Protein AF-0000000067929396 (afdb_homodimer)

Sequence (1024 aa):
MAVSAVNIRPGVSILSVLRHLNYRPWFALAEFVDNAVQSYLSNEERLQSLTPPAGPLIVRIDIEAVGASRITIRDNAGGIDEASYERAFRPAAIPSDSSGLSEFGMGMKSAACWFSPRWHVRTSALGEAVERTVRFDIDRIVKDDISELVVEERPAAPETHFTEVVLDELHRPPIGRTVGKIKEHLTDIFRVFLRRGVMQLIVNGESLAYVEPRVLVAPHFRTPDAQPLRWRKDIKFDLGQGLSVEGFAAIRETASVSSAGFALFRRARLIQGSADEGYRPEHIFGKPNSYGYQRLFGELHLRGFEVAQTKDGIRWDENEQPFLELLLEHLDSDDMPLIRQANGYRARVSRVAIQNAARQAVDQTAQTLERTLEPVLEAVADKAPESEPLPEQLPEQGKLAERALDIRFRDVNWRIVVELNDDPGVGEWLAVGDTGRPTGDGTPRLLRLRLSLAHPFMVRFSGADSSGIEPLLRAAAAIGLAEVLAREAGIGQAGTIRRNVNDLLRDSLSQPMAVSAVNIRPGVSILSVLRHLNYRPWFALAEFVDNAVQSYLSNEERLQSLTPPAGPLIVRIDIEAVGASRITIRDNAGGIDEASYERAFRPAAIPSDSSGLSEFGMGMKSAACWFSPRWHVRTSALGEAVERTVRFDIDRIVKDDISELVVEERPAAPETHFTEVVLDELHRPPIGRTVGKIKEHLTDIFRVFLRRGVMQLIVNGESLAYVEPRVLVAPHFRTPDAQPLRWRKDIKFDLGQGLSVEGFAAIRETASVSSAGFALFRRARLIQGSADEGYRPEHIFGKPNSYGYQRLFGELHLRGFEVAQTKDGIRWDENEQPFLELLLEHLDSDDMPLIRQANGYRARVSRVAIQNAARQAVDQTAQTLERTLEPVLEAVADKAPESEPLPEQLPEQGKLAERALDIRFRDVNWRIVVELNDDPGVGEWLAVGDTGRPTGDGTPRLLRLRLSLAHPFMVRFSGADSSGIEPLLRAAAAIGLAEVLAREAGIGQAGTIRRNVNDLLRDSLSQP

Foldseek 3Di:
DDPPDDDDDDFLCVLLVLLVDPDALLLLVVLVVQVQLVQQVVCVVVQVPDVPHHAAKEWEWEADCPDFRKIKIKIQGQWADPVCVVLLPDAQSADPDCQGSRNGSHRNSSSLSNFAQKKKKWWAGQQDFKIKMWIGRSVCCNVVRPPDTDIDIDGHDNRGGMMMMMRTPTPDGDDDVSLVVSLQQNCQQQQQCQVVSNYWYHYNNRTHHDDDFAFAWADFLVCRPDHTDGFKDWDWDALDPFKIKTWIKGWGNDFALQQAAEFEAENSGTLEATGRGHHDDCLQQPDCVAQSNGTMYIYMYITPWDADPSSNGTDCPPNVVVVSVSVCCRCCPPVRGRSSRSRSPDDDPDPVVVVVVVVVVVVVQVVLCVVFVVVLVVVLVPDDQDQDDAAQDDDDPAWDDKDWDWDADPNAIEIEIQTEGADLVDLFQWGWHWPPGDPPPNDGIYIYIYGYCNQLQNVQFQPPDVVRVVVVSVVSVCLRVVLVVVVVVPDRRSCSVRVSVRSCSRRTRSDD/DDPPDDDDDDFLCVLLVLLVDDDALLLLVVLVVQVQLVQQVVCVVVQVPDVPHHAAKEWEWEADCPDFRKIKIKIQGQWADPVCVVLLPDAQSADPDCQGSRNGSHRNSSSLSNFAQKKKKWWAGQQDFKIKMWIGRSVCCNVVRPPDTDIDIDTHDNRGGMMMMMRTPTPDGDDDPSLVVSLQQNCQQQQQCQVVSNYWYHYNNRTHHDDDFAFAWADFLVCRPDHTDGFKDWDWDDLDPFKIKTWMKGWGNDFALQQAAEFEAENSGTLEATGRGHHADCLQQPDCVAQSNGTMYIYMYITPWDADPSSNGTDCPVNVVVVSVSVCCRCCPPVRGRSSRSRSPDDDPDPVVVVVVVVVVVVVQVVLCVVFVVVLVVVLVPDDQDQDDAAQDDDDPAWDDKDWDWDADPNAIEIEIQTEGADLVDLFQWHWHWPPGDPPPNDGIYIYIYGYCNQLQNVQFQPPDVVRVVVVSVVSVCLRVVLVVVVVVPDRRSCSVRVSVRSCSRRTRSDD

pLDDT: mean 89.03, std 9.3, range [48.94, 98.81]

Secondary structure (DSSP, 8-state):
----EEE----TTHHHHGGGS---HHHHHHHHHHHHHHHHHHTHHHHHTSSSPP--EEEEEEEETTTT-EEEEEE-S----HHHHHHHHSTT---S--SSS--SS-HHHHHHHHH-SEEEEEEE-TT-SEEEEEEEEHHHHHHTT--EEEEEEEE--TT--EEEEEEES-SS---THHHHHHHHHHHHHTHHHHHTTSEEEEETTEEP-PPPPPBPEE--TT-TTS--EE-EEEEEEEEETTEEEEEEEEEBSS--TTT-EEEEEETTEEEE--TT--B--HHHH-STTSHHHHHEEEEEEEES-EE-TTSSSEE-GGGHHHHHHHHHHHHT-TTS-HHHHHHH------HHHHHHHHHHHHHHHHHHHHHHHHHHHHHHHTSPP--SPPPSS----SEEEEEEEEEEETTEEEEEEEEEE--TT---SEEEEE--S--SSSPPEEEEEEEETTSHHHHHHTTTSHHHHHHHHHHHHHHHHHHHHHHHTT-TTTHHHHHHHHHHIIIIIT--/----EEE----TTHHHHGGGS---HHHHHHHHHHHHHHHHHHTHHHHHTSSSPP--EEEEEEEETTTT-EEEEEE-S----HHHHHHHHSTT---S--SSS--SS-HHHHHHHHH-SEEEEEEE-TT-SEEEEEEEEHHHHHHTT--EEEEEEEE--TT--EEEEEEES-SS---THHHHHHHHHHHHHTHHHHHTTSEEEEETTEEP-PPPPPBPEE--TT-TTS--EE-EEEEEEEEETTEEEEEEEEEBSS--TTT-EEEEEETTEEEE--TT--B--HHHH-STTSHHHHHEEEEEEEES-EE-TTSSSEE-GGGHHHHHHHHHHHHT-TTS-HHHHHHH------HHHHHHHHHHHHHHHHHHHHHHHHHHHHHHHTSPP--SPPPS-----SEEEEEEEEEEETTEEEEEEEEEE--TT---SEEEEE--S--SSSPPEEEEEEEETTSHHHHHHTTTSHHHHHHHHHHHHHHHHHHHHHHHTT-TTTHHHHHHHHHHIIIIIT--

Organism: Mesorhizobium plurifarium (NCBI:txid69974)

Solvent-accessible surface area (backbone atoms only — not comparable to full-atom values): 52068 Å² total; per-residue (Å²): 130,88,67,56,59,36,55,42,48,30,49,48,39,42,56,66,52,30,45,27,53,88,71,50,73,42,48,34,54,41,32,53,52,33,49,41,52,42,36,30,63,77,33,39,71,63,41,53,65,38,91,72,52,56,75,59,38,42,38,39,36,40,74,34,43,77,87,70,20,31,39,39,39,37,32,55,27,35,35,62,41,80,89,48,45,45,48,73,60,14,47,30,39,56,52,93,66,48,84,60,71,52,54,58,33,36,49,57,63,37,31,46,32,42,43,13,54,31,36,36,41,40,29,18,11,59,75,32,54,39,29,40,34,40,68,45,46,49,65,59,31,43,75,67,63,50,44,64,39,64,33,48,72,42,85,40,58,36,83,42,35,20,36,34,41,40,35,34,59,36,76,67,55,63,51,75,69,49,48,55,49,30,53,46,30,45,29,46,29,40,30,56,40,45,72,71,55,52,36,46,47,26,51,68,87,40,75,61,76,73,76,81,79,58,63,24,69,43,34,51,59,90,42,70,85,47,75,62,39,70,46,61,43,80,40,73,53,73,78,53,97,69,28,37,40,38,44,36,40,32,29,36,57,64,73,33,62,48,74,11,22,30,26,37,23,45,92,67,31,44,32,35,25,43,43,71,48,28,48,62,56,50,92,75,29,52,54,83,87,35,48,28,31,19,17,35,25,33,43,37,40,43,38,74,70,52,55,26,72,72,44,68,33,74,57,46,82,86,46,47,62,60,48,50,54,54,48,47,53,62,43,47,28,84,93,57,32,49,53,61,36,35,56,56,45,77,70,85,67,58,68,66,48,40,29,54,18,40,36,52,22,37,50,54,48,44,53,22,44,62,76,31,35,56,69,48,50,53,61,52,57,72,49,72,78,32,61,69,74,59,42,61,68,68,86,92,58,46,77,54,30,70,39,73,40,76,47,67,53,95,92,36,49,34,35,40,33,41,32,35,23,56,31,72,85,47,75,48,39,63,45,60,22,33,56,50,80,58,93,73,84,79,56,55,22,42,36,37,40,35,39,30,51,43,17,56,41,34,56,68,57,19,69,59,40,30,82,39,38,28,59,56,49,43,52,47,45,26,49,47,52,16,34,53,44,39,41,74,72,67,38,61,49,40,53,32,38,58,54,36,25,31,49,39,33,58,68,20,63,34,52,122,131,86,68,55,58,36,54,43,50,31,49,48,40,43,59,68,51,30,45,28,54,87,69,50,73,42,48,34,54,42,33,52,52,34,50,40,51,42,34,30,64,76,32,39,70,63,39,53,66,38,91,72,53,57,76,61,39,44,37,39,35,39,74,34,42,79,87,71,19,32,39,39,37,37,32,52,25,34,36,63,41,80,90,47,44,45,46,73,59,13,47,30,39,54,52,94,65,48,84,60,70,55,53,57,34,38,49,57,64,38,29,46,32,42,41,13,56,31,35,37,41,40,28,18,12,59,75,34,54,39,29,40,35,40,68,46,46,48,67,58,30,43,76,67,63,50,46,64,40,63,33,46,72,41,87,41,58,36,83,42,36,20,36,34,41,39,34,33,61,35,74,68,55,62,51,76,69,50,48,55,49,30,52,46,31,45,30,46,29,40,30,56,40,44,72,70,56,52,36,44,47,26,50,69,87,40,74,61,74,70,76,80,79,58,63,25,71,44,33,52,57,91,40,70,84,47,76,62,40,70,47,61,43,82,41,74,54,74,77,53,98,69,29,35,40,37,44,36,39,33,30,36,57,65,74,32,62,48,73,11,23,29,27,36,22,45,92,66,30,44,33,37,25,43,44,73,48,28,49,61,57,50,94,74,29,51,53,83,85,36,46,29,31,21,18,33,26,34,43,38,39,45,40,75,69,52,54,26,72,73,46,68,33,74,55,47,83,84,47,48,62,60,47,50,53,52,49,46,51,62,42,47,30,84,93,58,32,50,53,61,37,36,56,54,46,78,72,85,67,59,68,65,48,39,30,54,18,39,36,51,22,37,48,55,47,43,54,22,44,62,75,30,36,54,68,48,50,53,61,53,57,70,49,73,77,32,61,68,75,58,42,62,67,69,85,92,62,45,77,54,29,73,38,74,40,77,46,67,53,96,92,36,50,35,34,41,32,41,31,36,24,55,30,71,84,46,75,48,37,63,46,58,21,32,56,49,80,59,92,74,86,78,55,56,22,41,35,36,40,36,39,30,51,43,16,58,41,34,57,68,56,19,69,58,41,30,80,40,38,28,59,54,50,42,53,46,46,25,50,49,51,17,34,54,44,38,40,73,73,64,38,63,48,40,51,32,40,55,52,36,26,31,48,39,33,58,67,20,63,33,53,123

Nearest PDB structures (foldseek):
  7k7t-assembly1_A  TM=6.834E-01  e=1.499E-15  Homo sapiens
  7k7t-assembly2_B  TM=6.862E-01  e=5.432E-15  Homo sapiens
  5ix2-assembly1_B  TM=6.884E-01  e=2.258E-15  Mus musculus
  5ofb-assembly1_B  TM=6.537E-01  e=4.465E-14  Homo sapiens
  5ofa-assembly1_B  TM=6.530E-01  e=9.553E-14  Homo sapiens

InterPro domains:
  IPR036890 Histidine kinase/HSP90-like ATPase superfamily [G3DSA:3.30.565.10] (22-191)
  IPR036890 Histidine kinase/HSP90-like ATPase superfamily [SSF55874] (19-135)

Radius of gyration: 35.09 Å; Cα contacts (8 Å, |Δi|>4): 2206; chains: 2; bounding box: 76×110×89 Å

Structure (mmCIF, N/CA/C/O backbone):
data_AF-0000000067929396-model_v1
#
loop_
_entity.id
_entity.type
_entity.pdbx_description
1 polymer 'ATP-binding protein'
#
loop_
_atom_site.group_PDB
_atom_site.id
_atom_site.type_symbol
_atom_site.label_atom_id
_atom_site.label_alt_id
_atom_site.label_comp_id
_atom_site.label_asym_id
_atom_site.label_entity_id
_atom_site.label_seq_id
_atom_site.pdbx_PDB_ins_code
_atom_site.Cartn_x
_atom_site.Cartn_y
_atom_site.Cartn_z
_atom_site.occupancy
_atom_site.B_iso_or_equiv
_atom_site.auth_seq_id
_atom_site.auth_comp_id
_atom_site.auth_asym_id
_atom_site.auth_atom_id
_atom_site.pdbx_PDB_model_num
ATOM 1 N N . MET A 1 1 ? 20.172 36.188 30.234 1 58.03 1 MET A N 1
ATOM 2 C CA . MET A 1 1 ? 18.953 36.625 30.891 1 58.03 1 MET A CA 1
ATOM 3 C C . MET A 1 1 ? 17.953 35.5 31.031 1 58.03 1 MET A C 1
ATOM 5 O O . MET A 1 1 ? 17.953 34.562 30.234 1 58.03 1 MET A O 1
ATOM 9 N N . ALA A 1 2 ? 17.281 35.312 32.188 1 76.06 2 ALA A N 1
ATOM 10 C CA . ALA A 1 2 ? 16.344 34.281 32.594 1 76.06 2 ALA A CA 1
ATOM 11 C C . ALA A 1 2 ? 15.18 34.188 31.609 1 76.06 2 ALA A C 1
ATOM 13 O O . ALA A 1 2 ? 14.617 35.219 31.203 1 76.06 2 ALA A O 1
ATOM 14 N N . VAL A 1 3 ? 15.062 33.062 30.875 1 85 3 VAL A N 1
ATOM 15 C CA . VAL A 1 3 ? 13.875 32.812 30.078 1 85 3 VAL A CA 1
ATOM 16 C C . VAL A 1 3 ? 12.695 32.5 31 1 85 3 VAL A C 1
ATOM 18 O O . VAL A 1 3 ? 12.672 31.453 31.656 1 85 3 VAL A O 1
ATOM 21 N N . SER A 1 4 ? 11.734 33.406 31.266 1 88.62 4 SER A N 1
ATOM 22 C CA . SER A 1 4 ? 10.648 33.219 32.219 1 88.62 4 SER A CA 1
ATOM 23 C C . SER A 1 4 ? 9.383 32.719 31.516 1 88.62 4 SER A C 1
ATOM 25 O O . SER A 1 4 ? 8.492 32.156 32.156 1 88.62 4 SER A O 1
ATOM 27 N N . ALA A 1 5 ? 9.352 33 30.188 1 93.31 5 ALA A N 1
ATOM 28 C CA . ALA A 1 5 ? 8.172 32.594 29.438 1 93.31 5 ALA A CA 1
ATOM 29 C C . ALA A 1 5 ? 8.523 32.312 27.969 1 93.31 5 ALA A C 1
ATOM 31 O O . ALA A 1 5 ? 9.57 32.781 27.484 1 93.31 5 ALA A O 1
ATOM 32 N N . VAL A 1 6 ? 7.75 31.547 27.297 1 93.88 6 VAL A N 1
ATOM 33 C CA . VAL A 1 6 ? 7.941 31.281 25.875 1 93.88 6 VAL A CA 1
ATOM 34 C C . VAL A 1 6 ? 6.625 31.484 25.125 1 93.88 6 VAL A C 1
ATOM 36 O O . VAL A 1 6 ? 5.566 31.078 25.609 1 93.88 6 VAL A O 1
ATOM 39 N N . ASN A 1 7 ? 6.68 32.219 24.031 1 93.12 7 ASN A N 1
ATOM 40 C CA . ASN A 1 7 ? 5.523 32.438 23.172 1 93.12 7 ASN A CA 1
ATOM 41 C C . ASN A 1 7 ? 5.266 31.219 22.281 1 93.12 7 ASN A C 1
ATOM 43 O O . ASN A 1 7 ? 6.168 30.75 21.578 1 93.12 7 ASN A O 1
ATOM 47 N N . ILE A 1 8 ? 4.012 30.672 22.297 1 93.69 8 ILE A N 1
ATOM 48 C CA . ILE A 1 8 ? 3.719 29.453 21.547 1 93.69 8 ILE A CA 1
ATOM 49 C C . ILE A 1 8 ? 2.678 29.75 20.469 1 93.69 8 ILE A C 1
ATOM 51 O O . ILE A 1 8 ? 2.141 28.844 19.844 1 93.69 8 ILE A O 1
ATOM 55 N N . ARG A 1 9 ? 2.338 31 20.266 1 90.44 9 ARG A N 1
ATOM 56 C CA . ARG A 1 9 ? 1.386 31.344 19.219 1 90.44 9 ARG A CA 1
ATOM 57 C C . ARG A 1 9 ? 2.016 31.203 17.828 1 90.44 9 ARG A C 1
ATOM 59 O O . ARG A 1 9 ? 3.072 31.781 17.562 1 90.44 9 ARG A O 1
ATOM 66 N N . PRO A 1 10 ? 1.295 30.516 17 1 90.06 10 PRO A N 1
ATOM 67 C CA . PRO A 1 10 ? 1.856 30.344 15.664 1 90.06 10 PRO A CA 1
ATOM 68 C C . PRO A 1 10 ? 1.819 31.641 14.844 1 90.06 10 PRO A C 1
ATOM 70 O O . PRO A 1 10 ? 0.889 32.438 14.992 1 90.06 10 PRO A O 1
ATOM 73 N N . GLY A 1 11 ? 2.85 31.828 14.062 1 87.69 11 GLY A N 1
ATOM 74 C CA . GLY A 1 11 ? 2.826 32.906 13.086 1 87.69 11 GLY A CA 1
ATOM 75 C C . GLY A 1 11 ? 2.219 32.5 11.758 1 87.69 11 GLY A C 1
ATOM 76 O O . GLY A 1 11 ? 1.784 31.344 11.594 1 87.69 11 GLY A O 1
ATOM 77 N N . VAL A 1 12 ? 2.143 33.406 10.836 1 92.06 12 VAL A N 1
ATOM 78 C CA . VAL A 1 12 ? 1.556 33.156 9.523 1 92.06 12 VAL A CA 1
ATOM 79 C C . VAL A 1 12 ? 2.471 32.25 8.703 1 92.06 12 VAL A C 1
ATOM 81 O O . VAL A 1 12 ? 2.059 31.688 7.68 1 92.06 12 VAL A O 1
ATOM 84 N N . SER A 1 13 ? 3.656 31.969 9.258 1 89.69 13 SER A N 1
ATOM 85 C CA . SER A 1 13 ? 4.609 31.094 8.586 1 89.69 13 SER A CA 1
ATOM 86 C C . SER A 1 13 ? 4.074 29.672 8.469 1 89.69 13 SER A C 1
ATOM 88 O O . SER A 1 13 ? 4.543 28.875 7.645 1 89.69 13 SER A O 1
ATOM 90 N N . ILE A 1 14 ? 3.084 29.359 9.258 1 90.06 14 ILE A N 1
ATOM 91 C CA . ILE A 1 14 ? 2.48 28.031 9.219 1 90.06 14 ILE A CA 1
ATOM 92 C C . ILE A 1 14 ? 1.886 27.781 7.832 1 90.06 14 ILE A C 1
ATOM 94 O O . ILE A 1 14 ? 1.831 26.641 7.371 1 90.06 14 ILE A O 1
ATOM 98 N N . LEU A 1 15 ? 1.445 28.828 7.176 1 92.12 15 LEU A N 1
ATOM 99 C CA . LEU A 1 15 ? 0.848 28.688 5.852 1 92.12 15 LEU A CA 1
ATOM 100 C C . LEU A 1 15 ? 1.859 28.141 4.852 1 92.12 15 LEU A C 1
ATOM 102 O O . LEU A 1 15 ? 1.49 27.422 3.916 1 92.12 15 LEU A O 1
ATOM 106 N N . SER A 1 16 ? 3.143 28.391 5.129 1 89.75 16 SER A N 1
ATOM 107 C CA . SER A 1 16 ? 4.191 27.922 4.23 1 89.75 16 SER A CA 1
ATOM 108 C C . SER A 1 16 ? 4.465 26.438 4.441 1 89.75 16 SER A C 1
ATOM 110 O O . SER A 1 16 ? 4.984 25.766 3.547 1 89.75 16 SER A O 1
ATOM 112 N N . VAL A 1 17 ? 4.121 25.938 5.59 1 89.5 17 VAL A N 1
ATOM 113 C CA . VAL A 1 17 ? 4.355 24.531 5.918 1 89.5 17 VAL A CA 1
ATOM 114 C C . VAL A 1 17 ? 3.297 23.656 5.246 1 89.5 17 VAL A C 1
ATOM 116 O O . VAL A 1 17 ? 3.553 22.5 4.922 1 89.5 17 VAL A O 1
ATOM 119 N N . LEU A 1 18 ? 2.127 24.266 4.957 1 91.56 18 LEU A N 1
ATOM 120 C CA . LEU A 1 18 ? 0.989 23.516 4.434 1 91.56 18 LEU A CA 1
ATOM 121 C C . LEU A 1 18 ? 1.291 22.969 3.047 1 91.56 18 LEU A C 1
ATOM 123 O O . LEU A 1 18 ? 0.715 21.953 2.635 1 91.56 18 LEU A O 1
ATOM 127 N N . ARG A 1 19 ? 2.242 23.578 2.344 1 92.19 19 ARG A N 1
ATOM 128 C CA . ARG A 1 19 ? 2.625 23.109 1.021 1 92.19 19 ARG A CA 1
ATOM 129 C C . ARG A 1 19 ? 3.268 21.719 1.103 1 92.19 19 ARG A C 1
ATOM 131 O O . ARG A 1 19 ? 3.348 21.016 0.1 1 92.19 19 ARG A O 1
ATOM 138 N N . HIS A 1 20 ? 3.68 21.344 2.332 1 89.88 20 HIS A N 1
ATOM 139 C CA . HIS A 1 20 ? 4.453 20.125 2.477 1 89.88 20 HIS A CA 1
ATOM 140 C C . HIS A 1 20 ? 3.611 19.016 3.096 1 89.88 20 HIS A C 1
ATOM 142 O O . HIS A 1 20 ? 4.141 17.969 3.467 1 89.88 20 HIS A O 1
ATOM 148 N N . LEU A 1 21 ? 2.328 19.25 3.168 1 89.75 21 LEU A N 1
ATOM 149 C CA . LEU A 1 21 ? 1.444 18.188 3.652 1 89.75 21 LEU A CA 1
ATOM 150 C C . LEU A 1 21 ? 1.475 16.984 2.719 1 89.75 21 LEU A C 1
ATOM 152 O O . LEU A 1 21 ? 1.824 17.109 1.543 1 89.75 21 LEU A O 1
ATOM 156 N N . ASN A 1 22 ? 1.183 15.898 3.293 1 86.25 22 ASN A N 1
ATOM 157 C CA . ASN A 1 22 ? 1.137 14.672 2.5 1 86.25 22 ASN A CA 1
ATOM 158 C C . ASN A 1 22 ? -0.242 14.453 1.881 1 86.25 22 ASN A C 1
ATOM 160 O O . ASN A 1 22 ? -0.969 13.539 2.275 1 86.25 22 ASN A O 1
ATOM 164 N N . TYR A 1 23 ? -0.519 15.25 0.815 1 89.5 23 TYR A N 1
ATOM 165 C CA . TYR A 1 23 ? -1.788 15.172 0.101 1 89.5 23 TYR A CA 1
ATOM 166 C C . TYR A 1 23 ? -1.624 14.422 -1.215 1 89.5 23 TYR A C 1
ATOM 168 O O . TYR A 1 23 ? -0.523 14.352 -1.768 1 89.5 23 TYR A O 1
ATOM 176 N N . ARG A 1 24 ? -2.691 13.852 -1.586 1 90.56 24 ARG A N 1
ATOM 177 C CA . ARG A 1 24 ? -2.904 13.523 -2.994 1 90.56 24 ARG A CA 1
ATOM 178 C C . ARG A 1 24 ? -3.836 14.539 -3.652 1 90.56 24 ARG A C 1
ATOM 180 O O . ARG A 1 24 ? -4.684 15.141 -2.984 1 90.56 24 ARG A O 1
ATOM 187 N N . PRO A 1 25 ? -3.68 14.727 -4.914 1 93.94 25 PRO A N 1
ATOM 188 C CA . PRO A 1 25 ? -4.445 15.797 -5.559 1 93.94 25 PRO A CA 1
ATOM 189 C C . PRO A 1 25 ? -5.953 15.633 -5.383 1 93.94 25 PRO A C 1
ATOM 191 O O . PRO A 1 25 ? -6.668 16.625 -5.188 1 93.94 25 PRO A O 1
ATOM 194 N N . TRP A 1 26 ? -6.41 14.398 -5.406 1 96.38 26 TRP A N 1
ATOM 195 C CA . TRP A 1 26 ? -7.852 14.195 -5.34 1 96.38 26 TRP A CA 1
ATOM 196 C C . TRP A 1 26 ? -8.367 14.383 -3.916 1 96.38 26 TRP A C 1
ATOM 198 O O . TRP A 1 26 ? -9.508 14.805 -3.709 1 96.38 26 TRP A O 1
ATOM 208 N N . PHE A 1 27 ? -7.582 14.203 -2.904 1 95.94 27 PHE A N 1
ATOM 209 C CA . PHE A 1 27 ? -7.996 14.5 -1.538 1 95.94 27 PHE A CA 1
ATOM 210 C C . PHE A 1 27 ? -7.949 16 -1.273 1 95.94 27 PHE A C 1
ATOM 212 O O . PHE A 1 27 ? -8.797 16.531 -0.559 1 95.94 27 PHE A O 1
ATOM 219 N N . ALA A 1 28 ? -6.934 16.609 -1.832 1 96.56 28 ALA A N 1
ATOM 220 C CA . ALA A 1 28 ? -6.848 18.062 -1.695 1 96.56 28 ALA A CA 1
ATOM 221 C C . ALA A 1 28 ? -8.039 18.75 -2.363 1 96.56 28 ALA A C 1
ATOM 223 O O . ALA A 1 28 ? -8.656 19.641 -1.775 1 96.56 28 ALA A O 1
ATOM 224 N N . LEU A 1 29 ? -8.352 18.344 -3.562 1 98.12 29 LEU A N 1
ATOM 225 C CA . LEU A 1 29 ? -9.492 18.922 -4.266 1 98.12 29 LEU A CA 1
ATOM 226 C C . LEU A 1 29 ? -10.797 18.609 -3.531 1 98.12 29 LEU A C 1
ATOM 228 O O . LEU A 1 29 ? -11.719 19.422 -3.531 1 98.12 29 LEU A O 1
ATOM 232 N N . ALA A 1 30 ? -10.82 17.438 -2.949 1 98.19 30 ALA A N 1
ATOM 233 C CA . ALA A 1 30 ? -12.023 17.016 -2.227 1 98.19 30 ALA A CA 1
ATOM 234 C C . ALA A 1 30 ? -12.32 17.953 -1.064 1 98.19 30 ALA A C 1
ATOM 236 O O . ALA A 1 30 ? -13.477 18.109 -0.662 1 98.19 30 ALA A O 1
ATOM 237 N N . GLU A 1 31 ? -11.32 18.656 -0.515 1 96.94 31 GLU A N 1
ATOM 238 C CA . GLU A 1 31 ? -11.531 19.625 0.562 1 96.94 31 GLU A CA 1
ATOM 239 C C . GLU A 1 31 ? -12.484 20.734 0.128 1 96.94 31 GLU A C 1
ATOM 241 O O . GLU A 1 31 ? -13.328 21.172 0.907 1 96.94 31 GLU A O 1
ATOM 246 N N . PHE A 1 32 ? -12.312 21.172 -1.089 1 98.12 32 PHE A N 1
ATOM 247 C CA . PHE A 1 32 ? -13.156 22.234 -1.606 1 98.12 32 PHE A CA 1
ATOM 248 C C . PHE A 1 32 ? -14.578 21.734 -1.847 1 98.12 32 PHE A C 1
ATOM 250 O O . PHE A 1 32 ? -15.547 22.438 -1.562 1 98.12 32 PHE A O 1
ATOM 257 N N . VAL A 1 33 ? -14.641 20.516 -2.369 1 98.5 33 VAL A N 1
ATOM 258 C CA . VAL A 1 33 ? -15.953 19.922 -2.613 1 98.5 33 VAL A CA 1
ATOM 259 C C . VAL A 1 33 ? -16.672 19.688 -1.287 1 98.5 33 VAL A C 1
ATOM 261 O O . VAL A 1 33 ? -17.875 19.922 -1.177 1 98.5 33 VAL A O 1
ATOM 264 N N . ASP A 1 34 ? -15.953 19.219 -0.298 1 97.31 34 ASP A N 1
ATOM 265 C CA . ASP A 1 34 ? -16.516 19.047 1.041 1 97.31 34 ASP A CA 1
ATOM 266 C C . ASP A 1 34 ? -17.156 20.344 1.537 1 97.31 34 ASP A C 1
ATOM 268 O O . ASP A 1 34 ? -18.266 20.312 2.074 1 97.31 34 ASP A O 1
ATOM 272 N N . ASN A 1 35 ? -16.453 21.438 1.391 1 95.56 35 ASN A N 1
ATOM 273 C CA . ASN A 1 35 ? -16.953 22.734 1.842 1 95.56 35 ASN A CA 1
ATOM 274 C C . ASN A 1 35 ? -18.234 23.125 1.102 1 95.56 35 ASN A C 1
ATOM 276 O O . ASN A 1 35 ? -19.156 23.672 1.698 1 95.56 35 ASN A O 1
ATOM 280 N N . ALA A 1 36 ? -18.25 22.844 -0.167 1 97.56 36 ALA A N 1
ATOM 281 C CA . ALA A 1 36 ? -19.422 23.141 -0.968 1 97.56 36 ALA A CA 1
ATOM 282 C C . ALA A 1 36 ? -20.625 22.312 -0.5 1 97.56 36 ALA A C 1
ATOM 284 O O . ALA A 1 36 ? -21.734 22.844 -0.34 1 97.56 36 ALA A O 1
ATOM 285 N N . VAL A 1 37 ? -20.422 21.031 -0.305 1 97.12 37 VAL A N 1
ATOM 286 C CA . VAL A 1 37 ? -21.469 20.125 0.144 1 97.12 37 VAL A CA 1
ATOM 287 C C . VAL A 1 37 ? -22 20.594 1.499 1 97.12 37 VAL A C 1
ATOM 289 O O . VAL A 1 37 ? -23.219 20.688 1.695 1 97.12 37 VAL A O 1
ATOM 292 N N . GLN A 1 38 ? -21.125 20.906 2.41 1 94.44 38 GLN A N 1
ATOM 293 C CA . GLN A 1 38 ? -21.531 21.344 3.744 1 94.44 38 GLN A CA 1
ATOM 294 C C . GLN A 1 38 ? -22.328 22.641 3.68 1 94.44 38 GLN A C 1
ATOM 296 O O . GLN A 1 38 ? -23.344 22.781 4.375 1 94.44 38 GLN A O 1
ATOM 301 N N . SER A 1 39 ? -21.844 23.578 2.904 1 95.06 39 SER A N 1
ATOM 302 C CA . SER A 1 39 ? -22.547 24.844 2.746 1 95.06 39 SER A CA 1
ATOM 303 C C . SER A 1 39 ? -23.953 24.625 2.189 1 95.06 39 SER A C 1
ATOM 305 O O . SER A 1 39 ? -24.906 25.25 2.658 1 95.06 39 SER A O 1
ATOM 307 N N . TYR A 1 40 ? -24.094 23.797 1.186 1 96.5 40 TYR A N 1
ATOM 308 C CA . TYR A 1 40 ? -25.375 23.5 0.576 1 96.5 40 TYR A CA 1
ATOM 309 C C . TYR A 1 40 ? -26.328 22.875 1.589 1 96.5 40 TYR A C 1
ATOM 311 O O . TYR A 1 40 ? -27.469 23.312 1.73 1 96.5 40 TYR A O 1
ATOM 319 N N . LEU A 1 41 ? -25.828 21.891 2.297 1 94.62 41 LEU A N 1
ATOM 320 C CA . LEU A 1 41 ? -26.672 21.188 3.26 1 94.62 41 LEU A CA 1
ATOM 321 C C . LEU A 1 41 ? -27.094 22.109 4.395 1 94.62 41 LEU A C 1
ATOM 323 O O . LEU A 1 41 ? -28.234 22.031 4.855 1 94.62 41 LEU A O 1
ATOM 327 N N . SER A 1 42 ? -26.219 22.953 4.855 1 92.94 42 SER A N 1
ATOM 328 C CA . SER A 1 42 ? -26.516 23.875 5.945 1 92.94 42 SER A CA 1
ATOM 329 C C . SER A 1 42 ? -27.531 24.922 5.52 1 92.94 42 SER A C 1
ATOM 331 O O . SER A 1 42 ? -28.219 25.516 6.363 1 92.94 42 SER A O 1
ATOM 333 N N . ASN A 1 43 ? -27.641 25.203 4.223 1 94.56 43 ASN A N 1
ATOM 334 C CA . ASN A 1 43 ? -28.531 26.234 3.711 1 94.56 43 ASN A CA 1
ATOM 335 C C . ASN A 1 43 ? -29.672 25.625 2.904 1 94.56 43 ASN A C 1
ATOM 337 O O . ASN A 1 43 ? -30.344 26.328 2.135 1 94.56 43 ASN A O 1
ATOM 341 N N . GLU A 1 44 ? -29.828 24.391 3.031 1 94.12 44 GLU A N 1
ATOM 342 C CA . GLU A 1 44 ? -30.766 23.672 2.18 1 94.12 44 GLU A CA 1
ATOM 343 C C . GLU A 1 44 ? -32.188 24.266 2.283 1 94.12 44 GLU A C 1
ATOM 345 O O . GLU A 1 44 ? -32.844 24.469 1.268 1 94.12 44 GLU A O 1
ATOM 350 N N . GLU A 1 45 ? -32.656 24.531 3.475 1 94.88 45 GLU A N 1
ATOM 351 C CA . GLU A 1 45 ? -34 25.078 3.68 1 94.88 45 GLU A CA 1
ATOM 352 C C . GLU A 1 45 ? -34.125 26.438 2.994 1 94.88 45 GLU A C 1
ATOM 354 O O . GLU A 1 45 ? -35.156 26.703 2.336 1 94.88 45 GLU A O 1
ATOM 359 N N . ARG A 1 46 ? -33.156 27.281 3.162 1 94.81 46 ARG A N 1
ATOM 360 C CA . ARG A 1 46 ? -33.156 28.609 2.557 1 94.81 46 ARG A CA 1
ATOM 361 C C . ARG A 1 46 ? -33.125 28.516 1.035 1 94.81 46 ARG A C 1
ATOM 363 O O . ARG A 1 46 ? -33.812 29.266 0.341 1 94.81 46 ARG A O 1
ATOM 370 N N . LEU A 1 47 ? -32.344 27.625 0.53 1 95.12 47 LEU A N 1
ATOM 371 C CA . LEU A 1 47 ? -32.188 27.438 -0.91 1 95.12 47 LEU A CA 1
ATOM 372 C C . LEU A 1 47 ? -33.5 26.938 -1.531 1 95.12 47 LEU A C 1
ATOM 374 O O . LEU A 1 47 ? -33.875 27.375 -2.617 1 95.12 47 LEU A O 1
ATOM 378 N N . GLN A 1 48 ? -34.156 26.078 -0.816 1 93.38 48 GLN A N 1
ATOM 379 C CA . GLN A 1 48 ? -35.406 25.516 -1.316 1 93.38 48 GLN A CA 1
ATOM 380 C C . GLN A 1 48 ? -36.562 26.516 -1.216 1 93.38 48 GLN A C 1
ATOM 382 O O . GLN A 1 48 ? -37.562 26.359 -1.896 1 93.38 48 GLN A O 1
ATOM 387 N N . SER A 1 49 ? -36.375 27.5 -0.407 1 92.81 49 SER A N 1
ATOM 388 C CA . SER A 1 49 ? -37.438 28.5 -0.195 1 92.81 49 SER A CA 1
ATOM 389 C C . SER A 1 49 ? -37.344 29.609 -1.239 1 92.81 49 SER A C 1
ATOM 391 O O . SER A 1 49 ? -38.25 30.438 -1.329 1 92.81 49 SER A O 1
ATOM 393 N N . LEU A 1 50 ? -36.344 29.562 -2.025 1 91.81 50 LEU A N 1
ATOM 394 C CA . LEU A 1 50 ? -36.25 30.547 -3.104 1 91.81 50 LEU A CA 1
ATOM 395 C C . LEU A 1 50 ? -37.344 30.328 -4.133 1 91.81 50 LEU A C 1
ATOM 397 O O . LEU A 1 50 ? -38 29.281 -4.148 1 91.81 50 LEU A O 1
ATOM 401 N N . THR A 1 51 ? -37.625 31.484 -4.984 1 89.56 51 THR A N 1
ATOM 402 C CA . THR A 1 51 ? -38.594 31.375 -6.055 1 89.56 51 THR A CA 1
ATOM 403 C C . THR A 1 51 ? -37.969 31.688 -7.406 1 89.56 51 THR A C 1
ATOM 405 O O . THR A 1 51 ? -37.625 32.844 -7.688 1 89.56 51 THR A O 1
ATOM 408 N N . PRO A 1 52 ? -37.844 30.688 -8.164 1 90.62 52 PRO A N 1
ATOM 409 C CA . PRO A 1 52 ? -38.062 29.25 -7.965 1 90.62 52 PRO A CA 1
ATOM 410 C C . PRO A 1 52 ? -37.031 28.625 -7.035 1 90.62 52 PRO A C 1
ATOM 412 O O . PRO A 1 52 ? -36 29.219 -6.777 1 90.62 52 PRO A O 1
ATOM 415 N N . PRO A 1 53 ? -37.344 27.438 -6.559 1 91.75 53 PRO A N 1
ATOM 416 C CA . PRO A 1 53 ? -36.406 26.766 -5.684 1 91.75 53 PRO A CA 1
ATOM 417 C C . PRO A 1 53 ? -35.062 26.484 -6.375 1 91.75 53 PRO A C 1
ATOM 419 O O . PRO A 1 53 ? -35.031 26.234 -7.578 1 91.75 53 PRO A O 1
ATOM 422 N N . ALA A 1 54 ? -34 26.531 -5.578 1 90.75 54 ALA A N 1
ATOM 423 C CA . ALA A 1 54 ? -32.688 26.25 -6.133 1 90.75 54 ALA A CA 1
ATOM 424 C C . ALA A 1 54 ? -32.562 24.797 -6.547 1 90.75 54 ALA A C 1
ATOM 426 O O . ALA A 1 54 ? -33.188 23.906 -5.957 1 90.75 54 ALA A O 1
ATOM 427 N N . GLY A 1 55 ? -31.828 24.516 -7.555 1 92.38 55 GLY A N 1
ATOM 428 C CA . GLY A 1 55 ? -31.516 23.156 -7.984 1 92.38 55 GLY A CA 1
ATOM 429 C C . GLY A 1 55 ? -30.469 22.484 -7.113 1 92.38 55 GLY A C 1
ATOM 430 O O . GLY A 1 55 ? -30.172 22.953 -6.016 1 92.38 55 GLY A O 1
ATOM 431 N N . PRO A 1 56 ? -29.969 21.328 -7.551 1 96.25 56 PRO A N 1
ATOM 432 C CA . PRO A 1 56 ? -28.922 20.609 -6.816 1 96.25 56 PRO A CA 1
ATOM 433 C C . PRO A 1 56 ? -27.625 21.406 -6.727 1 96.25 56 PRO A C 1
ATOM 435 O O . PRO A 1 56 ? -27.422 22.359 -7.484 1 96.25 56 PRO A O 1
ATOM 438 N N . LEU A 1 57 ? -26.859 21.062 -5.805 1 98.19 57 LEU A N 1
ATOM 439 C CA . LEU A 1 57 ? -25.5 21.594 -5.738 1 98.19 57 LEU A CA 1
ATOM 440 C C . LEU A 1 57 ? -24.719 21.266 -7.008 1 98.19 57 LEU A C 1
ATOM 442 O O . LEU A 1 57 ? -24.719 20.109 -7.453 1 98.19 57 LEU A O 1
ATOM 446 N N . ILE A 1 58 ? -24.188 22.25 -7.605 1 98.44 58 ILE A N 1
ATOM 447 C CA . ILE A 1 58 ? -23.281 22.062 -8.742 1 98.44 58 ILE A CA 1
ATOM 448 C C . ILE A 1 58 ? -21.875 22.531 -8.367 1 98.44 58 ILE A C 1
ATOM 450 O O . ILE A 1 58 ? -21.688 23.672 -7.969 1 98.44 58 ILE A O 1
ATOM 454 N N . VAL A 1 59 ? -20.953 21.656 -8.391 1 98.81 59 VAL A N 1
ATOM 455 C CA . VAL A 1 59 ? -19.547 22 -8.203 1 98.81 59 VAL A CA 1
ATOM 456 C C . VAL A 1 59 ? -18.781 21.781 -9.508 1 98.81 59 VAL A C 1
ATOM 458 O O . VAL A 1 59 ? -18.828 20.688 -10.086 1 98.81 59 VAL A O 1
ATOM 461 N N . ARG A 1 60 ? -18.109 22.797 -9.977 1 98.75 60 ARG A N 1
ATOM 462 C CA . ARG A 1 60 ? -17.312 22.734 -11.195 1 98.75 60 ARG A CA 1
ATOM 463 C C . ARG A 1 60 ? -15.828 22.922 -10.891 1 98.75 60 ARG A C 1
ATOM 465 O O . ARG A 1 60 ? -15.445 23.859 -10.188 1 98.75 60 ARG A O 1
ATOM 472 N N . ILE A 1 61 ? -15.039 22.031 -11.344 1 98.69 61 ILE A N 1
ATOM 473 C CA . ILE A 1 61 ? -13.586 22.109 -11.219 1 98.69 61 ILE A CA 1
ATOM 474 C C . ILE A 1 61 ? -12.953 22.188 -12.602 1 98.69 61 ILE A C 1
ATOM 476 O O . ILE A 1 61 ? -13.125 21.266 -13.422 1 98.69 61 ILE A O 1
ATOM 480 N N . ASP A 1 62 ? -12.297 23.219 -12.883 1 97.5 62 ASP A N 1
ATOM 481 C CA . ASP A 1 62 ? -11.555 23.391 -14.133 1 97.5 62 ASP A CA 1
ATOM 482 C C . ASP A 1 62 ? -10.047 23.375 -13.883 1 97.5 62 ASP A C 1
ATOM 484 O O . ASP A 1 62 ? -9.523 24.219 -13.148 1 97.5 62 ASP A O 1
ATOM 488 N N . ILE A 1 63 ? -9.375 22.422 -14.469 1 96.62 63 ILE A N 1
ATOM 489 C CA . ILE A 1 63 ? -7.938 22.234 -14.312 1 96.62 63 ILE A CA 1
ATOM 490 C C . ILE A 1 63 ? -7.223 22.625 -15.602 1 96.62 63 ILE A C 1
ATOM 492 O O . ILE A 1 63 ? -7.379 21.969 -16.625 1 96.62 63 ILE A O 1
ATOM 496 N N . GLU A 1 64 ? -6.5 23.703 -15.531 1 93.31 64 GLU A N 1
ATOM 497 C CA . GLU A 1 64 ? -5.691 24.172 -16.656 1 93.31 64 GLU A CA 1
ATOM 498 C C . GLU A 1 64 ? -4.203 24.016 -16.359 1 93.31 64 GLU A C 1
ATOM 500 O O . GLU A 1 64 ? -3.531 24.969 -15.977 1 93.31 64 GLU A O 1
ATOM 505 N N . ALA A 1 65 ? -3.703 22.859 -16.609 1 84.19 65 ALA A N 1
ATOM 506 C CA . ALA A 1 65 ? -2.32 22.531 -16.266 1 84.19 65 ALA A CA 1
ATOM 507 C C . ALA A 1 65 ? -1.345 23.203 -17.234 1 84.19 65 ALA A C 1
ATOM 509 O O . ALA A 1 65 ? -0.26 23.625 -16.844 1 84.19 65 ALA A O 1
ATOM 510 N N . VAL A 1 66 ? -1.676 23.188 -18.547 1 80.62 66 VAL A N 1
ATOM 511 C CA . VAL A 1 66 ? -0.803 23.766 -19.562 1 80.62 66 VAL A CA 1
ATOM 512 C C . VAL A 1 66 ? -1.194 25.219 -19.812 1 80.62 66 VAL A C 1
ATOM 514 O O . VAL A 1 66 ? -2.377 25.531 -19.984 1 80.62 66 VAL A O 1
ATOM 517 N N . GLY A 1 67 ? -0.287 26.094 -19.734 1 79.44 67 GLY A N 1
ATOM 518 C CA . GLY A 1 67 ? -0.564 27.516 -19.938 1 79.44 67 GLY A CA 1
ATOM 519 C C . GLY A 1 67 ? -0.611 28.297 -18.641 1 79.44 67 GLY A C 1
ATOM 520 O O . GLY A 1 67 ? 0.428 28.578 -18.031 1 79.44 67 GLY A O 1
ATOM 521 N N . ALA A 1 68 ? -1.869 28.406 -18.094 1 76.81 68 ALA A N 1
ATOM 522 C CA . ALA A 1 68 ? -2.082 29.297 -16.953 1 76.81 68 ALA A CA 1
ATOM 523 C C . ALA A 1 68 ? -1.658 28.625 -15.656 1 76.81 68 ALA A C 1
ATOM 525 O O . ALA A 1 68 ? -1.444 29.297 -14.648 1 76.81 68 ALA A O 1
ATOM 526 N N . SER A 1 69 ? -1.532 27.203 -15.672 1 90.88 69 SER A N 1
ATOM 527 C CA . SER A 1 69 ? -1.252 26.469 -14.438 1 90.88 69 SER A CA 1
ATOM 528 C C . SER A 1 69 ? -2.188 26.891 -13.312 1 90.88 69 SER A C 1
ATOM 530 O O . SER A 1 69 ? -1.735 27.391 -12.281 1 90.88 69 SER A O 1
ATOM 532 N N . ARG A 1 70 ? -3.535 26.719 -13.633 1 96.5 70 ARG A N 1
ATOM 533 C CA . ARG A 1 70 ? -4.594 27.234 -12.766 1 96.5 70 ARG A CA 1
ATOM 534 C C . ARG A 1 70 ? -5.668 26.172 -12.531 1 96.5 70 ARG A C 1
ATOM 536 O O . ARG A 1 70 ? -5.992 25.391 -13.43 1 96.5 70 ARG A O 1
ATOM 543 N N . ILE A 1 71 ? -6.16 26.109 -11.289 1 98 71 ILE A N 1
ATOM 544 C CA . ILE A 1 71 ? -7.359 25.344 -10.969 1 98 71 ILE A CA 1
ATOM 545 C C . ILE A 1 71 ? -8.453 26.281 -10.461 1 98 71 ILE A C 1
ATOM 547 O O . ILE A 1 71 ? -8.203 27.141 -9.602 1 98 71 ILE A O 1
ATOM 551 N N . THR A 1 72 ? -9.633 26.219 -11.031 1 98.38 72 THR A N 1
ATOM 552 C CA . THR A 1 72 ? -10.789 26.984 -10.594 1 98.38 72 THR A CA 1
ATOM 553 C C . THR A 1 72 ? -11.883 26.062 -10.07 1 98.38 72 THR A C 1
ATOM 555 O O . THR A 1 72 ? -12.273 25.109 -10.742 1 98.38 72 THR A O 1
ATOM 558 N N . ILE A 1 73 ? -12.32 26.25 -8.852 1 98.81 73 ILE A N 1
ATOM 559 C CA . ILE A 1 73 ? -13.422 25.516 -8.25 1 98.81 73 ILE A CA 1
ATOM 560 C C . ILE A 1 73 ? -14.586 26.453 -7.973 1 98.81 73 ILE A C 1
ATOM 562 O O . ILE A 1 73 ? -14.422 27.469 -7.305 1 98.81 73 ILE A O 1
ATOM 566 N N . ARG A 1 74 ? -15.75 26.172 -8.508 1 98.62 74 ARG A N 1
ATOM 567 C CA . ARG A 1 74 ? -16.938 27 -8.336 1 98.62 74 ARG A CA 1
ATOM 568 C C . ARG A 1 74 ? -18.141 26.172 -7.887 1 98.62 74 ARG A C 1
ATOM 570 O O . ARG A 1 74 ? -18.344 25.062 -8.375 1 98.62 74 ARG A O 1
ATOM 577 N N . ASP A 1 75 ? -18.844 26.672 -6.945 1 98.5 75 ASP A N 1
ATOM 578 C CA . ASP A 1 75 ? -20.078 26 -6.543 1 98.5 75 ASP A CA 1
ATOM 579 C C . ASP A 1 75 ? -21.234 27 -6.441 1 98.5 75 ASP A C 1
ATOM 581 O O . ASP A 1 75 ? -21.016 28.203 -6.527 1 98.5 75 ASP A O 1
ATOM 585 N N . ASN A 1 76 ? -22.453 26.5 -6.418 1 97.62 76 ASN A N 1
ATOM 586 C CA . ASN A 1 76 ? -23.641 27.328 -6.262 1 97.62 76 ASN A CA 1
ATOM 587 C C . ASN A 1 76 ? -24.297 27.109 -4.895 1 97.62 76 ASN A C 1
ATOM 589 O O . ASN A 1 76 ? -25.516 27.125 -4.777 1 97.62 76 ASN A O 1
ATOM 593 N N . ALA A 1 77 ? -23.469 26.766 -3.92 1 97.31 77 ALA A N 1
ATOM 594 C CA . ALA A 1 77 ? -24 26.562 -2.574 1 97.31 77 ALA A CA 1
ATOM 595 C C . ALA A 1 77 ? -24.422 27.875 -1.943 1 97.31 77 ALA A C 1
ATOM 597 O O . ALA A 1 77 ? -24.844 28.797 -2.646 1 97.31 77 ALA A O 1
ATOM 598 N N . GLY A 1 78 ? -24.391 28.016 -0.622 1 96.25 78 GLY A N 1
ATOM 599 C CA . GLY A 1 78 ? -24.969 29.156 0.055 1 96.25 78 GLY A CA 1
ATOM 600 C C . GLY A 1 78 ? -24.016 30.328 0.175 1 96.25 78 GLY A C 1
ATOM 601 O O . GLY A 1 78 ? -24.406 31.422 0.614 1 96.25 78 GLY A O 1
ATOM 602 N N . GLY A 1 79 ? -22.734 30.125 -0.273 1 96.75 79 GLY A N 1
ATOM 603 C CA . GLY A 1 79 ? -21.719 31.156 -0.114 1 96.75 79 GLY A CA 1
ATOM 604 C C . GLY A 1 79 ? -21.203 31.266 1.304 1 96.75 79 GLY A C 1
ATOM 605 O O . GLY A 1 79 ? -21.516 30.438 2.152 1 96.75 79 GLY A O 1
ATOM 606 N N . ILE A 1 80 ? -20.312 32.25 1.524 1 95.62 80 ILE A N 1
ATOM 607 C CA . ILE A 1 80 ? -19.766 32.531 2.844 1 95.62 80 ILE A CA 1
ATOM 608 C C . ILE A 1 80 ? -20.297 33.875 3.35 1 95.62 80 ILE A C 1
ATOM 610 O O . ILE A 1 80 ? -19.938 34.938 2.83 1 95.62 80 ILE A O 1
ATOM 614 N N . ASP A 1 81 ? -21.062 33.844 4.352 1 94.31 81 ASP A N 1
ATOM 615 C CA . ASP A 1 81 ? -21.734 35.031 4.828 1 94.31 81 ASP A CA 1
ATOM 616 C C . ASP A 1 81 ? -20.797 35.875 5.711 1 94.31 81 ASP A C 1
ATOM 618 O O . ASP A 1 81 ? -19.703 35.406 6.066 1 94.31 81 ASP A O 1
ATOM 622 N N . GLU A 1 82 ? -21.219 37.031 6.008 1 94 82 GLU A N 1
ATOM 623 C CA . GLU A 1 82 ? -20.422 38 6.785 1 94 82 GLU A CA 1
ATOM 624 C C . GLU A 1 82 ? -20.016 37.406 8.133 1 94 82 GLU A C 1
ATOM 626 O O . GLU A 1 82 ? -18.875 37.5 8.547 1 94 82 GLU A O 1
ATOM 631 N N . ALA A 1 83 ? -20.891 36.719 8.766 1 90.25 83 ALA A N 1
ATOM 632 C CA . ALA A 1 83 ? -20.688 36.188 10.109 1 90.25 83 ALA A CA 1
ATOM 633 C C . ALA A 1 83 ? -19.625 35.094 10.109 1 90.25 83 ALA A C 1
ATOM 635 O O . ALA A 1 83 ? -18.891 34.938 11.086 1 90.25 83 ALA A O 1
ATOM 636 N N . SER A 1 84 ? -19.484 34.375 9.008 1 90.44 84 SER A N 1
ATOM 637 C CA . SER A 1 84 ? -18.578 33.25 8.914 1 90.44 84 SER A CA 1
ATOM 638 C C . SER A 1 84 ? -17.297 33.625 8.18 1 90.44 84 SER A C 1
ATOM 640 O O . SER A 1 84 ? -16.359 32.812 8.102 1 90.44 84 SER A O 1
ATOM 642 N N . TYR A 1 85 ? -17.188 34.781 7.68 1 91.81 85 TYR A N 1
ATOM 643 C CA . TYR A 1 85 ? -16.141 35.156 6.738 1 91.81 85 TYR A CA 1
ATOM 644 C C . TYR A 1 85 ? -14.766 35.125 7.41 1 91.81 85 TYR A C 1
ATOM 646 O O . TYR A 1 85 ? -13.82 34.562 6.867 1 91.81 85 TYR A O 1
ATOM 654 N N . GLU A 1 86 ? -14.664 35.656 8.602 1 88.62 86 GLU A N 1
ATOM 655 C CA . GLU A 1 86 ? -13.391 35.688 9.312 1 88.62 86 GLU A CA 1
ATOM 656 C C . GLU A 1 86 ? -12.938 34.281 9.672 1 88.62 86 GLU A C 1
ATOM 658 O O . GLU A 1 86 ? -11.773 33.938 9.477 1 88.62 86 GLU A O 1
ATOM 663 N N . ARG A 1 87 ? -13.836 33.469 10.117 1 88.94 87 ARG A N 1
ATOM 664 C CA . ARG A 1 87 ? -13.523 32.125 10.516 1 88.94 87 ARG A CA 1
ATOM 665 C C . ARG A 1 87 ? -13.102 31.266 9.32 1 88.94 87 ARG A C 1
ATOM 667 O O . ARG A 1 87 ? -12.242 30.391 9.438 1 88.94 87 ARG A O 1
ATOM 674 N N . ALA A 1 88 ? -13.672 31.578 8.18 1 91.69 88 ALA A N 1
ATOM 675 C CA . ALA A 1 88 ? -13.438 30.797 6.977 1 91.69 88 ALA A CA 1
ATOM 676 C C . ALA A 1 88 ? -11.977 30.859 6.555 1 91.69 88 ALA A C 1
ATOM 678 O O . ALA A 1 88 ? -11.445 29.906 5.973 1 91.69 88 ALA A O 1
ATOM 679 N N . PHE A 1 89 ? -11.281 31.953 6.934 1 93.88 89 PHE A N 1
ATOM 680 C CA . PHE A 1 89 ? -9.953 32.156 6.375 1 93.88 89 PHE A CA 1
ATOM 681 C C . PHE A 1 89 ? -8.891 32.094 7.469 1 93.88 89 PHE A C 1
ATOM 683 O O . PHE A 1 89 ? -7.695 32.156 7.184 1 93.88 89 PHE A O 1
ATOM 690 N N . ARG A 1 90 ? -9.289 31.984 8.688 1 89.62 90 ARG A N 1
ATOM 691 C CA . ARG A 1 90 ? -8.359 31.797 9.797 1 89.62 90 ARG A CA 1
ATOM 692 C C . ARG A 1 90 ? -8.078 30.312 10.023 1 89.62 90 ARG A C 1
ATOM 694 O O . ARG A 1 90 ? -9 29.531 10.227 1 89.62 90 ARG A O 1
ATOM 701 N N . PRO A 1 91 ? -6.77 29.938 10.031 1 86.44 91 PRO A N 1
ATOM 702 C CA . PRO A 1 91 ? -6.453 28.531 10.234 1 86.44 91 PRO A CA 1
ATOM 703 C C . PRO A 1 91 ? -6.91 28.016 11.594 1 86.44 91 PRO A C 1
ATOM 705 O O . PRO A 1 91 ? -6.746 28.703 12.609 1 86.44 91 PRO A O 1
ATOM 708 N N . ALA A 1 92 ? -7.566 26.828 11.625 1 79.56 92 ALA A N 1
ATOM 709 C CA . ALA A 1 92 ? -7.969 26.047 12.797 1 79.56 92 ALA A CA 1
ATOM 710 C C . ALA A 1 92 ? -9.062 26.766 13.578 1 79.56 92 ALA A C 1
ATOM 712 O O . ALA A 1 92 ? -9.102 26.703 14.812 1 79.56 92 ALA A O 1
ATOM 713 N N . ALA A 1 93 ? -9.781 27.594 12.891 1 77.44 93 ALA A N 1
ATOM 714 C CA . ALA A 1 93 ? -11.016 28.109 13.477 1 77.44 93 ALA A CA 1
ATOM 715 C C . ALA A 1 93 ? -12.164 27.125 13.289 1 77.44 93 ALA A C 1
ATOM 717 O O . ALA A 1 93 ? -12.812 27.109 12.234 1 77.44 93 ALA A O 1
ATOM 718 N N . ILE A 1 94 ? -12.312 26.234 14.281 1 71.62 94 ILE A N 1
ATOM 719 C CA . ILE A 1 94 ? -13.242 25.125 14.188 1 71.62 94 ILE A CA 1
ATOM 720 C C . ILE A 1 94 ? -14.68 25.656 14.172 1 71.62 94 ILE A C 1
ATOM 722 O O . ILE A 1 94 ? -15.047 26.484 15.008 1 71.62 94 ILE A O 1
ATOM 726 N N . PRO A 1 95 ? -15.383 25.188 13.234 1 69.19 95 PRO A N 1
ATOM 727 C CA . PRO A 1 95 ? -16.781 25.625 13.172 1 69.19 95 PRO A CA 1
ATOM 728 C C . PRO A 1 95 ? -17.594 25.188 14.391 1 69.19 95 PRO A C 1
ATOM 730 O O . PRO A 1 95 ? -17.203 24.25 15.094 1 69.19 95 PRO A O 1
ATOM 733 N N . SER A 1 96 ? -18.562 25.891 14.656 1 68.12 96 SER A N 1
ATOM 734 C CA . SER A 1 96 ? -19.438 25.562 15.773 1 68.12 96 SER A CA 1
ATOM 735 C C . SER A 1 96 ? -20.078 24.188 15.594 1 68.12 96 SER A C 1
ATOM 737 O O . SER A 1 96 ? -20.266 23.453 16.562 1 68.12 96 SER A O 1
ATOM 739 N N . ASP A 1 97 ? -20.422 23.891 14.305 1 72.25 97 ASP A N 1
ATOM 740 C CA . ASP A 1 97 ? -20.938 22.562 13.977 1 72.25 97 ASP A CA 1
ATOM 741 C C . ASP A 1 97 ? -19.875 21.734 13.25 1 72.25 97 ASP A C 1
ATOM 743 O O . ASP A 1 97 ? -19.672 21.891 12.047 1 72.25 97 ASP A O 1
ATOM 747 N N . SER A 1 98 ? -19.25 20.906 14.016 1 73.81 98 SER A N 1
ATOM 748 C CA . SER A 1 98 ? -18.172 20.094 13.453 1 73.81 98 SER A CA 1
ATOM 749 C C . SER A 1 98 ? -18.656 18.688 13.125 1 73.81 98 SER A C 1
ATOM 751 O O . SER A 1 98 ? -17.844 17.766 13.016 1 73.81 98 SER A O 1
ATOM 753 N N . SER A 1 99 ? -20.031 18.547 12.984 1 77.5 99 SER A N 1
ATOM 754 C CA . SER A 1 99 ? -20.594 17.234 12.727 1 77.5 99 SER A CA 1
ATOM 755 C C . SER A 1 99 ? -20.719 16.969 11.227 1 77.5 99 SER A C 1
ATOM 757 O O . SER A 1 99 ? -21.031 15.844 10.812 1 77.5 99 SER A O 1
ATOM 759 N N . GLY A 1 100 ? -20.359 17.938 10.461 1 86.12 100 GLY A N 1
ATOM 760 C CA . GLY A 1 100 ? -20.438 17.781 9.016 1 86.12 100 GLY A CA 1
ATOM 761 C C . GLY A 1 100 ? -19.109 17.375 8.391 1 86.12 100 GLY A C 1
ATOM 762 O O . GLY A 1 100 ? -18.344 16.625 8.984 1 86.12 100 GLY A O 1
ATOM 763 N N . LEU A 1 101 ? -18.906 17.781 7.164 1 88.5 101 LEU A N 1
ATOM 764 C CA . LEU A 1 101 ? -17.734 17.375 6.398 1 88.5 101 LEU A CA 1
ATOM 765 C C . LEU A 1 101 ? -16.547 18.281 6.688 1 88.5 101 LEU A C 1
ATOM 767 O O . LEU A 1 101 ? -15.406 17.938 6.383 1 88.5 101 LEU A O 1
ATOM 771 N N . SER A 1 102 ? -16.859 19.469 7.281 1 82.5 102 SER A N 1
ATOM 772 C CA . SER A 1 102 ? -15.805 20.391 7.715 1 82.5 102 SER A CA 1
ATOM 773 C C . SER A 1 102 ? -15.523 20.25 9.203 1 82.5 102 SER A C 1
ATOM 775 O O . SER A 1 102 ? -16.109 20.953 10.023 1 82.5 102 SER A O 1
ATOM 777 N N . GLU A 1 103 ? -14.531 19.562 9.555 1 85.75 103 GLU A N 1
ATOM 778 C CA . GLU A 1 103 ? -14.367 19.141 10.938 1 85.75 103 GLU A CA 1
ATOM 779 C C . GLU A 1 103 ? -13.203 19.859 11.609 1 85.75 103 GLU A C 1
ATOM 781 O O . GLU A 1 103 ? -13.25 20.172 12.797 1 85.75 103 GLU A O 1
ATOM 786 N N . PHE A 1 104 ? -12.242 20.359 10.836 1 85.81 104 PHE A N 1
ATOM 787 C CA . PHE A 1 104 ? -10.984 20.734 11.484 1 85.81 104 PHE A CA 1
ATOM 788 C C . PHE A 1 104 ? -10.688 22.219 11.273 1 85.81 104 PHE A C 1
ATOM 790 O O . PHE A 1 104 ? -9.789 22.766 11.914 1 85.81 104 PHE A O 1
ATOM 797 N N . GLY A 1 105 ? -11.398 22.844 10.367 1 88.69 105 GLY A N 1
ATOM 798 C CA . GLY A 1 105 ? -11.211 24.266 10.109 1 88.69 105 GLY A CA 1
ATOM 799 C C . GLY A 1 105 ? -9.93 24.578 9.359 1 88.69 105 GLY A C 1
ATOM 800 O O . GLY A 1 105 ? -9.398 25.688 9.453 1 88.69 105 GLY A O 1
ATOM 801 N N . MET A 1 106 ? -9.414 23.609 8.633 1 91.38 106 MET A N 1
ATOM 802 C CA . MET A 1 106 ? -8.125 23.766 7.969 1 91.38 106 MET A CA 1
ATOM 803 C C . MET A 1 106 ? -8.227 23.406 6.492 1 91.38 106 MET A C 1
ATOM 805 O O . MET A 1 106 ? -7.363 23.781 5.695 1 91.38 106 MET A O 1
ATOM 809 N N . GLY A 1 107 ? -9.219 22.75 6.039 1 93.25 107 GLY A N 1
ATOM 810 C CA . GLY A 1 107 ? -9.281 22.062 4.762 1 93.25 107 GLY A CA 1
ATOM 811 C C . GLY A 1 107 ? -8.992 22.969 3.576 1 93.25 107 GLY A C 1
ATOM 812 O O . GLY A 1 107 ? -8.062 22.719 2.807 1 93.25 107 GLY A O 1
ATOM 813 N N . MET A 1 108 ? -9.734 24.047 3.484 1 95 108 MET A N 1
ATOM 814 C CA . MET A 1 108 ? -9.586 24.969 2.357 1 95 108 MET A CA 1
ATOM 815 C C . MET A 1 108 ? -8.18 25.562 2.318 1 95 108 MET A C 1
ATOM 817 O O . MET A 1 108 ? -7.527 25.547 1.277 1 95 108 MET A O 1
ATOM 821 N N . LYS A 1 109 ? -7.723 26.062 3.432 1 94.75 109 LYS A N 1
ATOM 822 C CA . LYS A 1 109 ? -6.414 26.703 3.5 1 94.75 109 LYS A CA 1
ATOM 823 C C . LYS A 1 109 ? -5.293 25.703 3.207 1 94.75 109 LYS A C 1
ATOM 825 O O . LYS A 1 109 ? -4.371 26.016 2.451 1 94.75 109 LYS A O 1
ATOM 830 N N . SER A 1 110 ? -5.441 24.484 3.811 1 94.69 110 SER A N 1
ATOM 831 C CA . SER A 1 110 ? -4.438 23.438 3.598 1 94.69 110 SER A CA 1
ATOM 832 C C . SER A 1 110 ? -4.352 23.047 2.125 1 94.69 110 SER A C 1
ATOM 834 O O . SER A 1 110 ? -3.262 23 1.552 1 94.69 110 SER A O 1
ATOM 836 N N . ALA A 1 111 ? -5.504 22.797 1.552 1 97.06 111 ALA A N 1
ATOM 837 C CA . ALA A 1 111 ? -5.547 22.375 0.156 1 97.06 111 ALA A CA 1
ATOM 838 C C . ALA A 1 111 ? -5.059 23.484 -0.774 1 97.06 111 ALA A C 1
ATOM 840 O O . ALA A 1 111 ? -4.301 23.219 -1.711 1 97.06 111 ALA A O 1
ATOM 841 N N . ALA A 1 112 ? -5.48 24.703 -0.527 1 98 112 ALA A N 1
ATOM 842 C CA . ALA A 1 112 ? -5.09 25.828 -1.366 1 98 112 ALA A CA 1
ATOM 843 C C . ALA A 1 112 ? -3.58 26.047 -1.328 1 98 112 ALA A C 1
ATOM 845 O O . ALA A 1 112 ? -2.936 26.156 -2.375 1 98 112 ALA A O 1
ATOM 846 N N . CYS A 1 113 ? -3.025 26.062 -0.112 1 96.5 113 CYS A N 1
ATOM 847 C CA . CYS A 1 113 ? -1.592 26.281 0.039 1 96.5 113 CYS A CA 1
ATOM 848 C C . CYS A 1 113 ? -0.8 25.109 -0.525 1 96.5 113 CYS A C 1
ATOM 850 O O . CYS A 1 113 ? 0.313 25.281 -1.021 1 96.5 113 CYS A O 1
ATOM 852 N N . TRP A 1 114 ? -1.343 23.953 -0.405 1 95.38 114 TRP A N 1
ATOM 853 C CA . TRP A 1 114 ? -0.689 22.766 -0.958 1 95.38 114 TRP A CA 1
ATOM 854 C C . TRP A 1 114 ? -0.573 22.859 -2.475 1 95.38 114 TRP A C 1
ATOM 856 O O . TRP A 1 114 ? 0.44 22.469 -3.055 1 95.38 114 TRP A O 1
ATOM 866 N N . PHE A 1 115 ? -1.597 23.453 -3.146 1 95.94 115 PHE A N 1
ATOM 867 C CA . PHE A 1 115 ? -1.644 23.516 -4.602 1 95.94 115 PHE A CA 1
ATOM 868 C C . PHE A 1 115 ? -0.837 24.703 -5.109 1 95.94 115 PHE A C 1
ATOM 870 O O . PHE A 1 115 ? -0.262 24.656 -6.199 1 95.94 115 PHE A O 1
ATOM 877 N N . SER A 1 116 ? -0.957 25.844 -4.289 1 96.62 116 SER A N 1
ATOM 878 C CA . SER A 1 116 ? -0.533 27.094 -4.922 1 96.62 116 SER A CA 1
ATOM 879 C C . SER A 1 116 ? -0.032 28.094 -3.891 1 96.62 116 SER A C 1
ATOM 881 O O . SER A 1 116 ? -0.558 28.172 -2.777 1 96.62 116 SER A O 1
ATOM 883 N N . PRO A 1 117 ? 0.964 28.953 -4.273 1 96.44 117 PRO A N 1
ATOM 884 C CA . PRO A 1 117 ? 1.387 30.062 -3.416 1 96.44 117 PRO A CA 1
ATOM 885 C C . PRO A 1 117 ? 0.464 31.281 -3.523 1 96.44 117 PRO A C 1
ATOM 887 O O . PRO A 1 117 ? 0.525 32.188 -2.686 1 96.44 117 PRO A O 1
ATOM 890 N N . ARG A 1 118 ? -0.359 31.344 -4.652 1 97.69 118 ARG A N 1
ATOM 891 C CA . ARG A 1 118 ? -1.277 32.438 -4.895 1 97.69 118 ARG A CA 1
ATOM 892 C C . ARG A 1 118 ? -2.682 31.938 -5.203 1 97.69 118 ARG A C 1
ATOM 894 O O . ARG A 1 118 ? -2.877 31.172 -6.148 1 97.69 118 ARG A O 1
ATOM 901 N N . TRP A 1 119 ? -3.584 32.344 -4.395 1 98.19 119 TRP A N 1
ATOM 902 C CA . TRP A 1 119 ? -4.969 31.938 -4.602 1 98.19 119 TRP A CA 1
ATOM 903 C C . TRP A 1 119 ? -5.934 33 -4.066 1 98.19 119 TRP A C 1
ATOM 905 O O . TRP A 1 119 ? -5.527 33.906 -3.344 1 98.19 119 TRP A O 1
ATOM 915 N N . HIS A 1 120 ? -7.168 32.969 -4.488 1 98.38 120 HIS A N 1
ATOM 916 C CA . HIS A 1 120 ? -8.172 33.906 -4 1 98.38 120 HIS A CA 1
ATOM 917 C C . HIS A 1 120 ? -9.555 33.25 -3.973 1 98.38 120 HIS A C 1
ATOM 919 O O . HIS A 1 120 ? -9.781 32.219 -4.621 1 98.38 120 HIS A O 1
ATOM 925 N N . VAL A 1 121 ? -10.406 33.781 -3.186 1 98.56 121 VAL A N 1
ATOM 926 C CA . VAL A 1 121 ? -11.789 33.344 -3.029 1 98.56 121 VAL A CA 1
ATOM 927 C C . VAL A 1 121 ? -12.742 34.5 -3.322 1 98.56 121 VAL A C 1
ATOM 929 O O . VAL A 1 121 ? -12.594 35.594 -2.768 1 98.56 121 VAL A O 1
ATOM 932 N N . ARG A 1 122 ? -13.586 34.312 -4.266 1 97.88 122 ARG A N 1
ATOM 933 C CA . ARG A 1 122 ? -14.695 35.188 -4.566 1 97.88 122 ARG A CA 1
ATOM 934 C C . ARG A 1 122 ? -16.031 34.531 -4.223 1 97.88 122 ARG A C 1
ATOM 936 O O . ARG A 1 122 ? -16.281 33.406 -4.605 1 97.88 122 ARG A O 1
ATOM 943 N N . THR A 1 123 ? -16.875 35.188 -3.416 1 98.25 123 THR A N 1
ATOM 944 C CA . THR A 1 123 ? -18.109 34.562 -2.967 1 98.25 123 THR A CA 1
ATOM 945 C C . THR A 1 123 ? -19.219 35.562 -2.766 1 98.25 123 THR A C 1
ATOM 947 O O . THR A 1 123 ? -18.953 36.75 -2.578 1 98.25 123 THR A O 1
ATOM 950 N N . SER A 1 124 ? -20.391 35.188 -3.012 1 97.38 124 SER A N 1
ATOM 951 C CA . SER A 1 124 ? -21.625 35.906 -2.645 1 97.38 124 SER A CA 1
ATOM 952 C C . SER A 1 124 ? -22.547 35 -1.825 1 97.38 124 SER A C 1
ATOM 954 O O . SER A 1 124 ? -22.797 33.844 -2.211 1 97.38 124 SER A O 1
ATOM 956 N N . ALA A 1 125 ? -22.922 35.531 -0.626 1 96.81 125 ALA A N 1
ATOM 957 C CA . ALA A 1 125 ? -23.75 34.688 0.266 1 96.81 125 ALA A CA 1
ATOM 958 C C . ALA A 1 125 ? -25.234 34.938 0.011 1 96.81 125 ALA A C 1
ATOM 960 O O . ALA A 1 125 ? -25.656 36.062 -0.253 1 96.81 125 ALA A O 1
ATOM 961 N N . LEU A 1 126 ? -25.953 33.844 0.109 1 94.94 126 LEU A N 1
ATOM 962 C CA . LEU A 1 126 ? -27.406 33.906 0.001 1 94.94 126 LEU A CA 1
ATOM 963 C C . LEU A 1 126 ? -27.984 34.969 0.924 1 94.94 126 LEU A C 1
ATOM 965 O O . LEU A 1 126 ? -27.703 34.969 2.127 1 94.94 126 LEU A O 1
ATOM 969 N N . GLY A 1 127 ? -28.688 35.938 0.385 1 93.5 127 GLY A N 1
ATOM 970 C CA . GLY A 1 127 ? -29.375 36.938 1.174 1 93.5 127 GLY A CA 1
ATOM 971 C C . GLY A 1 127 ? -28.547 38.188 1.38 1 93.5 127 GLY A C 1
ATOM 972 O O . GLY A 1 127 ? -29.031 39.188 1.94 1 93.5 127 GLY A O 1
ATOM 973 N N . GLU A 1 128 ? -27.297 38.188 0.967 1 95.5 128 GLU A N 1
ATOM 974 C CA . GLU A 1 128 ? -26.438 39.344 1.095 1 95.5 128 GLU A CA 1
ATOM 975 C C . GLU A 1 128 ? -26.281 40.062 -0.244 1 95.5 128 GLU A C 1
ATOM 977 O O . GLU A 1 128 ? -26.266 39.438 -1.297 1 95.5 128 GLU A O 1
ATOM 982 N N . ALA A 1 129 ? -26.078 41.344 -0.25 1 95.94 129 ALA A N 1
ATOM 983 C CA . ALA A 1 129 ? -26.062 42.156 -1.47 1 95.94 129 ALA A CA 1
ATOM 984 C C . ALA A 1 129 ? -24.641 42.562 -1.849 1 95.94 129 ALA A C 1
ATOM 986 O O . ALA A 1 129 ? -24.406 43.625 -2.383 1 95.94 129 ALA A O 1
ATOM 987 N N . VAL A 1 130 ? -23.75 41.719 -1.521 1 96.25 130 VAL A N 1
ATOM 988 C CA . VAL A 1 130 ? -22.359 42.031 -1.833 1 96.25 130 VAL A CA 1
ATOM 989 C C . VAL A 1 130 ? -21.625 40.781 -2.271 1 96.25 130 VAL A C 1
ATOM 991 O O . VAL A 1 130 ? -22.031 39.656 -1.906 1 96.25 130 VAL A O 1
ATOM 994 N N . GLU A 1 131 ? -20.719 40.938 -3.051 1 96.44 131 GLU A N 1
ATOM 995 C CA . GLU A 1 131 ? -19.703 39.938 -3.395 1 96.44 131 GLU A CA 1
ATOM 996 C C . GLU A 1 131 ? -18.359 40.281 -2.748 1 96.44 131 GLU A C 1
ATOM 998 O O . GLU A 1 131 ? -17.922 41.438 -2.766 1 96.44 131 GLU A O 1
ATOM 1003 N N . ARG A 1 132 ? -17.719 39.375 -2.141 1 97.56 132 ARG A N 1
ATOM 1004 C CA . ARG A 1 132 ? -16.453 39.594 -1.447 1 97.56 132 ARG A CA 1
ATOM 1005 C C . ARG A 1 132 ? -15.328 38.781 -2.1 1 97.56 132 ARG A C 1
ATOM 1007 O O . ARG A 1 132 ? -15.531 37.656 -2.52 1 97.56 132 ARG A O 1
ATOM 1014 N N . THR A 1 133 ? -14.188 39.406 -2.201 1 97.62 133 THR A N 1
ATOM 1015 C CA . THR A 1 133 ? -12.992 38.75 -2.721 1 97.62 133 THR A CA 1
ATOM 1016 C C . THR A 1 133 ? -11.812 38.938 -1.769 1 97.62 133 THR A C 1
ATOM 1018 O O . THR A 1 133 ? -11.57 40.062 -1.296 1 97.62 133 THR A O 1
ATOM 1021 N N . VAL A 1 134 ? -11.172 37.906 -1.407 1 97.88 134 VAL A N 1
ATOM 1022 C CA . VAL A 1 134 ? -9.93 37.969 -0.642 1 97.88 134 VAL A CA 1
ATOM 1023 C C . VAL A 1 134 ? -8.828 37.219 -1.396 1 97.88 134 VAL A C 1
ATOM 1025 O O . VAL A 1 134 ? -9.07 36.188 -2.002 1 97.88 134 VAL A O 1
ATOM 1028 N N . ARG A 1 135 ? -7.633 37.812 -1.372 1 98.06 135 ARG A N 1
ATOM 1029 C CA . ARG A 1 135 ? -6.508 37.281 -2.137 1 98.06 135 ARG A CA 1
ATOM 1030 C C . ARG A 1 135 ? -5.348 36.906 -1.219 1 98.06 135 ARG A C 1
ATOM 1032 O O . ARG A 1 135 ? -5.016 37.656 -0.296 1 98.06 135 ARG A O 1
ATOM 1039 N N . PHE A 1 136 ? -4.781 35.75 -1.46 1 97.94 136 PHE A N 1
ATOM 1040 C CA . PHE A 1 136 ? -3.648 35.25 -0.696 1 97.94 136 PHE A CA 1
ATOM 1041 C C . PHE A 1 136 ? -2.4 35.156 -1.567 1 97.94 136 PHE A C 1
ATOM 1043 O O . PHE A 1 136 ? -2.436 34.594 -2.658 1 97.94 136 PHE A O 1
ATOM 1050 N N . ASP A 1 137 ? -1.363 35.781 -1.17 1 98.12 137 ASP A N 1
ATOM 1051 C CA . ASP A 1 137 ? 0.007 35.625 -1.643 1 98.12 137 ASP A CA 1
ATOM 1052 C C . ASP A 1 137 ? 0.919 35.125 -0.516 1 98.12 137 ASP A C 1
ATOM 1054 O O . ASP A 1 137 ? 1.479 35.938 0.225 1 98.12 137 ASP A O 1
ATOM 1058 N N . ILE A 1 138 ? 1.121 33.844 -0.45 1 96.69 138 ILE A N 1
ATOM 1059 C CA . ILE A 1 138 ? 1.715 33.219 0.721 1 96.69 138 ILE A CA 1
ATOM 1060 C C . ILE A 1 138 ? 3.143 33.719 0.915 1 96.69 138 ILE A C 1
ATOM 1062 O O . ILE A 1 138 ? 3.561 34 2.041 1 96.69 138 ILE A O 1
ATOM 1066 N N . ASP A 1 139 ? 3.873 33.844 -0.166 1 95.31 139 ASP A N 1
ATOM 1067 C CA . ASP A 1 139 ? 5.242 34.344 -0.06 1 95.31 139 ASP A CA 1
ATOM 1068 C C . ASP A 1 139 ? 5.273 35.75 0.551 1 95.31 139 ASP A C 1
ATOM 1070 O O . ASP A 1 139 ? 6.07 36.031 1.452 1 95.31 139 ASP A O 1
ATOM 1074 N N . ARG A 1 140 ? 4.406 36.594 0.093 1 96.62 140 ARG A N 1
ATOM 1075 C CA . ARG A 1 140 ? 4.332 37.969 0.604 1 96.62 140 ARG A CA 1
ATOM 1076 C C . ARG A 1 140 ? 3.854 37.969 2.051 1 96.62 140 ARG A C 1
ATOM 1078 O O . ARG A 1 140 ? 4.391 38.719 2.879 1 96.62 140 ARG A O 1
ATOM 1085 N N . ILE A 1 141 ? 2.844 37.156 2.344 1 96.25 141 ILE A N 1
ATOM 1086 C CA . ILE A 1 141 ? 2.266 37.062 3.682 1 96.25 141 ILE A CA 1
ATOM 1087 C C . ILE A 1 141 ? 3.346 36.656 4.688 1 96.25 141 ILE A C 1
ATOM 1089 O O . ILE A 1 141 ? 3.475 37.281 5.746 1 96.25 141 ILE A O 1
ATOM 1093 N N . VAL A 1 142 ? 4.137 35.688 4.336 1 92.56 142 VAL A N 1
ATOM 1094 C CA . VAL A 1 142 ? 5.148 35.156 5.242 1 92.56 142 VAL A CA 1
ATOM 1095 C C . VAL A 1 142 ? 6.32 36.125 5.348 1 92.56 142 VAL A C 1
ATOM 1097 O O . VAL A 1 142 ? 6.77 36.469 6.449 1 92.56 142 VAL A O 1
ATOM 1100 N N . LYS A 1 143 ? 6.785 36.656 4.203 1 93.19 143 LYS A N 1
ATOM 1101 C CA . LYS A 1 143 ? 7.926 37.562 4.172 1 93.19 143 LYS A CA 1
ATOM 1102 C C . LYS A 1 143 ? 7.637 38.812 4.973 1 93.19 143 LYS A C 1
ATOM 1104 O O . LYS A 1 143 ? 8.484 39.281 5.75 1 93.19 143 LYS A O 1
ATOM 1109 N N . ASP A 1 144 ? 6.387 39.375 4.832 1 95.31 144 ASP A N 1
ATOM 1110 C CA . ASP A 1 144 ? 6.039 40.656 5.449 1 95.31 144 ASP A CA 1
ATOM 1111 C C . ASP A 1 144 ? 5.266 40.469 6.75 1 95.31 144 ASP A C 1
ATOM 1113 O O . ASP A 1 144 ? 4.789 41.406 7.355 1 95.31 144 ASP A O 1
ATOM 1117 N N . ASP A 1 145 ? 5.094 39.156 7.172 1 93.31 145 ASP A N 1
ATOM 1118 C CA . ASP A 1 145 ? 4.371 38.781 8.383 1 93.31 145 ASP A CA 1
ATOM 1119 C C . ASP A 1 145 ? 2.996 39.469 8.43 1 93.31 145 ASP A C 1
ATOM 1121 O O . ASP A 1 145 ? 2.648 40.125 9.414 1 93.31 145 ASP A O 1
ATOM 1125 N N . ILE A 1 146 ? 2.234 39.375 7.312 1 95.06 146 ILE A N 1
ATOM 1126 C CA . ILE A 1 146 ? 0.914 39.969 7.172 1 95.06 146 ILE A CA 1
ATOM 1127 C C . ILE A 1 146 ? -0.12 39.156 7.918 1 95.06 146 ILE A C 1
ATOM 1129 O O . ILE A 1 146 ? -0.26 37.938 7.656 1 95.06 146 ILE A O 1
ATOM 1133 N N . SER A 1 147 ? -0.845 39.719 8.836 1 93.69 147 SER A N 1
ATOM 1134 C CA . SER A 1 147 ? -1.822 38.969 9.625 1 93.69 147 SER A CA 1
ATOM 1135 C C . SER A 1 147 ? -3.248 39.312 9.203 1 93.69 147 SER A C 1
ATOM 1137 O O . SER A 1 147 ? -4.199 38.625 9.594 1 93.69 147 SER A O 1
ATOM 1139 N N . GLU A 1 148 ? -3.359 40.375 8.359 1 95.75 148 GLU A N 1
ATOM 1140 C CA . GLU A 1 148 ? -4.672 40.812 7.879 1 95.75 148 GLU A CA 1
ATOM 1141 C C . GLU A 1 148 ? -4.656 41.031 6.371 1 95.75 148 GLU A C 1
ATOM 1143 O O . GLU A 1 148 ? -3.719 41.625 5.836 1 95.75 148 GLU A O 1
ATOM 1148 N N . LEU A 1 149 ? -5.672 40.562 5.785 1 96.75 149 LEU A N 1
ATOM 1149 C CA . LEU A 1 149 ? -5.805 40.75 4.348 1 96.75 149 LEU A CA 1
ATOM 1150 C C . LEU A 1 149 ? -6.984 41.656 4.031 1 96.75 149 LEU A C 1
ATOM 1152 O O . LEU A 1 149 ? -8.016 41.625 4.703 1 96.75 149 LEU A O 1
ATOM 1156 N N . VAL A 1 150 ? -6.871 42.438 3.006 1 96.62 150 VAL A N 1
ATOM 1157 C CA . VAL A 1 150 ? -7.93 43.312 2.551 1 96.62 150 VAL A CA 1
ATOM 1158 C C . VAL A 1 150 ? -9.016 42.531 1.832 1 96.62 150 VAL A C 1
ATOM 1160 O O . VAL A 1 150 ? -8.711 41.625 1.048 1 96.62 150 VAL A O 1
ATOM 1163 N N . VAL A 1 151 ? -10.227 42.812 2.168 1 97.25 151 VAL A N 1
ATOM 1164 C CA . VAL A 1 151 ? -11.375 42.219 1.495 1 97.25 151 VAL A CA 1
ATOM 1165 C C . VAL A 1 151 ? -12.008 43.219 0.549 1 97.25 151 VAL A C 1
ATOM 1167 O O . VAL A 1 151 ? -12.359 44.344 0.962 1 97.25 151 VAL A O 1
ATOM 1170 N N . GLU A 1 152 ? -12.125 42.844 -0.718 1 96.88 152 GLU A N 1
ATOM 1171 C CA . GLU A 1 152 ? -12.805 43.656 -1.701 1 96.88 152 GLU A CA 1
ATOM 1172 C C . GLU A 1 152 ? -14.297 43.312 -1.777 1 96.88 152 GLU A C 1
ATOM 1174 O O . GLU A 1 152 ? -14.656 42.156 -1.965 1 96.88 152 GLU A O 1
ATOM 1179 N N . GLU A 1 153 ? -15.102 44.312 -1.635 1 96.62 153 GLU A N 1
ATOM 1180 C CA . GLU A 1 153 ? -16.531 44.125 -1.772 1 96.62 153 GLU A CA 1
ATOM 1181 C C . GLU A 1 153 ? -17.078 44.812 -3.016 1 96.62 153 GLU A C 1
ATOM 1183 O O . GLU A 1 153 ? -16.641 45.938 -3.344 1 96.62 153 GLU A O 1
ATOM 1188 N N . ARG A 1 154 ? -17.906 44.125 -3.732 1 95.75 154 ARG A N 1
ATOM 1189 C CA . ARG A 1 154 ? -18.656 44.656 -4.867 1 95.75 154 ARG A CA 1
ATOM 1190 C C . ARG A 1 154 ? -20.141 44.375 -4.727 1 95.75 154 ARG A C 1
ATOM 1192 O O . ARG A 1 154 ? -20.531 43.344 -4.176 1 95.75 154 ARG A O 1
ATOM 1199 N N . PRO A 1 155 ? -20.969 45.312 -5.234 1 95.56 155 PRO A N 1
ATOM 1200 C CA . PRO A 1 155 ? -22.406 45.062 -5.172 1 95.56 155 PRO A CA 1
ATOM 1201 C C . PRO A 1 155 ? -22.797 43.812 -5.973 1 95.56 155 PRO A C 1
ATOM 1203 O O . PRO A 1 155 ? -22.234 43.562 -7.039 1 95.56 155 PRO A O 1
ATOM 1206 N N . ALA A 1 156 ? -23.734 43.031 -5.363 1 94.25 156 ALA A N 1
ATOM 1207 C CA . ALA A 1 156 ? -24.328 41.875 -6.012 1 94.25 156 ALA A CA 1
ATOM 1208 C C . ALA A 1 156 ? -25.797 41.719 -5.641 1 94.25 156 ALA A C 1
ATOM 1210 O O . ALA A 1 156 ? -26.25 42.281 -4.652 1 94.25 156 ALA A O 1
ATOM 1211 N N . ALA A 1 157 ? -26.516 40.969 -6.496 1 93.25 157 ALA A N 1
ATOM 1212 C CA . ALA A 1 157 ? -27.922 40.688 -6.172 1 93.25 157 ALA A CA 1
ATOM 1213 C C . ALA A 1 157 ? -28.031 39.781 -4.965 1 93.25 157 ALA A C 1
ATOM 1215 O O . ALA A 1 157 ? -27.266 38.844 -4.82 1 93.25 157 ALA A O 1
ATOM 1216 N N . PRO A 1 158 ? -29 40.062 -4.121 1 91.31 158 PRO A N 1
ATOM 1217 C CA . PRO A 1 158 ? -29.156 39.25 -2.922 1 91.31 158 PRO A CA 1
ATOM 1218 C C . PRO A 1 158 ? -29.453 37.781 -3.244 1 91.31 158 PRO A C 1
ATOM 1220 O O . PRO A 1 158 ? -29.203 36.906 -2.418 1 91.31 158 PRO A O 1
ATOM 1223 N N . GLU A 1 159 ? -29.969 37.5 -4.434 1 89 159 GLU A N 1
ATOM 1224 C CA . GLU A 1 159 ? -30.297 36.125 -4.824 1 89 159 GLU A CA 1
ATOM 1225 C C . GLU A 1 159 ? -29.078 35.375 -5.34 1 89 159 GLU A C 1
ATOM 1227 O O . GLU A 1 159 ? -29.109 34.156 -5.473 1 89 159 GLU A O 1
ATOM 1232 N N . THR A 1 160 ? -28.047 36.219 -5.547 1 92.19 160 THR A N 1
ATOM 1233 C CA . THR A 1 160 ? -26.828 35.594 -6.059 1 92.19 160 THR A CA 1
ATOM 1234 C C . THR A 1 160 ? -26.078 34.875 -4.945 1 92.19 160 THR A C 1
ATOM 1236 O O . THR A 1 160 ? -25.859 35.438 -3.871 1 92.19 160 THR A O 1
ATOM 1239 N N . HIS A 1 161 ? -25.812 33.594 -5.16 1 95.88 161 HIS A N 1
ATOM 1240 C CA . HIS A 1 161 ? -25.062 32.812 -4.191 1 95.88 161 HIS A CA 1
ATOM 1241 C C . HIS A 1 161 ? -24.109 31.859 -4.891 1 95.88 161 HIS A C 1
ATOM 1243 O O . HIS A 1 161 ? -24.5 31.109 -5.781 1 95.88 161 HIS A O 1
ATOM 1249 N N . PHE A 1 162 ? -22.797 31.922 -4.492 1 97.62 162 PHE A N 1
ATOM 1250 C CA . PHE A 1 162 ? -21.75 31.062 -5.051 1 97.62 162 PHE A CA 1
ATOM 1251 C C . PHE A 1 162 ? -20.453 31.234 -4.281 1 97.62 162 PHE A C 1
ATOM 1253 O O . PHE A 1 162 ? -20.312 32.156 -3.471 1 97.62 162 PHE A O 1
ATOM 1260 N N . THR A 1 163 ? -19.578 30.359 -4.398 1 98.44 163 THR A N 1
ATOM 1261 C CA . THR A 1 163 ? -18.172 30.484 -4.016 1 98.44 163 THR A CA 1
ATOM 1262 C C . THR A 1 163 ? -17.266 30.016 -5.145 1 98.44 163 THR A C 1
ATOM 1264 O O . THR A 1 163 ? -17.531 29 -5.785 1 98.44 163 THR A O 1
ATOM 1267 N N . GLU A 1 164 ? -16.281 30.812 -5.418 1 98.62 164 GLU A N 1
ATOM 1268 C CA . GLU A 1 164 ? -15.25 30.469 -6.402 1 98.62 164 GLU A CA 1
ATOM 1269 C C . GLU A 1 164 ? -13.852 30.562 -5.793 1 98.62 164 GLU A C 1
ATOM 1271 O O . GLU A 1 164 ? -13.492 31.578 -5.199 1 98.62 164 GLU A O 1
ATOM 1276 N N . VAL A 1 165 ? -13.133 29.516 -5.82 1 98.75 165 VAL A N 1
ATOM 1277 C CA . VAL A 1 165 ? -11.742 29.469 -5.398 1 98.75 165 VAL A CA 1
ATOM 1278 C C . VAL A 1 165 ? -10.836 29.297 -6.617 1 98.75 165 VAL A C 1
ATOM 1280 O O . VAL A 1 165 ? -11.031 28.375 -7.414 1 98.75 165 VAL A O 1
ATOM 1283 N N . VAL A 1 166 ? -9.898 30.172 -6.758 1 98.5 166 VAL A N 1
ATOM 1284 C CA . VAL A 1 166 ? -8.969 30.094 -7.879 1 98.5 166 VAL A CA 1
ATOM 1285 C C . VAL A 1 166 ? -7.543 29.906 -7.352 1 98.5 166 VAL A C 1
ATOM 1287 O O . VAL A 1 166 ? -7.078 30.688 -6.516 1 98.5 166 VAL A O 1
ATOM 1290 N N . LEU A 1 167 ? -6.891 28.875 -7.746 1 98.44 167 LEU A N 1
ATOM 1291 C CA . LEU A 1 167 ? -5.512 28.547 -7.398 1 98.44 167 LEU A CA 1
ATOM 1292 C C . LEU A 1 167 ? -4.574 28.828 -8.562 1 98.44 167 LEU A C 1
ATOM 1294 O O . LEU A 1 167 ? -4.629 28.172 -9.594 1 98.44 167 LEU A O 1
ATOM 1298 N N . ASP A 1 168 ? -3.711 29.812 -8.352 1 97.06 168 ASP A N 1
ATOM 1299 C CA . ASP A 1 168 ? -2.84 30.25 -9.438 1 97.06 168 ASP A CA 1
ATOM 1300 C C . ASP A 1 168 ? -1.405 29.766 -9.219 1 97.06 168 ASP A C 1
ATOM 1302 O O . ASP A 1 168 ? -0.981 29.562 -8.078 1 97.06 168 ASP A O 1
ATOM 1306 N N . GLU A 1 169 ? -0.646 29.578 -10.297 1 95.31 169 GLU A N 1
ATOM 1307 C CA . GLU A 1 169 ? 0.77 29.234 -10.258 1 95.31 169 GLU A CA 1
ATOM 1308 C C . GLU A 1 169 ? 1 27.953 -9.453 1 95.31 169 GLU A C 1
ATOM 1310 O O . GLU A 1 169 ? 1.807 27.938 -8.523 1 95.31 169 GLU A O 1
ATOM 1315 N N . LEU A 1 170 ? 0.367 26.953 -9.938 1 95.06 170 LEU A N 1
ATOM 1316 C CA . LEU A 1 170 ? 0.361 25.688 -9.219 1 95.06 170 LEU A CA 1
ATOM 1317 C C . LEU A 1 170 ? 1.78 25.156 -9.031 1 95.06 170 LEU A C 1
ATOM 1319 O O . LEU A 1 170 ? 2.607 25.25 -9.938 1 95.06 170 LEU A O 1
ATOM 1323 N N . HIS A 1 171 ? 2 24.719 -7.789 1 89.88 171 HIS A N 1
ATOM 1324 C CA . HIS A 1 171 ? 3.291 24.094 -7.535 1 89.88 171 HIS A CA 1
ATOM 1325 C C . HIS A 1 171 ? 3.504 22.875 -8.438 1 89.88 171 HIS A C 1
ATOM 1327 O O . HIS A 1 171 ? 4.613 22.656 -8.93 1 89.88 171 HIS A O 1
ATOM 1333 N N . ARG A 1 172 ? 2.4 22.141 -8.617 1 84.81 172 ARG A N 1
ATOM 1334 C CA . ARG A 1 172 ? 2.434 20.906 -9.391 1 84.81 172 ARG A CA 1
ATOM 1335 C C . ARG A 1 172 ? 1.134 20.703 -10.164 1 84.81 172 ARG A C 1
ATOM 1337 O O . ARG A 1 172 ? 0.256 19.953 -9.734 1 84.81 172 ARG A O 1
ATOM 1344 N N . PRO A 1 173 ? 1.079 21.125 -11.258 1 90 173 PRO A N 1
ATOM 1345 C CA . PRO A 1 173 ? -0.145 21 -12.047 1 90 173 PRO A CA 1
ATOM 1346 C C . PRO A 1 173 ? -0.439 19.562 -12.453 1 90 173 PRO A C 1
ATOM 1348 O O . PRO A 1 173 ? 0.442 18.859 -12.969 1 90 173 PRO A O 1
ATOM 1351 N N . PRO A 1 174 ? -1.628 19.141 -12.086 1 89.31 174 PRO A N 1
ATOM 1352 C CA . PRO A 1 174 ? -1.997 17.797 -12.539 1 89.31 174 PRO A CA 1
ATOM 1353 C C . PRO A 1 174 ? -2.094 17.688 -14.062 1 89.31 174 PRO A C 1
ATOM 1355 O O . PRO A 1 174 ? -2.68 18.562 -14.711 1 89.31 174 PRO A O 1
ATOM 1358 N N . ILE A 1 175 ? -1.458 16.625 -14.57 1 83.56 175 ILE A N 1
ATOM 1359 C CA . ILE A 1 175 ? -1.49 16.469 -16.016 1 83.56 175 ILE A CA 1
ATOM 1360 C C . ILE A 1 175 ? -1.97 15.07 -16.375 1 83.56 175 ILE A C 1
ATOM 1362 O O . ILE A 1 175 ? -1.869 14.148 -15.57 1 83.56 175 ILE A O 1
ATOM 1366 N N . GLY A 1 176 ? -2.562 14.938 -17.672 1 81.38 176 GLY A N 1
ATOM 1367 C CA . GLY A 1 176 ? -2.881 13.68 -18.328 1 81.38 176 GLY A CA 1
ATOM 1368 C C . GLY A 1 176 ? -3.508 12.664 -17.391 1 81.38 176 GLY A C 1
ATOM 1369 O O . GLY A 1 176 ? -4.664 12.812 -17 1 81.38 176 GLY A O 1
ATOM 1370 N N . ARG A 1 177 ? -2.689 11.758 -17.031 1 84.12 177 ARG A N 1
ATOM 1371 C CA . ARG A 1 177 ? -3.119 10.586 -16.266 1 84.12 177 ARG A CA 1
ATOM 1372 C C . ARG A 1 177 ? -3.607 11 -14.875 1 84.12 177 ARG A C 1
ATOM 1374 O O . ARG A 1 177 ? -4.539 10.398 -14.336 1 84.12 177 ARG A O 1
ATOM 1381 N N . THR A 1 178 ? -3.016 12.016 -14.344 1 88.81 178 THR A N 1
ATOM 1382 C CA . THR A 1 178 ? -3.391 12.461 -13.008 1 88.81 178 THR A CA 1
ATOM 1383 C C . THR A 1 178 ? -4.801 13.047 -13.008 1 88.81 178 THR A C 1
ATOM 1385 O O . THR A 1 178 ? -5.551 12.883 -12.047 1 88.81 178 THR A O 1
ATOM 1388 N N . VAL A 1 179 ? -5.152 13.711 -14.078 1 94.12 179 VAL A N 1
ATOM 1389 C CA . VAL A 1 179 ? -6.496 14.273 -14.18 1 94.12 179 VAL A CA 1
ATOM 1390 C C . VAL A 1 179 ? -7.527 13.148 -14.227 1 94.12 179 VAL A C 1
ATOM 1392 O O . VAL A 1 179 ? -8.594 13.25 -13.625 1 94.12 179 VAL A O 1
ATOM 1395 N N . GLY A 1 180 ? -7.195 12.117 -14.984 1 94.69 180 GLY A N 1
ATOM 1396 C CA . GLY A 1 180 ? -8.062 10.953 -15 1 94.69 180 GLY A CA 1
ATOM 1397 C C . GLY A 1 180 ? -8.258 10.336 -13.625 1 94.69 180 GLY A C 1
ATOM 1398 O O . GLY A 1 180 ? -9.383 10.008 -13.242 1 94.69 180 GLY A O 1
ATOM 1399 N N . LYS A 1 181 ? -7.219 10.258 -12.875 1 94 181 LYS A N 1
ATOM 1400 C CA . LYS A 1 181 ? -7.289 9.727 -11.516 1 94 181 LYS A CA 1
ATOM 1401 C C . LYS A 1 181 ? -8.125 10.625 -10.609 1 94 181 LYS A C 1
ATOM 1403 O O . LYS A 1 181 ? -8.883 10.133 -9.773 1 94 181 LYS A O 1
ATOM 1408 N N . ILE A 1 182 ? -7.918 11.891 -10.773 1 97 182 ILE A N 1
ATOM 1409 C CA . ILE A 1 182 ? -8.695 12.852 -10 1 97 182 ILE A CA 1
ATOM 1410 C C . ILE A 1 182 ? -10.188 12.609 -10.227 1 97 182 ILE A C 1
ATOM 1412 O O . ILE A 1 182 ? -10.953 12.531 -9.266 1 97 182 ILE A O 1
ATOM 1416 N N . LYS A 1 183 ? -10.539 12.469 -11.453 1 97.75 183 LYS A N 1
ATOM 1417 C CA . LYS A 1 183 ? -11.945 12.25 -11.781 1 97.75 183 LYS A CA 1
ATOM 1418 C C . LYS A 1 183 ? -12.461 10.953 -11.156 1 97.75 183 LYS A C 1
ATOM 1420 O O . LYS A 1 183 ? -13.539 10.922 -10.57 1 97.75 183 LYS A O 1
ATOM 1425 N N . GLU A 1 184 ? -11.711 9.93 -11.258 1 96.94 184 GLU A N 1
ATOM 1426 C CA . GLU A 1 184 ? -12.109 8.633 -10.734 1 96.94 184 GLU A CA 1
ATOM 1427 C C . GLU A 1 184 ? -12.273 8.68 -9.211 1 96.94 184 GLU A C 1
ATOM 1429 O O . GLU A 1 184 ? -13.273 8.203 -8.68 1 96.94 184 GLU A O 1
ATOM 1434 N N . HIS A 1 185 ? -11.312 9.227 -8.57 1 98 185 HIS A N 1
ATOM 1435 C CA . HIS A 1 185 ? -11.328 9.281 -7.113 1 98 185 HIS A CA 1
ATOM 1436 C C . HIS A 1 185 ? -12.445 10.188 -6.609 1 98 185 HIS A C 1
ATOM 1438 O O . HIS A 1 185 ? -13.172 9.828 -5.676 1 98 185 HIS A O 1
ATOM 1444 N N . LEU A 1 186 ? -12.617 11.375 -7.18 1 98.62 186 LEU A N 1
ATOM 1445 C CA . LEU A 1 186 ? -13.672 12.281 -6.742 1 98.62 186 LEU A CA 1
ATOM 1446 C C . LEU A 1 186 ? -15.047 11.648 -6.941 1 98.62 186 LEU A C 1
ATOM 1448 O O . LEU A 1 186 ? -15.938 11.82 -6.113 1 98.62 186 LEU A O 1
ATOM 1452 N N . THR A 1 187 ? -15.164 10.93 -8.062 1 98.25 187 THR A N 1
ATOM 1453 C CA . THR A 1 187 ? -16.406 10.211 -8.305 1 98.25 187 THR A CA 1
ATOM 1454 C C . THR A 1 187 ? -16.719 9.258 -7.156 1 98.25 187 THR A C 1
ATOM 1456 O O . THR A 1 187 ? -17.844 9.234 -6.652 1 98.25 187 THR A O 1
ATOM 1459 N N . ASP A 1 188 ? -15.773 8.547 -6.754 1 97.94 188 ASP A N 1
ATOM 1460 C CA . ASP A 1 188 ? -15.953 7.57 -5.684 1 97.94 188 ASP A CA 1
ATOM 1461 C C . ASP A 1 188 ? -16.172 8.258 -4.34 1 97.94 188 ASP A C 1
ATOM 1463 O O . ASP A 1 188 ? -17.031 7.844 -3.557 1 97.94 188 ASP A O 1
ATOM 1467 N N . ILE A 1 189 ? -15.398 9.281 -4.062 1 98.44 189 ILE A N 1
ATOM 1468 C CA . ILE A 1 189 ? -15.43 9.969 -2.777 1 98.44 189 ILE A CA 1
ATOM 1469 C C . ILE A 1 189 ? -16.828 10.531 -2.525 1 98.44 189 ILE A C 1
ATOM 1471 O O . ILE A 1 189 ? -17.344 10.461 -1.407 1 98.44 189 ILE A O 1
ATOM 1475 N N . PHE A 1 190 ? -17.469 11.008 -3.582 1 98.44 190 PHE A N 1
ATOM 1476 C CA . PHE A 1 190 ? -18.734 11.695 -3.385 1 98.44 190 PHE A CA 1
ATOM 1477 C C . PHE A 1 190 ? -19.875 10.898 -3.992 1 98.44 190 PHE A C 1
ATOM 1479 O O . PHE A 1 190 ? -20.953 11.438 -4.238 1 98.44 190 PHE A O 1
ATOM 1486 N N . ARG A 1 191 ? -19.688 9.602 -4.191 1 98.06 191 ARG A N 1
ATOM 1487 C CA . ARG A 1 191 ? -20.641 8.789 -4.934 1 98.06 191 ARG A CA 1
ATOM 1488 C C . ARG A 1 191 ? -22 8.773 -4.246 1 98.06 191 ARG A C 1
ATOM 1490 O O . ARG A 1 191 ? -23.047 8.711 -4.914 1 98.06 191 ARG A O 1
ATOM 1497 N N . VAL A 1 192 ? -22.078 8.836 -2.973 1 97.75 192 VAL A N 1
ATOM 1498 C CA . VAL A 1 192 ? -23.344 8.82 -2.25 1 97.75 192 VAL A CA 1
ATOM 1499 C C . VAL A 1 192 ? -24.141 10.086 -2.576 1 97.75 192 VAL A C 1
ATOM 1501 O O . VAL A 1 192 ? -25.344 10.016 -2.846 1 97.75 192 VAL A O 1
ATOM 1504 N N . PHE A 1 193 ? -23.516 11.242 -2.561 1 97.62 193 PHE A N 1
ATOM 1505 C CA . PHE A 1 193 ? -24.172 12.508 -2.877 1 97.62 193 PHE A CA 1
ATOM 1506 C C . PHE A 1 193 ? -24.578 12.547 -4.344 1 97.62 193 PHE A C 1
ATOM 1508 O O . PHE A 1 193 ? -25.625 13.109 -4.684 1 97.62 193 PHE A O 1
ATOM 1515 N N . LEU A 1 194 ? -23.75 11.969 -5.172 1 97.75 194 LEU A N 1
ATOM 1516 C CA . LEU A 1 194 ? -24.047 11.906 -6.598 1 97.75 194 LEU A CA 1
ATOM 1517 C C . LEU A 1 194 ? -25.25 11 -6.852 1 97.75 194 LEU A C 1
ATOM 1519 O O . LEU A 1 194 ? -26.172 11.375 -7.582 1 97.75 194 LEU A O 1
ATOM 1523 N N . ARG A 1 195 ? -25.219 9.906 -6.207 1 96.06 195 ARG A N 1
ATOM 1524 C CA . ARG A 1 195 ? -26.266 8.906 -6.387 1 96.06 195 ARG A CA 1
ATOM 1525 C C . ARG A 1 195 ? -27.609 9.43 -5.891 1 96.06 195 ARG A C 1
ATOM 1527 O O . ARG A 1 195 ? -28.656 9.133 -6.473 1 96.06 195 ARG A O 1
ATOM 1534 N N . ARG A 1 196 ? -27.641 10.227 -4.848 1 95.25 196 ARG A N 1
ATOM 1535 C CA . ARG A 1 196 ? -28.859 10.75 -4.234 1 95.25 196 ARG A CA 1
ATOM 1536 C C . ARG A 1 196 ? -29.359 11.969 -4.988 1 95.25 196 ARG A C 1
ATOM 1538 O O . ARG A 1 196 ? -30.453 12.477 -4.695 1 95.25 196 ARG A O 1
ATOM 1545 N N . GLY A 1 197 ? -28.594 12.477 -5.883 1 94.44 197 GLY A N 1
ATOM 1546 C CA . GLY A 1 197 ? -29.016 13.633 -6.66 1 94.44 197 GLY A CA 1
ATOM 1547 C C . GLY A 1 197 ? -28.844 14.945 -5.914 1 94.44 197 GLY A C 1
ATOM 1548 O O . GLY A 1 197 ? -29.359 15.977 -6.332 1 94.44 197 GLY A O 1
ATOM 1549 N N . VAL A 1 198 ? -28.078 14.93 -4.871 1 94.69 198 VAL A N 1
ATOM 1550 C CA . VAL A 1 198 ? -27.828 16.109 -4.059 1 94.69 198 VAL A CA 1
ATOM 1551 C C . VAL A 1 198 ? -26.844 17.031 -4.777 1 94.69 198 VAL A C 1
ATOM 1553 O O . VAL A 1 198 ? -26.906 18.25 -4.637 1 94.69 198 VAL A O 1
ATOM 1556 N N . MET A 1 199 ? -25.984 16.375 -5.551 1 97.06 199 MET A N 1
ATOM 1557 C CA . MET A 1 199 ? -24.891 17.156 -6.145 1 97.06 199 MET A CA 1
ATOM 1558 C C . MET A 1 199 ? -24.594 16.688 -7.559 1 97.06 199 MET A C 1
ATOM 1560 O O . MET A 1 199 ? -24.828 15.516 -7.887 1 97.06 199 MET A O 1
ATOM 1564 N N . GLN A 1 200 ? -24.172 17.625 -8.328 1 98.38 200 GLN A N 1
ATOM 1565 C CA . GLN A 1 200 ? -23.5 17.359 -9.594 1 98.38 200 GLN A CA 1
ATOM 1566 C C . GLN A 1 200 ? -22.047 17.828 -9.547 1 98.38 200 GLN A C 1
ATOM 1568 O O . GLN A 1 200 ? -21.766 18.953 -9.125 1 98.38 200 GLN A O 1
ATOM 1573 N N . LEU A 1 201 ? -21.141 17.016 -9.875 1 98.75 201 LEU A N 1
ATOM 1574 C CA . LEU A 1 201 ? -19.719 17.328 -9.898 1 98.75 201 LEU A CA 1
ATOM 1575 C C . LEU A 1 201 ? -19.172 17.297 -11.328 1 98.75 201 LEU A C 1
ATOM 1577 O O . LEU A 1 201 ? -19.297 16.281 -12.016 1 98.75 201 LEU A O 1
ATOM 1581 N N . ILE A 1 202 ? -18.703 18.406 -11.797 1 98.69 202 ILE A N 1
ATOM 1582 C CA . ILE A 1 202 ? -18.219 18.562 -13.164 1 98.69 202 ILE A CA 1
ATOM 1583 C C . ILE A 1 202 ? -16.719 18.891 -13.141 1 98.69 202 ILE A C 1
ATOM 1585 O O . ILE A 1 202 ? -16.312 19.859 -12.516 1 98.69 202 ILE A O 1
ATOM 1589 N N . VAL A 1 203 ? -15.938 18.094 -13.766 1 98.31 203 VAL A N 1
ATOM 1590 C CA . VAL A 1 203 ? -14.5 18.328 -13.859 1 98.31 203 VAL A CA 1
ATOM 1591 C C . VAL A 1 203 ? -14.094 18.484 -15.328 1 98.31 203 VAL A C 1
ATOM 1593 O O . VAL A 1 203 ? -14.297 17.578 -16.141 1 98.31 203 VAL A O 1
ATOM 1596 N N . ASN A 1 204 ? -13.562 19.641 -15.672 1 96.81 204 ASN A N 1
ATOM 1597 C CA . ASN A 1 204 ? -13.172 19.953 -17.031 1 96.81 204 ASN A CA 1
ATOM 1598 C C . ASN A 1 204 ? -14.305 19.672 -18.016 1 96.81 204 ASN A C 1
ATOM 1600 O O . ASN A 1 204 ? -14.094 19.031 -19.047 1 96.81 204 ASN A O 1
ATOM 1604 N N . GLY A 1 205 ? -15.5 20.109 -17.609 1 96.62 205 GLY A N 1
ATOM 1605 C CA . GLY A 1 205 ? -16.641 20.047 -18.5 1 96.62 205 GLY A CA 1
ATOM 1606 C C . GLY A 1 205 ? -17.328 18.688 -18.484 1 96.62 205 GLY A C 1
ATOM 1607 O O . GLY A 1 205 ? -18.422 18.531 -19.047 1 96.62 205 GLY A O 1
ATOM 1608 N N . GLU A 1 206 ? -16.766 17.734 -17.812 1 97.44 206 GLU A N 1
ATOM 1609 C CA . GLU A 1 206 ? -17.344 16.391 -17.75 1 97.44 206 GLU A CA 1
ATOM 1610 C C . GLU A 1 206 ? -18.094 16.172 -16.453 1 97.44 206 GLU A C 1
ATOM 1612 O O . GLU A 1 206 ? -17.547 16.344 -15.367 1 97.44 206 GLU A O 1
ATOM 1617 N N . SER A 1 207 ? -19.344 15.781 -16.562 1 97.94 207 SER A N 1
ATOM 1618 C CA . SER A 1 207 ? -20.125 15.414 -15.391 1 97.94 207 SER A CA 1
ATOM 1619 C C . SER A 1 207 ? -19.766 14.023 -14.891 1 97.94 207 SER A C 1
ATOM 1621 O O . SER A 1 207 ? -19.781 13.062 -15.656 1 97.94 207 SER A O 1
ATOM 1623 N N . LEU A 1 208 ? -19.438 13.945 -13.641 1 97.94 208 LEU A N 1
ATOM 1624 C CA . LEU A 1 208 ? -19 12.68 -13.07 1 97.94 208 LEU A CA 1
ATOM 1625 C C . LEU A 1 208 ? -20.203 11.852 -12.602 1 97.94 208 LEU A C 1
ATOM 1627 O O . LEU A 1 208 ? -21.188 12.406 -12.109 1 97.94 208 LEU A O 1
ATOM 1631 N N . ALA A 1 209 ? -20.156 10.578 -12.797 1 96.69 209 ALA A N 1
ATOM 1632 C CA . ALA A 1 209 ? -21.203 9.648 -12.383 1 96.69 209 ALA A CA 1
ATOM 1633 C C . ALA A 1 209 ? -20.609 8.312 -11.945 1 96.69 209 ALA A C 1
ATOM 1635 O O . ALA A 1 209 ? -19.719 7.777 -12.602 1 96.69 209 ALA A O 1
ATOM 1636 N N . TYR A 1 210 ? -21.094 7.879 -10.828 1 94.75 210 TYR A N 1
ATOM 1637 C CA . TYR A 1 210 ? -20.641 6.582 -10.352 1 94.75 210 TYR A CA 1
ATOM 1638 C C . TYR A 1 210 ? -21.484 5.453 -10.938 1 94.75 210 TYR A C 1
ATOM 1640 O O . TYR A 1 210 ? -22.703 5.492 -10.875 1 94.75 210 TYR A O 1
ATOM 1648 N N . VAL A 1 211 ? -20.797 4.473 -11.484 1 93.06 211 VAL A N 1
ATOM 1649 C CA . VAL A 1 211 ? -21.469 3.295 -12.023 1 93.06 211 VAL A CA 1
ATOM 1650 C C . VAL A 1 211 ? -21.328 2.123 -11.055 1 93.06 211 VAL A C 1
ATOM 1652 O O . VAL A 1 211 ? -20.203 1.676 -10.781 1 93.06 211 VAL A O 1
ATOM 1655 N N . GLU A 1 212 ? -22.391 1.642 -10.641 1 93.25 212 GLU A N 1
ATOM 1656 C CA . GLU A 1 212 ? -22.375 0.524 -9.703 1 93.25 212 GLU A CA 1
ATOM 1657 C C . GLU A 1 212 ? -21.844 -0.746 -10.367 1 93.25 212 GLU A C 1
ATOM 1659 O O . GLU A 1 212 ? -22.234 -1.061 -11.5 1 93.25 212 GLU A O 1
ATOM 1664 N N . PRO A 1 213 ? -21 -1.428 -9.633 1 93.44 213 PRO A N 1
ATOM 1665 C CA . PRO A 1 213 ? -20.562 -2.715 -10.18 1 93.44 213 PRO A CA 1
ATOM 1666 C C . PRO A 1 213 ? -21.703 -3.742 -10.227 1 93.44 213 PRO A C 1
ATOM 1668 O O . PRO A 1 213 ? -22.531 -3.789 -9.32 1 93.44 213 PRO A O 1
ATOM 1671 N N . ARG A 1 214 ? -21.672 -4.617 -11.281 1 95.38 214 ARG A N 1
ATOM 1672 C CA . ARG A 1 214 ? -22.641 -5.711 -11.359 1 95.38 214 ARG A CA 1
ATOM 1673 C C . ARG A 1 214 ? -22.297 -6.816 -10.367 1 95.38 214 ARG A C 1
ATOM 1675 O O . ARG A 1 214 ? -21.125 -7.195 -10.234 1 95.38 214 ARG A O 1
ATOM 1682 N N . VAL A 1 215 ? -23.266 -7.258 -9.711 1 96.94 215 VAL A N 1
ATOM 1683 C CA . VAL A 1 215 ? -23.078 -8.289 -8.695 1 96.94 215 VAL A CA 1
ATOM 1684 C C . VAL A 1 215 ? -23.203 -9.672 -9.336 1 96.94 215 VAL A C 1
ATOM 1686 O O . VAL A 1 215 ? -24.031 -9.883 -10.219 1 96.94 215 VAL A O 1
ATOM 1689 N N . LEU A 1 216 ? -22.406 -10.586 -8.867 1 94.81 216 LEU A N 1
ATOM 1690 C CA . LEU A 1 216 ? -22.406 -11.961 -9.352 1 94.81 216 LEU A CA 1
ATOM 1691 C C . LEU A 1 216 ? -23.719 -12.664 -9.016 1 94.81 216 LEU A C 1
ATOM 1693 O O . LEU A 1 216 ? -24.172 -12.602 -7.867 1 94.81 216 LEU A O 1
ATOM 1697 N N . VAL A 1 217 ? -24.375 -13.203 -10 1 95.5 217 VAL A N 1
ATOM 1698 C CA . VAL A 1 217 ? -25.516 -14.117 -9.836 1 95.5 217 VAL A CA 1
ATOM 1699 C C . VAL A 1 217 ? -25.125 -15.508 -10.312 1 95.5 217 VAL A C 1
ATOM 1701 O O . VAL A 1 217 ? -24.953 -15.734 -11.516 1 95.5 217 VAL A O 1
ATOM 1704 N N . ALA A 1 218 ? -24.938 -16.422 -9.391 1 90.81 218 ALA A N 1
ATOM 1705 C CA . ALA A 1 218 ? -24.453 -17.781 -9.672 1 90.81 218 ALA A CA 1
ATOM 1706 C C . ALA A 1 218 ? -24.812 -18.734 -8.547 1 90.81 218 ALA A C 1
ATOM 1708 O O . ALA A 1 218 ? -25.094 -18.312 -7.422 1 90.81 218 ALA A O 1
ATOM 1709 N N . PRO A 1 219 ? -24.891 -20 -8.922 1 89.81 219 PRO A N 1
ATOM 1710 C CA . PRO A 1 219 ? -25.078 -20.969 -7.84 1 89.81 219 PRO A CA 1
ATOM 1711 C C . PRO A 1 219 ? -23.875 -21.047 -6.91 1 89.81 219 PRO A C 1
ATOM 1713 O O . PRO A 1 219 ? -22.812 -20.516 -7.227 1 89.81 219 PRO A O 1
ATOM 1716 N N . HIS A 1 220 ? -24.156 -21.656 -5.785 1 87.75 220 HIS A N 1
ATOM 1717 C CA . HIS A 1 220 ? -23.047 -21.938 -4.887 1 87.75 220 HIS A CA 1
ATOM 1718 C C . HIS A 1 220 ? -21.969 -22.781 -5.582 1 87.75 220 HIS A C 1
ATOM 1720 O O . HIS A 1 220 ? -22.297 -23.703 -6.336 1 87.75 220 HIS A O 1
ATOM 1726 N N . PHE A 1 221 ? -20.719 -22.438 -5.352 1 79.12 221 PHE A N 1
ATOM 1727 C CA . PHE A 1 221 ? -19.625 -23.031 -6.117 1 79.12 221 PHE A CA 1
ATOM 1728 C C . PHE A 1 221 ? -19.562 -24.531 -5.875 1 79.12 221 PHE A C 1
ATOM 1730 O O . PHE A 1 221 ? -19.078 -25.281 -6.73 1 79.12 221 PHE A O 1
ATOM 1737 N N . ARG A 1 222 ? -20.078 -25.047 -4.746 1 74.06 222 ARG A N 1
ATOM 1738 C CA . ARG A 1 222 ? -20.062 -26.469 -4.414 1 74.06 222 ARG A CA 1
ATOM 1739 C C . ARG A 1 222 ? -21.281 -27.188 -5.008 1 74.06 222 ARG A C 1
ATOM 1741 O O . ARG A 1 222 ? -21.312 -28.406 -5.074 1 74.06 222 ARG A O 1
ATOM 1748 N N . THR A 1 223 ? -22.328 -26.406 -5.281 1 77.62 223 THR A N 1
ATOM 1749 C CA . THR A 1 223 ? -23.547 -26.953 -5.852 1 77.62 223 THR A CA 1
ATOM 1750 C C . THR A 1 223 ? -23.906 -26.234 -7.148 1 77.62 223 THR A C 1
ATOM 1752 O O . THR A 1 223 ? -24.906 -25.516 -7.207 1 77.62 223 THR A O 1
ATOM 1755 N N . PRO A 1 224 ? -23.172 -26.5 -8.188 1 73 224 PRO A N 1
ATOM 1756 C CA . PRO A 1 224 ? -23.328 -25.766 -9.445 1 73 224 PRO A CA 1
ATOM 1757 C C . PRO A 1 224 ? -24.703 -25.969 -10.086 1 73 224 PRO A C 1
ATOM 1759 O O . PRO A 1 224 ? -25.125 -25.141 -10.906 1 73 224 PRO A O 1
ATOM 1762 N N . ASP A 1 225 ? -25.391 -26.953 -9.719 1 75.31 225 ASP A N 1
ATOM 1763 C CA . ASP A 1 225 ? -26.688 -27.25 -10.328 1 75.31 225 ASP 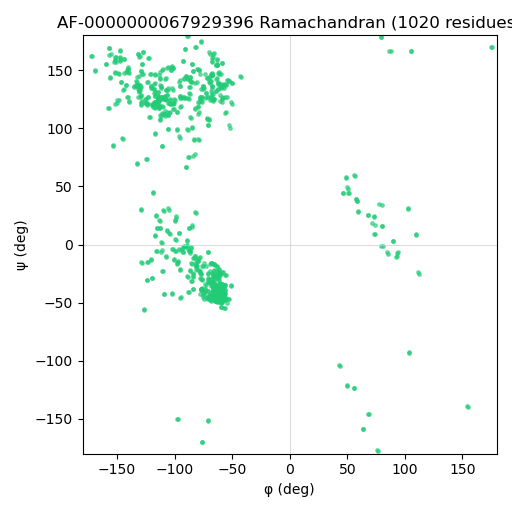A CA 1
ATOM 1764 C C . ASP A 1 225 ? -27.828 -26.609 -9.531 1 75.31 225 ASP A C 1
ATOM 1766 O O . ASP A 1 225 ? -28.984 -26.672 -9.945 1 75.31 225 ASP A O 1
ATOM 1770 N N . ALA A 1 226 ? -27.484 -26.016 -8.477 1 85.44 226 ALA A N 1
ATOM 1771 C CA . ALA A 1 226 ? -28.516 -25.391 -7.645 1 85.44 226 ALA A CA 1
ATOM 1772 C C . ALA A 1 226 ? -28.984 -24.078 -8.25 1 85.44 226 ALA A C 1
ATOM 1774 O O . ALA A 1 226 ? -28.469 -23.641 -9.281 1 85.44 226 ALA A O 1
ATOM 1775 N N . GLN A 1 227 ? -29.969 -23.484 -7.648 1 92.75 227 GLN A N 1
ATOM 1776 C CA . GLN A 1 227 ? -30.5 -22.203 -8.086 1 92.75 227 GLN A CA 1
ATOM 1777 C C . GLN A 1 227 ? -29.5 -21.078 -7.855 1 92.75 227 GLN A C 1
ATOM 1779 O O . GLN A 1 227 ? -28.844 -21.031 -6.809 1 92.75 227 GLN A O 1
ATOM 1784 N N . PRO A 1 228 ? -29.312 -20.297 -8.836 1 93.81 228 PRO A N 1
ATOM 1785 C CA . PRO A 1 228 ? -28.391 -19.172 -8.672 1 93.81 228 PRO A CA 1
ATOM 1786 C C . PRO A 1 228 ? -28.812 -18.203 -7.562 1 93.81 228 PRO A C 1
ATOM 1788 O O . PRO A 1 228 ? -30 -17.984 -7.355 1 93.81 228 PRO A O 1
ATOM 1791 N N . LEU A 1 229 ? -27.906 -17.656 -6.93 1 94.69 229 LEU A N 1
ATOM 1792 C CA . LEU A 1 229 ? -28.094 -16.641 -5.898 1 94.69 229 LEU A CA 1
ATOM 1793 C C . LEU A 1 229 ? -27.375 -15.344 -6.281 1 94.69 229 LEU A C 1
ATOM 1795 O O . LEU A 1 229 ? -26.359 -15.367 -6.988 1 94.69 229 LEU A O 1
ATOM 1799 N N . ARG A 1 230 ? -28.031 -14.203 -5.848 1 96.81 230 ARG A N 1
ATOM 1800 C CA . ARG A 1 230 ? -27.328 -12.93 -5.918 1 96.81 230 ARG A CA 1
ATOM 1801 C C . ARG A 1 230 ? -26.359 -12.773 -4.742 1 96.81 230 ARG A C 1
ATOM 1803 O O . ARG A 1 230 ? -26.797 -12.664 -3.594 1 96.81 230 ARG A O 1
ATOM 1810 N N . TRP A 1 231 ? -25.141 -12.664 -5.043 1 96.69 231 TRP A N 1
ATOM 1811 C CA . TRP A 1 231 ? -24.125 -12.734 -4.004 1 96.69 231 TRP A CA 1
ATOM 1812 C C . TRP A 1 231 ? -23.828 -11.344 -3.436 1 96.69 231 TRP A C 1
ATOM 1814 O O . TRP A 1 231 ? -22.734 -10.82 -3.594 1 96.69 231 TRP A O 1
ATOM 1824 N N . ARG A 1 232 ? -24.781 -10.797 -2.793 1 97.75 232 ARG A N 1
ATOM 1825 C CA . ARG A 1 232 ? -24.734 -9.547 -2.047 1 97.75 232 ARG A CA 1
ATOM 1826 C C . ARG A 1 232 ? -25.312 -9.711 -0.65 1 97.75 232 ARG A C 1
ATOM 1828 O O . ARG A 1 232 ? -26.359 -10.359 -0.481 1 97.75 232 ARG A O 1
ATOM 1835 N N . LYS A 1 233 ? -24.609 -9.211 0.278 1 96.62 233 LYS A N 1
ATOM 1836 C CA . LYS A 1 233 ? -25.016 -9.375 1.671 1 96.62 233 LYS A CA 1
ATOM 1837 C C . LYS A 1 233 ? -24.984 -8.039 2.414 1 96.62 233 LYS A C 1
ATOM 1839 O O . LYS A 1 233 ? -24.062 -7.242 2.225 1 96.62 233 LYS A O 1
ATOM 1844 N N . ASP A 1 234 ? -26.031 -7.82 3.213 1 97.31 234 ASP A N 1
ATOM 1845 C CA . ASP A 1 234 ? -26.016 -6.656 4.098 1 97.31 234 ASP A CA 1
ATOM 1846 C C . ASP A 1 234 ? -25.094 -6.895 5.297 1 97.31 234 ASP A C 1
ATOM 1848 O O . ASP A 1 234 ? -25.062 -7.996 5.844 1 97.31 234 ASP A O 1
ATOM 1852 N N . ILE A 1 235 ? -24.344 -5.879 5.57 1 97.75 235 ILE A N 1
ATOM 1853 C CA . ILE A 1 235 ? -23.406 -5.938 6.684 1 97.75 235 ILE A CA 1
ATOM 1854 C C . ILE A 1 235 ? -23.828 -4.941 7.766 1 97.75 235 ILE A C 1
ATOM 1856 O O . ILE A 1 235 ? -24.094 -3.773 7.477 1 97.75 235 ILE A O 1
ATOM 1860 N N . LYS A 1 236 ? -24.016 -5.375 8.977 1 97.56 236 LYS A N 1
ATOM 1861 C CA . LYS A 1 236 ? -24.312 -4.508 10.117 1 97.56 236 LYS A CA 1
ATOM 1862 C C . LYS A 1 236 ? -23.781 -5.105 11.414 1 97.56 236 LYS A C 1
ATOM 1864 O O . LYS A 1 236 ? -24.141 -6.234 11.773 1 97.56 236 LYS A O 1
ATOM 1869 N N . PHE A 1 237 ? -22.922 -4.371 12.086 1 97.06 237 PHE A N 1
ATOM 1870 C CA . PHE A 1 237 ? -22.469 -4.836 13.391 1 97.06 237 PHE A CA 1
ATOM 1871 C C . PHE A 1 237 ? -21.969 -3.67 14.242 1 97.06 237 PHE A C 1
ATOM 1873 O O . PHE A 1 237 ? -21.781 -2.564 13.734 1 97.06 237 PHE A O 1
ATOM 1880 N N . ASP A 1 238 ? -21.859 -3.926 15.578 1 96.31 238 ASP A N 1
ATOM 1881 C CA . ASP A 1 238 ? -21.438 -2.951 16.578 1 96.31 238 ASP A CA 1
ATOM 1882 C C . ASP A 1 238 ? -20.141 -3.377 17.25 1 96.31 238 ASP A C 1
ATOM 1884 O O . ASP A 1 238 ? -19.953 -4.547 17.594 1 96.31 238 ASP A O 1
ATOM 1888 N N . LEU A 1 239 ? -19.172 -2.439 17.328 1 94.12 239 LEU A N 1
ATOM 1889 C CA . LEU A 1 239 ? -17.875 -2.717 17.938 1 94.12 239 LEU A CA 1
ATOM 1890 C C . LEU A 1 239 ? -17.859 -2.256 19.391 1 94.12 239 LEU A C 1
ATOM 1892 O O . LEU A 1 239 ? -16.875 -2.459 20.094 1 94.12 239 LEU A O 1
ATOM 1896 N N . GLY A 1 240 ? -18.969 -1.615 19.828 1 91.88 240 GLY A N 1
ATOM 1897 C CA . GLY A 1 240 ? -19 -1.051 21.156 1 91.88 240 GLY A CA 1
ATOM 1898 C C . GLY A 1 240 ? -18.438 0.36 21.234 1 91.88 240 GLY A C 1
ATOM 1899 O O . GLY A 1 240 ? -17.844 0.844 20.266 1 91.88 240 GLY A O 1
ATOM 1900 N N . GLN A 1 241 ? -18.656 1.116 22.344 1 90.19 241 GLN A N 1
ATOM 1901 C CA . GLN A 1 241 ? -18.125 2.443 22.625 1 90.19 241 GLN A CA 1
ATOM 1902 C C . GLN A 1 241 ? -18.547 3.451 21.562 1 90.19 241 GLN A C 1
ATOM 1904 O O . GLN A 1 241 ? -17.75 4.305 21.156 1 90.19 241 GLN A O 1
ATOM 1909 N N . GLY A 1 242 ? -19.719 3.211 20.938 1 93.56 242 GLY A N 1
ATOM 1910 C CA . GLY A 1 242 ? -20.266 4.16 19.984 1 93.56 242 GLY A CA 1
ATOM 1911 C C . GLY A 1 242 ? -19.797 3.914 18.562 1 93.56 242 GLY A C 1
ATOM 1912 O O . GLY A 1 242 ? -20.125 4.68 17.656 1 93.56 242 GLY A O 1
ATOM 1913 N N . LEU A 1 243 ? -19 2.834 18.375 1 95.88 243 LEU A N 1
ATOM 1914 C CA . LEU A 1 243 ? -18.5 2.494 17.047 1 95.88 243 LEU A CA 1
ATOM 1915 C C . LEU A 1 243 ? -19.391 1.46 16.375 1 95.88 243 LEU A C 1
ATOM 1917 O O . LEU A 1 243 ? -19.75 0.452 16.984 1 95.88 243 LEU A O 1
ATOM 1921 N N . SER A 1 244 ? -19.844 1.729 15.156 1 97.56 244 SER A N 1
ATOM 1922 C CA . SER A 1 244 ? -20.672 0.777 14.43 1 97.56 244 SER A CA 1
ATOM 1923 C C . SER A 1 244 ? -20.422 0.854 12.93 1 97.56 244 SER A C 1
ATOM 1925 O O . SER A 1 244 ? -19.828 1.819 12.445 1 97.56 244 SER A O 1
ATOM 1927 N N . VAL A 1 245 ? -20.797 -0.168 12.25 1 97.94 245 VAL A N 1
ATOM 1928 C CA . VAL A 1 245 ? -20.609 -0.279 10.805 1 97.94 245 VAL A CA 1
ATOM 1929 C C . VAL A 1 245 ? -21.875 -0.803 10.148 1 97.94 245 VAL A C 1
ATOM 1931 O O . VAL A 1 245 ? -22.531 -1.697 10.688 1 97.94 245 VAL A O 1
ATOM 1934 N N . GLU A 1 246 ? -22.25 -0.206 9.062 1 98.25 246 GLU A N 1
ATOM 1935 C CA . GLU A 1 246 ? -23.375 -0.667 8.25 1 98.25 246 GLU A CA 1
ATOM 1936 C C . GLU A 1 246 ? -23.062 -0.536 6.762 1 98.25 246 GLU A C 1
ATOM 1938 O O . GLU A 1 246 ? -22.25 0.305 6.359 1 98.25 246 GLU A O 1
ATOM 1943 N N . GLY A 1 247 ? -23.672 -1.378 5.906 1 98.31 247 GLY A N 1
ATOM 1944 C CA . GLY A 1 247 ? -23.484 -1.335 4.465 1 98.31 247 GLY A CA 1
ATOM 1945 C C . GLY A 1 247 ? -23.719 -2.672 3.789 1 98.31 247 GLY A C 1
ATOM 1946 O O . GLY A 1 247 ? -24.703 -3.361 4.098 1 98.31 247 GLY A O 1
ATOM 1947 N N . PHE A 1 248 ? -22.859 -2.971 2.832 1 98.25 248 PHE A N 1
ATOM 1948 C CA . PHE A 1 248 ? -23.016 -4.246 2.143 1 98.25 248 PHE A CA 1
ATOM 1949 C C . PHE A 1 248 ? -21.672 -4.75 1.621 1 98.25 248 PHE A C 1
ATOM 1951 O O . PHE A 1 248 ? -20.703 -3.994 1.554 1 98.25 248 PHE A O 1
ATOM 1958 N N . ALA A 1 249 ? -21.578 -5.977 1.375 1 98.25 249 ALA A N 1
ATOM 1959 C CA . ALA A 1 249 ? -20.5 -6.648 0.651 1 98.25 249 ALA A CA 1
ATOM 1960 C C . ALA A 1 249 ? -21.062 -7.543 -0.451 1 98.25 249 ALA A C 1
ATOM 1962 O O . ALA A 1 249 ? -22.172 -8.07 -0.328 1 98.25 249 ALA A O 1
ATOM 1963 N N . ALA A 1 250 ? -20.297 -7.699 -1.526 1 98.06 250 ALA A N 1
ATOM 1964 C CA . ALA A 1 250 ? -20.781 -8.477 -2.666 1 98.06 250 ALA A CA 1
ATOM 1965 C C . ALA A 1 250 ? -19.609 -9 -3.502 1 98.06 250 ALA A C 1
ATOM 1967 O O . ALA A 1 250 ? -18.453 -8.664 -3.238 1 98.06 250 ALA A O 1
ATOM 1968 N N . ILE A 1 251 ? -19.953 -9.867 -4.379 1 96.25 251 ILE A N 1
ATOM 1969 C CA . ILE A 1 251 ? -18.984 -10.391 -5.344 1 96.25 251 ILE A CA 1
ATOM 1970 C C . ILE A 1 251 ? -19.266 -9.805 -6.723 1 96.25 251 ILE A C 1
ATOM 1972 O O . ILE A 1 251 ? -20.406 -9.82 -7.188 1 96.25 251 ILE A O 1
ATOM 1976 N N . ARG A 1 252 ? -18.25 -9.281 -7.281 1 95 252 ARG A N 1
ATOM 1977 C CA . ARG A 1 252 ? -18.391 -8.734 -8.625 1 95 252 ARG A CA 1
ATOM 1978 C C . ARG A 1 252 ? -18.656 -9.844 -9.641 1 95 252 ARG A C 1
ATOM 1980 O O . ARG A 1 252 ? -18.062 -10.922 -9.562 1 95 252 ARG A O 1
ATOM 1987 N N . GLU A 1 253 ? -19.438 -9.5 -10.609 1 91.81 253 GLU A N 1
ATOM 1988 C CA . GLU A 1 253 ? -19.688 -10.43 -11.711 1 91.81 253 GLU A CA 1
ATOM 1989 C C . GLU A 1 253 ? -18.422 -10.664 -12.531 1 91.81 253 GLU A C 1
ATOM 1991 O O . GLU A 1 253 ? -18.078 -11.805 -12.844 1 91.81 253 GLU A O 1
ATOM 1996 N N . THR A 1 254 ? -17.781 -9.539 -12.844 1 87.69 254 THR A N 1
ATOM 1997 C CA . THR A 1 254 ? -16.516 -9.578 -13.562 1 87.69 254 THR A CA 1
ATOM 1998 C C . THR A 1 254 ? -15.367 -9.188 -12.641 1 87.69 254 THR A C 1
ATOM 2000 O O . THR A 1 254 ? -15.422 -8.156 -11.969 1 87.69 254 THR A O 1
ATOM 2003 N N . ALA A 1 255 ? -14.375 -10.047 -12.633 1 83.44 255 ALA A N 1
ATOM 2004 C CA . ALA A 1 255 ? -13.211 -9.781 -11.781 1 83.44 255 ALA A CA 1
ATOM 2005 C C . ALA A 1 255 ? -12.508 -8.492 -12.203 1 83.44 255 ALA A C 1
ATOM 2007 O O . ALA A 1 255 ? -12.43 -8.18 -13.391 1 83.44 255 ALA A O 1
ATOM 2008 N N . SER A 1 256 ? -12.117 -7.73 -11.281 1 84.31 256 SER A N 1
ATOM 2009 C CA . SER A 1 256 ? -11.352 -6.508 -11.492 1 84.31 256 SER A CA 1
ATOM 2010 C C . SER A 1 256 ? -10.57 -6.117 -10.242 1 84.31 256 SER A C 1
ATOM 2012 O O . SER A 1 256 ? -11.164 -5.797 -9.211 1 84.31 256 SER A O 1
ATOM 2014 N N . VAL A 1 257 ? -9.344 -6.109 -10.367 1 79.94 257 VAL A N 1
ATOM 2015 C CA . VAL A 1 257 ? -8.523 -5.738 -9.219 1 79.94 257 VAL A CA 1
ATOM 2016 C C . VAL A 1 257 ? -8.742 -4.266 -8.883 1 79.94 257 VAL A C 1
ATOM 2018 O O . VAL A 1 257 ? -8.852 -3.898 -7.711 1 79.94 257 VAL A O 1
ATOM 2021 N N . SER A 1 258 ? -8.875 -3.416 -9.859 1 83.88 258 SER A N 1
ATOM 2022 C CA . SER A 1 258 ? -8.969 -1.974 -9.656 1 83.88 258 SER A CA 1
ATOM 2023 C C . SER A 1 258 ? -10.305 -1.589 -9.023 1 83.88 258 SER A C 1
ATOM 2025 O O . SER A 1 258 ? -10.398 -0.571 -8.336 1 83.88 258 SER A O 1
ATOM 2027 N N . SER A 1 259 ? -11.281 -2.424 -9.227 1 88.31 259 SER A N 1
ATOM 2028 C CA . SER A 1 259 ? -12.609 -2.023 -8.766 1 88.31 259 SER A CA 1
ATOM 2029 C C . SER A 1 259 ? -13.078 -2.885 -7.598 1 88.31 259 SER A C 1
ATOM 2031 O O . SER A 1 259 ? -14.195 -2.729 -7.113 1 88.31 259 SER A O 1
ATOM 2033 N N . ALA A 1 260 ? -12.234 -3.77 -7.191 1 92.44 260 ALA A N 1
ATOM 2034 C CA . ALA A 1 260 ? -12.555 -4.594 -6.027 1 92.44 260 ALA A CA 1
ATOM 2035 C C . ALA A 1 260 ? -12.055 -3.949 -4.742 1 92.44 260 ALA A C 1
ATOM 2037 O O . ALA A 1 260 ? -11.391 -2.908 -4.777 1 92.44 260 ALA A O 1
ATOM 2038 N N . GLY A 1 261 ? -12.492 -4.473 -3.598 1 95.94 261 GLY A N 1
ATOM 2039 C CA . GLY A 1 261 ? -12.133 -3.922 -2.301 1 95.94 261 GLY A CA 1
ATOM 2040 C C . GLY A 1 261 ? -13.266 -3.156 -1.643 1 95.94 261 GLY A C 1
ATOM 2041 O O . GLY A 1 261 ? -14.258 -2.83 -2.293 1 95.94 261 GLY A O 1
ATOM 2042 N N . PHE A 1 262 ? -13.109 -2.887 -0.447 1 98 262 PHE A N 1
ATOM 2043 C CA . PHE A 1 262 ? -14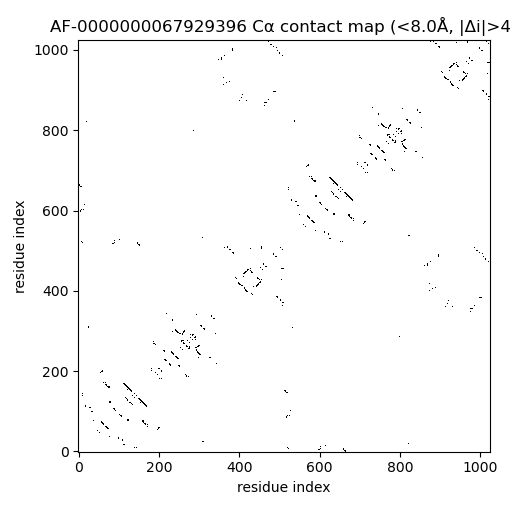.141 -2.182 0.296 1 98 262 PHE A CA 1
ATOM 2044 C C . PHE A 1 262 ? -13.938 -0.674 0.214 1 98 262 PHE A C 1
ATOM 2046 O O . PHE A 1 262 ? -12.805 -0.199 0.142 1 98 262 PHE A O 1
ATOM 2053 N N . ALA A 1 263 ? -14.977 -0.006 0.174 1 98.06 263 ALA A N 1
ATOM 2054 C CA . ALA A 1 263 ? -15.016 1.445 0.333 1 98.06 263 ALA A CA 1
ATOM 2055 C C . ALA A 1 263 ? -15.547 1.832 1.71 1 98.06 263 ALA A C 1
ATOM 2057 O O . ALA A 1 263 ? -16.672 1.457 2.08 1 98.06 263 ALA A O 1
ATOM 2058 N N . LEU A 1 264 ? -14.828 2.539 2.49 1 98.44 264 LEU A N 1
ATOM 2059 C CA . LEU A 1 264 ? -15.195 2.928 3.846 1 98.44 264 LEU A CA 1
ATOM 2060 C C . LEU A 1 264 ? -15.68 4.375 3.885 1 98.44 264 LEU A C 1
ATOM 2062 O O . LEU A 1 264 ? -14.938 5.293 3.539 1 98.44 264 LEU A O 1
ATOM 2066 N N . PHE A 1 265 ? -16.906 4.512 4.336 1 98.25 265 PHE A N 1
ATOM 2067 C CA . PHE A 1 265 ? -17.547 5.824 4.352 1 98.25 265 PHE A CA 1
ATOM 2068 C C . PHE A 1 265 ? -17.703 6.324 5.781 1 98.25 265 PHE A C 1
ATOM 2070 O O . PHE A 1 265 ? -17.828 5.527 6.715 1 98.25 265 PHE A O 1
ATOM 2077 N N . ARG A 1 266 ? -17.688 7.59 5.953 1 97.19 266 ARG A N 1
ATOM 2078 C CA . ARG A 1 266 ? -18.094 8.32 7.148 1 97.19 266 ARG A CA 1
ATOM 2079 C C . ARG A 1 266 ? -18.859 9.586 6.789 1 97.19 266 ARG A C 1
ATOM 2081 O O . ARG A 1 266 ? -18.375 10.422 6.031 1 97.19 266 ARG A O 1
ATOM 2088 N N . ARG A 1 267 ? -20.062 9.727 7.266 1 95.25 267 ARG A N 1
ATOM 2089 C CA . ARG A 1 267 ? -20.922 10.883 6.984 1 95.25 267 ARG A CA 1
ATOM 2090 C C . ARG A 1 267 ? -21.156 11.039 5.488 1 95.25 267 ARG A C 1
ATOM 2092 O O . ARG A 1 267 ? -21.031 12.133 4.945 1 95.25 267 ARG A O 1
ATOM 2099 N N . ALA A 1 268 ? -21.297 9.891 4.797 1 96.12 268 ALA A N 1
ATOM 2100 C CA . ALA A 1 268 ? -21.656 9.781 3.389 1 96.12 268 ALA A CA 1
ATOM 2101 C C . ALA A 1 268 ? -20.5 10.18 2.488 1 96.12 268 ALA A C 1
ATOM 2103 O O . ALA A 1 268 ? -20.672 10.336 1.276 1 96.12 268 ALA A O 1
ATOM 2104 N N . ARG A 1 269 ? -19.359 10.359 3.094 1 97.31 269 ARG A N 1
ATOM 2105 C CA . ARG A 1 269 ? -18.125 10.688 2.385 1 97.31 269 ARG A CA 1
ATOM 2106 C C . ARG A 1 269 ? -17.125 9.531 2.441 1 97.31 269 ARG A C 1
ATOM 2108 O O . ARG A 1 269 ? -16.828 9.016 3.521 1 97.31 269 ARG A O 1
ATOM 2115 N N . LEU A 1 270 ? -16.672 9.148 1.26 1 98.31 270 LEU A N 1
ATOM 2116 C CA . LEU A 1 270 ? -15.695 8.062 1.243 1 98.31 270 LEU A CA 1
ATOM 2117 C C . LEU A 1 270 ? -14.375 8.523 1.854 1 98.31 270 LEU A C 1
ATOM 2119 O O . LEU A 1 270 ? -13.844 9.57 1.485 1 98.31 270 LEU A O 1
ATOM 2123 N N . ILE A 1 271 ? -13.891 7.801 2.781 1 97.62 271 ILE A N 1
ATOM 2124 C CA . ILE A 1 271 ? -12.648 8.148 3.469 1 97.62 271 ILE A CA 1
ATOM 2125 C C . ILE A 1 271 ? -11.508 7.285 2.934 1 97.62 271 ILE A C 1
ATOM 2127 O O . ILE A 1 271 ? -10.406 7.785 2.699 1 97.62 271 ILE A O 1
ATOM 2131 N N . GLN A 1 272 ? -11.797 6.016 2.74 1 96.62 272 GLN A N 1
ATOM 2132 C CA . GLN A 1 272 ? -10.773 5.066 2.314 1 96.62 272 GLN A CA 1
ATOM 2133 C C . GLN A 1 272 ? -11.344 4.059 1.318 1 96.62 272 GLN A C 1
ATOM 2135 O O . GLN A 1 272 ? -12.469 3.578 1.484 1 96.62 272 GLN A O 1
ATOM 2140 N N . GLY A 1 273 ? -10.555 3.779 0.267 1 96.31 273 GLY A N 1
ATOM 2141 C CA . GLY A 1 273 ? -10.953 2.758 -0.688 1 96.31 273 GLY A CA 1
ATOM 2142 C C . GLY A 1 273 ? -11.516 3.332 -1.977 1 96.31 273 GLY A C 1
ATOM 2143 O O . GLY A 1 273 ? -12.43 2.762 -2.566 1 96.31 273 GLY A O 1
ATOM 2144 N N . SER A 1 274 ? -11.039 4.457 -2.355 1 95.19 274 SER A N 1
ATOM 2145 C CA . SER A 1 274 ? -11.547 5.066 -3.578 1 95.19 274 SER A CA 1
ATOM 2146 C C . SER A 1 274 ? -10.797 4.566 -4.805 1 95.19 274 SER A C 1
ATOM 2148 O O . SER A 1 274 ? -9.594 4.293 -4.73 1 95.19 274 SER A O 1
ATOM 2150 N N . ALA A 1 275 ? -11.516 4.418 -5.883 1 94.06 275 ALA A N 1
ATOM 2151 C CA . ALA A 1 275 ? -10.977 4.09 -7.195 1 94.06 275 ALA A CA 1
ATOM 2152 C C . ALA A 1 275 ? -10.148 2.811 -7.145 1 94.06 275 ALA A C 1
ATOM 2154 O O . ALA A 1 275 ? -10.625 1.771 -6.684 1 94.06 275 ALA A O 1
ATOM 2155 N N . ASP A 1 276 ? -8.859 2.861 -7.57 1 90.25 276 ASP A N 1
ATOM 2156 C CA . ASP A 1 276 ? -8.039 1.665 -7.688 1 90.25 276 ASP A CA 1
ATOM 2157 C C . ASP A 1 276 ? -7.34 1.345 -6.367 1 90.25 276 ASP A C 1
ATOM 2159 O O . ASP A 1 276 ? -6.441 0.5 -6.324 1 90.25 276 ASP A O 1
ATOM 2163 N N . GLU A 1 277 ? -7.801 1.976 -5.301 1 92.31 277 GLU A N 1
ATOM 2164 C CA . GLU A 1 277 ? -7.176 1.792 -3.994 1 92.31 277 GLU A CA 1
ATOM 2165 C C . GLU A 1 277 ? -8.156 1.195 -2.99 1 92.31 277 GLU A C 1
ATOM 2167 O O . GLU A 1 277 ? -8.234 1.64 -1.844 1 92.31 277 GLU A O 1
ATOM 2172 N N . GLY A 1 278 ? -8.844 0.244 -3.43 1 93.88 278 GLY A N 1
ATOM 2173 C CA . GLY A 1 278 ? -9.789 -0.41 -2.539 1 93.88 278 GLY A CA 1
ATOM 2174 C C . GLY A 1 278 ? -9.156 -0.9 -1.251 1 93.88 278 GLY A C 1
ATOM 2175 O O . GLY A 1 278 ? -7.992 -1.308 -1.242 1 93.88 278 GLY A O 1
ATOM 2176 N N . TYR A 1 279 ? -9.906 -0.768 -0.128 1 96.19 279 TYR A N 1
ATOM 2177 C CA . TYR A 1 279 ? -9.461 -1.29 1.16 1 96.19 279 TYR A CA 1
ATOM 2178 C C . TYR A 1 279 ? -9.5 -2.812 1.172 1 96.19 279 TYR A C 1
ATOM 2180 O O . TYR A 1 279 ? -10.57 -3.414 1.254 1 96.19 279 TYR A O 1
ATOM 2188 N N . ARG A 1 280 ? -8.32 -3.486 1.135 1 94.56 280 ARG A N 1
ATOM 2189 C CA . ARG A 1 280 ? -8.219 -4.934 0.988 1 94.56 280 ARG A CA 1
ATOM 2190 C C . ARG A 1 280 ? -7.25 -5.523 2.01 1 94.56 280 ARG A C 1
ATOM 2192 O O . ARG A 1 280 ? -6.203 -6.055 1.644 1 94.56 280 ARG A O 1
ATOM 2199 N N . PRO A 1 281 ? -7.652 -5.5 3.266 1 91.69 281 PRO A N 1
ATOM 2200 C CA . PRO A 1 281 ? -6.781 -6.125 4.266 1 91.69 281 PRO A CA 1
ATOM 2201 C C . PRO A 1 281 ? -6.531 -7.605 3.986 1 91.69 281 PRO A C 1
ATOM 2203 O O . PRO A 1 281 ? -7.457 -8.328 3.609 1 91.69 281 PRO A O 1
ATOM 2206 N N . GLU A 1 282 ? -5.324 -8.023 4.141 1 84.94 282 GLU A N 1
ATOM 2207 C CA . GLU A 1 282 ? -4.922 -9.398 3.85 1 84.94 282 GLU A CA 1
ATOM 2208 C C . GLU A 1 282 ? -5.762 -10.398 4.641 1 84.94 282 GLU A C 1
ATOM 2210 O O . GLU A 1 282 ? -6.062 -11.492 4.152 1 84.94 282 GLU A O 1
ATOM 2215 N N . HIS A 1 283 ? -6.117 -10 5.84 1 87.81 283 HIS A N 1
ATOM 2216 C CA . HIS A 1 283 ? -6.91 -10.852 6.719 1 87.81 283 HIS A CA 1
ATOM 2217 C C . HIS A 1 283 ? -8.211 -11.281 6.039 1 87.81 283 HIS A C 1
ATOM 2219 O O . HIS A 1 283 ? -8.734 -12.359 6.328 1 87.81 283 HIS A O 1
ATOM 2225 N N . ILE A 1 284 ? -8.672 -10.508 5.133 1 92.94 284 ILE A N 1
ATOM 2226 C CA . ILE A 1 284 ? -9.953 -10.781 4.484 1 92.94 284 ILE A CA 1
ATOM 2227 C C . ILE A 1 284 ? -9.719 -11.227 3.045 1 92.94 284 ILE A C 1
ATOM 2229 O O . ILE A 1 284 ? -10.305 -12.203 2.588 1 92.94 284 ILE A O 1
ATOM 2233 N N . PHE A 1 285 ? -8.828 -10.578 2.367 1 91.56 285 PHE A N 1
ATOM 2234 C CA . PHE A 1 285 ? -8.711 -10.734 0.921 1 91.56 285 PHE A CA 1
ATOM 2235 C C . PHE A 1 285 ? -7.617 -11.742 0.572 1 91.56 285 PHE A C 1
ATOM 2237 O O . PHE A 1 285 ? -7.551 -12.219 -0.561 1 91.56 285 PHE A O 1
ATOM 2244 N N . GLY A 1 286 ? -6.84 -12.047 1.507 1 78.88 286 GLY A N 1
ATOM 2245 C CA . GLY A 1 286 ? -5.715 -12.914 1.195 1 78.88 286 GLY A CA 1
ATOM 2246 C C . GLY A 1 286 ? -4.684 -12.258 0.3 1 78.88 286 GLY A C 1
ATOM 2247 O O . GLY A 1 286 ? -4.375 -11.07 0.468 1 78.88 286 GLY A O 1
ATOM 2248 N N . LYS A 1 287 ? -4.047 -13.055 -0.586 1 69.31 287 LYS A N 1
ATOM 2249 C CA . LYS A 1 287 ? -3 -12.555 -1.472 1 69.31 287 LYS A CA 1
ATOM 2250 C C . LYS A 1 287 ? -3.594 -11.938 -2.732 1 69.31 287 LYS A C 1
ATOM 2252 O O . LYS A 1 287 ? -4.719 -12.266 -3.123 1 69.31 287 LYS A O 1
ATOM 2257 N N . PRO A 1 288 ? -2.857 -11.039 -3.336 1 71 288 PRO A N 1
ATOM 2258 C CA . PRO A 1 288 ? -3.379 -10.312 -4.496 1 71 288 PRO A CA 1
ATOM 2259 C C . PRO A 1 288 ? -3.803 -11.242 -5.633 1 71 288 PRO A C 1
ATOM 2261 O O . PRO A 1 288 ? -4.648 -10.867 -6.453 1 71 288 PRO A O 1
ATOM 2264 N N . ASN A 1 289 ? -3.303 -12.352 -5.703 1 62.09 289 ASN A N 1
ATOM 2265 C CA . ASN A 1 289 ? -3.629 -13.25 -6.805 1 62.09 289 ASN A CA 1
ATOM 2266 C C . ASN A 1 289 ? -4.844 -14.117 -6.484 1 62.09 289 ASN A C 1
ATOM 2268 O O . ASN A 1 289 ? -5.32 -14.867 -7.34 1 62.09 289 ASN A O 1
ATOM 2272 N N . SER A 1 290 ? -5.441 -13.914 -5.379 1 70.81 290 SER A N 1
ATOM 2273 C CA . SER A 1 290 ? -6.633 -14.672 -5.008 1 70.81 290 SER A CA 1
ATOM 2274 C C . SER A 1 290 ? -7.871 -14.141 -5.719 1 70.81 290 SER A C 1
ATOM 2276 O O . SER A 1 290 ? -7.926 -12.961 -6.086 1 70.81 290 SER A O 1
ATOM 2278 N N . TYR A 1 291 ? -8.812 -14.953 -5.984 1 76.62 291 TYR A N 1
ATOM 2279 C CA . TYR A 1 291 ? -10.047 -14.555 -6.648 1 76.62 291 TYR A CA 1
ATOM 2280 C C . TYR A 1 291 ? -10.859 -13.617 -5.77 1 76.62 291 TYR A C 1
ATOM 2282 O O . TYR A 1 291 ? -11.5 -12.688 -6.27 1 76.62 291 TYR A O 1
ATOM 2290 N N . GLY A 1 292 ? -10.875 -13.859 -4.543 1 85.5 292 GLY A N 1
ATOM 2291 C CA . GLY A 1 292 ? -11.523 -12.938 -3.623 1 85.5 292 GLY A CA 1
ATOM 2292 C C . GLY A 1 292 ? -10.969 -11.523 -3.701 1 85.5 292 GLY A C 1
ATOM 2293 O O . GLY A 1 292 ? -11.719 -10.555 -3.625 1 85.5 292 GLY A O 1
ATOM 2294 N N . TYR A 1 293 ? -9.711 -11.492 -3.938 1 88.94 293 TYR A N 1
ATOM 2295 C CA . TYR A 1 293 ? -9.031 -10.203 -4.051 1 88.94 293 TYR A CA 1
ATOM 2296 C C . TYR A 1 293 ? -9.555 -9.414 -5.246 1 88.94 293 TYR A C 1
ATOM 2298 O O . TYR A 1 293 ? -9.648 -8.188 -5.195 1 88.94 293 TYR A O 1
ATOM 2306 N N . GLN A 1 294 ? -10.031 -10.07 -6.23 1 88.25 294 GLN A N 1
ATOM 2307 C CA . GLN A 1 294 ? -10.398 -9.445 -7.496 1 88.25 294 GLN A CA 1
ATOM 2308 C C . GLN A 1 294 ? -11.906 -9.234 -7.586 1 88.25 294 GLN A C 1
ATOM 2310 O O . GLN A 1 294 ? -12.383 -8.484 -8.438 1 88.25 294 GLN A O 1
ATOM 2315 N N . ARG A 1 295 ? -12.648 -9.875 -6.684 1 92.19 295 ARG A N 1
ATOM 2316 C CA . ARG A 1 295 ? -14.086 -9.859 -6.918 1 92.19 295 ARG A CA 1
ATOM 2317 C C . ARG A 1 295 ? -14.828 -9.281 -5.719 1 92.19 295 ARG A C 1
ATOM 2319 O O . ARG A 1 295 ? -15.922 -8.719 -5.871 1 92.19 295 ARG A O 1
ATOM 2326 N N . LEU A 1 296 ? -14.32 -9.438 -4.551 1 95.56 296 LEU A N 1
ATOM 2327 C CA . LEU A 1 296 ? -15.031 -8.992 -3.354 1 95.56 296 LEU A CA 1
ATOM 2328 C C . LEU A 1 296 ? -15.039 -7.465 -3.264 1 95.56 296 LEU A C 1
ATOM 2330 O O . LEU A 1 296 ? -14 -6.824 -3.434 1 95.56 296 LEU A O 1
ATOM 2334 N N . PHE A 1 297 ? -16.203 -6.891 -3.107 1 97.38 297 PHE A N 1
ATOM 2335 C CA . PHE A 1 297 ? -16.312 -5.445 -2.961 1 97.38 297 PHE A CA 1
ATOM 2336 C C . PHE A 1 297 ? -17.484 -5.086 -2.049 1 97.38 297 PHE A C 1
ATOM 2338 O O . PHE A 1 297 ? -18.266 -5.953 -1.675 1 97.38 297 PHE A O 1
ATOM 2345 N N . GLY A 1 298 ? -17.516 -3.836 -1.642 1 97.88 298 GLY A N 1
ATOM 2346 C CA . GLY A 1 298 ? -18.625 -3.391 -0.806 1 97.88 298 GLY A CA 1
ATOM 2347 C C . GLY A 1 298 ? -18.469 -1.963 -0.32 1 97.88 298 GLY A C 1
ATOM 2348 O O . GLY A 1 298 ? -17.438 -1.335 -0.545 1 97.88 298 GLY A O 1
ATOM 2349 N N . GLU A 1 299 ? -19.516 -1.464 0.245 1 98.31 299 GLU A N 1
ATOM 2350 C CA . GLU A 1 299 ? -19.562 -0.155 0.889 1 98.31 299 GLU A CA 1
ATOM 2351 C C . GLU A 1 299 ? -19.875 -0.283 2.377 1 98.31 299 GLU A C 1
ATOM 2353 O O . GLU A 1 299 ? -20.906 -0.836 2.756 1 98.31 299 GLU A O 1
ATOM 2358 N N . LEU A 1 300 ? -18.984 0.158 3.148 1 98.56 300 LEU A N 1
ATOM 2359 C CA . LEU A 1 300 ? -19.172 0.119 4.594 1 98.56 300 LEU A CA 1
ATOM 2360 C C . LEU A 1 300 ? -19.203 1.528 5.176 1 98.56 300 LEU A C 1
ATOM 2362 O O . LEU A 1 300 ? -18.281 2.311 4.977 1 98.56 300 LEU A O 1
ATOM 2366 N N . HIS A 1 301 ? -20.266 1.893 5.859 1 98.44 301 HIS A N 1
ATOM 2367 C CA . HIS A 1 301 ? -20.453 3.188 6.508 1 98.44 301 HIS A CA 1
ATOM 2368 C C . HIS A 1 301 ? -20.125 3.111 7.992 1 98.44 301 HIS A C 1
ATOM 2370 O O . HIS A 1 301 ? -20.828 2.445 8.758 1 98.44 301 HIS A O 1
ATOM 2376 N N . LEU A 1 302 ? -19.078 3.814 8.352 1 97.88 302 LEU A N 1
ATOM 2377 C CA . LEU A 1 302 ? -18.562 3.777 9.711 1 97.88 302 LEU A CA 1
ATOM 2378 C C . LEU A 1 302 ? -19.109 4.934 10.539 1 97.88 302 LEU A C 1
ATOM 2380 O O . LEU A 1 302 ? -19.203 6.062 10.047 1 97.88 302 LEU A O 1
ATOM 2384 N N . ARG A 1 303 ? -19.516 4.652 11.766 1 96.25 303 ARG A N 1
ATOM 2385 C CA . ARG A 1 303 ? -19.984 5.652 12.719 1 96.25 303 ARG A CA 1
ATOM 2386 C C . ARG A 1 303 ? -19.125 5.656 13.977 1 96.25 303 ARG A C 1
ATOM 2388 O O . ARG A 1 303 ? -18.734 4.598 14.469 1 96.25 303 ARG A O 1
ATOM 2395 N N . GLY A 1 304 ? -18.812 6.844 14.406 1 94.31 304 GLY A N 1
ATOM 2396 C CA . GLY A 1 304 ? -18.094 6.977 15.664 1 94.31 304 GLY A CA 1
ATOM 2397 C C . GLY A 1 304 ? -16.594 7.008 15.492 1 94.31 304 GLY A C 1
ATOM 2398 O O . GLY A 1 304 ? -15.859 7.352 16.422 1 94.31 304 GLY A O 1
ATOM 2399 N N . PHE A 1 305 ? -16.062 6.711 14.336 1 93.62 305 PHE A N 1
ATOM 2400 C CA . PHE A 1 305 ? -14.625 6.66 14.078 1 93.62 305 PHE A CA 1
ATOM 2401 C C . PHE A 1 305 ? -14.078 8.047 13.758 1 93.62 305 PHE A C 1
ATOM 2403 O O . PHE A 1 305 ? -14.773 8.859 13.141 1 93.62 305 PHE A O 1
ATOM 2410 N N . GLU A 1 306 ? -12.859 8.25 14.117 1 90.38 306 GLU A N 1
ATOM 2411 C CA . GLU A 1 306 ? -12.156 9.469 13.719 1 90.38 306 GLU A CA 1
ATOM 2412 C C . GLU A 1 306 ? -11.383 9.258 12.422 1 90.38 306 GLU A C 1
ATOM 2414 O O . GLU A 1 306 ? -11.172 8.117 11.992 1 90.38 306 GLU A O 1
ATOM 2419 N N . VAL A 1 307 ? -11.117 10.375 11.781 1 92.56 307 VAL A N 1
ATOM 2420 C CA . VAL A 1 307 ? -10.383 10.297 10.523 1 92.56 307 VAL A CA 1
ATOM 2421 C C . VAL A 1 307 ? -9.18 11.227 10.562 1 92.56 307 VAL A C 1
ATOM 2423 O O . VAL A 1 307 ? -9.086 12.094 11.438 1 92.56 307 VAL A O 1
ATOM 2426 N N . ALA A 1 308 ? -8.312 11.086 9.695 1 90.56 308 ALA A N 1
ATOM 2427 C CA . ALA A 1 308 ? -7.172 11.977 9.531 1 90.56 308 ALA A CA 1
ATOM 2428 C C . ALA A 1 308 ? -7.617 13.359 9.055 1 90.56 308 ALA A C 1
ATOM 2430 O O . ALA A 1 308 ? -8.688 13.5 8.469 1 90.56 308 ALA A O 1
ATOM 2431 N N . GLN A 1 309 ? -6.789 14.297 9.305 1 89.31 309 GLN A N 1
ATOM 2432 C CA . GLN A 1 309 ? -7.105 15.672 8.93 1 89.31 309 GLN A CA 1
ATOM 2433 C C . GLN A 1 309 ? -7.293 15.797 7.422 1 89.31 309 GLN A C 1
ATOM 2435 O O . GLN A 1 309 ? -8.133 16.578 6.957 1 89.31 309 GLN A O 1
ATOM 2440 N N . THR A 1 310 ? -6.516 15 6.641 1 90.5 310 THR A N 1
ATOM 2441 C CA . THR A 1 310 ? -6.59 15.047 5.184 1 90.5 310 THR A CA 1
ATOM 2442 C C . THR A 1 310 ? -7.703 14.133 4.668 1 90.5 310 THR A C 1
ATOM 2444 O O . THR A 1 310 ? -7.922 14.031 3.461 1 90.5 310 THR A O 1
ATOM 2447 N N . LYS A 1 311 ? -8.398 13.406 5.578 1 92.44 311 LYS A N 1
ATOM 2448 C CA . LYS A 1 311 ? -9.531 12.531 5.293 1 92.44 311 LYS A CA 1
ATOM 2449 C C . LYS A 1 311 ? -9.148 11.453 4.289 1 92.44 311 LYS A C 1
ATOM 2451 O O . LYS A 1 311 ? -9.906 11.172 3.354 1 92.44 311 LYS A O 1
ATOM 2456 N N . ASP A 1 312 ? -7.988 10.945 4.414 1 92.56 312 ASP A N 1
ATOM 2457 C CA . ASP A 1 312 ? -7.516 9.883 3.525 1 92.56 312 ASP A CA 1
ATOM 2458 C C . ASP A 1 312 ? -7.281 8.586 4.297 1 92.56 312 ASP A C 1
ATOM 2460 O O . ASP A 1 312 ? -6.645 7.664 3.785 1 92.56 312 ASP A O 1
ATOM 2464 N N . GLY A 1 313 ? -7.832 8.602 5.539 1 92.56 313 GLY A N 1
ATOM 2465 C CA . GLY A 1 313 ? -7.66 7.391 6.324 1 92.56 313 GLY A CA 1
ATOM 2466 C C . GLY A 1 313 ? -8.508 7.371 7.582 1 92.56 313 GLY A C 1
ATOM 2467 O O . GLY A 1 313 ? -8.734 8.414 8.203 1 92.56 313 GLY A O 1
ATOM 2468 N N . ILE A 1 314 ? -8.891 6.148 7.957 1 94.19 314 ILE A N 1
ATOM 2469 C CA . ILE A 1 314 ? -9.594 5.938 9.219 1 94.19 314 ILE A CA 1
ATOM 2470 C C . ILE A 1 314 ? -8.586 5.766 10.352 1 94.19 314 ILE A C 1
ATOM 2472 O O . ILE A 1 314 ? -7.566 5.094 10.188 1 94.19 314 ILE A O 1
ATOM 2476 N N . ARG A 1 315 ? -8.844 6.398 11.422 1 89.31 315 ARG A N 1
ATOM 2477 C CA . ARG A 1 315 ? -8.031 6.176 12.609 1 89.31 315 ARG A CA 1
ATOM 2478 C C . ARG A 1 315 ? -8.539 4.973 13.398 1 89.31 315 ARG A C 1
ATOM 2480 O O . ARG A 1 315 ? -9.414 5.109 14.25 1 89.31 315 ARG A O 1
ATOM 2487 N N . TRP A 1 316 ? -7.867 3.865 13.234 1 87.5 316 TRP A N 1
ATOM 2488 C CA . TRP A 1 316 ? -8.359 2.596 13.758 1 87.5 316 TRP A CA 1
ATOM 2489 C C . TRP A 1 316 ? -7.941 2.41 15.211 1 87.5 316 TRP A C 1
ATOM 2491 O O . TRP A 1 316 ? -8.656 1.773 15.992 1 87.5 316 TRP A O 1
ATOM 2501 N N . ASP A 1 317 ? -6.793 2.963 15.5 1 78.69 317 ASP A N 1
ATOM 2502 C CA . ASP A 1 317 ? -6.23 2.676 16.812 1 78.69 317 ASP A CA 1
ATOM 2503 C C . ASP A 1 317 ? -6.215 1.175 17.094 1 78.69 317 ASP A C 1
ATOM 2505 O O . ASP A 1 317 ? -5.703 0.396 16.281 1 78.69 317 ASP A O 1
ATOM 2509 N N . GLU A 1 318 ? -6.848 0.647 18.141 1 78.06 318 GLU A N 1
ATOM 2510 C CA . GLU A 1 318 ? -6.863 -0.776 18.453 1 78.06 318 GLU A CA 1
ATOM 2511 C C . GLU A 1 318 ? -8.117 -1.454 17.906 1 78.06 318 GLU A C 1
ATOM 2513 O O . GLU A 1 318 ? -8.32 -2.65 18.125 1 78.06 318 GLU A O 1
ATOM 2518 N N . ASN A 1 319 ? -8.836 -0.751 17.109 1 88.12 319 ASN A N 1
ATOM 2519 C CA . ASN A 1 319 ? -10.148 -1.258 16.719 1 88.12 319 ASN A CA 1
ATOM 2520 C C . ASN A 1 319 ? -10.102 -1.915 15.336 1 88.12 319 ASN A C 1
ATOM 2522 O O . ASN A 1 319 ? -11.086 -2.512 14.898 1 88.12 319 ASN A O 1
ATOM 2526 N N . GLU A 1 320 ? -8.977 -1.871 14.617 1 89.5 320 GLU A N 1
ATOM 2527 C CA . GLU A 1 320 ? -8.961 -2.408 13.266 1 89.5 320 GLU A CA 1
ATOM 2528 C C . GLU A 1 320 ? -9.109 -3.926 13.266 1 89.5 320 GLU A C 1
ATOM 2530 O O . GLU A 1 320 ? -9.898 -4.48 12.5 1 89.5 320 GLU A O 1
ATOM 2535 N N . GLN A 1 321 ? -8.352 -4.59 14.18 1 88.94 321 GLN A N 1
ATOM 2536 C CA . GLN A 1 321 ? -8.398 -6.051 14.211 1 88.94 321 GLN A CA 1
ATOM 2537 C C . GLN A 1 321 ? -9.789 -6.543 14.617 1 88.94 321 GLN A C 1
ATOM 2539 O O . GLN A 1 321 ? -10.359 -7.406 13.945 1 88.94 321 GLN A O 1
ATOM 2544 N N . PRO A 1 322 ? -10.32 -5.977 15.688 1 92.75 322 PRO A N 1
ATOM 2545 C CA . PRO A 1 322 ? -11.703 -6.355 16.016 1 92.75 322 PRO A CA 1
ATOM 2546 C C . PRO A 1 322 ? -12.672 -6.102 14.859 1 92.75 322 PRO A C 1
ATOM 2548 O O . PRO A 1 322 ? -13.57 -6.91 14.609 1 92.75 322 PRO A O 1
ATOM 2551 N N . PHE A 1 323 ? -12.508 -5.059 14.172 1 95.69 323 PHE A N 1
ATOM 2552 C CA . PHE A 1 323 ? -13.32 -4.734 13.008 1 95.69 323 PHE A CA 1
ATOM 2553 C C . PHE A 1 323 ? -13.195 -5.812 11.938 1 95.69 323 PHE A C 1
ATOM 2555 O O . PHE A 1 323 ? -14.203 -6.289 11.406 1 95.69 323 PHE A O 1
ATOM 2562 N N . LEU A 1 324 ? -11.961 -6.188 11.656 1 96.06 324 LEU A N 1
ATOM 2563 C CA . LEU A 1 324 ? -11.711 -7.172 10.609 1 96.06 324 LEU A CA 1
ATOM 2564 C C . LEU A 1 324 ? -12.281 -8.531 11 1 96.06 324 LEU A C 1
ATOM 2566 O O . LEU A 1 324 ? -12.812 -9.25 10.156 1 96.06 324 LEU A O 1
ATOM 2570 N N . GLU A 1 325 ? -12.125 -8.906 12.227 1 94.5 325 GLU A N 1
ATOM 2571 C CA . GLU A 1 325 ? -12.633 -10.188 12.703 1 94.5 325 GLU A CA 1
ATOM 2572 C C . GLU A 1 325 ? -14.156 -10.25 12.594 1 94.5 325 GLU A C 1
ATOM 2574 O O . GLU A 1 325 ? -14.711 -11.242 12.109 1 94.5 325 GLU A O 1
ATOM 2579 N N . LEU A 1 326 ? -14.766 -9.188 13.047 1 95.88 326 LEU A N 1
ATOM 2580 C CA . LEU A 1 326 ? -16.219 -9.133 12.961 1 95.88 326 LEU A CA 1
ATOM 2581 C C . LEU A 1 326 ? -16.672 -9.125 11.508 1 95.88 326 LEU A C 1
ATOM 2583 O O . LEU A 1 326 ? -17.656 -9.781 11.156 1 95.88 326 LEU A O 1
ATOM 2587 N N . LEU A 1 327 ? -16.031 -8.336 10.711 1 97 327 LEU A N 1
ATOM 2588 C CA . LEU A 1 327 ? -16.375 -8.258 9.289 1 97 327 LEU A CA 1
ATOM 2589 C C . LEU A 1 327 ? -16.234 -9.617 8.625 1 97 327 LEU A C 1
ATOM 2591 O O . LEU A 1 327 ? -17.094 -10.023 7.84 1 97 327 LEU A O 1
ATOM 2595 N N . LEU A 1 328 ? -15.141 -10.32 8.914 1 95.12 328 LEU A N 1
ATOM 2596 C CA . LEU A 1 328 ? -14.914 -11.641 8.352 1 95.12 328 LEU A CA 1
ATOM 2597 C C . LEU A 1 328 ? -16.031 -12.602 8.742 1 95.12 328 LEU A C 1
ATOM 2599 O O . LEU A 1 328 ? -16.5 -13.391 7.918 1 95.12 328 LEU A O 1
ATOM 2603 N N . GLU A 1 329 ? -16.391 -12.547 9.977 1 94.5 329 GLU A N 1
ATOM 2604 C CA . GLU A 1 329 ? -17.484 -13.391 10.469 1 94.5 329 GLU A CA 1
ATOM 2605 C C . GLU A 1 329 ? -18.766 -13.148 9.672 1 94.5 329 GLU A C 1
ATOM 2607 O O . GLU A 1 329 ? -19.469 -14.102 9.328 1 94.5 329 GLU A O 1
ATOM 2612 N N . HIS A 1 330 ? -19.031 -11.945 9.406 1 96.19 330 HIS A N 1
ATOM 2613 C CA . HIS A 1 330 ? -20.234 -11.609 8.656 1 96.19 330 HIS A CA 1
ATOM 2614 C C . HIS A 1 330 ? -20.078 -11.977 7.184 1 96.19 330 HIS A C 1
ATOM 2616 O O . HIS A 1 330 ? -21.016 -12.492 6.57 1 96.19 330 HIS A O 1
ATOM 2622 N N . LEU A 1 331 ? -18.938 -11.742 6.594 1 96.31 331 LEU A N 1
ATOM 2623 C CA . LEU A 1 331 ? -18.688 -11.961 5.176 1 96.31 331 LEU A CA 1
ATOM 2624 C C . LEU A 1 331 ? -18.797 -13.445 4.828 1 96.31 331 LEU A C 1
ATOM 2626 O O . LEU A 1 331 ? -19.234 -13.805 3.736 1 96.31 331 LEU A O 1
ATOM 2630 N N . ASP A 1 332 ? -18.328 -14.234 5.762 1 92.5 332 ASP A N 1
ATOM 2631 C CA . ASP A 1 332 ? -18.188 -15.641 5.395 1 92.5 332 ASP A CA 1
ATOM 2632 C C . ASP A 1 332 ? -19.109 -16.516 6.238 1 92.5 332 ASP A C 1
ATOM 2634 O O . ASP A 1 332 ? -18.844 -17.703 6.441 1 92.5 332 ASP A O 1
ATOM 2638 N N . SER A 1 333 ? -20.172 -15.914 6.723 1 92.44 333 SER A N 1
ATOM 2639 C CA . SER A 1 333 ? -21.188 -16.703 7.43 1 92.44 333 SER A CA 1
ATOM 2640 C C . SER A 1 333 ? -21.766 -17.797 6.531 1 92.44 333 SER A C 1
ATOM 2642 O O . SER A 1 333 ? -21.781 -17.656 5.309 1 92.44 333 SER A O 1
ATOM 2644 N N . ASP A 1 334 ? -22.297 -18.828 7.039 1 87 334 ASP A N 1
ATOM 2645 C CA . ASP A 1 334 ? -22.688 -20.031 6.324 1 87 334 ASP A CA 1
ATOM 2646 C C . ASP A 1 334 ? -23.906 -19.781 5.438 1 87 334 ASP A C 1
ATOM 2648 O O . ASP A 1 334 ? -24.078 -20.422 4.398 1 87 334 ASP A O 1
ATOM 2652 N N . ASP A 1 335 ? -24.719 -18.875 5.836 1 89.25 335 ASP A N 1
ATOM 2653 C CA . ASP A 1 335 ? -25.922 -18.609 5.059 1 89.25 335 ASP A CA 1
ATOM 2654 C C . ASP A 1 335 ? -25.562 -18.078 3.666 1 89.25 335 ASP A C 1
ATOM 2656 O O . ASP A 1 335 ? -26.234 -18.406 2.686 1 89.25 335 ASP A O 1
ATOM 2660 N N . MET A 1 336 ? -24.453 -17.281 3.613 1 93.38 336 MET A N 1
ATOM 2661 C CA . MET A 1 336 ? -23.953 -16.766 2.348 1 93.38 336 MET A CA 1
ATOM 2662 C C . MET A 1 336 ? -22.453 -16.484 2.434 1 93.38 336 MET A C 1
ATOM 2664 O O . MET A 1 336 ? -22.047 -15.344 2.652 1 93.38 336 MET A O 1
ATOM 2668 N N . PRO A 1 337 ? -21.719 -17.484 2.219 1 93.69 337 PRO A N 1
ATOM 2669 C CA . PRO A 1 337 ? -20.266 -17.344 2.387 1 93.69 337 PRO A CA 1
ATOM 2670 C C . PRO A 1 337 ? -19.594 -16.656 1.2 1 93.69 337 PRO A C 1
ATOM 2672 O O . PRO A 1 337 ? -19.078 -17.312 0.3 1 93.69 337 PRO A O 1
ATOM 2675 N N . LEU A 1 338 ? -19.484 -15.367 1.243 1 95.81 338 LEU A N 1
ATOM 2676 C CA . LEU A 1 338 ? -18.984 -14.562 0.131 1 95.81 338 LEU A CA 1
ATOM 2677 C C . LEU A 1 338 ? -17.531 -14.906 -0.187 1 95.81 338 LEU A C 1
ATOM 2679 O O . LEU A 1 338 ? -17.156 -15.023 -1.356 1 95.81 338 LEU A O 1
ATOM 2683 N N . ILE A 1 339 ? -16.781 -15.07 0.877 1 92.19 339 ILE A N 1
ATOM 2684 C CA . ILE A 1 339 ? -15.344 -15.281 0.664 1 92.19 339 ILE A CA 1
ATOM 2685 C C . ILE A 1 339 ? -15.117 -16.641 0.02 1 92.19 339 ILE A C 1
ATOM 2687 O O . ILE A 1 339 ? -14.422 -16.75 -0.995 1 92.19 339 ILE A O 1
ATOM 2691 N N . ARG A 1 340 ? -15.766 -17.688 0.541 1 88.06 340 ARG A N 1
ATOM 2692 C CA . ARG A 1 340 ? -15.641 -19.031 -0.02 1 88.06 340 ARG A CA 1
ATOM 2693 C C . ARG A 1 340 ? -16.172 -19.078 -1.447 1 88.06 340 ARG A C 1
ATOM 2695 O O . ARG A 1 340 ? -15.57 -19.703 -2.32 1 88.06 340 ARG A O 1
ATOM 2702 N N . GLN A 1 341 ? -17.266 -18.406 -1.655 1 90.69 341 GLN A N 1
ATOM 2703 C CA . GLN A 1 341 ? -17.859 -18.359 -2.992 1 90.69 341 GLN A CA 1
ATOM 2704 C C . GLN A 1 341 ? -16.922 -17.656 -3.971 1 90.69 341 GLN A C 1
ATOM 2706 O O . GLN A 1 341 ? -16.734 -18.109 -5.102 1 90.69 341 GLN A O 1
ATOM 2711 N N . ALA A 1 342 ? -16.344 -16.516 -3.59 1 90.38 342 ALA A N 1
ATOM 2712 C CA . ALA A 1 342 ? -15.469 -15.742 -4.461 1 90.38 342 ALA A CA 1
ATOM 2713 C C . ALA A 1 342 ? -14.242 -16.562 -4.859 1 90.38 342 ALA A C 1
ATOM 2715 O O . ALA A 1 342 ? -13.797 -16.5 -6.008 1 90.38 342 ALA A O 1
ATOM 2716 N N . ASN A 1 343 ? -13.727 -17.266 -3.891 1 81.06 343 ASN A N 1
ATOM 2717 C CA . ASN A 1 343 ? -12.516 -18.047 -4.145 1 81.06 343 ASN A CA 1
ATOM 2718 C C . ASN A 1 343 ? -12.828 -19.328 -4.91 1 81.06 343 ASN A C 1
ATOM 2720 O O . ASN A 1 343 ? -11.969 -19.844 -5.633 1 81.06 343 ASN A O 1
ATOM 2724 N N . GLY A 1 344 ? -13.984 -19.812 -4.707 1 74.62 344 GLY A N 1
ATOM 2725 C CA . GLY A 1 344 ? -14.375 -21.078 -5.332 1 74.62 344 GLY A CA 1
ATOM 2726 C C . GLY A 1 344 ? -14.984 -20.891 -6.707 1 74.62 344 GLY A C 1
ATOM 2727 O O . GLY A 1 344 ? -14.969 -21.812 -7.527 1 74.62 344 GLY A O 1
ATOM 2728 N N . TYR A 1 345 ? -15.578 -19.734 -6.871 1 74.62 345 TYR A N 1
ATOM 2729 C CA . TYR A 1 345 ? -16.25 -19.438 -8.133 1 74.62 345 TYR A CA 1
ATOM 2730 C C . TYR A 1 345 ? -15.234 -19.203 -9.25 1 74.62 345 TYR A C 1
ATOM 2732 O O . TYR A 1 345 ? -14.328 -18.375 -9.109 1 74.62 345 TYR A O 1
ATOM 2740 N N . ARG A 1 346 ? -15.047 -20.047 -10.195 1 58.62 346 ARG A N 1
ATOM 2741 C CA . ARG A 1 346 ? -14.133 -19.938 -11.328 1 58.62 346 ARG A CA 1
ATOM 2742 C C . ARG A 1 346 ? -14.852 -19.391 -12.555 1 58.62 346 ARG A C 1
ATOM 2744 O O . ARG A 1 346 ? -15.789 -20.016 -13.055 1 58.62 346 ARG A O 1
ATOM 2751 N N . ALA A 1 347 ? -14.766 -17.953 -12.648 1 53.72 347 ALA A N 1
ATOM 2752 C CA . ALA A 1 347 ? -15.297 -17.406 -13.898 1 53.72 347 ALA A CA 1
ATOM 2753 C C . ALA A 1 347 ? -14.359 -17.688 -15.062 1 53.72 347 ALA A C 1
ATOM 2755 O O . ALA A 1 347 ? -13.156 -17.906 -14.867 1 53.72 347 ALA A O 1
ATOM 2756 N N . ARG A 1 348 ? -14.844 -17.891 -16.188 1 48.94 348 ARG A N 1
ATOM 2757 C CA . ARG A 1 348 ? -14.094 -17.969 -17.438 1 48.94 348 ARG A CA 1
ATOM 2758 C C . ARG A 1 348 ? -13.188 -16.75 -17.625 1 48.94 348 ARG A C 1
ATOM 2760 O O . ARG A 1 348 ? -13.633 -15.617 -17.438 1 48.94 348 ARG A O 1
ATOM 2767 N N . VAL A 1 349 ? -11.844 -16.812 -17.344 1 52.84 349 VAL A N 1
ATOM 2768 C CA . VAL A 1 349 ? -10.844 -15.773 -17.609 1 52.84 349 VAL A CA 1
ATOM 2769 C C . VAL A 1 349 ? -11.086 -15.164 -18.984 1 52.84 349 VAL A C 1
ATOM 2771 O O . VAL A 1 349 ? -11.641 -15.812 -19.875 1 52.84 349 VAL A O 1
ATOM 2774 N N . SER A 1 350 ? -10.852 -13.812 -19.141 1 55.09 350 SER A N 1
ATOM 2775 C CA . SER A 1 350 ? -10.969 -13.188 -20.453 1 55.09 350 SER A CA 1
ATOM 2776 C C . SER A 1 350 ? -10.141 -13.922 -21.5 1 55.09 350 SER A C 1
ATOM 2778 O O . SER A 1 350 ? -9.055 -14.422 -21.188 1 55.09 350 SER A O 1
ATOM 2780 N N . ARG A 1 351 ? -10.648 -14.07 -22.703 1 57.38 351 ARG A N 1
ATOM 2781 C CA . ARG A 1 351 ? -10 -14.781 -23.797 1 57.38 351 ARG A CA 1
ATOM 2782 C C . ARG A 1 351 ? -8.648 -14.164 -24.141 1 57.38 351 ARG A C 1
ATOM 2784 O O . ARG A 1 351 ? -7.691 -14.875 -24.438 1 57.38 351 ARG A O 1
ATOM 2791 N N . VAL A 1 352 ? -8.625 -12.797 -23.969 1 60.44 352 VAL A N 1
ATOM 2792 C CA . VAL A 1 352 ? -7.391 -12.109 -24.344 1 60.44 352 VAL A CA 1
ATOM 2793 C C . VAL A 1 352 ? -6.281 -12.453 -23.344 1 60.44 352 VAL A C 1
ATOM 2795 O O . VAL A 1 352 ? -5.148 -12.734 -23.75 1 60.44 352 VAL A O 1
ATOM 2798 N N . ALA A 1 353 ? -6.637 -12.406 -22.172 1 59.53 353 ALA A N 1
ATOM 2799 C CA . ALA A 1 353 ? -5.641 -12.727 -21.141 1 59.53 353 ALA A CA 1
ATOM 2800 C C . ALA A 1 353 ? -5.16 -14.172 -21.281 1 59.53 353 ALA A C 1
ATOM 2802 O O . ALA A 1 353 ? -3.961 -14.445 -21.188 1 59.53 353 ALA A O 1
ATOM 2803 N N . ILE A 1 354 ? -5.996 -15.031 -21.531 1 63.56 354 ILE A N 1
ATOM 2804 C CA . ILE A 1 354 ? -5.668 -16.453 -21.688 1 63.56 354 ILE A CA 1
ATOM 2805 C C . ILE A 1 354 ? -4.797 -16.656 -22.922 1 63.56 354 ILE A C 1
ATOM 2807 O O . ILE A 1 354 ? -3.865 -17.453 -22.906 1 63.56 354 ILE A O 1
ATOM 2811 N N . GLN A 1 355 ? -5.094 -15.891 -23.906 1 68.31 355 GLN A N 1
ATOM 2812 C CA . GLN A 1 355 ? -4.332 -16.016 -25.141 1 68.31 355 GLN A CA 1
ATOM 2813 C C . GLN A 1 355 ? -2.881 -15.594 -24.938 1 68.31 355 GLN A C 1
ATOM 2815 O O . GLN A 1 355 ? -1.96 -16.25 -25.422 1 68.31 355 GLN A O 1
ATOM 2820 N N . ASN A 1 356 ? -2.719 -14.453 -24.25 1 69.19 356 ASN A N 1
ATOM 2821 C CA . ASN A 1 356 ? -1.357 -14 -23.984 1 69.19 356 ASN A CA 1
ATOM 2822 C C . ASN A 1 356 ? -0.592 -14.992 -23.125 1 69.19 356 ASN A C 1
ATOM 2824 O O . ASN A 1 356 ? 0.574 -15.289 -23.391 1 69.19 356 ASN A O 1
ATOM 2828 N N . ALA A 1 357 ? -1.285 -15.438 -22.156 1 70.5 357 ALA A N 1
ATOM 2829 C CA . ALA A 1 357 ? -0.67 -16.422 -21.266 1 70.5 357 ALA A CA 1
ATOM 2830 C C . ALA A 1 357 ? -0.326 -17.703 -22.031 1 70.5 357 ALA A C 1
ATOM 2832 O O . ALA A 1 357 ? 0.739 -18.281 -21.812 1 70.5 357 ALA A O 1
ATOM 2833 N N . ALA A 1 358 ? -1.163 -18.094 -22.891 1 70.25 358 ALA A N 1
ATOM 2834 C CA . ALA A 1 358 ? -0.964 -19.281 -23.703 1 70.25 358 ALA A CA 1
ATOM 2835 C C . ALA A 1 358 ? 0.237 -19.125 -24.625 1 70.25 358 ALA A C 1
ATOM 2837 O O . ALA A 1 358 ? 1.062 -20.031 -24.75 1 70.25 358 ALA A O 1
ATOM 2838 N N . ARG A 1 359 ? 0.338 -17.969 -25.203 1 76.31 359 ARG A N 1
ATOM 2839 C CA . ARG A 1 359 ? 1.455 -17.703 -26.109 1 76.31 359 ARG A CA 1
ATOM 2840 C C . ARG A 1 359 ? 2.787 -17.797 -25.359 1 76.31 359 ARG A C 1
ATOM 2842 O O . ARG A 1 359 ? 3.738 -18.406 -25.859 1 76.31 359 ARG A O 1
ATOM 2849 N N . GLN A 1 360 ? 2.795 -17.141 -24.281 1 73.19 360 GLN A N 1
ATOM 2850 C CA . GLN A 1 360 ? 4.023 -17.156 -23.5 1 73.19 360 GLN A CA 1
ATOM 2851 C C . GLN A 1 360 ? 4.391 -18.578 -23.078 1 73.19 360 GLN A C 1
ATOM 2853 O O . GLN A 1 360 ? 5.555 -18.984 -23.156 1 73.19 360 GLN A O 1
ATOM 2858 N N . ALA A 1 361 ? 3.428 -19.297 -22.625 1 73 361 ALA A N 1
ATOM 2859 C CA . ALA A 1 361 ? 3.654 -20.672 -22.188 1 73 361 ALA A CA 1
ATOM 2860 C C . ALA A 1 361 ? 4.156 -21.547 -23.328 1 73 361 ALA A C 1
ATOM 2862 O O . ALA A 1 361 ? 5.109 -22.312 -23.156 1 73 361 ALA A O 1
ATOM 2863 N N . VAL A 1 362 ? 3.58 -21.422 -24.469 1 77 362 VAL A N 1
ATOM 2864 C CA . VAL A 1 362 ? 3.957 -22.219 -25.625 1 77 362 VAL A CA 1
ATOM 2865 C C . VAL A 1 362 ? 5.363 -21.844 -26.094 1 77 362 VAL A C 1
ATOM 2867 O O . VAL A 1 362 ? 6.172 -22.703 -26.422 1 77 362 VAL A O 1
ATOM 2870 N N . ASP A 1 363 ? 5.59 -20.562 -26.109 1 75.31 363 ASP A N 1
ATOM 2871 C CA . ASP A 1 363 ? 6.906 -20.094 -26.531 1 75.31 363 ASP A CA 1
ATOM 2872 C C . ASP A 1 363 ? 8 -20.641 -25.609 1 75.31 363 ASP A C 1
ATOM 2874 O O . ASP A 1 363 ? 9.016 -21.156 -26.094 1 75.31 363 ASP A O 1
ATOM 2878 N N . GLN A 1 364 ? 7.836 -20.516 -24.359 1 71.88 364 GLN A N 1
ATOM 2879 C CA . GLN A 1 364 ? 8.836 -20.969 -23.406 1 71.88 364 GLN A CA 1
ATOM 2880 C C . GLN A 1 364 ? 9.039 -22.469 -23.484 1 71.88 364 GLN A C 1
ATOM 2882 O O . GLN A 1 364 ? 10.172 -22.953 -23.453 1 71.88 364 GLN A O 1
ATOM 2887 N N . THR A 1 365 ? 7.949 -23.188 -23.609 1 72.56 365 THR A N 1
ATOM 2888 C CA . THR A 1 365 ? 8.031 -24.641 -23.719 1 72.56 365 THR A CA 1
ATOM 2889 C C . THR A 1 365 ? 8.75 -25.047 -25 1 72.56 365 THR A C 1
ATOM 2891 O O . THR A 1 365 ? 9.641 -25.906 -24.969 1 72.56 365 THR A O 1
ATOM 2894 N N . ALA A 1 366 ? 8.344 -24.391 -26.078 1 72.38 366 ALA A N 1
ATOM 2895 C CA . ALA A 1 366 ? 8.969 -24.703 -27.359 1 72.38 366 ALA A CA 1
ATOM 2896 C C . ALA A 1 366 ? 10.461 -24.391 -27.344 1 72.38 366 ALA A C 1
ATOM 2898 O O . ALA A 1 366 ? 11.273 -25.156 -27.859 1 72.38 366 ALA A O 1
ATOM 2899 N N . GLN A 1 367 ? 10.789 -23.312 -26.781 1 73.88 367 GLN A N 1
ATOM 2900 C CA . GLN A 1 367 ? 12.195 -22.938 -26.688 1 73.88 367 GLN A CA 1
ATOM 2901 C C . GLN A 1 367 ? 12.984 -23.969 -25.875 1 73.88 367 GLN A C 1
ATOM 2903 O O . GLN A 1 367 ? 14.102 -24.328 -26.234 1 73.88 367 GLN A O 1
ATOM 2908 N N . THR A 1 368 ? 12.43 -24.375 -24.812 1 74.25 368 THR A N 1
ATOM 2909 C CA . THR A 1 368 ? 13.07 -25.391 -23.984 1 74.25 368 THR A CA 1
ATOM 2910 C C . THR A 1 368 ? 13.258 -26.688 -24.75 1 74.25 368 THR A C 1
ATOM 2912 O O . THR A 1 368 ? 14.344 -27.266 -24.75 1 74.25 368 THR A O 1
ATOM 2915 N N . LEU A 1 369 ? 12.234 -27.141 -25.422 1 74.12 369 LEU A N 1
ATOM 2916 C CA . LEU A 1 369 ? 12.297 -28.391 -26.188 1 74.12 369 LEU A CA 1
ATOM 2917 C C . LEU A 1 369 ? 13.328 -28.281 -27.312 1 74.12 369 LEU A C 1
ATOM 2919 O O . LEU A 1 369 ? 14.086 -29.219 -27.531 1 74.12 369 LEU A O 1
ATOM 2923 N N . GLU A 1 370 ? 13.297 -27.203 -27.953 1 77.06 370 GLU A N 1
ATOM 2924 C CA . GLU A 1 370 ? 14.227 -27 -29.062 1 77.06 370 GLU A CA 1
ATOM 2925 C C . GLU A 1 370 ? 15.672 -27.141 -28.609 1 77.06 370 GLU A C 1
ATOM 2927 O O . GLU A 1 370 ? 16.5 -27.688 -29.328 1 77.06 370 GLU A O 1
ATOM 2932 N N . ARG A 1 371 ? 15.984 -26.719 -27.469 1 72.69 371 ARG A N 1
ATOM 2933 C CA . ARG A 1 371 ? 17.359 -26.672 -26.969 1 72.69 371 ARG A CA 1
ATOM 2934 C C . ARG A 1 371 ? 17.75 -28.031 -26.391 1 72.69 371 ARG A C 1
ATOM 2936 O O . ARG A 1 371 ? 18.938 -28.391 -26.406 1 72.69 371 ARG A O 1
ATOM 2943 N N . THR A 1 372 ? 16.781 -28.797 -25.891 1 75.62 372 THR A N 1
ATOM 2944 C CA . THR A 1 372 ? 17.188 -29.875 -24.984 1 75.62 372 THR A CA 1
ATOM 2945 C C . THR A 1 372 ? 16.688 -31.219 -25.5 1 75.62 372 THR A C 1
ATOM 2947 O O . THR A 1 372 ? 17.188 -32.281 -25.078 1 75.62 372 THR A O 1
ATOM 2950 N N . LEU A 1 373 ? 15.781 -31.297 -26.406 1 75.19 373 LEU A N 1
ATOM 2951 C CA . LEU A 1 373 ? 14.984 -32.5 -26.625 1 75.19 373 LEU A CA 1
ATOM 2952 C C . LEU A 1 373 ? 15.789 -33.562 -27.375 1 75.19 373 LEU A C 1
ATOM 2954 O O . LEU A 1 373 ? 15.727 -34.75 -27.047 1 75.19 373 LEU A O 1
ATOM 2958 N N . GLU A 1 374 ? 16.594 -33.188 -28.312 1 75.62 374 GLU A N 1
ATOM 2959 C CA . GLU A 1 374 ? 17.234 -34.125 -29.234 1 75.62 374 GLU A CA 1
ATOM 2960 C C . GLU A 1 374 ? 18.094 -35.125 -28.469 1 75.62 374 GLU A C 1
ATOM 2962 O O . GLU A 1 374 ? 17.891 -36.344 -28.594 1 75.62 374 GLU A O 1
ATOM 2967 N N . PRO A 1 375 ? 19 -34.656 -27.641 1 75.5 375 PRO A N 1
ATOM 2968 C CA . PRO A 1 375 ? 19.812 -35.625 -26.922 1 75.5 375 PRO A CA 1
ATOM 2969 C C . PRO A 1 375 ? 19 -36.469 -25.953 1 75.5 375 PRO A C 1
ATOM 2971 O O . PRO A 1 375 ? 19.297 -37.656 -25.75 1 75.5 375 PRO A O 1
ATOM 2974 N N . VAL A 1 376 ? 18.016 -35.969 -25.484 1 78.69 376 VAL A N 1
ATOM 2975 C CA . VAL A 1 376 ? 17.203 -36.656 -24.5 1 78.69 376 VAL A CA 1
ATOM 2976 C C . VAL A 1 376 ? 16.344 -37.719 -25.188 1 78.69 376 VAL A C 1
ATOM 2978 O O . VAL A 1 376 ? 16.156 -38.812 -24.641 1 78.69 376 VAL A O 1
ATOM 2981 N N . LEU A 1 377 ? 15.844 -37.406 -26.344 1 79.31 377 LEU A N 1
ATOM 2982 C CA . LEU A 1 377 ? 15.039 -38.344 -27.109 1 79.31 377 LEU A CA 1
ATOM 2983 C C . LEU A 1 377 ? 15.828 -39.625 -27.375 1 79.31 377 LEU A C 1
ATOM 2985 O O . LEU A 1 377 ? 15.305 -40.75 -27.203 1 79.31 377 LEU A O 1
ATOM 2989 N N . GLU A 1 378 ? 17.016 -39.469 -27.734 1 77.06 378 GLU A N 1
ATOM 2990 C CA . GLU A 1 378 ? 17.875 -40.625 -28.031 1 77.06 378 GLU A CA 1
ATOM 2991 C C . GLU A 1 378 ? 18.094 -41.469 -26.781 1 77.06 378 GLU A C 1
ATOM 2993 O O . GLU A 1 378 ? 17.969 -42.688 -26.844 1 77.06 378 GLU A O 1
ATOM 2998 N N . ALA A 1 379 ? 18.391 -40.812 -25.781 1 79.12 379 ALA A N 1
ATOM 2999 C CA . ALA A 1 379 ? 18.641 -41.531 -24.516 1 79.12 379 ALA A CA 1
ATOM 3000 C C . ALA A 1 379 ? 17.406 -42.312 -24.062 1 79.12 379 ALA A C 1
ATOM 3002 O O . ALA A 1 379 ? 17.516 -43.438 -23.562 1 79.12 379 ALA A O 1
ATOM 3003 N N . VAL A 1 380 ? 16.281 -41.75 -24.281 1 80.5 380 VAL A N 1
ATOM 3004 C CA . VAL A 1 380 ? 15.047 -42.375 -23.828 1 80.5 380 VAL A CA 1
ATOM 3005 C C . VAL A 1 380 ? 14.664 -43.5 -24.75 1 80.5 380 VAL A C 1
ATOM 3007 O O . VAL A 1 380 ? 14.258 -44.594 -24.297 1 80.5 380 VAL A O 1
ATOM 3010 N N . ALA A 1 381 ? 14.812 -43.25 -26.016 1 79.5 381 ALA A N 1
ATOM 3011 C CA . ALA A 1 381 ? 14.414 -44.25 -27.016 1 79.5 381 ALA A CA 1
ATOM 3012 C C . ALA A 1 381 ? 15.305 -45.469 -26.938 1 79.5 381 ALA A C 1
ATOM 3014 O O . ALA A 1 381 ? 14.875 -46.562 -27.281 1 79.5 381 ALA A O 1
ATOM 3015 N N . ASP A 1 382 ? 16.484 -45.344 -26.484 1 81.5 382 ASP A N 1
ATOM 3016 C CA . ASP A 1 382 ? 17.453 -46.438 -26.453 1 81.5 382 ASP A CA 1
ATOM 3017 C C . ASP A 1 382 ? 17.172 -47.406 -25.281 1 81.5 382 ASP A C 1
ATOM 3019 O 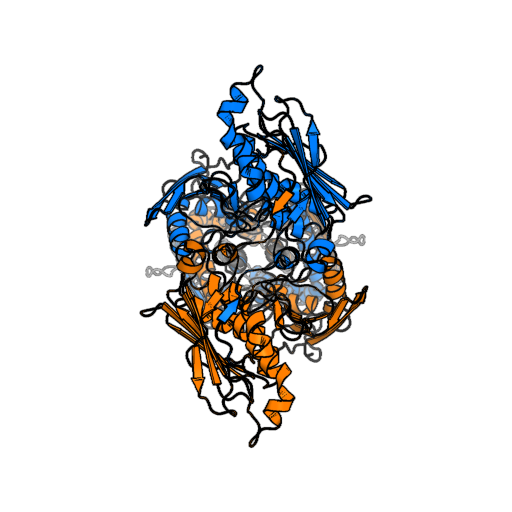O . ASP A 1 382 ? 17.688 -48.5 -25.234 1 81.5 382 ASP A O 1
ATOM 3023 N N . LYS A 1 383 ? 16.312 -46.969 -24.438 1 86 383 LYS A N 1
ATOM 3024 C CA . LYS A 1 383 ? 15.969 -47.812 -23.312 1 86 383 LYS A CA 1
ATOM 3025 C C . LYS A 1 383 ? 14.93 -48.844 -23.703 1 86 383 LYS A C 1
ATOM 3027 O O . LYS A 1 383 ? 13.992 -48.562 -24.438 1 86 383 LYS A O 1
ATOM 3032 N N . ALA A 1 384 ? 15.148 -49.969 -23.219 1 84.69 384 ALA A N 1
ATOM 3033 C CA . ALA A 1 384 ? 14.203 -51.062 -23.5 1 84.69 384 ALA A CA 1
ATOM 3034 C C . ALA A 1 384 ? 12.867 -50.812 -22.797 1 84.69 384 ALA A C 1
ATOM 3036 O O . ALA A 1 384 ? 12.82 -50.188 -21.734 1 84.69 384 ALA A O 1
ATOM 3037 N N . PRO A 1 385 ? 11.805 -51.219 -23.516 1 86.62 385 PRO A N 1
ATOM 3038 C CA . PRO A 1 385 ? 10.508 -51.094 -22.844 1 86.62 385 PRO A CA 1
ATOM 3039 C C . PRO A 1 385 ? 10.484 -51.688 -21.453 1 86.62 385 PRO A C 1
ATOM 3041 O O . PRO A 1 385 ? 11.117 -52.75 -21.219 1 86.62 385 PRO A O 1
ATOM 3044 N N . GLU A 1 386 ? 9.883 -51.062 -20.594 1 85.5 386 GLU A N 1
ATOM 3045 C CA . GLU A 1 386 ? 9.805 -51.5 -19.203 1 85.5 386 GLU A CA 1
ATOM 3046 C C . GLU A 1 386 ? 8.758 -52.594 -19.016 1 85.5 386 GLU A C 1
ATOM 3048 O O . GLU A 1 386 ? 7.562 -52.344 -19.172 1 85.5 386 GLU A O 1
ATOM 3053 N N . SER A 1 387 ? 9.172 -53.719 -18.719 1 82.81 387 SER A N 1
ATOM 3054 C CA . SER A 1 387 ? 8.25 -54.844 -18.531 1 82.81 387 SER A CA 1
ATOM 3055 C C . SER A 1 387 ? 8.172 -55.281 -17.062 1 82.81 387 SER A C 1
ATOM 3057 O O . SER A 1 387 ? 7.32 -56.062 -16.688 1 82.81 387 SER A O 1
ATOM 3059 N N . GLU A 1 388 ? 8.969 -54.688 -16.281 1 81.75 388 GLU A N 1
ATOM 3060 C CA . GLU A 1 388 ? 9 -55.062 -14.875 1 81.75 388 GLU A CA 1
ATOM 3061 C C . GLU A 1 388 ? 7.727 -54.625 -14.164 1 81.75 388 GLU A C 1
ATOM 3063 O O . GLU A 1 388 ? 7.199 -53.531 -14.438 1 81.75 388 GLU A O 1
ATOM 3068 N N . PRO A 1 389 ? 7.262 -55.5 -13.297 1 83.75 389 PRO A N 1
ATOM 3069 C CA . PRO A 1 389 ? 6.121 -55.094 -12.484 1 83.75 389 PRO A CA 1
ATOM 3070 C C . PRO A 1 389 ? 6.449 -53.906 -11.562 1 83.75 389 PRO A C 1
ATOM 3072 O O . PRO A 1 389 ? 7.625 -53.625 -11.305 1 83.75 389 PRO A O 1
ATOM 3075 N N . LEU A 1 390 ? 5.434 -53.25 -11.242 1 86.88 390 LEU A N 1
ATOM 3076 C CA . LEU A 1 390 ? 5.586 -52.156 -10.281 1 86.88 390 LEU A CA 1
ATOM 3077 C C . LEU A 1 390 ? 6.098 -52.688 -8.945 1 86.88 390 LEU A C 1
ATOM 3079 O O . LEU A 1 390 ? 5.699 -53.781 -8.508 1 86.88 390 LEU A O 1
ATOM 3083 N N . PRO A 1 391 ? 7.051 -51.938 -8.328 1 87.94 391 PRO A N 1
ATOM 3084 C CA . PRO A 1 391 ? 7.52 -52.375 -7.008 1 87.94 391 PRO A CA 1
ATOM 3085 C C . PRO A 1 391 ? 6.418 -52.344 -5.953 1 87.94 391 PRO A C 1
ATOM 3087 O O . PRO A 1 391 ? 5.562 -51.438 -5.965 1 87.94 391 PRO A O 1
ATOM 3090 N N . GLU A 1 392 ? 6.457 -53.312 -5.098 1 85.94 392 GLU A N 1
ATOM 3091 C CA . GLU A 1 392 ? 5.473 -53.375 -4.023 1 85.94 392 GLU A CA 1
ATOM 3092 C C . GLU A 1 392 ? 5.699 -52.25 -2.998 1 85.94 392 GLU A C 1
ATOM 3094 O O . GLU A 1 392 ? 4.746 -51.75 -2.422 1 85.94 392 GLU A O 1
ATOM 3099 N N . GLN A 1 393 ? 7.004 -51.938 -2.857 1 85.44 393 GLN A N 1
ATOM 3100 C CA . GLN A 1 393 ? 7.352 -50.906 -1.89 1 85.44 393 GLN A CA 1
ATOM 3101 C C . GLN A 1 393 ? 8.273 -49.875 -2.51 1 85.44 393 GLN A C 1
ATOM 3103 O O . GLN A 1 393 ? 9.148 -50.188 -3.314 1 85.44 393 GLN A O 1
ATOM 3108 N N . LEU A 1 394 ? 7.902 -48.656 -2.158 1 88.38 394 LEU A N 1
ATOM 3109 C CA . LEU A 1 394 ? 8.789 -47.562 -2.559 1 88.38 394 LEU A CA 1
ATOM 3110 C C . LEU A 1 394 ? 9.742 -47.188 -1.429 1 88.38 394 LEU A C 1
ATOM 3112 O O . LEU A 1 394 ? 9.375 -47.25 -0.253 1 88.38 394 LEU A O 1
ATOM 3116 N N . PRO A 1 395 ? 10.984 -46.906 -1.751 1 77.31 395 PRO A N 1
ATOM 3117 C CA . PRO A 1 395 ? 11.938 -46.5 -0.707 1 77.31 395 PRO A CA 1
ATOM 3118 C C . PRO A 1 395 ? 11.445 -45.312 0.127 1 77.31 395 PRO A C 1
ATOM 3120 O O . PRO A 1 395 ? 10.891 -44.375 -0.418 1 77.31 395 PRO A O 1
ATOM 3123 N N . GLU A 1 396 ? 11.438 -45.5 1.537 1 72.94 396 GLU A N 1
ATOM 3124 C CA . GLU A 1 396 ? 10.938 -44.5 2.455 1 72.94 396 GLU A CA 1
ATOM 3125 C C . GLU A 1 396 ? 12.008 -43.438 2.744 1 72.94 396 GLU A C 1
ATOM 3127 O O . GLU A 1 396 ? 12.883 -43.656 3.584 1 72.94 396 GLU A O 1
ATOM 3132 N N . GLN A 1 397 ? 12.281 -42.469 1.89 1 68.38 397 GLN A N 1
ATOM 3133 C CA . GLN A 1 397 ? 13.211 -41.375 2.195 1 68.38 397 GLN A CA 1
ATOM 3134 C C . GLN A 1 397 ? 12.602 -40.031 1.84 1 68.38 397 GLN A C 1
ATOM 3136 O O . GLN A 1 397 ? 12 -39.875 0.777 1 68.38 397 GLN A O 1
ATOM 3141 N N . GLY A 1 398 ? 12.609 -39.094 2.848 1 76.62 398 GLY A N 1
ATOM 3142 C CA . GLY A 1 398 ? 12.328 -37.688 2.629 1 76.62 398 GLY A CA 1
ATOM 3143 C C . GLY A 1 398 ? 10.852 -37.406 2.471 1 76.62 398 GLY A C 1
ATOM 3144 O O . GLY A 1 398 ? 10.461 -36.562 1.664 1 76.62 398 GLY A O 1
ATOM 3145 N N . LYS A 1 399 ? 9.969 -38.156 3.199 1 81.06 399 LYS A N 1
ATOM 3146 C CA . LYS A 1 399 ? 8.531 -37.938 3.096 1 81.06 399 LYS A CA 1
ATOM 3147 C C . LYS A 1 399 ? 8.133 -36.562 3.658 1 81.06 399 LYS A C 1
ATOM 3149 O O . LYS A 1 399 ? 8.508 -36.219 4.781 1 81.06 399 LYS A O 1
ATOM 3154 N N . LEU A 1 400 ? 7.484 -35.781 2.85 1 83.19 400 LEU A N 1
ATOM 3155 C CA . LEU A 1 400 ? 6.992 -34.469 3.256 1 83.19 400 LEU A CA 1
ATOM 3156 C C . LEU A 1 400 ? 5.539 -34.562 3.707 1 83.19 400 LEU A C 1
ATOM 3158 O O . LEU A 1 400 ? 5.152 -33.906 4.684 1 83.19 400 LEU A O 1
ATOM 3162 N N . ALA A 1 401 ? 4.664 -35.219 3.014 1 86.81 401 ALA A N 1
ATOM 3163 C CA . ALA A 1 401 ? 3.234 -35.375 3.277 1 86.81 401 ALA A CA 1
ATOM 3164 C C . ALA A 1 401 ? 2.678 -36.625 2.617 1 86.81 401 ALA A C 1
ATOM 3166 O O . ALA A 1 401 ? 3.172 -37.062 1.571 1 86.81 401 ALA A O 1
ATOM 3167 N N . GLU A 1 402 ? 1.753 -37.281 3.268 1 88.75 402 GLU A N 1
ATOM 3168 C CA . GLU A 1 402 ? 1.08 -38.438 2.695 1 88.75 402 GLU A CA 1
ATOM 3169 C C . GLU A 1 402 ? -0.371 -38.531 3.158 1 88.75 402 GLU A C 1
ATOM 3171 O O . GLU A 1 402 ? -0.702 -38.094 4.262 1 88.75 402 GLU A O 1
ATOM 3176 N N . ARG A 1 403 ? -1.222 -38.875 2.336 1 88 403 ARG A N 1
ATOM 3177 C CA . ARG A 1 403 ? -2.621 -39.156 2.641 1 88 403 ARG A CA 1
ATOM 3178 C C . ARG A 1 403 ? -3.078 -40.469 1.977 1 88 403 ARG A C 1
ATOM 3180 O O . ARG A 1 403 ? -2.695 -40.75 0.84 1 88 403 ARG A O 1
ATOM 3187 N N . ALA A 1 404 ? -3.77 -41.188 2.744 1 89.19 404 ALA A N 1
ATOM 3188 C CA . ALA A 1 404 ? -4.309 -42.438 2.219 1 89.19 404 ALA A CA 1
ATOM 3189 C C . ALA A 1 404 ? -5.816 -42.344 2.01 1 89.19 404 ALA A C 1
ATOM 3191 O O . ALA A 1 404 ? -6.512 -41.688 2.766 1 89.19 404 ALA A O 1
ATOM 3192 N N . LEU A 1 405 ? -6.273 -42.938 0.977 1 86.69 405 LEU A N 1
ATOM 3193 C CA . LEU A 1 405 ? -7.703 -43.094 0.726 1 86.69 405 LEU A CA 1
ATOM 3194 C C . LEU A 1 405 ? -8.062 -44.531 0.364 1 86.69 405 LEU A C 1
ATOM 3196 O O . LEU A 1 405 ? -7.266 -45.219 -0.247 1 86.69 405 LEU A O 1
ATOM 3200 N N . ASP A 1 406 ? -9.258 -44.969 0.813 1 87.25 406 ASP A N 1
ATOM 3201 C CA . ASP A 1 406 ? -9.75 -46.312 0.543 1 87.25 406 ASP A CA 1
ATOM 3202 C C . ASP A 1 406 ? -10.891 -46.312 -0.47 1 87.25 406 ASP A C 1
ATOM 3204 O O . ASP A 1 406 ? -11.812 -45.5 -0.352 1 87.25 406 ASP A O 1
ATOM 3208 N N . ILE A 1 407 ? -10.664 -47.094 -1.521 1 84.5 407 ILE A N 1
ATOM 3209 C CA . ILE A 1 407 ? -11.727 -47.219 -2.518 1 84.5 407 ILE A CA 1
ATOM 3210 C C . ILE A 1 407 ? -11.992 -48.688 -2.818 1 84.5 407 ILE A C 1
ATOM 3212 O O . ILE A 1 407 ? -11.203 -49.562 -2.443 1 84.5 407 ILE A O 1
ATOM 3216 N N . ARG A 1 408 ? -13.156 -48.969 -3.414 1 84.88 408 ARG A N 1
ATOM 3217 C CA . ARG A 1 408 ? -13.516 -50.312 -3.871 1 84.88 408 ARG A CA 1
ATOM 3218 C C . ARG A 1 408 ? -13.625 -50.375 -5.391 1 84.88 408 ARG A C 1
ATOM 3220 O O . ARG A 1 408 ? -14.367 -49.594 -5.996 1 84.88 408 ARG A O 1
ATOM 3227 N N . PHE A 1 409 ? -12.789 -51.219 -5.996 1 85.19 409 PHE A N 1
ATOM 3228 C CA . PHE A 1 409 ? -12.75 -51.344 -7.445 1 85.19 409 PHE A CA 1
ATOM 3229 C C . PHE A 1 409 ? -12.844 -52.812 -7.859 1 85.19 409 PHE A C 1
ATOM 3231 O O . PHE A 1 409 ? -12.023 -53.625 -7.445 1 85.19 409 PHE A O 1
ATOM 3238 N N . ARG A 1 410 ? -13.852 -53.125 -8.672 1 82.31 410 ARG A N 1
ATOM 3239 C CA . ARG A 1 410 ? -14.102 -54.469 -9.172 1 82.31 410 ARG A CA 1
ATOM 3240 C C . ARG A 1 410 ? -14 -55.5 -8.047 1 82.31 410 ARG A C 1
ATOM 3242 O O . ARG A 1 410 ? -13.273 -56.469 -8.172 1 82.31 410 ARG A O 1
ATOM 3249 N N . ASP A 1 411 ? -14.594 -55.188 -6.922 1 81 411 ASP A N 1
ATOM 3250 C CA . ASP A 1 411 ? -14.797 -56.031 -5.758 1 81 411 ASP A CA 1
ATOM 3251 C C . ASP A 1 411 ? -13.484 -56.281 -5.008 1 81 411 ASP A C 1
ATOM 3253 O O . ASP A 1 411 ? -13.336 -57.281 -4.293 1 81 411 ASP A O 1
ATOM 3257 N N . VAL A 1 412 ? -12.539 -55.438 -5.281 1 87.38 412 VAL A N 1
ATOM 3258 C CA . VAL A 1 412 ? -11.273 -55.469 -4.555 1 87.38 412 VAL A CA 1
ATOM 3259 C C . VAL A 1 412 ? -11.078 -54.125 -3.801 1 87.38 412 VAL A C 1
ATOM 3261 O O . VAL A 1 412 ? -11.312 -53.062 -4.352 1 87.38 412 VAL A O 1
ATOM 3264 N N . ASN A 1 413 ? -10.688 -54.344 -2.555 1 88.81 413 ASN A N 1
ATOM 3265 C CA . ASN A 1 413 ? -10.383 -53.156 -1.771 1 88.81 413 ASN A CA 1
ATOM 3266 C C . ASN A 1 413 ? -9 -52.594 -2.104 1 88.81 413 ASN A C 1
ATOM 3268 O O . ASN A 1 413 ? -8.016 -53.344 -2.109 1 88.81 413 ASN A O 1
ATOM 3272 N N . TRP A 1 414 ? -9.023 -51.25 -2.541 1 90.44 414 TRP A N 1
ATOM 3273 C CA . TRP A 1 414 ? -7.77 -50.562 -2.809 1 90.44 414 TRP A CA 1
ATOM 3274 C C . TRP A 1 414 ? -7.48 -49.531 -1.726 1 90.44 414 TRP A C 1
ATOM 3276 O O . TRP A 1 414 ? -8.383 -48.844 -1.267 1 90.44 414 TRP A O 1
ATOM 3286 N N . ARG A 1 415 ? -6.25 -49.531 -1.232 1 91.88 415 ARG A N 1
ATOM 3287 C CA . ARG A 1 415 ? -5.711 -48.406 -0.482 1 91.88 415 ARG A CA 1
ATOM 3288 C C . ARG A 1 415 ? -4.703 -47.625 -1.319 1 91.88 415 ARG A C 1
ATOM 3290 O O . ARG A 1 415 ? -3.652 -48.156 -1.69 1 91.88 415 ARG A O 1
ATOM 3297 N N . ILE A 1 416 ? -5.117 -46.406 -1.672 1 90.25 416 ILE A N 1
ATOM 3298 C CA . ILE A 1 416 ? -4.254 -45.531 -2.48 1 90.25 416 ILE A CA 1
ATOM 3299 C C . ILE A 1 416 ? -3.576 -44.5 -1.589 1 90.25 416 ILE A C 1
ATOM 3301 O O . ILE A 1 416 ? -4.25 -43.75 -0.863 1 90.25 416 ILE A O 1
ATOM 3305 N N . VAL A 1 417 ? -2.252 -44.5 -1.615 1 91.12 417 VAL A N 1
ATOM 3306 C CA . VAL A 1 417 ? -1.479 -43.531 -0.833 1 91.12 417 VAL A CA 1
ATOM 3307 C C . VAL A 1 417 ? -0.849 -42.5 -1.762 1 91.12 417 VAL A C 1
ATOM 3309 O O . VAL A 1 417 ? -0.068 -42.844 -2.65 1 91.12 417 VAL A O 1
ATOM 3312 N N . VAL A 1 418 ? -1.29 -41.281 -1.619 1 90.56 418 VAL A N 1
ATOM 3313 C CA . VAL A 1 418 ? -0.677 -40.156 -2.328 1 90.56 418 VAL A CA 1
ATOM 3314 C C . VAL A 1 418 ? 0.356 -39.469 -1.432 1 90.56 418 VAL A C 1
ATOM 3316 O O . VAL A 1 418 ? 0.049 -39.094 -0.3 1 90.56 418 VAL A O 1
ATOM 3319 N N . GLU A 1 419 ? 1.541 -39.375 -1.993 1 90.5 419 GLU A N 1
ATOM 3320 C CA . GLU A 1 419 ? 2.592 -38.875 -1.121 1 90.5 419 GLU A CA 1
ATOM 3321 C C . GLU A 1 419 ? 3.518 -37.906 -1.877 1 90.5 419 GLU A C 1
ATOM 3323 O O . GLU A 1 419 ? 3.676 -38.031 -3.094 1 90.5 419 GLU A O 1
ATOM 3328 N N . LEU A 1 420 ? 4.051 -36.906 -1.179 1 88.44 420 LEU A N 1
ATOM 3329 C CA . LEU A 1 420 ? 5.078 -35.969 -1.652 1 88.44 420 LEU A CA 1
ATOM 3330 C C . LEU A 1 420 ? 6.371 -36.156 -0.866 1 88.44 420 LEU A C 1
ATOM 3332 O O . LEU A 1 420 ? 6.34 -36.344 0.35 1 88.44 420 LEU A O 1
ATOM 3336 N N . ASN A 1 421 ? 7.402 -36.25 -1.609 1 85.81 421 ASN A N 1
ATOM 3337 C CA . ASN A 1 421 ? 8.711 -36.375 -0.971 1 85.81 421 ASN A CA 1
ATOM 3338 C C . ASN A 1 421 ? 9.656 -35.281 -1.421 1 85.81 421 ASN A C 1
ATOM 3340 O O . ASN A 1 421 ? 9.383 -34.562 -2.395 1 85.81 421 ASN A O 1
ATOM 3344 N N . ASP A 1 422 ? 10.758 -35 -0.631 1 81.44 422 ASP A N 1
ATOM 3345 C CA . ASP A 1 422 ? 11.75 -33.969 -0.972 1 81.44 422 ASP A CA 1
ATOM 3346 C C . ASP A 1 422 ? 13.164 -34.531 -0.895 1 81.44 422 ASP A C 1
ATOM 3348 O O . ASP A 1 422 ? 14.109 -33.812 -0.546 1 81.44 422 ASP A O 1
ATOM 3352 N N . ASP A 1 423 ? 13.273 -35.781 -1.16 1 78.38 423 ASP A N 1
ATOM 3353 C CA . ASP A 1 423 ? 14.586 -36.438 -1.165 1 78.38 423 ASP A CA 1
ATOM 3354 C C . ASP A 1 423 ? 15.305 -36.219 -2.496 1 78.38 423 ASP A C 1
ATOM 3356 O O . ASP A 1 423 ? 14.875 -36.75 -3.527 1 78.38 423 ASP A O 1
ATOM 3360 N N . PRO A 1 424 ? 16.469 -35.531 -2.484 1 76.69 424 PRO A N 1
ATOM 3361 C CA . PRO A 1 424 ? 17.203 -35.312 -3.732 1 76.69 424 PRO A CA 1
ATOM 3362 C C . PRO A 1 424 ? 17.766 -36.594 -4.324 1 76.69 424 PRO A C 1
ATOM 3364 O O . PRO A 1 424 ? 18.109 -36.625 -5.508 1 76.69 424 PRO A O 1
ATOM 3367 N N . GLY A 1 425 ? 17.828 -37.625 -3.541 1 74.38 425 GLY A N 1
ATOM 3368 C CA . GLY A 1 425 ? 18.312 -38.906 -4.027 1 74.38 425 GLY A CA 1
ATOM 3369 C C . GLY A 1 425 ? 17.312 -39.625 -4.922 1 74.38 425 GLY A C 1
ATOM 3370 O O . GLY A 1 425 ? 17.672 -40.531 -5.668 1 74.38 425 GLY A O 1
ATOM 3371 N N . VAL A 1 426 ? 16.062 -39.125 -4.816 1 75.06 426 VAL A N 1
ATOM 3372 C CA . VAL A 1 426 ? 15.031 -39.688 -5.668 1 75.06 426 VAL A CA 1
ATOM 3373 C C . VAL A 1 426 ? 15.016 -38.969 -7.02 1 75.06 426 VAL A C 1
ATOM 3375 O O . VAL A 1 426 ? 14.75 -37.781 -7.098 1 75.06 426 VAL A O 1
ATOM 3378 N N . GLY A 1 427 ? 15.43 -39.625 -8.031 1 79.44 427 GLY A N 1
ATOM 3379 C CA . GLY A 1 427 ? 15.594 -39.031 -9.344 1 79.44 427 GLY A CA 1
ATOM 3380 C C . GLY A 1 427 ? 14.305 -38.938 -10.125 1 79.44 427 GLY A C 1
ATOM 3381 O O . GLY A 1 427 ? 14.18 -38.156 -11.047 1 79.44 427 GLY A O 1
ATOM 3382 N N . GLU A 1 428 ? 13.273 -39.781 -9.742 1 90.88 428 GLU A N 1
ATOM 3383 C CA . GLU A 1 428 ? 12.039 -39.844 -10.516 1 90.88 428 GLU A CA 1
ATOM 3384 C C . GLU A 1 428 ? 11.055 -38.75 -10.078 1 90.88 428 GLU A C 1
ATOM 3386 O O . GLU A 1 428 ? 10.938 -38.469 -8.883 1 90.88 428 GLU A O 1
ATOM 3391 N N . TRP A 1 429 ? 10.438 -38.219 -11.062 1 92.88 429 TRP A N 1
ATOM 3392 C CA . TRP A 1 429 ? 9.383 -37.25 -10.797 1 92.88 429 TRP A CA 1
ATOM 3393 C C . TRP A 1 429 ? 8.164 -37.938 -10.18 1 92.88 429 TRP A C 1
ATOM 3395 O O . TRP A 1 429 ? 7.668 -37.5 -9.133 1 92.88 429 TRP A O 1
ATOM 3405 N N . LEU A 1 430 ? 7.738 -39 -10.734 1 94.12 430 LEU A N 1
ATOM 3406 C CA . LEU A 1 430 ? 6.629 -39.812 -10.273 1 94.12 430 LEU A CA 1
ATOM 3407 C C . LEU A 1 430 ? 7.074 -41.281 -10.07 1 94.12 430 LEU A C 1
ATOM 3409 O O . LEU A 1 430 ? 7.641 -41.875 -10.984 1 94.12 430 LEU A O 1
ATOM 3413 N N . ALA A 1 431 ? 6.922 -41.781 -8.898 1 93 431 ALA A N 1
ATOM 3414 C CA . ALA A 1 431 ? 7.117 -43.188 -8.594 1 93 431 ALA A CA 1
ATOM 3415 C C . ALA A 1 431 ? 5.797 -43.844 -8.219 1 93 431 ALA A C 1
ATOM 3417 O O . ALA A 1 431 ? 4.969 -43.281 -7.523 1 93 431 ALA A O 1
ATOM 3418 N N . VAL A 1 432 ? 5.594 -45.031 -8.75 1 93.5 432 VAL A N 1
ATOM 3419 C CA . VAL A 1 432 ? 4.359 -45.75 -8.484 1 93.5 432 VAL A CA 1
ATOM 3420 C C . VAL A 1 432 ? 4.691 -47.125 -7.883 1 93.5 432 VAL A C 1
ATOM 3422 O O . VAL A 1 432 ? 5.574 -47.812 -8.375 1 93.5 432 VAL A O 1
ATOM 3425 N N . GLY A 1 433 ? 4.117 -47.438 -6.773 1 93 433 GLY A N 1
ATOM 3426 C CA . GLY A 1 433 ? 4.168 -48.75 -6.16 1 93 433 GLY A CA 1
ATOM 3427 C C . GLY A 1 433 ? 2.82 -49.469 -6.137 1 93 433 GLY A C 1
ATOM 3428 O O . GLY A 1 433 ? 1.785 -48.812 -5.949 1 93 433 GLY A O 1
ATOM 3429 N N . ASP A 1 434 ? 2.816 -50.75 -6.336 1 92.88 434 ASP A N 1
ATOM 3430 C CA . ASP A 1 434 ? 1.58 -51.5 -6.387 1 92.88 434 ASP A CA 1
ATOM 3431 C C . ASP A 1 434 ? 1.799 -52.938 -5.859 1 92.88 434 ASP A C 1
ATOM 3433 O O . ASP A 1 434 ? 2.617 -53.688 -6.395 1 92.88 434 ASP A O 1
ATOM 3437 N N . THR A 1 435 ? 1.035 -53.312 -4.879 1 90.25 435 THR A N 1
ATOM 3438 C CA . THR A 1 435 ? 1.186 -54.656 -4.305 1 90.25 435 THR A CA 1
ATOM 3439 C C . THR A 1 435 ? 0.48 -55.688 -5.168 1 90.25 435 THR A C 1
ATOM 3441 O O . THR A 1 435 ? 0.714 -56.875 -5.016 1 90.25 435 THR A O 1
ATOM 3444 N N . GLY A 1 436 ? -0.334 -55.188 -6.086 1 86.12 436 GLY A N 1
ATOM 3445 C CA . GLY A 1 436 ? -1.068 -56.125 -6.941 1 86.12 436 GLY A CA 1
ATOM 3446 C C . GLY A 1 436 ? -2.285 -56.719 -6.266 1 86.12 436 GLY A C 1
ATOM 3447 O O . GLY A 1 436 ? -2.629 -56.344 -5.145 1 86.12 436 GLY A O 1
ATOM 3448 N N . ARG A 1 437 ? -3.023 -57.531 -6.938 1 78 437 ARG A N 1
ATOM 3449 C CA . ARG A 1 437 ? -4.262 -58.125 -6.445 1 78 437 ARG A CA 1
ATOM 3450 C C . ARG A 1 437 ? -4.008 -58.969 -5.199 1 78 437 ARG A C 1
ATOM 3452 O O . ARG A 1 437 ? -3.045 -59.75 -5.145 1 78 437 ARG A O 1
ATOM 3459 N N . PRO A 1 438 ? -4.809 -58.656 -4.223 1 77 438 PRO A N 1
ATOM 3460 C CA . PRO A 1 438 ? -4.613 -59.375 -2.951 1 77 438 PRO A CA 1
ATOM 3461 C C . PRO A 1 438 ? -4.727 -60.875 -3.088 1 77 4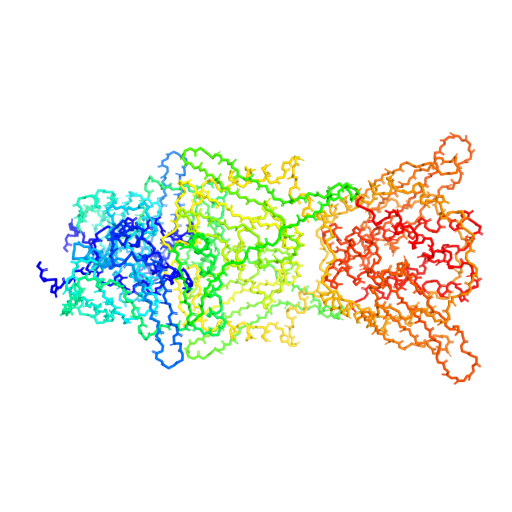38 PRO A C 1
ATOM 3463 O O . PRO A 1 438 ? -5.48 -61.375 -3.932 1 77 438 PRO A O 1
ATOM 3466 N N . THR A 1 439 ? -3.803 -61.688 -2.469 1 67.81 439 THR A N 1
ATOM 3467 C CA . THR A 1 439 ? -3.756 -63.156 -2.502 1 67.81 439 THR A CA 1
ATOM 3468 C C . THR A 1 439 ? -4.719 -63.75 -1.479 1 67.81 439 THR A C 1
ATOM 3470 O O . THR A 1 439 ? -4.562 -64.875 -1.068 1 67.81 439 THR A O 1
ATOM 3473 N N . GLY A 1 440 ? -5.902 -63.156 -1.004 1 67.5 440 GLY A N 1
ATOM 3474 C CA . GLY A 1 440 ? -6.934 -63.844 -0.261 1 67.5 440 GLY A CA 1
ATOM 3475 C C . GLY A 1 440 ? -7.039 -63.406 1.186 1 67.5 440 GLY A C 1
ATOM 3476 O O . GLY A 1 440 ? -8 -63.75 1.879 1 67.5 440 GLY A O 1
ATOM 3477 N N . ASP A 1 441 ? -6.164 -62.875 1.914 1 65.69 441 ASP A N 1
ATOM 3478 C CA . ASP A 1 441 ? -6.184 -62.656 3.359 1 65.69 441 ASP A CA 1
ATOM 3479 C C . ASP A 1 441 ? -6.906 -61.375 3.721 1 65.69 441 ASP A C 1
ATOM 3481 O O . ASP A 1 441 ? -6.844 -60.906 4.863 1 65.69 441 ASP A O 1
ATOM 3485 N N . GLY A 1 442 ? -7.676 -60.781 2.803 1 74.56 442 GLY A N 1
ATOM 3486 C CA . GLY A 1 442 ? -8.438 -59.594 3.15 1 74.56 442 GLY A CA 1
ATOM 3487 C C . GLY A 1 442 ? -7.617 -58.312 3.117 1 74.56 442 GLY A C 1
ATOM 3488 O O . GLY A 1 442 ? -8.141 -57.219 3.346 1 74.56 442 GLY A O 1
ATOM 3489 N N . THR A 1 443 ? -6.375 -58.375 2.83 1 83.69 443 THR A N 1
ATOM 3490 C CA . THR A 1 443 ? -5.531 -57.188 2.773 1 83.69 443 THR A CA 1
ATOM 3491 C C . THR A 1 443 ? -5.797 -56.406 1.497 1 83.69 443 THR A C 1
ATOM 3493 O O . THR A 1 443 ? -5.82 -56.969 0.402 1 83.69 443 THR A O 1
ATOM 3496 N N . PRO A 1 444 ? -6.066 -55.156 1.722 1 89.75 444 PRO A N 1
ATOM 3497 C CA . PRO A 1 444 ? -6.355 -54.344 0.532 1 89.75 444 PRO A CA 1
ATOM 3498 C C . PRO A 1 444 ? -5.137 -54.156 -0.369 1 89.75 444 PRO A C 1
ATOM 3500 O O . PRO A 1 444 ? -4 -54.219 0.108 1 89.75 444 PRO A O 1
ATOM 3503 N N . ARG A 1 445 ? -5.395 -54.094 -1.653 1 91.5 445 ARG A N 1
ATOM 3504 C CA . ARG A 1 445 ? -4.363 -53.688 -2.607 1 91.5 445 ARG A CA 1
ATOM 3505 C C . ARG A 1 445 ? -3.836 -52.281 -2.299 1 91.5 445 ARG A C 1
ATOM 3507 O O . ARG A 1 445 ? -4.613 -51.344 -2.188 1 91.5 445 ARG A O 1
ATOM 3514 N N . LEU A 1 446 ? -2.514 -52.281 -2.111 1 92.19 446 LEU A N 1
ATOM 3515 C CA . LEU A 1 446 ? -1.912 -51 -1.776 1 92.19 446 LEU A CA 1
ATOM 3516 C C . LEU A 1 446 ? -1.259 -50.375 -3 1 92.19 446 LEU A C 1
ATOM 3518 O O . LEU A 1 446 ? -0.344 -50.938 -3.59 1 92.19 446 LEU A O 1
ATOM 3522 N N . LEU A 1 447 ? -1.813 -49.188 -3.412 1 92.44 447 LEU A N 1
ATOM 3523 C CA . LEU A 1 447 ? -1.234 -48.406 -4.488 1 92.44 447 LEU A CA 1
ATOM 3524 C C . LEU A 1 447 ? -0.6 -47.125 -3.943 1 92.44 447 LEU A C 1
ATOM 3526 O O . LEU A 1 447 ? -1.25 -46.375 -3.229 1 92.44 447 LEU A O 1
ATOM 3530 N N . ARG A 1 448 ? 0.677 -46.906 -4.246 1 92.81 448 ARG A N 1
ATOM 3531 C CA . ARG A 1 448 ? 1.384 -45.719 -3.791 1 92.81 448 ARG A CA 1
ATOM 3532 C C . ARG A 1 448 ? 1.758 -44.812 -4.965 1 92.81 448 ARG A C 1
ATOM 3534 O O . ARG A 1 448 ? 2.352 -45.281 -5.941 1 92.81 448 ARG A O 1
ATOM 3541 N N . LEU A 1 449 ? 1.338 -43.625 -4.906 1 92.5 449 LEU A N 1
ATOM 3542 C CA . LEU A 1 449 ? 1.701 -42.562 -5.859 1 92.5 449 LEU A CA 1
ATOM 3543 C C . LEU A 1 449 ? 2.561 -41.5 -5.199 1 92.5 449 LEU A C 1
ATOM 3545 O O . LEU A 1 449 ? 2.064 -40.719 -4.391 1 92.5 449 LEU A O 1
ATOM 3549 N N . ARG A 1 450 ? 3.848 -41.438 -5.598 1 91.75 450 ARG A N 1
ATOM 3550 C CA . ARG A 1 450 ? 4.777 -40.5 -4.941 1 91.75 450 ARG A CA 1
ATOM 3551 C C . ARG A 1 450 ? 5.34 -39.5 -5.93 1 91.75 450 ARG A C 1
ATOM 3553 O O . ARG A 1 450 ? 5.914 -39.875 -6.953 1 91.75 450 ARG A O 1
ATOM 3560 N N . LEU A 1 451 ? 5.113 -38.25 -5.68 1 91.94 451 LEU A N 1
ATOM 3561 C CA . LEU A 1 451 ? 5.703 -37.156 -6.449 1 91.94 451 LEU A CA 1
ATOM 3562 C C . LEU A 1 451 ? 6.871 -36.531 -5.699 1 91.94 451 LEU A C 1
ATOM 3564 O O . LEU A 1 451 ? 6.773 -36.281 -4.496 1 91.94 451 LEU A O 1
ATOM 3568 N N . SER A 1 452 ? 7.992 -36.312 -6.375 1 87.56 452 SER A N 1
ATOM 3569 C CA . SER A 1 452 ? 9.195 -35.75 -5.75 1 87.56 452 SER A CA 1
ATOM 3570 C C . SER A 1 452 ? 9.273 -34.25 -5.926 1 87.56 452 SER A C 1
ATOM 3572 O O . SER A 1 452 ? 9.422 -33.75 -7.043 1 87.56 452 SER A O 1
ATOM 3574 N N . LEU A 1 453 ? 9.273 -33.531 -4.836 1 86.06 453 LEU A N 1
ATOM 3575 C CA . LEU A 1 453 ? 9.391 -32.094 -4.891 1 86.06 453 LEU A CA 1
ATOM 3576 C C . LEU A 1 453 ? 10.844 -31.672 -5.098 1 86.06 453 LEU A C 1
ATOM 3578 O O . LEU A 1 453 ? 11.125 -30.516 -5.441 1 86.06 453 LEU A O 1
ATOM 3582 N N . ALA A 1 454 ? 11.766 -32.625 -4.895 1 80.62 454 ALA A N 1
ATOM 3583 C CA . ALA A 1 454 ? 13.188 -32.344 -5.117 1 80.62 454 ALA A CA 1
ATOM 3584 C C . ALA A 1 454 ? 13.539 -32.469 -6.598 1 80.62 454 ALA A C 1
ATOM 3586 O O . ALA A 1 454 ? 14.617 -32.031 -7.02 1 80.62 454 ALA A O 1
ATOM 3587 N N . HIS A 1 455 ? 12.664 -33.094 -7.348 1 87.19 455 HIS A N 1
ATOM 3588 C CA . HIS A 1 455 ? 12.898 -33.219 -8.781 1 87.19 455 HIS A CA 1
ATOM 3589 C C . HIS A 1 455 ? 13.078 -31.844 -9.43 1 87.19 455 HIS A C 1
ATOM 3591 O O . HIS A 1 455 ? 12.367 -30.891 -9.094 1 87.19 455 HIS A O 1
ATOM 3597 N N . PRO A 1 456 ? 14.031 -31.656 -10.328 1 81.31 456 PRO A N 1
ATOM 3598 C CA . PRO A 1 456 ? 14.32 -30.359 -10.938 1 81.31 456 PRO A CA 1
ATOM 3599 C C . PRO A 1 456 ? 13.078 -29.688 -11.516 1 81.31 456 PRO A C 1
ATOM 3601 O O . PRO A 1 456 ? 12.961 -28.469 -11.484 1 81.31 456 PRO A O 1
ATOM 3604 N N . PHE A 1 457 ? 12.188 -30.469 -12.047 1 86.56 457 PHE A N 1
ATOM 3605 C CA . PHE A 1 457 ? 10.961 -29.938 -12.625 1 86.56 457 PHE A CA 1
ATOM 3606 C C . PHE A 1 457 ? 10.117 -29.25 -11.562 1 86.56 457 PHE A C 1
ATOM 3608 O O . PHE A 1 457 ? 9.578 -28.156 -11.797 1 86.56 457 PHE A O 1
ATOM 3615 N N . MET A 1 458 ? 10.016 -29.859 -10.422 1 84.56 458 MET A N 1
ATOM 3616 C CA . MET A 1 458 ? 9.227 -29.297 -9.328 1 84.56 458 MET A CA 1
ATOM 3617 C C . MET A 1 458 ? 9.945 -28.094 -8.703 1 84.56 458 MET A C 1
ATOM 3619 O O . MET A 1 458 ? 9.305 -27.109 -8.328 1 84.56 458 MET A O 1
ATOM 3623 N N . VAL A 1 459 ? 11.195 -28.219 -8.609 1 74.75 459 VAL A N 1
ATOM 3624 C CA . VAL A 1 459 ? 11.984 -27.109 -8.078 1 74.75 459 VAL A CA 1
ATOM 3625 C C . VAL A 1 459 ? 11.758 -25.859 -8.93 1 74.75 459 VAL A C 1
ATOM 3627 O O . VAL A 1 459 ? 11.672 -24.75 -8.398 1 74.75 459 VAL A O 1
ATOM 3630 N N . ARG A 1 460 ? 11.617 -26.062 -10.125 1 75.44 460 ARG A N 1
ATOM 3631 C CA . ARG A 1 460 ? 11.469 -24.953 -11.062 1 75.44 460 ARG A CA 1
ATOM 3632 C C . ARG A 1 460 ? 10.062 -24.359 -11 1 75.44 460 ARG A C 1
ATOM 3634 O O . ARG A 1 460 ? 9.883 -23.156 -11.062 1 75.44 460 ARG A O 1
ATOM 3641 N N . PHE A 1 461 ? 8.992 -25.172 -10.852 1 77.5 461 PHE A N 1
ATOM 3642 C CA . PHE A 1 461 ? 7.668 -24.672 -11.211 1 77.5 461 PHE A CA 1
ATOM 3643 C C . PHE A 1 461 ? 6.746 -24.688 -10 1 77.5 461 PHE A C 1
ATOM 3645 O O . PHE A 1 461 ? 5.699 -24.031 -10.008 1 77.5 461 PHE A O 1
ATOM 3652 N N . SER A 1 462 ? 6.961 -25.609 -9.023 1 75.44 462 SER A N 1
ATOM 3653 C CA . SER A 1 462 ? 5.984 -25.766 -7.949 1 75.44 462 SER A CA 1
ATOM 3654 C C . SER A 1 462 ? 6.008 -24.562 -7.012 1 75.44 462 SER A C 1
ATOM 3656 O O . SER A 1 462 ? 4.965 -24.141 -6.508 1 75.44 462 SER A O 1
ATOM 3658 N N . GLY A 1 463 ? 7.168 -23.969 -6.848 1 64.31 463 GLY A N 1
ATOM 3659 C CA . GLY A 1 463 ? 7.266 -22.875 -5.887 1 64.31 463 GLY A CA 1
ATOM 3660 C C . GLY A 1 463 ? 7.004 -23.312 -4.457 1 64.31 463 GLY A C 1
ATOM 3661 O O . GLY A 1 463 ? 7.145 -24.5 -4.133 1 64.31 463 GLY A O 1
ATOM 3662 N N . ALA A 1 464 ? 6.645 -22.359 -3.58 1 60.53 464 ALA A N 1
ATOM 3663 C CA . ALA A 1 464 ? 6.473 -22.625 -2.156 1 60.53 464 ALA A CA 1
ATOM 3664 C C . ALA A 1 464 ? 4.996 -22.688 -1.78 1 60.53 464 ALA A C 1
ATOM 3666 O O . ALA A 1 464 ? 4.652 -22.75 -0.599 1 60.53 464 ALA A O 1
ATOM 3667 N N . ASP A 1 465 ? 4.188 -22.688 -2.807 1 66.88 465 ASP A N 1
ATOM 3668 C CA . ASP A 1 465 ? 2.752 -22.641 -2.549 1 66.88 465 ASP A CA 1
ATOM 3669 C C . ASP A 1 465 ? 2.064 -23.906 -3.066 1 66.88 465 ASP A C 1
ATOM 3671 O O . ASP A 1 465 ? 2.451 -24.453 -4.105 1 66.88 465 ASP A O 1
ATOM 3675 N N . SER A 1 466 ? 1.008 -24.281 -2.299 1 72.75 466 SER A N 1
ATOM 3676 C CA . SER A 1 466 ? 0.256 -25.469 -2.686 1 72.75 466 SER A CA 1
ATOM 3677 C C . SER A 1 466 ? -0.354 -25.312 -4.074 1 72.75 466 SER A C 1
ATOM 3679 O O . SER A 1 466 ? -0.559 -26.297 -4.785 1 72.75 466 SER A O 1
ATOM 3681 N N . SER A 1 467 ? -0.577 -24.031 -4.449 1 73.88 467 SER A N 1
ATOM 3682 C CA . SER A 1 467 ? -1.211 -23.781 -5.738 1 73.88 467 SER A CA 1
ATOM 3683 C C . SER A 1 467 ? -0.307 -24.219 -6.891 1 73.88 467 SER A C 1
ATOM 3685 O O . SER A 1 467 ? -0.79 -24.547 -7.977 1 73.88 467 SER A O 1
ATOM 3687 N N . GLY A 1 468 ? 0.973 -24.203 -6.668 1 76.62 468 GLY A N 1
ATOM 3688 C CA . GLY A 1 468 ? 1.908 -24.688 -7.672 1 76.62 468 GLY A CA 1
ATOM 3689 C C . GLY A 1 468 ? 2.1 -26.188 -7.637 1 76.62 468 GLY A C 1
ATOM 3690 O O . GLY A 1 468 ? 2.363 -26.812 -8.664 1 76.62 468 GLY A O 1
ATOM 3691 N N . ILE A 1 469 ? 1.874 -26.781 -6.484 1 80.25 469 ILE A N 1
ATOM 3692 C CA . ILE A 1 469 ? 2.15 -28.203 -6.281 1 80.25 469 ILE A CA 1
ATOM 3693 C C . ILE A 1 469 ? 0.937 -29.031 -6.695 1 80.25 469 ILE A C 1
ATOM 3695 O O . ILE A 1 469 ? 1.074 -30.047 -7.379 1 80.25 469 ILE A O 1
ATOM 3699 N N . GLU A 1 470 ? -0.228 -28.578 -6.379 1 84.25 470 GLU A N 1
ATOM 3700 C CA . GLU A 1 470 ? -1.44 -29.375 -6.465 1 84.25 470 GLU A CA 1
ATOM 3701 C C . GLU A 1 470 ? -1.734 -29.781 -7.91 1 84.25 470 GLU A C 1
ATOM 3703 O O . GLU A 1 470 ? -1.99 -30.953 -8.195 1 84.25 470 GLU A O 1
ATOM 3708 N N . PRO A 1 471 ? -1.714 -28.828 -8.867 1 88.19 471 PRO A N 1
ATOM 3709 C CA . PRO A 1 471 ? -2.02 -29.25 -10.234 1 88.19 471 PRO A CA 1
ATOM 3710 C C . PRO A 1 471 ? -1.041 -30.297 -10.75 1 88.19 471 PRO A C 1
ATOM 3712 O O . PRO A 1 471 ? -1.447 -31.234 -11.445 1 88.19 471 PRO A O 1
ATOM 3715 N N . LEU A 1 472 ? 0.199 -30.203 -10.43 1 91.12 472 LEU A N 1
ATOM 3716 C CA . LEU A 1 472 ? 1.201 -31.156 -10.891 1 91.12 472 LEU A CA 1
ATOM 3717 C C . LEU A 1 472 ? 1.052 -32.5 -10.164 1 91.12 472 LEU A C 1
ATOM 3719 O O . LEU A 1 472 ? 1.263 -33.562 -10.766 1 91.12 472 LEU A O 1
ATOM 3723 N N . LEU A 1 473 ? 0.662 -32.438 -8.898 1 89.19 473 LEU A N 1
ATOM 3724 C CA . LEU A 1 473 ? 0.393 -33.656 -8.148 1 89.19 473 LEU A CA 1
ATOM 3725 C C . LEU A 1 473 ? -0.792 -34.406 -8.75 1 89.19 473 LEU A C 1
ATOM 3727 O O . LEU A 1 473 ? -0.74 -35.625 -8.906 1 89.19 473 LEU A O 1
ATOM 3731 N N . ARG A 1 474 ? -1.829 -33.75 -9.055 1 89.75 474 ARG A N 1
ATOM 3732 C CA . ARG A 1 474 ? -3.018 -34.375 -9.625 1 89.75 474 ARG A CA 1
ATOM 3733 C C . ARG A 1 474 ? -2.719 -34.938 -11.008 1 89.75 474 ARG A C 1
ATOM 3735 O O . ARG A 1 474 ? -3.195 -36.031 -11.352 1 89.75 474 ARG A O 1
ATOM 3742 N N . ALA A 1 475 ? -1.914 -34.156 -11.805 1 92.69 475 ALA A N 1
ATOM 3743 C CA . ALA A 1 475 ? -1.496 -34.688 -13.102 1 92.69 475 ALA A CA 1
ATOM 3744 C C . ALA A 1 475 ? -0.665 -35.938 -12.93 1 92.69 475 ALA A C 1
ATOM 3746 O O . ALA A 1 475 ? -0.875 -36.938 -13.641 1 92.69 475 ALA A O 1
ATOM 3747 N N . ALA A 1 476 ? 0.258 -35.938 -11.977 1 92.94 476 ALA A N 1
ATOM 3748 C CA . ALA A 1 476 ? 1.088 -37.094 -11.695 1 92.94 476 ALA A CA 1
ATOM 3749 C C . ALA A 1 476 ? 0.235 -38.281 -11.242 1 92.94 476 ALA A C 1
ATOM 3751 O O . ALA A 1 476 ? 0.459 -39.406 -11.664 1 92.94 476 ALA A O 1
ATOM 3752 N N . ALA A 1 477 ? -0.688 -38 -10.398 1 89.81 477 ALA A N 1
ATOM 3753 C CA . ALA A 1 477 ? -1.587 -39.031 -9.93 1 89.81 477 ALA A CA 1
ATOM 3754 C C . ALA A 1 477 ? -2.359 -39.656 -11.086 1 89.81 477 ALA A C 1
ATOM 3756 O O . ALA A 1 477 ? -2.545 -40.875 -11.133 1 89.81 477 ALA A O 1
ATOM 3757 N N . ALA A 1 478 ? -2.855 -38.812 -12.008 1 92.12 478 ALA A N 1
ATOM 3758 C CA . ALA A 1 478 ? -3.557 -39.344 -13.188 1 92.12 478 ALA A CA 1
ATOM 3759 C C . ALA A 1 478 ? -2.67 -40.281 -13.984 1 92.12 478 ALA A C 1
ATOM 3761 O O . ALA A 1 478 ? -3.135 -41.312 -14.453 1 92.12 478 ALA A O 1
ATOM 3762 N N . ILE A 1 479 ? -1.396 -39.938 -14.148 1 93.94 479 ILE A N 1
ATOM 3763 C CA . ILE A 1 479 ? -0.454 -40.75 -14.891 1 93.94 479 ILE A CA 1
ATOM 3764 C C . ILE A 1 479 ? -0.259 -42.094 -14.18 1 93.94 479 ILE A C 1
ATOM 3766 O O . ILE A 1 479 ? -0.294 -43.156 -14.805 1 93.94 479 ILE A O 1
ATOM 3770 N N . GLY A 1 480 ? -0.023 -42.062 -12.875 1 93.12 480 GLY A N 1
ATOM 3771 C CA . GLY A 1 480 ? 0.141 -43.312 -12.102 1 93.12 480 GLY A CA 1
ATOM 3772 C C . GLY A 1 480 ? -1.065 -44.219 -12.172 1 93.12 480 GLY A C 1
ATOM 3773 O O . GLY A 1 480 ? -0.927 -45.406 -12.422 1 93.12 480 GLY A O 1
ATOM 3774 N N . LEU A 1 481 ? -2.209 -43.656 -11.961 1 90.38 481 LEU A N 1
ATOM 3775 C CA . LEU A 1 481 ? -3.443 -44.438 -12.031 1 90.38 481 LEU A CA 1
ATOM 3776 C C . LEU A 1 481 ? -3.662 -44.969 -13.43 1 90.38 481 LEU A C 1
ATOM 3778 O O . LEU A 1 481 ? -4.117 -46.125 -13.586 1 90.38 481 LEU A O 1
ATOM 3782 N N . ALA A 1 482 ? -3.398 -44.125 -14.43 1 92.81 482 ALA A N 1
ATOM 3783 C CA . ALA A 1 482 ? -3.527 -44.562 -15.82 1 92.81 482 ALA A CA 1
ATOM 3784 C C . ALA A 1 482 ? -2.654 -45.781 -16.094 1 92.81 482 ALA A C 1
ATOM 3786 O O . ALA A 1 482 ? -3.078 -46.719 -16.781 1 92.81 482 ALA A O 1
ATOM 3787 N N . GLU A 1 483 ? -1.439 -45.781 -15.609 1 93.12 483 GLU A N 1
ATOM 3788 C CA . GLU A 1 483 ? -0.548 -46.938 -15.773 1 93.12 483 GLU A CA 1
ATOM 3789 C C . GLU A 1 483 ? -1.131 -48.188 -15.125 1 93.12 483 GLU A C 1
ATOM 3791 O O . GLU A 1 483 ? -1.122 -49.25 -15.719 1 93.12 483 GLU A O 1
ATOM 3796 N N . VAL A 1 484 ? -1.575 -48.062 -13.945 1 91.12 484 VAL A N 1
ATOM 3797 C CA . VAL A 1 484 ? -2.121 -49.219 -13.203 1 91.12 484 VAL A CA 1
ATOM 3798 C C . VAL A 1 484 ? -3.312 -49.781 -13.953 1 91.12 484 VAL A C 1
ATOM 3800 O O . VAL A 1 484 ? -3.426 -51.031 -14.086 1 91.12 484 VAL A O 1
ATOM 3803 N N . LEU A 1 485 ? -4.164 -49 -14.461 1 89.94 485 LEU A N 1
ATOM 3804 C CA . LEU A 1 485 ? -5.34 -49.438 -15.195 1 89.94 485 LEU A CA 1
ATOM 3805 C C . LEU A 1 485 ? -4.938 -50.094 -16.5 1 89.94 485 LEU A C 1
ATOM 3807 O O . LEU A 1 485 ? -5.566 -51.094 -16.938 1 89.94 485 LEU A O 1
ATOM 3811 N N . ALA A 1 486 ? -3.973 -49.531 -17.141 1 91.12 486 ALA A N 1
ATOM 3812 C CA . ALA A 1 486 ? -3.477 -50.156 -18.359 1 91.12 486 ALA A CA 1
ATOM 3813 C C . ALA A 1 486 ? -2.92 -51.562 -18.094 1 91.12 486 ALA A C 1
ATOM 3815 O O . ALA A 1 486 ? -3.152 -52.469 -18.875 1 91.12 486 ALA A O 1
ATOM 3816 N N . ARG A 1 487 ? -2.197 -51.719 -17.062 1 89 487 ARG A N 1
ATOM 3817 C CA . ARG A 1 487 ? -1.662 -53 -16.688 1 89 487 ARG A CA 1
ATOM 3818 C C . ARG A 1 487 ? -2.783 -54 -16.391 1 89 487 ARG A C 1
ATOM 3820 O O . ARG A 1 487 ? -2.693 -55.188 -16.734 1 89 487 ARG A O 1
ATOM 3827 N N . GLU A 1 488 ? -3.764 -53.5 -15.734 1 86.12 488 GLU A N 1
ATOM 3828 C CA . GLU A 1 488 ? -4.926 -54.312 -15.445 1 86.12 488 GLU A CA 1
ATOM 3829 C C . GLU A 1 488 ? -5.605 -54.781 -16.734 1 86.12 488 GLU A C 1
ATOM 3831 O O . GLU A 1 488 ? -6.219 -55.844 -16.766 1 86.12 488 GLU A O 1
ATOM 3836 N N . ALA A 1 489 ? -5.449 -54 -17.75 1 87 489 ALA A N 1
ATOM 3837 C CA . ALA A 1 489 ? -6.059 -54.344 -19.031 1 87 489 ALA A CA 1
ATOM 3838 C C . ALA A 1 489 ? -5.148 -55.219 -19.859 1 87 489 ALA A C 1
ATOM 3840 O O . ALA A 1 489 ? -5.469 -55.562 -21 1 87 489 ALA A O 1
ATOM 3841 N N . GLY A 1 490 ? -3.914 -55.5 -19.391 1 86.69 490 GLY A N 1
ATOM 3842 C CA . GLY A 1 490 ? -3.055 -56.5 -20.031 1 86.69 490 GLY A CA 1
ATOM 3843 C C . GLY A 1 490 ? -1.873 -55.875 -20.75 1 86.69 490 GLY A C 1
ATOM 3844 O O . GLY A 1 490 ? -1.133 -56.562 -21.453 1 86.69 490 GLY A O 1
ATOM 3845 N N . ILE A 1 491 ? -1.708 -54.656 -20.547 1 89.75 491 ILE A N 1
ATOM 3846 C CA . ILE A 1 491 ? -0.569 -54 -21.172 1 89.75 491 ILE A CA 1
ATOM 3847 C C . ILE A 1 491 ? 0.648 -54.094 -20.266 1 89.75 491 ILE A C 1
ATOM 3849 O O . ILE A 1 491 ? 0.848 -53.219 -19.406 1 89.75 491 ILE A O 1
ATOM 3853 N N . GLY A 1 492 ? 1.514 -55 -20.5 1 86.56 492 GLY A N 1
ATOM 3854 C CA . GLY A 1 492 ? 2.633 -55.281 -19.609 1 86.56 492 GLY A CA 1
ATOM 3855 C C . GLY A 1 492 ? 3.689 -54.188 -19.609 1 86.56 492 GLY A C 1
ATOM 3856 O O . GLY A 1 492 ? 4.34 -53.969 -18.594 1 86.56 492 GLY A O 1
ATOM 3857 N N . GLN A 1 493 ? 3.848 -53.5 -20.734 1 90.75 493 GLN A N 1
ATOM 3858 C CA . GLN A 1 493 ? 4.922 -52.531 -20.844 1 90.75 493 GLN A CA 1
ATOM 3859 C C . GLN A 1 493 ? 4.41 -51.125 -20.594 1 90.75 493 GLN A C 1
ATOM 3861 O O . GLN A 1 493 ? 4.996 -50.156 -21.078 1 90.75 493 GLN A O 1
ATOM 3866 N N . ALA A 1 494 ? 3.346 -51.062 -19.875 1 89.31 494 ALA A N 1
ATOM 3867 C CA . ALA A 1 494 ? 2.701 -49.781 -19.625 1 89.31 494 ALA A CA 1
ATOM 3868 C C . ALA A 1 494 ? 3.625 -48.844 -18.859 1 89.31 494 ALA A C 1
ATOM 3870 O O . ALA A 1 494 ? 3.525 -47.625 -18.984 1 89.31 494 ALA A O 1
ATOM 3871 N N . GLY A 1 495 ? 4.582 -49.375 -18.125 1 91.69 495 GLY A N 1
ATOM 3872 C CA . GLY A 1 495 ? 5.5 -48.594 -17.312 1 91.69 495 GLY A CA 1
ATOM 3873 C C . GLY A 1 495 ? 6.473 -47.781 -18.156 1 91.69 495 GLY A C 1
ATOM 3874 O O . GLY A 1 495 ? 7.09 -46.844 -17.656 1 91.69 495 GLY A O 1
ATOM 3875 N N . THR A 1 496 ? 6.586 -48.125 -19.375 1 91.5 496 THR A N 1
ATOM 3876 C CA . THR A 1 496 ? 7.492 -47.438 -20.281 1 91.5 496 THR A CA 1
ATOM 3877 C C . THR A 1 496 ? 7.129 -45.969 -20.391 1 91.5 496 THR A C 1
ATOM 3879 O O . THR A 1 496 ? 8.016 -45.094 -20.453 1 91.5 496 THR A O 1
ATOM 3882 N N . ILE A 1 497 ? 5.875 -45.656 -20.312 1 91.31 497 ILE A N 1
ATOM 3883 C CA . ILE A 1 497 ? 5.426 -44.281 -20.484 1 91.31 497 ILE A CA 1
ATOM 3884 C C . ILE A 1 497 ? 5.82 -43.469 -19.266 1 91.31 497 ILE A C 1
ATOM 3886 O O . ILE A 1 497 ? 6.379 -42.375 -19.391 1 91.31 497 ILE A O 1
ATOM 3890 N N . ARG A 1 498 ? 5.605 -43.938 -18.156 1 92.69 498 ARG A N 1
ATOM 3891 C CA . ARG A 1 498 ? 5.996 -43.25 -16.938 1 92.69 498 ARG A CA 1
ATOM 3892 C C . ARG A 1 498 ? 7.5 -43 -16.906 1 92.69 498 ARG A C 1
ATOM 3894 O O . ARG A 1 498 ? 7.945 -41.906 -16.562 1 92.69 498 ARG A O 1
ATOM 3901 N N . ARG A 1 499 ? 8.234 -44.031 -17.172 1 91.31 499 ARG A N 1
ATOM 3902 C CA . ARG A 1 499 ? 9.688 -43.875 -17.203 1 91.31 499 ARG A CA 1
ATOM 3903 C C . ARG A 1 499 ? 10.117 -42.812 -18.188 1 91.31 499 ARG A C 1
ATOM 3905 O O . ARG A 1 499 ? 10.969 -41.969 -17.875 1 91.31 499 ARG A O 1
ATOM 3912 N N . ASN A 1 500 ? 9.594 -42.844 -19.422 1 91.25 500 ASN A N 1
ATOM 3913 C CA . ASN A 1 500 ? 9.906 -41.844 -20.422 1 91.25 500 ASN A CA 1
ATOM 3914 C C . ASN A 1 500 ? 9.562 -40.438 -19.938 1 91.25 500 ASN A C 1
ATOM 3916 O O . ASN A 1 500 ? 10.328 -39.5 -20.156 1 91.25 500 ASN A O 1
ATOM 3920 N N . VAL A 1 501 ? 8.375 -40.312 -19.297 1 93.38 501 VAL A N 1
ATOM 3921 C CA . VAL A 1 501 ? 7.949 -39.031 -18.766 1 93.38 501 VAL A CA 1
ATOM 3922 C C . VAL A 1 501 ? 8.953 -38.531 -17.719 1 93.38 501 VAL A C 1
ATOM 3924 O O . VAL A 1 501 ? 9.375 -37.375 -17.75 1 93.38 501 VAL A O 1
ATOM 3927 N N . ASN A 1 502 ? 9.375 -39.375 -16.828 1 91.38 502 ASN A N 1
ATOM 3928 C CA . ASN A 1 502 ? 10.367 -39.031 -15.805 1 91.38 502 ASN A CA 1
ATOM 3929 C C . ASN A 1 502 ? 11.648 -38.5 -16.438 1 91.38 502 ASN A C 1
ATOM 3931 O O . ASN A 1 502 ? 12.18 -37.469 -16 1 91.38 502 ASN A O 1
ATOM 3935 N N . ASP A 1 503 ? 12.094 -39.156 -17.422 1 90 503 ASP A N 1
ATOM 3936 C CA . ASP A 1 503 ? 13.344 -38.781 -18.062 1 90 503 ASP A CA 1
ATOM 3937 C C . ASP A 1 503 ? 13.195 -37.469 -18.828 1 90 503 ASP A C 1
ATOM 3939 O O . ASP A 1 503 ? 14.07 -36.594 -18.766 1 90 503 ASP A O 1
ATOM 3943 N N . LEU A 1 504 ? 12.133 -37.344 -19.547 1 89.25 504 LEU A N 1
ATOM 3944 C CA . LEU A 1 504 ? 11.898 -36.156 -20.344 1 89.25 504 LEU A CA 1
ATOM 3945 C C . LEU A 1 504 ? 11.773 -34.906 -19.453 1 89.25 504 LEU A C 1
ATOM 3947 O O . LEU A 1 504 ? 12.328 -33.844 -19.766 1 89.25 504 LEU A O 1
ATOM 3951 N N . LEU A 1 505 ? 11.047 -35.062 -18.359 1 90.25 505 LEU A N 1
ATOM 3952 C CA . LEU A 1 505 ? 10.883 -33.938 -17.438 1 90.25 505 LEU A CA 1
ATOM 3953 C C . LEU A 1 505 ? 12.211 -33.562 -16.797 1 90.25 505 LEU A C 1
ATOM 3955 O O . LEU A 1 505 ? 12.516 -32.375 -16.641 1 90.25 505 LEU A O 1
ATOM 3959 N N . ARG A 1 506 ? 12.984 -34.531 -16.453 1 87.75 506 ARG A N 1
ATOM 3960 C CA . ARG A 1 506 ? 14.242 -34.25 -15.758 1 87.75 506 ARG A CA 1
ATOM 3961 C C . ARG A 1 506 ? 15.266 -33.625 -16.688 1 87.75 506 ARG A C 1
ATOM 3963 O O . ARG A 1 506 ? 15.867 -32.594 -16.359 1 87.75 506 ARG A O 1
ATOM 3970 N N . ASP A 1 507 ? 15.359 -34.188 -17.812 1 86.19 507 ASP A N 1
ATOM 3971 C CA . ASP A 1 507 ? 16.531 -33.875 -18.641 1 86.19 507 ASP A CA 1
ATOM 3972 C C . ASP A 1 507 ? 16.188 -32.812 -19.688 1 86.19 507 ASP A C 1
ATOM 3974 O O . ASP A 1 507 ? 17.094 -32.219 -20.281 1 86.19 507 ASP A O 1
ATOM 3978 N N . SER A 1 508 ? 14.977 -32.562 -19.953 1 83.88 508 SER A N 1
ATOM 3979 C CA . SER A 1 508 ? 14.633 -31.609 -21 1 83.88 508 SER A CA 1
ATOM 3980 C C . SER A 1 508 ? 13.68 -30.531 -20.469 1 83.88 508 SER A C 1
ATOM 3982 O O . SER A 1 508 ? 14.039 -29.359 -20.391 1 83.88 508 SER A O 1
ATOM 3984 N N . LEU A 1 509 ? 12.609 -30.875 -19.938 1 86.81 509 LEU A N 1
ATOM 3985 C CA . LEU A 1 509 ? 11.5 -29.953 -19.734 1 86.81 509 LEU A CA 1
ATOM 3986 C C . LEU A 1 509 ? 11.609 -29.25 -18.375 1 86.81 509 LEU A C 1
ATOM 3988 O O . LEU A 1 509 ? 10.766 -28.422 -18.031 1 86.81 509 LEU A O 1
ATOM 3992 N N . SER A 1 510 ? 12.656 -29.609 -17.625 1 82.88 510 SER A N 1
ATOM 3993 C CA . SER A 1 510 ? 12.93 -28.875 -16.375 1 82.88 510 SER A CA 1
ATOM 3994 C C . SER A 1 510 ? 13.898 -27.734 -16.609 1 82.88 510 SER A C 1
ATOM 3996 O O . SER A 1 510 ? 14.148 -26.922 -15.711 1 82.88 510 SER A O 1
ATOM 3998 N N . GLN A 1 511 ? 14.414 -27.641 -17.75 1 76.75 511 GLN A N 1
ATOM 3999 C CA . GLN A 1 511 ? 15.406 -26.609 -18.062 1 76.75 511 GLN A CA 1
ATOM 4000 C C . GLN A 1 511 ? 14.742 -25.266 -18.344 1 76.75 511 GLN A C 1
ATOM 4002 O O . GLN A 1 511 ? 13.578 -25.219 -18.75 1 76.75 511 GLN A O 1
ATOM 4007 N N . PRO A 1 512 ? 15.516 -24.109 -18.031 1 69 512 PRO A N 1
ATOM 4008 C CA . PRO A 1 512 ? 14.961 -22.766 -18.25 1 69 512 PRO A CA 1
ATOM 4009 C C . PRO A 1 512 ? 14.711 -22.469 -19.719 1 69 512 PRO A C 1
ATOM 4011 O O . PRO A 1 512 ? 15.43 -22.969 -20.594 1 69 512 PRO A O 1
ATOM 4014 N N . MET B 1 1 ? -22.562 45.219 8.227 1 58.91 1 MET B N 1
ATOM 4015 C CA . MET B 1 1 ? -21.391 46.062 8.188 1 58.91 1 MET B CA 1
ATOM 4016 C C . MET B 1 1 ? -20.344 45.531 7.234 1 58.91 1 MET B C 1
ATOM 4018 O O . MET B 1 1 ? -20.266 44.312 7.023 1 58.91 1 MET B O 1
ATOM 4022 N N . ALA B 1 2 ? -19.688 46.344 6.395 1 76.69 2 ALA B N 1
ATOM 4023 C CA . ALA B 1 2 ? -18.703 46.062 5.355 1 76.69 2 ALA B CA 1
ATOM 4024 C C . ALA B 1 2 ? -17.516 45.312 5.934 1 76.69 2 ALA B C 1
ATOM 4026 O O . ALA B 1 2 ? -17 45.656 6.996 1 76.69 2 ALA B O 1
ATOM 4027 N N . VAL B 1 3 ? -17.328 44.062 5.531 1 85.38 3 VAL B N 1
ATOM 4028 C CA . VAL B 1 3 ? -16.094 43.344 5.863 1 85.38 3 VAL B CA 1
ATOM 4029 C C . VAL B 1 3 ? -14.93 43.906 5.066 1 85.38 3 VAL B C 1
ATOM 4031 O O . VAL B 1 3 ? -14.867 43.75 3.846 1 85.38 3 VAL B O 1
ATOM 4034 N N . SER B 1 4 ? -14.016 44.75 5.625 1 88.94 4 SER B N 1
ATOM 4035 C CA . SER B 1 4 ? -12.945 45.406 4.895 1 88.94 4 SER B CA 1
ATOM 4036 C C . SER B 1 4 ? -11.641 44.625 4.984 1 88.94 4 SER B C 1
ATOM 4038 O O . SER B 1 4 ? -10.75 44.812 4.152 1 88.94 4 SER B O 1
ATOM 4040 N N . ALA B 1 5 ? -11.594 43.781 6.043 1 93.5 5 ALA B N 1
ATOM 4041 C CA . ALA B 1 5 ? -10.375 43 6.223 1 93.5 5 ALA B CA 1
ATOM 4042 C C . ALA B 1 5 ? -10.672 41.688 6.949 1 93.5 5 ALA B C 1
ATOM 4044 O O . ALA B 1 5 ? -11.727 41.531 7.574 1 93.5 5 ALA B O 1
ATOM 4045 N N . VAL B 1 6 ? -9.844 40.719 6.785 1 94 6 VAL B N 1
ATOM 4046 C CA . VAL B 1 6 ? -9.984 39.469 7.48 1 94 6 VAL B CA 1
ATOM 4047 C C . VAL B 1 6 ? -8.656 39.062 8.133 1 94 6 VAL B C 1
ATOM 4049 O O . VAL B 1 6 ? -7.594 39.25 7.539 1 94 6 VAL B O 1
ATOM 4052 N N . ASN B 1 7 ? -8.727 38.688 9.406 1 93.25 7 ASN B N 1
ATOM 4053 C CA . ASN B 1 7 ? -7.562 38.219 10.141 1 93.25 7 ASN B CA 1
ATOM 4054 C C . ASN B 1 7 ? -7.219 36.781 9.773 1 93.25 7 ASN B C 1
ATOM 4056 O O . ASN B 1 7 ? -8.078 35.875 9.836 1 93.25 7 ASN B O 1
ATOM 4060 N N . ILE B 1 8 ? -5.938 36.5 9.367 1 93.75 8 ILE B N 1
ATOM 4061 C CA . ILE B 1 8 ? -5.562 35.188 8.914 1 93.75 8 ILE B CA 1
ATOM 4062 C C . ILE B 1 8 ? -4.512 34.594 9.852 1 93.75 8 ILE B C 1
ATOM 4064 O O . ILE B 1 8 ? -3.908 33.562 9.547 1 93.75 8 ILE B O 1
ATOM 4068 N N . ARG B 1 9 ? -4.23 35.25 10.953 1 90.5 9 ARG B N 1
ATOM 4069 C CA . ARG B 1 9 ? -3.271 34.688 11.906 1 90.5 9 ARG B CA 1
ATOM 4070 C C . ARG B 1 9 ? -3.855 33.5 12.656 1 90.5 9 ARG B C 1
ATOM 4072 O O . ARG B 1 9 ? -4.93 33.594 13.25 1 90.5 9 ARG B O 1
ATOM 4079 N N . PRO B 1 10 ? -3.078 32.469 12.656 1 90.19 10 PRO B N 1
ATOM 4080 C CA . PRO B 1 10 ? -3.596 31.281 13.367 1 90.19 10 PRO B CA 1
ATOM 4081 C C . PRO B 1 10 ? -3.602 31.469 14.883 1 90.19 10 PRO B C 1
ATOM 4083 O O . PRO B 1 10 ? -2.711 32.125 15.43 1 90.19 10 PRO B O 1
ATOM 4086 N N . GLY B 1 11 ? -4.617 30.922 15.492 1 87.81 11 GLY B N 1
ATOM 4087 C CA . GLY B 1 11 ? -4.621 30.844 16.953 1 87.81 11 GLY B CA 1
ATOM 4088 C C . GLY B 1 11 ? -3.969 29.578 17.469 1 87.81 11 GLY B C 1
ATOM 4089 O O . GLY B 1 11 ? -3.475 28.75 16.703 1 87.81 11 GLY B O 1
ATOM 4090 N N . VAL B 1 12 ? -3.922 29.438 18.766 1 92.06 12 VAL B N 1
ATOM 4091 C CA . VAL B 1 12 ? -3.291 28.297 19.422 1 92.06 12 VAL B CA 1
ATOM 4092 C C . VAL B 1 12 ? -4.137 27.047 19.203 1 92.06 12 VAL B C 1
ATOM 4094 O O . VAL B 1 12 ? -3.674 25.922 19.438 1 92.06 12 VAL B O 1
ATOM 4097 N N . SER B 1 13 ? -5.316 27.234 18.594 1 89.75 13 SER B N 1
ATOM 4098 C CA . SER B 1 13 ? -6.207 26.109 18.328 1 89.75 13 SER B CA 1
ATOM 4099 C C . SER B 1 13 ? -5.594 25.156 17.297 1 89.75 13 SER B C 1
ATOM 4101 O O . SER B 1 13 ? -6.004 24 17.203 1 89.75 13 SER B O 1
ATOM 4103 N N . ILE B 1 14 ? -4.605 25.625 16.594 1 90.12 14 ILE B N 1
ATOM 4104 C CA . ILE B 1 14 ? -3.936 24.781 15.609 1 90.12 14 ILE B CA 1
ATOM 4105 C C . ILE B 1 14 ? -3.293 23.594 16.312 1 90.12 14 ILE B C 1
ATOM 4107 O O . ILE B 1 14 ? -3.166 22.516 15.711 1 90.12 14 ILE B O 1
ATOM 4111 N N . LEU B 1 15 ? -2.889 23.75 17.547 1 92.19 15 LEU B N 1
ATOM 4112 C CA . LEU B 1 15 ? -2.25 22.672 18.281 1 92.19 15 LEU B CA 1
ATOM 4113 C C . LEU B 1 15 ? -3.205 21.5 18.469 1 92.19 15 LEU B C 1
ATOM 4115 O O . LEU B 1 15 ? -2.775 20.344 18.516 1 92.19 15 LEU B O 1
ATOM 4119 N N . SER B 1 16 ? -4.504 21.812 18.453 1 89.88 16 SER B N 1
ATOM 4120 C CA . SER B 1 16 ? -5.504 20.766 18.625 1 89.88 16 SER B CA 1
ATOM 4121 C C . SER B 1 16 ? -5.703 19.969 17.344 1 89.88 16 SER B C 1
ATOM 4123 O O . SER B 1 16 ? -6.164 18.828 17.375 1 89.88 16 SER B O 1
ATOM 4125 N N . VAL B 1 17 ? -5.367 20.578 16.234 1 89.56 17 VAL B N 1
ATOM 4126 C CA . VAL B 1 17 ? -5.535 19.922 14.938 1 89.56 17 VAL B CA 1
ATOM 4127 C C . VAL B 1 17 ? -4.418 18.922 14.719 1 89.56 17 VAL B C 1
ATOM 4129 O O . VAL B 1 17 ? -4.602 17.922 14.008 1 89.56 17 VAL B O 1
ATOM 4132 N N . LEU B 1 18 ? -3.273 19.125 15.391 1 91.62 18 LEU B N 1
ATOM 4133 C CA . LEU B 1 18 ? -2.084 18.312 15.172 1 91.62 18 LEU B CA 1
ATOM 4134 C C . LEU B 1 18 ? -2.322 16.875 15.617 1 91.62 18 LEU B C 1
ATOM 4136 O O . LEU B 1 18 ? -1.683 15.953 15.102 1 91.62 18 LEU B O 1
ATOM 4140 N N . ARG B 1 19 ? -3.289 16.672 16.5 1 92.31 19 ARG B N 1
ATOM 4141 C CA . ARG B 1 19 ? -3.615 15.328 16.953 1 92.31 19 ARG B CA 1
ATOM 4142 C C . ARG B 1 19 ? -4.18 14.484 15.82 1 92.31 19 ARG B C 1
ATOM 4144 O O . ARG B 1 19 ? -4.199 13.258 15.891 1 92.31 19 ARG B O 1
ATOM 4151 N N . HIS B 1 20 ? -4.602 15.172 14.75 1 89.94 20 HIS B N 1
ATOM 4152 C CA . HIS B 1 20 ? -5.312 14.469 13.688 1 89.94 20 HIS B CA 1
ATOM 4153 C C . HIS B 1 20 ? -4.426 14.297 12.453 1 89.94 20 HIS B C 1
ATOM 4155 O O . HIS B 1 20 ? -4.906 13.891 11.391 1 89.94 20 HIS B O 1
ATOM 4161 N N . LEU B 1 21 ? -3.16 14.562 12.625 1 90 21 LEU B N 1
ATOM 4162 C CA . LEU B 1 21 ? -2.234 14.32 11.523 1 90 21 LEU B CA 1
ATOM 4163 C C . LEU B 1 21 ? -2.18 12.836 11.18 1 90 21 LEU B C 1
ATOM 4165 O O . LEU B 1 21 ? -2.514 11.984 12.008 1 90 21 LEU B O 1
ATOM 4169 N N . ASN B 1 22 ? -1.84 12.602 9.984 1 86.44 22 ASN B N 1
ATOM 4170 C CA . ASN B 1 22 ? -1.716 11.219 9.539 1 86.44 22 ASN B CA 1
ATOM 4171 C C . ASN B 1 22 ? -0.312 10.672 9.789 1 86.44 22 ASN B C 1
ATOM 4173 O O . ASN B 1 22 ? 0.442 10.438 8.844 1 86.44 22 ASN B O 1
ATOM 4177 N N . TYR B 1 23 ? -0.053 10.375 11.078 1 89.5 23 TYR B N 1
ATOM 4178 C CA . TYR B 1 23 ? 1.237 9.828 11.492 1 89.5 23 TYR B CA 1
ATOM 4179 C C . TYR B 1 23 ? 1.146 8.328 11.727 1 89.5 23 TYR B C 1
ATOM 4181 O O . TYR B 1 23 ? 0.064 7.801 12 1 89.5 23 TYR B O 1
ATOM 4189 N N . ARG B 1 24 ? 2.252 7.742 11.555 1 90.56 24 ARG B N 1
ATOM 4190 C CA . ARG B 1 24 ? 2.518 6.461 12.195 1 90.56 24 ARG B CA 1
ATOM 4191 C C . ARG B 1 24 ? 3.406 6.641 13.422 1 90.56 24 ARG B C 1
ATOM 4193 O O . ARG B 1 24 ? 4.203 7.578 13.484 1 90.56 24 ARG B O 1
ATOM 4200 N N . PRO B 1 25 ? 3.279 5.77 14.359 1 94 25 PRO B N 1
ATOM 4201 C CA . PRO B 1 25 ? 3.998 5.988 15.617 1 94 25 PRO B CA 1
ATOM 4202 C C . PRO B 1 25 ? 5.508 6.102 15.422 1 94 25 PRO B C 1
ATOM 4204 O O . PRO B 1 25 ? 6.16 6.91 16.078 1 94 25 PRO B O 1
ATOM 4207 N N . TRP B 1 26 ? 6.027 5.324 14.492 1 96.38 26 TRP B N 1
ATOM 4208 C CA . TRP B 1 26 ? 7.48 5.324 14.336 1 96.38 26 TRP B CA 1
ATOM 4209 C C . TRP B 1 26 ? 7.945 6.578 13.594 1 96.38 26 TRP B C 1
ATOM 4211 O O . TRP B 1 26 ? 9.055 7.062 13.828 1 96.38 26 TRP B O 1
ATOM 4221 N N . PHE B 1 27 ? 7.156 7.195 12.789 1 95.88 27 PHE B N 1
ATOM 4222 C CA . PHE B 1 27 ? 7.52 8.461 12.164 1 95.88 27 PHE B CA 1
ATOM 4223 C C . PHE B 1 27 ? 7.383 9.609 13.156 1 95.88 27 PHE B C 1
ATOM 4225 O O . PHE B 1 27 ? 8.18 10.547 13.141 1 95.88 27 PHE B O 1
ATOM 4232 N N . ALA B 1 28 ? 6.348 9.508 13.961 1 96.56 28 ALA B N 1
ATOM 4233 C CA . ALA B 1 28 ? 6.176 10.523 14.992 1 96.56 28 ALA B CA 1
ATOM 4234 C C . ALA B 1 28 ? 7.34 10.5 15.984 1 96.56 28 ALA B C 1
ATOM 4236 O O . ALA B 1 28 ? 7.898 11.555 16.312 1 96.56 28 ALA B O 1
ATOM 4237 N N . LEU B 1 29 ? 7.711 9.344 16.438 1 98.19 29 LEU B N 1
ATOM 4238 C CA . LEU B 1 29 ? 8.836 9.227 17.344 1 98.19 29 LEU B CA 1
ATOM 4239 C C . LEU B 1 29 ? 10.133 9.672 16.688 1 98.19 29 LEU B C 1
ATOM 4241 O O . LEU B 1 29 ? 11.008 10.234 17.344 1 98.19 29 LEU B O 1
ATOM 4245 N N . ALA B 1 30 ? 10.211 9.375 15.414 1 98.19 30 ALA B N 1
ATOM 4246 C CA . ALA B 1 30 ? 11.414 9.734 14.656 1 98.19 30 ALA B CA 1
ATOM 4247 C C . ALA B 1 30 ? 11.633 11.25 14.664 1 98.19 30 ALA B C 1
ATOM 4249 O O . ALA B 1 30 ? 12.766 11.719 14.555 1 98.19 30 ALA B O 1
ATOM 4250 N N . GLU B 1 31 ? 10.586 12.062 14.836 1 97 31 GLU B N 1
ATOM 4251 C CA . GLU B 1 31 ? 10.719 13.516 14.906 1 97 31 GLU B CA 1
ATOM 4252 C C . GLU B 1 31 ? 11.609 13.93 16.062 1 97 31 GLU B C 1
ATOM 4254 O O . GLU B 1 31 ? 12.414 14.859 15.945 1 97 31 GLU B O 1
ATOM 4259 N N . PHE B 1 32 ? 11.453 13.25 17.172 1 98.12 32 PHE B N 1
ATOM 4260 C CA . PHE B 1 32 ? 12.258 13.57 18.344 1 98.12 32 PHE B CA 1
ATOM 4261 C C . PHE B 1 32 ? 13.703 13.141 18.141 1 98.12 32 PHE B C 1
ATOM 4263 O O . PHE B 1 32 ? 14.633 13.852 18.531 1 98.12 32 PHE B O 1
ATOM 4270 N N . VAL B 1 33 ? 13.844 11.984 17.531 1 98.5 33 VAL B N 1
ATOM 4271 C CA . VAL B 1 33 ? 15.188 11.484 17.266 1 98.5 33 VAL B CA 1
ATOM 4272 C C . VAL B 1 33 ? 15.891 12.398 16.25 1 98.5 33 VAL B C 1
ATOM 4274 O O . VAL B 1 33 ? 17.078 12.695 16.406 1 98.5 33 VAL B O 1
ATOM 4277 N N . ASP B 1 34 ? 15.18 12.836 15.258 1 97.31 34 ASP B N 1
ATOM 4278 C CA . ASP B 1 34 ? 15.711 13.797 14.289 1 97.31 34 ASP B CA 1
ATOM 4279 C C . ASP B 1 34 ? 16.281 15.023 14.992 1 97.31 34 ASP B C 1
ATOM 4281 O O . ASP B 1 34 ? 17.375 15.484 14.664 1 97.31 34 ASP B O 1
ATOM 4285 N N . ASN B 1 35 ? 15.516 15.555 15.93 1 95.5 35 ASN B N 1
ATOM 4286 C CA . ASN B 1 35 ? 15.945 16.75 16.656 1 95.5 35 ASN B CA 1
ATOM 4287 C C . ASN B 1 35 ? 17.219 16.484 17.453 1 95.5 35 ASN B C 1
ATOM 4289 O O . ASN B 1 35 ? 18.094 17.344 17.531 1 95.5 35 ASN B O 1
ATOM 4293 N N . ALA B 1 36 ? 17.266 15.336 18.047 1 97.56 36 ALA B N 1
ATOM 4294 C CA . ALA B 1 36 ? 18.453 14.961 18.812 1 97.56 36 ALA B CA 1
ATOM 4295 C C . ALA B 1 36 ? 19.688 14.867 17.906 1 97.56 36 ALA B C 1
ATOM 4297 O O . ALA B 1 36 ? 20.75 15.383 18.25 1 97.56 36 ALA B O 1
ATOM 4298 N N . VAL B 1 37 ? 19.531 14.195 16.781 1 97.12 37 VAL B N 1
ATOM 4299 C CA . VAL B 1 37 ? 20.625 14.031 15.828 1 97.12 37 VAL B CA 1
ATOM 4300 C C . VAL B 1 37 ? 21.094 15.406 15.344 1 97.12 37 VAL B C 1
ATOM 4302 O O . VAL B 1 37 ? 22.297 15.68 15.328 1 97.12 37 VAL B O 1
ATOM 4305 N N . GLN B 1 38 ? 20.188 16.25 14.992 1 94.38 38 GLN B N 1
ATOM 4306 C CA . GLN B 1 38 ? 20.531 17.578 14.5 1 94.38 38 GLN B CA 1
ATOM 4307 C C . GLN B 1 38 ? 21.266 18.391 15.562 1 94.38 38 GLN B C 1
ATOM 4309 O O . GLN B 1 38 ? 22.25 19.078 15.266 1 94.38 38 GLN B O 1
ATOM 4314 N N . SER B 1 39 ? 20.75 18.359 16.766 1 95.06 39 SER B N 1
ATOM 4315 C CA . SER B 1 39 ? 21.391 19.062 17.875 1 95.06 39 SER B CA 1
ATOM 4316 C C . SER B 1 39 ? 22.812 18.578 18.094 1 95.06 39 SER B C 1
ATOM 4318 O O . SER B 1 39 ? 23.734 19.375 18.297 1 95.06 39 SER B O 1
ATOM 4320 N N . TYR B 1 40 ? 23.016 17.281 18.078 1 96.5 40 TYR B N 1
ATOM 4321 C CA . TYR B 1 40 ? 24.344 16.688 18.266 1 96.5 40 TYR B CA 1
ATOM 4322 C C . TYR B 1 40 ? 25.297 17.141 17.172 1 96.5 40 TYR B C 1
ATOM 4324 O O . TYR B 1 40 ? 26.406 17.594 17.453 1 96.5 40 TYR B O 1
ATOM 4332 N N . LEU B 1 41 ? 24.844 17.047 15.945 1 94.62 41 LEU B N 1
ATOM 4333 C CA . LEU B 1 41 ? 25.688 17.391 14.805 1 94.62 41 LEU B CA 1
ATOM 4334 C C . LEU B 1 41 ? 26.031 18.875 14.82 1 94.62 41 LEU B C 1
ATOM 4336 O O . LEU B 1 41 ? 27.172 19.25 14.508 1 94.62 41 LEU B O 1
ATOM 4340 N N . SER B 1 42 ? 25.094 19.719 15.172 1 92.88 42 SER B N 1
ATOM 4341 C CA . SER B 1 42 ? 25.328 21.156 15.203 1 92.88 42 SER B CA 1
ATOM 4342 C C . SER B 1 42 ? 26.281 21.547 16.312 1 92.88 42 SER B C 1
ATOM 4344 O O . SER B 1 42 ? 26.906 22.609 16.266 1 92.88 42 SER B O 1
ATOM 4346 N N . ASN B 1 43 ? 26.406 20.719 17.344 1 94.44 43 ASN B N 1
ATOM 4347 C CA . ASN B 1 43 ? 27.266 21.016 18.5 1 94.44 43 ASN B CA 1
ATOM 4348 C C . ASN B 1 43 ? 28.453 20.062 18.562 1 94.44 43 ASN B C 1
ATOM 4350 O O . ASN B 1 43 ? 29.094 19.938 19.609 1 94.44 43 ASN B O 1
ATOM 4354 N N . GLU B 1 44 ? 28.672 19.406 17.531 1 94.06 44 GLU B N 1
ATOM 4355 C CA . GLU B 1 44 ? 29.672 18.344 17.531 1 94.06 44 GLU B CA 1
ATOM 4356 C C . GLU B 1 44 ? 31.031 18.859 17.969 1 94.06 44 GLU B C 1
ATOM 4358 O O . GLU B 1 44 ? 31.703 18.25 18.781 1 94.06 44 GLU B O 1
ATOM 4363 N N . GLU B 1 45 ? 31.469 19.984 17.422 1 94.75 45 GLU B N 1
ATOM 4364 C CA . GLU B 1 45 ? 32.75 20.562 17.766 1 94.75 45 GLU B CA 1
ATOM 4365 C C . GLU B 1 45 ? 32.844 20.891 19.25 1 94.75 45 GLU B C 1
ATOM 4367 O O . GLU B 1 45 ? 33.875 20.609 19.891 1 94.75 45 GLU B O 1
ATOM 4372 N N . ARG B 1 46 ? 31.828 21.484 19.781 1 94.75 46 ARG B N 1
ATOM 4373 C CA . ARG B 1 46 ? 31.797 21.859 21.188 1 94.75 46 ARG B CA 1
ATOM 4374 C C . ARG B 1 46 ? 31.797 20.609 22.078 1 94.75 46 ARG B C 1
ATOM 4376 O O . ARG B 1 46 ? 32.469 20.578 23.125 1 94.75 46 ARG B O 1
ATOM 4383 N N . LEU B 1 47 ? 31.078 19.625 21.688 1 95.06 47 LEU B N 1
ATOM 4384 C CA . LEU B 1 47 ? 30.969 18.391 22.453 1 95.06 47 LEU B CA 1
ATOM 4385 C C . LEU B 1 47 ? 32.312 17.656 22.484 1 95.06 47 LEU B C 1
ATOM 4387 O O . LEU B 1 47 ? 32.719 17.109 23.516 1 95.06 47 LEU B O 1
ATOM 4391 N N . GLN B 1 48 ? 33 17.719 21.375 1 93.31 48 GLN B N 1
ATOM 4392 C CA . GLN B 1 48 ? 34.281 17.031 21.266 1 93.31 48 GLN B CA 1
ATOM 4393 C C . GLN B 1 48 ? 35.375 17.797 22.016 1 93.31 48 GLN B C 1
ATOM 4395 O O . GLN B 1 48 ? 36.406 17.234 22.359 1 93.31 48 GLN B O 1
ATOM 4400 N N . SER B 1 49 ? 35.125 19.047 22.281 1 92.75 49 SER B N 1
ATOM 4401 C CA . SER B 1 49 ? 36.125 19.891 22.938 1 92.75 49 SER B CA 1
ATOM 4402 C C . SER B 1 49 ? 36.031 19.766 24.453 1 92.75 49 SER B C 1
ATOM 4404 O O . SER B 1 49 ? 36.875 20.266 25.188 1 92.75 49 SER B O 1
ATOM 4406 N N . LEU B 1 50 ? 35.031 19.078 24.891 1 91.75 50 LEU B N 1
ATOM 4407 C CA . LEU B 1 50 ? 34.906 18.859 26.328 1 91.75 50 LEU B CA 1
ATOM 4408 C C . LEU B 1 50 ? 36.031 17.984 26.828 1 91.75 50 LEU B C 1
ATOM 4410 O O . LEU B 1 50 ? 36.719 17.344 26.047 1 91.75 50 LEU B O 1
ATOM 4414 N N . THR B 1 51 ? 36.25 18.062 28.266 1 89.56 51 THR B N 1
ATOM 4415 C CA . THR B 1 51 ? 37.281 17.219 28.906 1 89.56 51 THR B CA 1
ATOM 4416 C C . THR B 1 51 ? 36.656 16.344 29.984 1 89.56 51 THR B C 1
ATOM 4418 O O . THR B 1 51 ? 36.281 16.828 31.047 1 89.56 51 THR B O 1
ATOM 4421 N N . PRO B 1 52 ? 36.625 15.094 29.641 1 90.62 52 PRO B N 1
ATOM 4422 C CA . PRO B 1 52 ? 36.938 14.359 28.406 1 90.62 52 PRO B CA 1
ATOM 4423 C C . PRO B 1 52 ? 35.906 14.625 27.297 1 90.62 52 PRO B C 1
ATOM 4425 O O . PRO B 1 52 ? 34.812 15.148 27.578 1 90.62 52 PRO B O 1
ATOM 4428 N N . PRO B 1 53 ? 36.25 14.266 26.109 1 91.75 53 PRO B N 1
ATOM 4429 C CA . PRO B 1 53 ? 35.312 14.477 25 1 91.75 53 PRO B CA 1
ATOM 4430 C C . PRO B 1 53 ? 34 13.695 25.203 1 91.75 53 PRO B C 1
ATOM 4432 O O . PRO B 1 53 ? 34.031 12.594 25.75 1 91.75 53 PRO B O 1
ATOM 4435 N N . ALA B 1 54 ? 32.938 14.273 24.703 1 90.75 54 ALA B N 1
ATOM 4436 C CA . ALA B 1 54 ? 31.656 13.609 24.812 1 90.75 54 ALA B CA 1
ATOM 4437 C C . ALA B 1 54 ? 31.609 12.359 23.953 1 90.75 54 ALA B C 1
ATOM 4439 O O . ALA B 1 54 ? 32.25 12.289 22.906 1 90.75 54 ALA B O 1
ATOM 4440 N N . GLY B 1 55 ? 30.922 11.375 24.359 1 92.38 55 GLY B N 1
ATOM 4441 C CA . GLY B 1 55 ? 30.688 10.172 23.578 1 92.38 55 GLY B CA 1
ATOM 4442 C C . GLY B 1 55 ? 29.672 10.359 22.484 1 92.38 55 GLY B C 1
ATOM 4443 O O . GLY B 1 55 ? 29.328 11.492 22.125 1 92.38 55 GLY B O 1
ATOM 4444 N N . PRO B 1 56 ? 29.234 9.266 21.844 1 96.19 56 PRO B N 1
ATOM 4445 C CA . PRO B 1 56 ? 28.219 9.328 20.812 1 96.19 56 PRO B CA 1
ATOM 4446 C C . PRO B 1 56 ? 26.875 9.828 21.328 1 96.19 56 PRO B C 1
ATOM 4448 O O . PRO B 1 56 ? 26.641 9.836 22.531 1 96.19 56 PRO B O 1
ATOM 4451 N N . LEU B 1 57 ? 26.109 10.273 20.453 1 98.19 57 LEU B N 1
ATOM 4452 C CA . LEU B 1 57 ? 24.719 10.594 20.781 1 98.19 57 LEU B CA 1
ATOM 4453 C C . LEU B 1 57 ? 23.984 9.367 21.312 1 98.19 57 LEU B C 1
ATOM 4455 O O . LEU B 1 57 ? 24.062 8.297 20.703 1 98.19 57 LEU B O 1
ATOM 4459 N N . ILE B 1 58 ? 23.422 9.5 22.438 1 98.44 58 ILE B N 1
ATOM 4460 C CA . ILE B 1 58 ? 22.562 8.453 22.984 1 98.44 58 ILE B CA 1
ATOM 4461 C C . ILE B 1 58 ? 21.125 8.961 23.062 1 98.44 58 ILE B C 1
ATOM 4463 O O . ILE B 1 58 ? 20.859 9.984 23.703 1 98.44 58 ILE B O 1
ATOM 4467 N N . VAL B 1 59 ? 20.234 8.352 22.391 1 98.81 59 VAL B N 1
ATOM 4468 C CA . VAL B 1 59 ? 18.812 8.633 22.5 1 98.81 59 VAL B CA 1
ATOM 4469 C C . VAL B 1 59 ? 18.094 7.445 23.125 1 98.81 59 VAL B C 1
ATOM 4471 O O . VAL B 1 59 ? 18.219 6.312 22.656 1 98.81 59 VAL B O 1
ATOM 4474 N N . ARG B 1 60 ? 17.375 7.691 24.188 1 98.75 60 ARG B N 1
ATOM 4475 C CA . ARG B 1 60 ? 16.609 6.672 24.906 1 98.75 60 ARG B CA 1
ATOM 4476 C C . ARG B 1 60 ? 15.117 6.949 24.812 1 98.75 60 ARG B C 1
ATOM 4478 O O . ARG B 1 60 ? 14.664 8.062 25.078 1 98.75 60 ARG B O 1
ATOM 4485 N N . ILE B 1 61 ? 14.383 5.992 24.375 1 98.69 61 ILE B N 1
ATOM 4486 C CA . ILE B 1 61 ? 12.93 6.066 24.328 1 98.69 61 ILE B CA 1
ATOM 4487 C C . ILE B 1 61 ? 12.328 5 25.25 1 98.69 61 ILE B C 1
ATOM 4489 O O . ILE B 1 61 ? 12.562 3.805 25.062 1 98.69 61 ILE B O 1
ATOM 4493 N N . ASP B 1 62 ? 11.625 5.402 26.203 1 97.5 62 ASP B N 1
ATOM 4494 C CA . ASP B 1 62 ? 10.906 4.5 27.094 1 97.5 62 ASP B CA 1
ATOM 4495 C C . ASP B 1 62 ? 9.398 4.602 26.891 1 97.5 62 ASP B C 1
ATOM 4497 O O . ASP B 1 62 ? 8.812 5.672 27.062 1 97.5 62 ASP B O 1
ATOM 4501 N N . ILE B 1 63 ? 8.781 3.504 26.516 1 96.62 63 ILE B N 1
ATOM 4502 C CA . ILE B 1 63 ? 7.348 3.443 26.234 1 96.62 63 ILE B CA 1
ATOM 4503 C C . ILE B 1 63 ? 6.645 2.652 27.344 1 96.62 63 ILE B C 1
ATOM 4505 O O . ILE B 1 63 ? 6.863 1.448 27.484 1 96.62 63 ILE B O 1
ATOM 4509 N N . GLU B 1 64 ? 5.863 3.344 28.094 1 93.25 64 GLU B N 1
ATOM 4510 C CA . GLU B 1 64 ? 5.059 2.727 29.156 1 93.25 64 GLU B CA 1
ATOM 4511 C C . GLU B 1 64 ? 3.572 2.771 28.797 1 93.25 64 GLU B C 1
ATOM 4513 O O . GLU B 1 64 ? 2.846 3.645 29.281 1 93.25 64 GLU B O 1
ATOM 4518 N N . ALA B 1 65 ? 3.145 1.828 28.062 1 84 65 ALA B N 1
ATOM 4519 C CA . ALA B 1 65 ? 1.773 1.817 27.562 1 84 65 ALA B CA 1
ATOM 4520 C C . ALA B 1 65 ? 0.787 1.429 28.656 1 84 65 ALA B C 1
ATOM 4522 O O . ALA B 1 65 ? -0.331 1.948 28.703 1 84 65 ALA B O 1
ATOM 4523 N N . VAL B 1 66 ? 1.149 0.417 29.469 1 80.56 66 VAL B N 1
ATOM 4524 C CA . VAL B 1 66 ? 0.274 -0.065 30.531 1 80.56 66 VAL B CA 1
ATOM 4525 C C . VAL B 1 66 ? 0.589 0.667 31.828 1 80.56 66 VAL B C 1
ATOM 4527 O O . VAL B 1 66 ? 1.756 0.809 32.219 1 80.56 66 VAL B O 1
ATOM 4530 N N . GLY B 1 67 ? -0.369 1.264 32.469 1 79.5 67 GLY B N 1
ATOM 4531 C CA . GLY B 1 67 ? -0.163 2.018 33.688 1 79.5 67 GLY B CA 1
ATOM 4532 C C . GLY B 1 67 ? -0.198 3.52 33.469 1 79.5 67 GLY B C 1
ATOM 4533 O O . GLY B 1 67 ? -1.27 4.102 33.281 1 79.5 67 GLY B O 1
ATOM 4534 N N . ALA B 1 68 ? 1.053 4.078 33.25 1 76.81 68 ALA B N 1
ATOM 4535 C CA . ALA B 1 68 ? 1.183 5.531 33.219 1 76.81 68 ALA B CA 1
ATOM 4536 C C . ALA B 1 68 ? 0.763 6.102 31.875 1 76.81 68 ALA B C 1
ATOM 4538 O O . ALA B 1 68 ? 0.498 7.301 31.75 1 76.81 68 ALA B O 1
ATOM 4539 N N . SER B 1 69 ? 0.711 5.184 30.781 1 90.94 69 SER B N 1
ATOM 4540 C CA . SER B 1 69 ? 0.44 5.66 29.422 1 90.94 69 SER B CA 1
ATOM 4541 C C . SER B 1 69 ? 1.323 6.852 29.062 1 90.94 69 SER B C 1
ATOM 4543 O O . SER B 1 69 ? 0.82 7.945 28.797 1 90.94 69 SER B O 1
ATOM 4545 N N . ARG B 1 70 ? 2.693 6.555 29.156 1 96.5 70 ARG B N 1
ATOM 4546 C CA . ARG B 1 70 ? 3.701 7.605 29.031 1 96.5 70 ARG B CA 1
ATOM 4547 C C . ARG B 1 70 ? 4.824 7.184 28.094 1 96.5 70 ARG B C 1
ATOM 4549 O O . ARG B 1 70 ? 5.211 6.012 28.062 1 96.5 70 ARG B O 1
ATOM 4556 N N . ILE B 1 71 ? 5.297 8.133 27.281 1 98 71 ILE B N 1
ATOM 4557 C CA . ILE B 1 71 ? 6.531 7.965 26.516 1 98 71 ILE B CA 1
ATOM 4558 C C . ILE B 1 71 ? 7.559 9 26.953 1 98 71 ILE B C 1
ATOM 4560 O O . ILE B 1 71 ? 7.238 10.188 27.078 1 98 71 ILE B O 1
ATOM 4564 N N . THR B 1 72 ? 8.758 8.586 27.297 1 98.38 72 THR B N 1
ATOM 4565 C CA . THR B 1 72 ? 9.859 9.469 27.641 1 98.38 72 THR B CA 1
ATOM 4566 C C . THR B 1 72 ? 10.984 9.352 26.609 1 98.38 72 THR B C 1
ATOM 4568 O O . THR B 1 72 ? 11.453 8.25 26.312 1 98.38 72 THR B O 1
ATOM 4571 N N . ILE B 1 73 ? 11.391 10.422 26.016 1 98.81 73 ILE B N 1
ATOM 4572 C CA . ILE B 1 73 ? 12.516 10.484 25.078 1 98.81 73 ILE B CA 1
ATOM 4573 C C . ILE B 1 73 ? 13.625 11.359 25.672 1 98.81 73 ILE B C 1
ATOM 4575 O O . ILE B 1 73 ? 13.391 12.508 26.031 1 98.81 73 ILE B O 1
ATOM 4579 N N . ARG B 1 74 ? 14.805 10.836 25.812 1 98.62 74 ARG B N 1
ATOM 4580 C CA . ARG B 1 74 ? 15.945 11.555 26.375 1 98.62 74 ARG B CA 1
ATOM 4581 C C . ARG B 1 74 ? 17.172 11.438 25.484 1 98.62 74 ARG B C 1
ATOM 4583 O O . ARG B 1 74 ? 17.453 10.367 24.938 1 98.62 74 ARG B O 1
ATOM 4590 N N . ASP B 1 75 ? 17.828 12.516 25.297 1 98.5 75 ASP B N 1
ATOM 4591 C CA . ASP B 1 75 ? 19.094 12.469 24.562 1 98.5 75 ASP B CA 1
ATOM 4592 C C . ASP B 1 75 ? 20.188 13.234 25.297 1 98.5 75 ASP B C 1
ATOM 4594 O O . ASP B 1 75 ? 19.922 13.93 26.281 1 98.5 75 ASP B O 1
ATOM 4598 N N . ASN B 1 76 ? 21.422 13.008 24.938 1 97.56 76 ASN B N 1
ATOM 4599 C CA . ASN B 1 76 ? 22.562 13.711 25.5 1 97.56 76 ASN B CA 1
ATOM 4600 C C . ASN B 1 76 ? 23.188 14.672 24.484 1 97.56 76 ASN B C 1
ATOM 4602 O O . ASN B 1 76 ? 24.422 14.836 24.453 1 97.56 76 ASN B O 1
ATOM 4606 N N . ALA B 1 77 ? 22.359 15.164 23.594 1 97.31 77 ALA B N 1
ATOM 4607 C CA . ALA B 1 77 ? 22.875 16.094 22.594 1 97.31 77 ALA B CA 1
ATOM 4608 C C . ALA B 1 77 ? 23.219 17.453 23.234 1 97.31 77 ALA B C 1
ATOM 4610 O O . ALA B 1 77 ? 23.594 17.5 24.406 1 97.31 77 ALA B O 1
ATOM 4611 N N . GLY B 1 78 ? 23.141 18.562 22.5 1 96.31 78 GLY B N 1
ATOM 4612 C CA . GLY B 1 78 ? 23.641 19.844 22.969 1 96.31 78 GLY B CA 1
ATOM 4613 C C . GLY B 1 78 ? 22.609 20.609 23.781 1 96.31 78 GLY B C 1
ATOM 4614 O O . GLY B 1 78 ? 22.938 21.656 24.359 1 96.31 78 GLY B O 1
ATOM 4615 N N . GLY B 1 79 ? 21.359 20.078 23.859 1 96.75 79 GLY B N 1
ATOM 4616 C CA . GLY B 1 79 ? 20.297 20.797 24.531 1 96.75 79 GLY B CA 1
ATOM 4617 C C . GLY B 1 79 ? 19.734 21.938 23.719 1 96.75 79 GLY B C 1
ATOM 4618 O O . GLY B 1 79 ? 20.062 22.094 22.531 1 96.75 79 GLY B O 1
ATOM 4619 N N . ILE B 1 80 ? 18.781 22.672 24.312 1 95.62 80 ILE B N 1
ATOM 4620 C CA . ILE B 1 80 ? 18.172 23.844 23.703 1 95.62 80 ILE B CA 1
ATOM 4621 C C . ILE B 1 80 ? 18.625 25.109 24.438 1 95.62 80 ILE B C 1
ATOM 4623 O O . ILE B 1 80 ? 18.219 25.359 25.578 1 95.62 80 ILE B O 1
ATOM 4627 N N . ASP B 1 81 ? 19.375 25.906 23.781 1 94.31 81 ASP B N 1
ATOM 4628 C CA . ASP B 1 81 ? 19.953 27.062 24.438 1 94.31 81 ASP B CA 1
ATOM 4629 C C . ASP B 1 81 ? 18.969 28.219 24.5 1 94.31 81 ASP B C 1
ATOM 4631 O O . ASP B 1 81 ? 17.891 28.156 23.891 1 94.31 81 ASP B O 1
ATOM 4635 N N . GLU B 1 82 ? 19.312 29.203 25.234 1 94 82 GLU B N 1
ATOM 4636 C CA . GLU B 1 82 ? 18.453 30.359 25.453 1 94 82 GLU B CA 1
ATOM 4637 C C . GLU B 1 82 ? 18.047 31.016 24.141 1 94 82 GLU B C 1
ATOM 4639 O O . GLU B 1 82 ? 16.891 31.359 23.938 1 94 82 GLU B O 1
ATOM 4644 N N . ALA B 1 83 ? 18.938 31.141 23.234 1 90.12 83 ALA B N 1
ATOM 4645 C CA . ALA B 1 83 ? 18.719 31.828 21.969 1 90.12 83 ALA B CA 1
ATOM 4646 C C . ALA B 1 83 ? 17.719 31.078 21.094 1 90.12 83 ALA B C 1
ATOM 4648 O O . ALA B 1 83 ? 16.984 31.703 20.328 1 90.12 83 ALA B O 1
ATOM 4649 N N . SER B 1 84 ? 17.641 29.766 21.234 1 90.31 84 SER B N 1
ATOM 4650 C CA . SER B 1 84 ? 16.812 28.938 20.391 1 90.31 84 SER B CA 1
ATOM 4651 C C . SER B 1 84 ? 15.523 28.531 21.094 1 90.31 84 SER B C 1
ATOM 4653 O O . SER B 1 84 ? 14.641 27.906 20.5 1 90.31 84 SER B O 1
ATOM 4655 N N . TYR B 1 85 ? 15.367 28.891 22.312 1 91.69 85 TYR B N 1
ATOM 4656 C CA . TYR B 1 85 ? 14.32 28.328 23.172 1 91.69 85 TYR B CA 1
ATOM 4657 C C . TYR B 1 85 ? 12.945 28.766 22.688 1 91.69 85 TYR B C 1
ATOM 4659 O O . TYR B 1 85 ? 12.039 27.938 22.562 1 91.69 85 TYR B O 1
ATOM 4667 N N . GLU B 1 86 ? 12.789 30.031 22.359 1 88.62 86 GLU B N 1
ATOM 4668 C CA . GLU B 1 86 ? 11.492 30.516 21.891 1 88.62 86 GLU B CA 1
ATOM 4669 C C . GLU B 1 86 ? 11.109 29.891 20.547 1 88.62 86 GLU B C 1
ATOM 4671 O O . GLU B 1 86 ? 9.969 29.453 20.375 1 88.62 86 GLU B O 1
ATOM 4676 N N . ARG B 1 87 ? 12.031 29.766 19.688 1 88.94 87 ARG B N 1
ATOM 4677 C CA . ARG B 1 87 ? 11.781 29.203 18.359 1 88.94 87 ARG B CA 1
ATOM 4678 C C . ARG B 1 87 ? 11.438 27.719 18.453 1 88.94 87 ARG B C 1
ATOM 4680 O O . ARG B 1 87 ? 10.625 27.219 17.688 1 88.94 87 ARG B O 1
ATOM 4687 N N . ALA B 1 88 ? 12.023 27.062 19.422 1 91.75 88 ALA B N 1
ATOM 4688 C CA . ALA B 1 88 ? 11.859 25.625 19.562 1 91.75 88 ALA B CA 1
ATOM 4689 C C . ALA B 1 88 ? 10.398 25.266 19.844 1 91.75 88 ALA B C 1
ATOM 4691 O O . ALA B 1 88 ? 9.938 24.188 19.453 1 91.75 88 ALA B O 1
ATOM 4692 N N . PHE B 1 89 ? 9.648 26.203 20.438 1 93.81 89 PHE B N 1
ATOM 4693 C CA . PHE B 1 89 ? 8.32 25.828 20.906 1 93.81 89 PHE B CA 1
ATOM 4694 C C . PHE B 1 89 ? 7.242 26.578 20.141 1 93.81 89 PHE B C 1
ATOM 4696 O O . PHE B 1 89 ? 6.051 26.344 20.344 1 93.81 89 PHE B O 1
ATOM 4703 N N . ARG B 1 90 ? 7.621 27.484 19.297 1 89.75 90 ARG B N 1
ATOM 4704 C CA . ARG B 1 90 ? 6.68 28.172 18.422 1 89.75 90 ARG B CA 1
ATOM 4705 C C . ARG B 1 90 ? 6.469 27.406 17.125 1 89.75 90 ARG B C 1
ATOM 4707 O O . ARG B 1 90 ? 7.426 27.109 16.406 1 89.75 90 ARG B O 1
ATOM 4714 N N . PRO B 1 91 ? 5.18 27.109 16.812 1 86.44 91 PRO B N 1
ATOM 4715 C CA . PRO B 1 91 ? 4.93 26.359 15.57 1 86.44 91 PRO B CA 1
ATOM 4716 C C . PRO B 1 91 ? 5.375 27.109 14.32 1 86.44 91 PRO B C 1
ATOM 4718 O O . PRO B 1 91 ? 5.152 28.312 14.211 1 86.44 91 PRO B O 1
ATOM 4721 N N . ALA B 1 92 ? 6.098 26.406 13.398 1 79.5 92 ALA B N 1
ATOM 4722 C CA . ALA B 1 92 ? 6.516 26.859 12.07 1 79.5 92 ALA B CA 1
ATOM 4723 C C . ALA B 1 92 ? 7.547 27.969 12.164 1 79.5 92 ALA B C 1
ATOM 4725 O O . ALA B 1 92 ? 7.559 28.891 11.336 1 79.5 92 ALA B O 1
ATOM 4726 N N . ALA B 1 93 ? 8.234 27.984 13.25 1 77.56 93 ALA B N 1
ATOM 4727 C CA . ALA B 1 93 ? 9.43 28.828 13.32 1 77.56 93 ALA B CA 1
ATOM 4728 C C . ALA B 1 93 ? 10.633 28.125 12.703 1 77.56 93 ALA B C 1
ATOM 4730 O O . ALA B 1 93 ? 11.305 27.328 13.367 1 77.56 93 ALA B O 1
ATOM 4731 N N . ILE B 1 94 ? 10.797 28.359 11.398 1 71.69 94 ILE B N 1
ATOM 4732 C CA . ILE B 1 94 ? 11.797 27.625 10.617 1 71.69 94 ILE B CA 1
ATOM 4733 C C . ILE B 1 94 ? 13.195 28.031 11.07 1 71.69 94 ILE B C 1
ATOM 4735 O O . ILE B 1 94 ? 13.492 29.219 11.195 1 71.69 94 ILE B O 1
ATOM 4739 N N . PRO B 1 95 ? 13.961 27.062 11.32 1 69.12 95 PRO B N 1
ATOM 4740 C CA . PRO B 1 95 ? 15.328 27.375 11.734 1 69.12 95 PRO B CA 1
ATOM 4741 C C . PRO B 1 95 ? 16.125 28.078 10.641 1 69.12 95 PRO B C 1
ATOM 4743 O O . PRO B 1 95 ? 15.766 28.016 9.461 1 69.12 95 PRO B O 1
ATOM 4746 N N . SER B 1 96 ? 17.047 28.781 11.031 1 68 96 SER B N 1
ATOM 4747 C CA . SER B 1 96 ? 17.906 29.5 10.094 1 68 96 SER B CA 1
ATOM 4748 C C . SER B 1 96 ? 18.625 28.531 9.164 1 68 96 SER B C 1
ATOM 4750 O O . SER B 1 96 ? 18.812 28.828 7.98 1 68 96 SER B O 1
ATOM 4752 N N . ASP B 1 97 ? 19.016 27.344 9.75 1 72.19 97 ASP B N 1
ATOM 4753 C CA . ASP B 1 97 ? 19.594 26.281 8.945 1 72.19 97 ASP B CA 1
ATOM 4754 C C . ASP B 1 97 ? 18.609 25.141 8.734 1 72.19 97 ASP B C 1
ATOM 4756 O O . ASP B 1 97 ? 18.422 24.297 9.609 1 72.19 97 ASP B O 1
ATOM 4760 N N . SER B 1 98 ? 18.016 25.172 7.594 1 73.56 98 SER B N 1
ATOM 4761 C CA . SER B 1 98 ? 17 24.172 7.293 1 73.56 98 SER B CA 1
ATOM 4762 C C . SER B 1 98 ? 17.562 23.047 6.426 1 73.56 98 SER B C 1
ATOM 4764 O O . SER B 1 98 ? 16.812 22.344 5.754 1 73.56 98 SER B O 1
ATOM 4766 N N . SER B 1 99 ? 18.953 22.922 6.465 1 77.5 99 SER B N 1
ATOM 4767 C CA . SER B 1 99 ? 19.594 21.922 5.625 1 77.5 99 SER B CA 1
ATOM 4768 C C . SER B 1 99 ? 19.766 20.594 6.371 1 77.5 99 SER B C 1
ATOM 4770 O O . SER B 1 99 ? 20.172 19.594 5.781 1 77.5 99 SER B O 1
ATOM 4772 N N . GLY B 1 100 ? 19.359 20.594 7.578 1 86.06 100 GLY B N 1
ATOM 4773 C CA . GLY B 1 100 ? 19.484 19.391 8.375 1 86.06 100 GLY B CA 1
ATOM 4774 C C . GLY B 1 100 ? 18.203 18.578 8.422 1 86.06 100 GLY B C 1
ATOM 4775 O O . GLY B 1 100 ? 17.453 18.516 7.445 1 86.06 100 GLY B O 1
ATOM 4776 N N . LEU B 1 101 ? 18.016 17.875 9.508 1 88.62 101 LEU B N 1
ATOM 4777 C CA . LEU B 1 101 ? 16.891 16.953 9.641 1 88.62 101 LEU B CA 1
ATOM 4778 C C . LEU B 1 101 ? 15.656 17.688 10.141 1 88.62 101 LEU B C 1
ATOM 4780 O O . LEU B 1 101 ? 14.539 17.172 10.023 1 88.62 101 LEU B O 1
ATOM 4784 N N . SER B 1 102 ? 15.867 18.906 10.688 1 82.56 102 SER B N 1
ATOM 4785 C CA . SER B 1 102 ? 14.766 19.766 11.102 1 82.56 102 SER B CA 1
ATOM 4786 C C . SER B 1 102 ? 14.453 20.812 10.039 1 82.56 102 SER B C 1
ATOM 4788 O O . SER B 1 102 ? 14.969 21.938 10.094 1 82.56 102 SER B O 1
ATOM 4790 N N . GLU B 1 103 ? 13.492 20.594 9.258 1 85.62 103 GLU B N 1
ATOM 4791 C CA . GLU B 1 103 ? 13.328 21.406 8.047 1 85.62 103 GLU B CA 1
ATOM 4792 C C . GLU B 1 103 ? 12.109 22.312 8.156 1 85.62 103 GLU B C 1
ATOM 4794 O O . GLU B 1 103 ? 12.117 23.438 7.645 1 85.62 103 GLU B O 1
ATOM 4799 N N . PHE B 1 104 ? 11.133 21.969 9.008 1 85.81 104 PHE B N 1
ATOM 4800 C CA . PHE B 1 104 ? 9.844 22.656 8.852 1 85.81 104 PHE B CA 1
ATOM 4801 C C . PHE B 1 104 ? 9.477 23.406 10.125 1 85.81 104 PHE B C 1
ATOM 4803 O O . PHE B 1 104 ? 8.531 24.203 10.125 1 85.81 104 PHE B O 1
ATOM 4810 N N . GLY B 1 105 ? 10.164 23.141 11.203 1 88.69 105 GLY B N 1
ATOM 4811 C CA . GLY B 1 105 ? 9.914 23.812 12.461 1 88.69 105 GLY B CA 1
ATOM 4812 C C . GLY B 1 105 ? 8.641 23.359 13.141 1 88.69 105 GLY B C 1
ATOM 4813 O O . GLY B 1 105 ? 8.055 24.109 13.93 1 88.69 105 GLY B O 1
ATOM 4814 N N . MET B 1 106 ? 8.188 22.156 12.844 1 91.44 106 MET B N 1
ATOM 4815 C CA . MET B 1 106 ? 6.906 21.688 13.359 1 91.44 106 MET B CA 1
ATOM 4816 C C . MET B 1 106 ? 7.062 20.312 14.008 1 91.44 106 MET B C 1
ATOM 4818 O O . MET B 1 106 ? 6.199 19.891 14.781 1 91.44 106 MET B O 1
ATOM 4822 N N . GLY B 1 107 ? 8.094 19.609 13.82 1 93.25 107 GLY B N 1
ATOM 4823 C CA . GLY B 1 107 ? 8.219 18.188 14.094 1 93.25 107 GLY B CA 1
ATOM 4824 C C . GLY B 1 107 ? 7.914 17.828 15.539 1 93.25 107 GLY B C 1
ATOM 4825 O O . GLY B 1 107 ? 7.016 17.031 15.805 1 93.25 107 GLY B O 1
ATOM 4826 N N . MET B 1 108 ? 8.609 18.484 16.453 1 95 108 MET B N 1
ATOM 4827 C CA . MET B 1 108 ? 8.438 18.172 17.875 1 95 108 MET B CA 1
ATOM 4828 C C . MET B 1 108 ? 7.004 18.453 18.312 1 95 108 MET B C 1
ATOM 4830 O O . MET B 1 108 ? 6.375 17.594 18.938 1 95 108 MET B O 1
ATOM 4834 N N . LYS B 1 109 ? 6.496 19.594 17.984 1 94.75 109 LYS B N 1
ATOM 4835 C CA . LYS B 1 109 ? 5.156 19.984 18.406 1 94.75 109 LYS B CA 1
ATOM 4836 C C . LYS B 1 109 ? 4.098 19.078 17.797 1 94.75 109 LYS B C 1
ATOM 4838 O O . LYS B 1 109 ? 3.176 18.625 18.484 1 94.75 109 LYS B O 1
ATOM 4843 N N . SER B 1 110 ? 4.293 18.766 16.469 1 94.75 110 SER B N 1
ATOM 4844 C CA . SER B 1 110 ? 3.352 17.891 15.773 1 94.75 110 SER B CA 1
ATOM 4845 C C . SER B 1 110 ? 3.324 16.5 16.391 1 94.75 110 SER B C 1
ATOM 4847 O O . SER B 1 110 ? 2.252 15.977 16.703 1 94.75 110 SER B O 1
ATOM 4849 N N . ALA B 1 111 ? 4.5 15.961 16.594 1 97.06 111 ALA B N 1
ATOM 4850 C CA . ALA B 1 111 ? 4.602 14.609 17.141 1 97.06 111 ALA B CA 1
ATOM 4851 C C . ALA B 1 111 ? 4.078 14.562 18.578 1 97.06 111 ALA B C 1
ATOM 4853 O O . ALA B 1 111 ? 3.355 13.633 18.953 1 97.06 111 ALA B O 1
ATOM 4854 N N . ALA B 1 112 ? 4.43 15.555 19.375 1 98 112 ALA B N 1
ATOM 4855 C CA . ALA B 1 112 ? 4 15.594 20.781 1 98 112 ALA B CA 1
ATOM 4856 C C . ALA B 1 112 ? 2.48 15.68 20.875 1 98 112 ALA B C 1
ATOM 4858 O O . ALA B 1 112 ? 1.859 14.898 21.609 1 98 112 ALA B O 1
ATOM 4859 N N . CYS B 1 113 ? 1.893 16.594 20.109 1 96.5 113 CYS B N 1
ATOM 4860 C CA . CYS B 1 113 ? 0.445 16.766 20.141 1 96.5 113 CYS B CA 1
ATOM 4861 C C . CYS B 1 113 ? -0.268 15.547 19.562 1 96.5 113 CYS B C 1
ATOM 4863 O O . CYS B 1 113 ? -1.375 15.219 20 1 96.5 113 CYS B O 1
ATOM 4865 N N . TRP B 1 114 ? 0.33 14.945 18.609 1 95.44 114 TRP B N 1
ATOM 4866 C CA . TRP B 1 114 ? -0.246 13.742 18.031 1 95.44 114 TRP B CA 1
ATOM 4867 C C . TRP B 1 114 ? -0.329 12.625 19.062 1 95.44 114 TRP B C 1
ATOM 4869 O O . TRP B 1 114 ? -1.307 11.875 19.094 1 95.44 114 TRP B O 1
ATOM 4879 N N . PHE B 1 115 ? 0.682 12.531 19.969 1 96 115 PHE B N 1
ATOM 4880 C CA . PHE B 1 115 ? 0.759 11.445 20.938 1 96 115 PHE B CA 1
ATOM 4881 C C . PHE B 1 115 ? -0.097 11.766 22.156 1 96 115 PHE B C 1
ATOM 4883 O O . PHE B 1 115 ? -0.644 10.852 22.797 1 96 115 PHE B O 1
ATOM 4890 N N . SER B 1 116 ? -0.06 13.125 22.531 1 96.62 116 SER B N 1
ATOM 4891 C CA . SER B 1 116 ? -0.536 13.391 23.875 1 96.62 116 SER B CA 1
ATOM 4892 C C . SER B 1 116 ? -1.116 14.797 23.984 1 96.62 116 SER B C 1
ATOM 4894 O O . SER B 1 116 ? -0.623 15.734 23.359 1 96.62 116 SER B O 1
ATOM 4896 N N . PRO B 1 117 ? -2.152 14.984 24.875 1 96.5 117 PRO B N 1
ATOM 4897 C CA . PRO B 1 117 ? -2.654 16.328 25.188 1 96.5 117 PRO B CA 1
ATOM 4898 C C . PRO B 1 117 ? -1.795 17.047 26.219 1 96.5 117 PRO B C 1
ATOM 4900 O O . PRO B 1 117 ? -1.927 18.266 26.375 1 96.5 117 PRO B O 1
ATOM 4903 N N . ARG B 1 118 ? -0.943 16.266 26.984 1 97.75 118 ARG B N 1
ATOM 4904 C CA . ARG B 1 118 ? -0.079 16.812 28.016 1 97.75 118 ARG B CA 1
ATOM 4905 C C . ARG B 1 118 ? 1.357 16.328 27.844 1 97.75 118 ARG B C 1
ATOM 4907 O O . ARG B 1 118 ? 1.615 15.125 27.859 1 97.75 118 ARG B O 1
ATOM 4914 N N . TRP B 1 119 ? 2.215 17.266 27.688 1 98.19 119 TRP B N 1
ATOM 4915 C CA . TRP B 1 119 ? 3.627 16.922 27.547 1 98.19 119 TRP B CA 1
ATOM 4916 C C . TRP B 1 119 ? 4.52 18.047 28.047 1 98.19 119 TRP B C 1
ATOM 4918 O O . TRP B 1 119 ? 4.043 19.156 28.297 1 98.19 119 TRP B O 1
ATOM 4928 N N . HIS B 1 120 ? 5.77 17.766 28.328 1 98.38 120 HIS B N 1
ATOM 4929 C CA . HIS B 1 120 ? 6.715 18.797 28.766 1 98.38 120 HIS B CA 1
ATOM 4930 C C . HIS B 1 120 ? 8.125 18.469 28.281 1 98.38 120 HIS B C 1
ATOM 4932 O O . HIS B 1 120 ? 8.422 17.344 27.906 1 98.38 120 HIS B O 1
ATOM 4938 N N . VAL B 1 121 ? 8.93 19.469 28.234 1 98.56 121 VAL B N 1
ATOM 4939 C CA . VAL B 1 121 ? 10.32 19.391 27.812 1 98.56 121 VAL B CA 1
ATOM 4940 C C . VAL B 1 121 ? 11.227 19.938 28.922 1 98.56 121 VAL B C 1
ATOM 4942 O O . VAL B 1 121 ? 11.008 21.047 29.422 1 98.56 121 VAL B O 1
ATOM 4945 N N . ARG B 1 122 ? 12.094 19.125 29.391 1 97.94 122 ARG B N 1
ATOM 4946 C CA . ARG B 1 122 ? 13.164 19.516 30.297 1 97.94 122 ARG B CA 1
ATOM 4947 C C . ARG B 1 122 ? 14.523 19.438 29.609 1 97.94 122 ARG B C 1
ATOM 4949 O O . ARG B 1 122 ? 14.844 18.438 28.969 1 97.94 122 ARG B O 1
ATOM 4956 N N . THR B 1 123 ? 15.32 20.516 29.641 1 98.31 123 THR B N 1
ATOM 4957 C CA . THR B 1 123 ? 16.562 20.516 28.875 1 98.31 123 THR B CA 1
ATOM 4958 C C . THR B 1 123 ? 17.625 21.375 29.578 1 98.31 123 THR B C 1
ATOM 4960 O O . THR B 1 123 ? 17.281 22.266 30.359 1 98.31 123 THR B O 1
ATOM 4963 N N . SER B 1 124 ? 18.812 21.016 29.453 1 97.31 124 SER B N 1
ATOM 4964 C CA . SER B 1 124 ? 20 21.797 29.797 1 97.31 124 SER B CA 1
ATOM 4965 C C . SER B 1 124 ? 20.953 21.906 28.609 1 97.31 124 SER B C 1
ATOM 4967 O O . SER B 1 124 ? 21.281 20.906 27.969 1 97.31 124 SER B O 1
ATOM 4969 N N . ALA B 1 125 ? 21.281 23.188 28.281 1 96.81 125 ALA B N 1
ATOM 4970 C CA . ALA B 1 125 ? 22.125 23.406 27.109 1 96.81 125 ALA B CA 1
ATOM 4971 C C . ALA B 1 125 ? 23.594 23.438 27.484 1 96.81 125 ALA B C 1
ATOM 4973 O O . ALA B 1 125 ? 23.969 23.969 28.531 1 96.81 125 ALA B O 1
ATOM 4974 N N . LEU B 1 126 ? 24.375 22.875 26.594 1 94.94 126 LEU B N 1
ATOM 4975 C CA . LEU B 1 126 ? 25.828 22.906 26.75 1 94.94 126 LEU B CA 1
ATOM 4976 C C . LEU B 1 126 ? 26.312 24.328 27.016 1 94.94 126 LEU B C 1
ATOM 4978 O O . LEU B 1 126 ? 26.016 25.25 26.234 1 94.94 126 LEU B O 1
ATOM 4982 N N . GLY B 1 127 ? 26.984 24.547 28.109 1 93.44 127 GLY B N 1
ATOM 4983 C CA . GLY B 1 127 ? 27.594 25.828 28.406 1 93.44 127 GLY B CA 1
ATOM 4984 C C . GLY B 1 127 ? 26.703 26.734 29.234 1 93.44 127 GLY B C 1
ATOM 4985 O O . GLY B 1 127 ? 27.109 27.828 29.656 1 93.44 127 GLY B O 1
ATOM 4986 N N . GLU B 1 128 ? 25.453 26.328 29.453 1 95.5 128 GLU B N 1
ATOM 4987 C CA . GLU B 1 128 ? 24.531 27.125 30.266 1 95.5 128 GLU B CA 1
ATOM 4988 C C . GLU B 1 128 ? 24.375 26.531 31.656 1 95.5 128 GLU B C 1
ATOM 4990 O O . GLU B 1 128 ? 24.406 25.312 31.828 1 95.5 128 GLU B O 1
ATOM 4995 N N . ALA B 1 129 ? 24.109 27.328 32.656 1 96 129 ALA B N 1
ATOM 4996 C CA . ALA B 1 129 ? 24.078 26.891 34.031 1 96 129 ALA B CA 1
ATOM 4997 C C . ALA B 1 129 ? 22.641 26.766 34.562 1 96 129 ALA B C 1
ATOM 4999 O O . ALA B 1 129 ? 22.375 27 35.719 1 96 129 ALA B O 1
ATOM 5000 N N . VAL B 1 130 ? 21.781 26.469 33.688 1 96.31 130 VAL B N 1
ATOM 5001 C CA . VAL B 1 130 ? 20.391 26.344 34.094 1 96.31 130 VAL B CA 1
ATOM 5002 C C . VAL B 1 130 ? 19.734 25.172 33.375 1 96.31 130 VAL B C 1
ATOM 5004 O O . VAL B 1 130 ? 20.188 24.766 32.281 1 96.31 130 VAL B O 1
ATOM 5007 N N . GLU B 1 131 ? 18.828 24.625 33.969 1 96.44 131 GLU B N 1
ATOM 5008 C CA . GLU B 1 131 ? 17.875 23.688 33.375 1 96.44 131 GLU B CA 1
ATOM 5009 C C . GLU B 1 131 ? 16.516 24.328 33.188 1 96.44 131 GLU B C 1
ATOM 5011 O O . GLU B 1 131 ? 16.016 25.016 34.094 1 96.44 131 GLU B O 1
ATOM 5016 N N . ARG B 1 132 ? 15.898 24.172 32.094 1 97.56 132 ARG B N 1
ATOM 5017 C CA . ARG B 1 132 ? 14.609 24.781 31.781 1 97.56 132 ARG B CA 1
ATOM 5018 C C . ARG B 1 132 ? 13.547 23.719 31.547 1 97.56 132 ARG B C 1
ATOM 5020 O O . ARG B 1 132 ? 13.812 22.672 30.938 1 97.56 132 ARG B O 1
ATOM 5027 N N . THR B 1 133 ? 12.375 23.953 32.062 1 97.62 133 THR B N 1
ATOM 5028 C CA . THR B 1 133 ? 11.227 23.078 31.844 1 97.62 133 THR B CA 1
ATOM 5029 C C . THR B 1 133 ? 10.016 23.875 31.375 1 97.62 133 THR B C 1
ATOM 5031 O O . THR B 1 133 ? 9.703 24.938 31.922 1 97.62 133 THR B O 1
ATOM 5034 N N . VAL B 1 134 ? 9.422 23.484 30.328 1 97.88 134 VAL B N 1
ATOM 5035 C CA . VAL B 1 134 ? 8.164 24.047 29.859 1 97.88 134 VAL B CA 1
ATOM 5036 C C . VAL B 1 134 ? 7.117 22.938 29.734 1 97.88 134 VAL B C 1
ATOM 5038 O O . VAL B 1 134 ? 7.434 21.8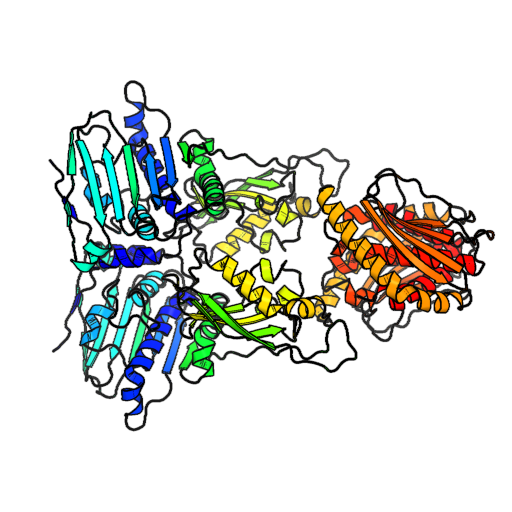28 29.312 1 97.88 134 VAL B O 1
ATOM 5041 N N . ARG B 1 135 ? 5.887 23.266 30.141 1 98.06 135 ARG B N 1
ATOM 5042 C CA . ARG B 1 135 ? 4.816 22.266 30.172 1 98.06 135 ARG B CA 1
ATOM 5043 C C . ARG B 1 135 ? 3.656 22.688 29.281 1 98.06 135 ARG B C 1
ATOM 5045 O O . ARG B 1 135 ? 3.262 23.859 29.266 1 98.06 135 ARG B O 1
ATOM 5052 N N . PHE B 1 136 ? 3.156 21.75 28.531 1 97.94 136 PHE B N 1
ATOM 5053 C CA . PHE B 1 136 ? 2.037 21.953 27.609 1 97.94 136 PHE B CA 1
ATOM 5054 C C . PHE B 1 136 ? 0.816 21.156 28.062 1 97.94 136 PHE B C 1
ATOM 5056 O O . PHE B 1 136 ? 0.906 19.953 28.312 1 97.94 136 PHE B O 1
ATOM 5063 N N . ASP B 1 137 ? -0.26 21.812 28.281 1 98.12 137 ASP B N 1
ATOM 5064 C CA . ASP B 1 137 ? -1.608 21.266 28.406 1 98.12 137 ASP B CA 1
ATOM 5065 C C . ASP B 1 137 ? -2.52 21.797 27.297 1 98.12 137 ASP B C 1
ATOM 5067 O O . ASP B 1 137 ? -3.141 22.844 27.438 1 98.12 137 ASP B O 1
ATOM 5071 N N . ILE B 1 138 ? -2.652 21.031 26.266 1 96.75 138 ILE B N 1
ATOM 5072 C CA . ILE B 1 138 ? -3.238 21.5 25.016 1 96.75 138 ILE B CA 1
ATOM 5073 C C . ILE B 1 138 ? -4.695 21.906 25.25 1 96.75 138 ILE B C 1
ATOM 5075 O O . ILE B 1 138 ? -5.156 22.922 24.734 1 96.75 138 ILE B O 1
ATOM 5079 N N . ASP B 1 139 ? -5.414 21.094 26.016 1 95.38 139 ASP B N 1
ATOM 5080 C CA . ASP B 1 139 ? -6.809 21.422 26.297 1 95.38 139 ASP B CA 1
ATOM 5081 C C . ASP B 1 139 ? -6.93 22.781 26.984 1 95.38 139 ASP B C 1
ATOM 5083 O O . ASP B 1 139 ? -7.762 23.609 26.609 1 95.38 139 ASP B O 1
ATOM 5087 N N . ARG B 1 140 ? -6.09 23 27.953 1 96.69 140 ARG B N 1
ATOM 5088 C CA . ARG B 1 140 ? -6.102 24.266 28.688 1 96.69 140 ARG B CA 1
ATOM 5089 C C . ARG B 1 140 ? -5.66 25.422 27.812 1 96.69 140 ARG B C 1
ATOM 5091 O O . ARG B 1 140 ? -6.254 26.5 27.844 1 96.69 140 ARG B O 1
ATOM 5098 N N . ILE B 1 141 ? -4.613 25.172 27 1 96.31 141 ILE B N 1
ATOM 5099 C CA . ILE B 1 141 ? -4.066 26.188 26.109 1 96.31 141 ILE B CA 1
ATOM 5100 C C . ILE B 1 141 ? -5.148 26.656 25.141 1 96.31 141 ILE B C 1
ATOM 5102 O O . ILE B 1 141 ? -5.336 27.859 24.953 1 96.31 141 ILE B O 1
ATOM 5106 N N . VAL B 1 142 ? -5.879 25.734 24.594 1 92.62 142 VAL B N 1
ATOM 5107 C CA . VAL B 1 142 ? -6.883 26.047 23.578 1 92.62 142 VAL B CA 1
ATOM 5108 C C . VAL B 1 142 ? -8.102 26.688 24.25 1 92.62 142 VAL B C 1
ATOM 5110 O O . VAL B 1 142 ? -8.602 27.719 23.781 1 92.62 142 VAL B O 1
ATOM 5113 N N . LYS B 1 143 ? -8.57 26.094 25.344 1 93.25 143 LYS B N 1
ATOM 5114 C CA . LYS B 1 143 ? -9.75 26.578 26.047 1 93.25 143 LYS B CA 1
ATOM 5115 C C . LYS B 1 143 ? -9.547 28.016 26.531 1 93.25 143 LYS B C 1
ATOM 5117 O O . LYS B 1 143 ? -10.438 28.859 26.375 1 93.25 143 LYS B O 1
ATOM 5122 N N . ASP B 1 144 ? -8.328 28.328 27.078 1 95.31 144 ASP B N 1
ATOM 5123 C CA . ASP B 1 144 ? -8.062 29.641 27.688 1 95.31 144 ASP B CA 1
ATOM 5124 C C . ASP B 1 144 ? -7.312 30.547 26.734 1 95.31 144 ASP B C 1
ATOM 5126 O O . ASP B 1 144 ? -6.898 31.641 27.109 1 95.31 144 ASP B O 1
ATOM 5130 N N . ASP B 1 145 ? -7.09 30.078 25.453 1 93.31 145 ASP B N 1
ATOM 5131 C CA . ASP B 1 145 ? -6.383 30.828 24.422 1 93.31 145 ASP B CA 1
ATOM 5132 C C . ASP B 1 145 ? -5.043 31.344 24.953 1 93.31 145 ASP B C 1
ATOM 5134 O O . ASP B 1 145 ? -4.754 32.531 24.859 1 93.31 145 ASP B O 1
ATOM 5138 N N . ILE B 1 146 ? -4.246 30.469 25.609 1 95.12 146 ILE B N 1
ATOM 5139 C CA . ILE B 1 146 ? -2.957 30.812 26.203 1 95.12 146 ILE B CA 1
ATOM 5140 C C . ILE B 1 146 ? -1.898 30.906 25.109 1 95.12 146 ILE B C 1
ATOM 5142 O O . ILE B 1 146 ? -1.686 29.953 24.359 1 95.12 146 ILE B O 1
ATOM 5146 N N . SER B 1 147 ? -1.23 32.031 25 1 93.69 147 SER B N 1
ATOM 5147 C CA . SER B 1 147 ? -0.234 32.219 23.938 1 93.69 147 SER B CA 1
ATOM 5148 C C . SER B 1 147 ? 1.181 32.188 24.516 1 93.69 147 SER B C 1
ATOM 5150 O O . SER B 1 147 ? 2.154 32.094 23.766 1 93.69 147 SER B O 1
ATOM 5152 N N . GLU B 1 148 ? 1.258 32.219 25.875 1 95.75 148 GLU B N 1
ATOM 5153 C CA . GLU B 1 148 ? 2.555 32.156 26.547 1 95.75 148 GLU B CA 1
ATOM 5154 C C . GLU B 1 148 ? 2.564 31.141 27.672 1 95.75 148 GLU B C 1
ATOM 5156 O O . GLU B 1 148 ? 1.603 31.031 28.438 1 95.75 148 GLU B O 1
ATOM 5161 N N . LEU B 1 149 ? 3.629 30.438 27.688 1 96.75 149 LEU B N 1
ATOM 5162 C CA . LEU B 1 149 ? 3.783 29.453 28.766 1 96.75 149 LEU B CA 1
ATOM 5163 C C . LEU B 1 149 ? 4.918 29.844 29.703 1 96.75 149 LEU B C 1
ATOM 5165 O O . LEU B 1 149 ? 5.934 30.391 29.266 1 96.75 149 LEU B O 1
ATOM 5169 N N . VAL B 1 150 ? 4.793 29.516 30.922 1 96.62 150 VAL B N 1
ATOM 5170 C CA . VAL B 1 150 ? 5.809 29.781 31.938 1 96.62 150 VAL B CA 1
ATOM 5171 C C . VAL B 1 150 ? 6.953 28.781 31.797 1 96.62 150 VAL B C 1
ATOM 5173 O O . VAL B 1 150 ? 6.723 27.594 31.578 1 96.62 150 VAL B O 1
ATOM 5176 N N . VAL B 1 151 ? 8.133 29.281 31.844 1 97.25 151 VAL B N 1
ATOM 5177 C CA . VAL B 1 151 ? 9.336 28.453 31.828 1 97.25 151 VAL B CA 1
ATOM 5178 C C . VAL B 1 151 ? 9.93 28.391 33.25 1 97.25 151 VAL B C 1
ATOM 5180 O O . VAL B 1 151 ? 10.211 29.422 33.844 1 97.25 151 VAL B O 1
ATOM 5183 N N . GLU B 1 152 ? 10.109 27.172 33.719 1 96.88 152 GLU B N 1
ATOM 5184 C CA . GLU B 1 152 ? 10.773 26.969 35.031 1 96.88 152 GLU B CA 1
ATOM 5185 C C . GLU B 1 152 ? 12.273 26.781 34.844 1 96.88 152 GLU B C 1
ATOM 5187 O O . GLU B 1 152 ? 12.711 25.906 34.062 1 96.88 152 GLU B O 1
ATOM 5192 N N . GLU B 1 153 ? 13.016 27.547 35.531 1 96.62 153 GLU B N 1
ATOM 5193 C CA . GLU B 1 153 ? 14.469 27.391 35.5 1 96.62 153 GLU B CA 1
ATOM 5194 C C . GLU B 1 153 ? 15 26.891 36.844 1 96.62 153 GLU B C 1
ATOM 5196 O O . GLU B 1 153 ? 14.516 27.312 37.906 1 96.62 153 GLU B O 1
ATOM 5201 N N . ARG B 1 154 ? 15.883 25.953 36.781 1 95.81 154 ARG B N 1
ATOM 5202 C CA . ARG B 1 154 ? 16.625 25.453 37.938 1 95.81 154 ARG B CA 1
ATOM 5203 C C . ARG B 1 154 ? 18.125 25.453 37.656 1 95.81 154 ARG B C 1
ATOM 5205 O O . ARG B 1 154 ? 18.562 25.25 36.531 1 95.81 154 ARG B O 1
ATOM 5212 N N . PRO B 1 155 ? 18.906 25.703 38.75 1 95.56 155 PRO B N 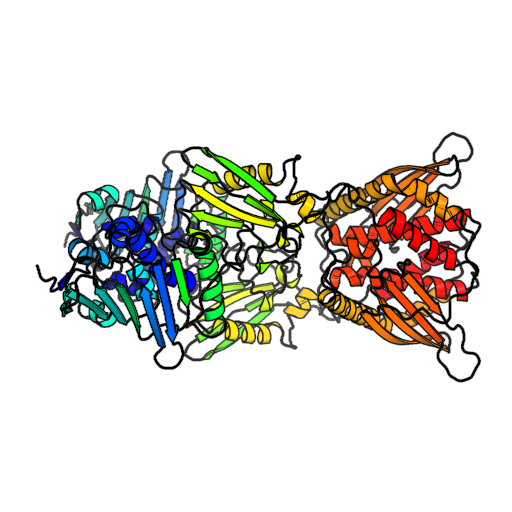1
ATOM 5213 C CA . PRO B 1 155 ? 20.359 25.656 38.531 1 95.56 155 PRO B CA 1
ATOM 5214 C C . PRO B 1 155 ? 20.844 24.266 38.094 1 95.56 155 PRO B C 1
ATOM 5216 O O . PRO B 1 155 ? 20.312 23.25 38.562 1 95.56 155 PRO B O 1
ATOM 5219 N N . ALA B 1 156 ? 21.797 24.312 37.125 1 94.31 156 ALA B N 1
ATOM 5220 C CA . ALA B 1 156 ? 22.469 23.094 36.625 1 94.31 156 ALA B CA 1
ATOM 5221 C C . ALA B 1 156 ? 23.938 23.375 36.312 1 94.31 156 ALA B C 1
ATOM 5223 O O . ALA B 1 156 ? 24.344 24.531 36.156 1 94.31 156 ALA B O 1
ATOM 5224 N N . ALA B 1 157 ? 24.719 22.266 36.281 1 93.25 157 ALA B N 1
ATOM 5225 C CA . ALA B 1 157 ? 26.125 22.422 35.906 1 93.25 157 ALA B CA 1
ATOM 5226 C C . ALA B 1 157 ? 26.25 22.781 34.438 1 93.25 157 ALA B C 1
ATOM 5228 O O . ALA B 1 157 ? 25.531 22.266 33.594 1 93.25 157 ALA B O 1
ATOM 5229 N N . PRO B 1 158 ? 27.188 23.672 34.156 1 91.38 158 PRO B N 1
ATOM 5230 C CA . PRO B 1 158 ? 27.359 24.094 32.75 1 91.38 158 PRO B CA 1
ATOM 5231 C C . PRO B 1 158 ? 27.734 22.938 31.828 1 91.38 158 PRO B C 1
ATOM 5233 O O . PRO B 1 158 ? 27.516 23 30.625 1 91.38 158 PRO B O 1
ATOM 5236 N N . GLU B 1 159 ? 28.281 21.859 32.406 1 89.06 159 GLU B N 1
ATOM 5237 C CA . GLU B 1 159 ? 28.703 20.703 31.594 1 89.06 159 GLU B CA 1
ATOM 5238 C C . GLU B 1 159 ? 27.531 19.766 31.312 1 89.06 159 GLU B C 1
ATOM 5240 O O . GLU B 1 159 ? 27.625 18.891 30.453 1 89.06 159 GLU B O 1
ATOM 5245 N N . THR B 1 160 ? 26.469 20.078 32.062 1 92.19 160 THR B N 1
ATOM 5246 C CA . THR B 1 160 ? 25.297 19.234 31.875 1 92.19 160 THR B CA 1
ATOM 5247 C C . THR B 1 160 ? 24.562 19.594 30.594 1 92.19 160 THR B C 1
ATOM 5249 O O . THR B 1 160 ? 24.266 20.766 30.344 1 92.19 160 THR B O 1
ATOM 5252 N N . HIS B 1 161 ? 24.375 18.625 29.734 1 95.88 161 HIS B N 1
ATOM 5253 C CA . HIS B 1 161 ? 23.641 18.844 28.5 1 95.88 161 HIS B CA 1
ATOM 5254 C C . HIS B 1 161 ? 22.75 17.656 28.172 1 95.88 161 HIS B C 1
ATOM 5256 O O . HIS B 1 161 ? 23.219 16.516 28.156 1 95.88 161 HIS B O 1
ATOM 5262 N N . PHE B 1 162 ? 21.438 17.938 27.938 1 97.69 162 PHE B N 1
ATOM 5263 C CA . PHE B 1 162 ? 20.453 16.906 27.594 1 97.69 162 PHE B CA 1
ATOM 5264 C C . PHE B 1 162 ? 19.125 17.531 27.188 1 97.69 162 PHE B C 1
ATOM 5266 O O . PHE B 1 162 ? 18.922 18.734 27.391 1 97.69 162 PHE B O 1
ATOM 5273 N N . THR B 1 163 ? 18.297 16.844 26.562 1 98.44 163 THR B N 1
ATOM 5274 C CA . THR B 1 163 ? 16.891 17.141 26.391 1 98.44 163 THR B CA 1
ATOM 5275 C C . THR B 1 163 ? 16.031 15.93 26.719 1 98.44 163 THR B C 1
ATOM 5277 O O . THR B 1 163 ? 16.359 14.805 26.328 1 98.44 163 THR B O 1
ATOM 5280 N N . GLU B 1 164 ? 15.008 16.172 27.484 1 98.62 164 GLU B N 1
ATOM 5281 C CA . GLU B 1 164 ? 14.023 15.141 27.812 1 98.62 164 GLU B CA 1
ATOM 5282 C C . GLU B 1 164 ? 12.609 15.594 27.453 1 98.62 164 GLU B C 1
ATOM 5284 O O . GLU B 1 164 ? 12.18 16.672 27.859 1 98.62 164 GLU B O 1
ATOM 5289 N N . VAL B 1 165 ? 11.945 14.875 26.641 1 98.75 165 VAL B N 1
ATOM 5290 C CA . VAL B 1 165 ? 10.547 15.102 26.312 1 98.75 165 VAL B CA 1
ATOM 5291 C C . VAL B 1 165 ? 9.68 14 26.922 1 98.75 165 VAL B C 1
ATOM 5293 O O . VAL B 1 165 ? 9.945 12.812 26.719 1 98.75 165 VAL B O 1
ATOM 5296 N N . VAL B 1 166 ? 8.703 14.391 27.656 1 98.5 166 VAL B N 1
ATOM 5297 C CA . VAL B 1 166 ? 7.801 13.438 28.297 1 98.5 166 VAL B CA 1
ATOM 5298 C C . VAL B 1 166 ? 6.379 13.648 27.781 1 98.5 166 VAL B C 1
ATOM 5300 O O . VAL B 1 166 ? 5.852 14.766 27.828 1 98.5 166 VAL B O 1
ATOM 5303 N N . LEU B 1 167 ? 5.785 12.648 27.203 1 98.44 167 LEU B N 1
ATOM 5304 C CA . LEU B 1 167 ? 4.418 12.641 26.703 1 98.44 167 LEU B CA 1
ATOM 5305 C C . LEU B 1 167 ? 3.492 11.875 27.641 1 98.44 167 LEU B C 1
ATOM 5307 O O . LEU B 1 167 ? 3.613 10.656 27.781 1 98.44 167 LEU B O 1
ATOM 5311 N N . ASP B 1 168 ? 2.568 12.594 28.234 1 97.12 168 ASP B N 1
ATOM 5312 C CA . ASP B 1 168 ? 1.701 11.992 29.234 1 97.12 168 ASP B CA 1
ATOM 5313 C C . ASP B 1 168 ? 0.29 11.781 28.688 1 97.12 168 ASP B C 1
ATOM 5315 O O . ASP B 1 168 ? -0.15 12.508 27.797 1 97.12 168 ASP B O 1
ATOM 5319 N N . GLU B 1 169 ? -0.426 10.789 29.203 1 95.31 169 GLU B N 1
ATOM 5320 C CA . GLU B 1 169 ? -1.822 10.523 28.859 1 95.31 169 GLU B CA 1
ATOM 5321 C C . GLU B 1 169 ? -2.006 10.336 27.359 1 95.31 169 GLU B C 1
ATOM 5323 O O . GLU B 1 169 ? -2.832 11.008 26.75 1 95.31 169 GLU B O 1
ATOM 5328 N N . LEU B 1 170 ? -1.311 9.359 26.906 1 95.12 170 LEU B N 1
ATOM 5329 C CA . LEU B 1 170 ? -1.253 9.125 25.469 1 95.12 170 LEU B CA 1
ATOM 5330 C C . LEU B 1 170 ? -2.646 8.867 24.906 1 95.12 170 LEU B C 1
ATOM 5332 O O . LEU B 1 170 ? -3.457 8.18 25.531 1 95.12 170 LEU B O 1
ATOM 5336 N N . HIS B 1 171 ? -2.863 9.539 23.781 1 89.94 171 HIS B N 1
ATOM 5337 C CA . HIS B 1 171 ? -4.125 9.273 23.094 1 89.94 171 HIS B CA 1
ATOM 5338 C C . HIS B 1 171 ? -4.25 7.797 22.719 1 89.94 171 HIS B C 1
ATOM 5340 O O . HIS B 1 171 ? -5.332 7.219 22.812 1 89.94 171 HIS B O 1
ATOM 5346 N N . ARG B 1 172 ? -3.102 7.258 22.281 1 85 172 ARG B N 1
ATOM 5347 C CA . ARG B 1 172 ? -3.049 5.879 21.797 1 85 172 ARG B CA 1
ATOM 5348 C C . ARG B 1 172 ? -1.725 5.219 22.172 1 85 172 ARG B C 1
ATOM 5350 O O . ARG B 1 172 ? -0.814 5.133 21.344 1 85 172 ARG B O 1
ATOM 5357 N N . PRO B 1 173 ? -1.671 4.641 23.203 1 90.06 173 PRO B N 1
ATOM 5358 C CA . PRO B 1 173 ? -0.425 4.008 23.641 1 90.06 173 PRO B CA 1
ATOM 5359 C C . PRO B 1 173 ? -0.044 2.801 22.781 1 90.06 173 PRO B C 1
ATOM 5361 O O . PRO B 1 173 ? -0.873 1.919 22.547 1 90.06 173 PRO B O 1
ATOM 5364 N N . PRO B 1 174 ? 1.154 2.873 22.266 1 89.44 174 PRO B N 1
ATOM 5365 C CA . PRO B 1 174 ? 1.607 1.697 21.516 1 89.44 174 PRO B CA 1
ATOM 5366 C C . PRO B 1 174 ? 1.746 0.457 22.391 1 89.44 174 PRO B C 1
ATOM 5368 O O . PRO B 1 174 ? 2.305 0.534 23.484 1 89.44 174 PRO B O 1
ATOM 5371 N N . ILE B 1 175 ? 1.183 -0.637 21.891 1 83.75 175 ILE B N 1
ATOM 5372 C CA . ILE B 1 175 ? 1.261 -1.854 22.688 1 83.75 175 ILE B CA 1
ATOM 5373 C C . ILE B 1 175 ? 1.805 -2.998 21.844 1 83.75 175 ILE B C 1
ATOM 5375 O O . ILE B 1 175 ? 1.715 -2.963 20.609 1 83.75 175 ILE B O 1
ATOM 5379 N N . GLY B 1 176 ? 2.428 -4.047 22.562 1 81.62 176 GLY B N 1
ATOM 5380 C CA . GLY B 1 176 ? 2.811 -5.332 22 1 81.62 176 GLY B CA 1
ATOM 5381 C C . GLY B 1 176 ? 3.48 -5.215 20.641 1 81.62 176 GLY B C 1
ATOM 5382 O O . GLY B 1 176 ? 4.617 -4.75 20.547 1 81.62 176 GLY B O 1
ATOM 5383 N N . ARG B 1 177 ? 2.725 -5.539 19.688 1 84.31 177 ARG B N 1
ATOM 5384 C CA . ARG B 1 177 ? 3.209 -5.66 18.312 1 84.31 177 ARG B CA 1
ATOM 5385 C C . ARG B 1 177 ? 3.645 -4.301 17.766 1 84.31 177 ARG B C 1
ATOM 5387 O O . ARG B 1 177 ? 4.598 -4.215 16.984 1 84.31 177 ARG B O 1
ATOM 5394 N N . THR B 1 178 ? 2.986 -3.275 18.203 1 88.94 178 THR B N 1
ATOM 5395 C CA . THR B 1 178 ? 3.305 -1.938 17.719 1 88.94 178 THR B CA 1
ATOM 5396 C C . THR B 1 178 ? 4.68 -1.497 18.203 1 88.94 178 THR B C 1
ATOM 5398 O O . THR B 1 178 ? 5.414 -0.814 17.484 1 88.94 178 THR B O 1
ATOM 5401 N N . VAL B 1 179 ? 5.02 -1.894 19.406 1 94.19 179 VAL B N 1
ATOM 5402 C CA . VAL B 1 179 ? 6.332 -1.55 19.953 1 94.19 179 VAL B CA 1
ATOM 5403 C C . VAL B 1 179 ? 7.422 -2.24 19.125 1 94.19 179 VAL B C 1
ATOM 5405 O O . VAL B 1 179 ? 8.469 -1.648 18.859 1 94.19 179 VAL B O 1
ATOM 5408 N N . GLY B 1 180 ? 7.156 -3.49 18.797 1 94.75 180 GLY B N 1
ATOM 5409 C CA . GLY B 1 180 ? 8.086 -4.191 17.922 1 94.75 180 GLY B CA 1
ATOM 5410 C C . GLY B 1 180 ? 8.281 -3.504 16.578 1 94.75 180 GLY B C 1
ATOM 5411 O O . GLY B 1 180 ? 9.406 -3.357 16.109 1 94.75 180 GLY B O 1
ATOM 5412 N N . LYS B 1 181 ? 7.234 -3.029 16.016 1 94 181 LYS B N 1
ATOM 5413 C CA . LYS B 1 181 ? 7.301 -2.311 14.75 1 94 181 LYS B CA 1
ATOM 5414 C C . LYS B 1 181 ? 8.062 -1 14.898 1 94 181 LYS B C 1
ATOM 5416 O O . LYS B 1 181 ? 8.828 -0.619 14.016 1 94 181 LYS B O 1
ATOM 5421 N N . ILE B 1 182 ? 7.797 -0.338 15.977 1 97 182 ILE B N 1
ATOM 5422 C CA . ILE B 1 182 ? 8.5 0.91 16.25 1 97 182 ILE B CA 1
ATOM 5423 C C . ILE B 1 182 ? 10.008 0.665 16.25 1 97 182 ILE B C 1
ATOM 5425 O O . ILE B 1 182 ? 10.758 1.396 15.602 1 97 182 ILE B O 1
ATOM 5429 N N . LYS B 1 183 ? 10.398 -0.361 16.922 1 97.75 183 LYS B N 1
ATOM 5430 C CA . LYS B 1 183 ? 11.828 -0.677 17 1 97.75 183 LYS B CA 1
ATOM 5431 C C . LYS B 1 183 ? 12.391 -0.989 15.609 1 97.75 183 LYS B C 1
ATOM 5433 O O . LYS B 1 183 ? 13.461 -0.498 15.242 1 97.75 183 LYS B O 1
ATOM 5438 N N . GLU B 1 184 ? 11.695 -1.745 14.867 1 97 184 GLU B N 1
ATOM 5439 C CA . GLU B 1 184 ? 12.156 -2.135 13.539 1 97 184 GLU B CA 1
ATOM 5440 C C . GLU B 1 184 ? 12.281 -0.922 12.617 1 97 184 GLU B C 1
ATOM 5442 O O . GLU B 1 184 ? 13.297 -0.752 11.938 1 97 184 GLU B O 1
ATOM 5447 N N . HIS B 1 185 ? 11.281 -0.122 12.609 1 98 185 HIS B N 1
ATOM 5448 C CA . HIS B 1 185 ? 11.266 1.042 11.734 1 98 185 HIS B CA 1
ATOM 5449 C C . HIS B 1 185 ? 12.32 2.062 12.148 1 98 185 HIS B C 1
ATOM 5451 O O . HIS B 1 185 ? 13.031 2.6 11.305 1 98 185 HIS B O 1
ATOM 5457 N N . LEU B 1 186 ? 12.43 2.369 13.43 1 98.62 186 LEU B N 1
ATOM 5458 C CA . LEU B 1 186 ? 13.43 3.332 13.883 1 98.62 186 LEU B CA 1
ATOM 5459 C C . LEU B 1 186 ? 14.836 2.854 13.562 1 98.62 186 LEU B C 1
ATOM 5461 O O . LEU B 1 186 ? 15.703 3.656 13.203 1 98.62 186 LEU B O 1
ATOM 5465 N N . THR B 1 187 ? 15.016 1.545 13.703 1 98.25 187 THR B N 1
ATOM 5466 C CA . THR B 1 187 ? 16.312 0.971 13.336 1 98.25 187 THR B CA 1
ATOM 5467 C C . THR B 1 187 ? 16.641 1.278 11.883 1 98.25 187 THR B C 1
ATOM 5469 O O . THR B 1 187 ? 17.75 1.707 11.57 1 98.25 187 THR B O 1
ATOM 5472 N N . ASP B 1 188 ? 15.727 1.088 11.047 1 97.94 188 ASP B N 1
ATOM 5473 C CA . ASP B 1 188 ? 15.93 1.313 9.625 1 97.94 188 ASP B CA 1
ATOM 5474 C C . ASP B 1 188 ? 16.078 2.803 9.32 1 97.94 188 ASP B C 1
ATOM 5476 O O . ASP B 1 188 ? 16.938 3.195 8.523 1 97.94 188 ASP B O 1
ATOM 5480 N N . ILE B 1 189 ? 15.25 3.619 9.914 1 98.44 189 ILE B N 1
ATOM 5481 C CA . ILE B 1 189 ? 15.211 5.051 9.641 1 98.44 189 ILE B CA 1
ATOM 5482 C C . ILE B 1 189 ? 16.578 5.676 9.953 1 98.44 189 ILE B C 1
ATOM 5484 O O . ILE B 1 189 ? 17.062 6.523 9.203 1 98.44 189 ILE B O 1
ATOM 5488 N N . PHE B 1 190 ? 17.203 5.191 11 1 98.44 190 PHE B N 1
ATOM 5489 C CA . PHE B 1 190 ? 18.438 5.844 11.445 1 98.44 190 PHE B CA 1
ATOM 5490 C C . PHE B 1 190 ? 19.641 4.934 11.234 1 98.44 190 PHE B C 1
ATOM 5492 O O . PHE B 1 190 ? 20.688 5.145 11.836 1 98.44 190 PHE B O 1
ATOM 5499 N N . ARG B 1 191 ? 19.516 3.951 10.359 1 98 191 ARG B N 1
ATOM 5500 C CA . ARG B 1 191 ? 20.531 2.914 10.219 1 98 191 ARG B CA 1
ATOM 5501 C C . ARG B 1 191 ? 21.875 3.512 9.812 1 98 191 ARG B C 1
ATOM 5503 O O . ARG B 1 191 ? 22.938 3.008 10.203 1 98 191 ARG B O 1
ATOM 5510 N N . VAL B 1 192 ? 21.922 4.543 9.062 1 97.75 192 VAL B N 1
ATOM 5511 C CA . VAL B 1 192 ? 23.172 5.16 8.625 1 97.75 192 VAL B CA 1
ATOM 5512 C C . VAL B 1 192 ? 23.906 5.746 9.836 1 97.75 192 VAL B C 1
ATOM 5514 O O . VAL B 1 192 ? 25.109 5.559 9.984 1 97.75 192 VAL B O 1
ATOM 5517 N N . PHE B 1 193 ? 23.203 6.449 10.703 1 97.62 193 PHE B N 1
ATOM 5518 C CA . PHE B 1 193 ? 23.797 7.031 11.906 1 97.62 193 PHE B CA 1
ATOM 5519 C C . PHE B 1 193 ? 24.25 5.945 12.875 1 97.62 193 PHE B C 1
ATOM 5521 O O . PHE B 1 193 ? 25.266 6.09 13.555 1 97.62 193 PHE B O 1
ATOM 5528 N N . LEU B 1 194 ? 23.469 4.895 12.922 1 97.69 194 LEU B N 1
ATOM 5529 C CA . LEU B 1 194 ? 23.812 3.762 13.773 1 97.69 194 LEU B CA 1
ATOM 5530 C C . LEU B 1 194 ? 25.062 3.061 13.266 1 97.69 194 LEU B C 1
ATOM 5532 O O . LEU B 1 194 ? 25.984 2.779 14.039 1 97.69 194 LEU B O 1
ATOM 5536 N N . ARG B 1 195 ? 25.078 2.873 12.008 1 96.06 195 ARG B N 1
ATOM 5537 C CA . ARG B 1 195 ? 26.172 2.166 11.375 1 96.06 195 ARG B CA 1
ATOM 5538 C C . ARG B 1 195 ? 27.484 2.953 11.5 1 96.06 195 ARG B C 1
ATOM 5540 O O . ARG B 1 195 ? 28.547 2.367 11.664 1 96.06 195 ARG B O 1
ATOM 5547 N N . ARG B 1 196 ? 27.438 4.27 11.469 1 95.19 196 ARG B N 1
ATOM 5548 C CA . ARG B 1 196 ? 28.609 5.133 11.523 1 95.19 196 ARG B CA 1
ATOM 5549 C C . ARG B 1 196 ? 29.078 5.348 12.961 1 95.19 196 ARG B C 1
ATOM 5551 O O . ARG B 1 196 ? 30.125 5.953 13.195 1 95.19 196 ARG B O 1
ATOM 5558 N N . GLY B 1 197 ? 28.297 4.926 13.891 1 94.44 197 GLY B N 1
ATOM 5559 C CA . GLY B 1 197 ? 28.672 5.074 15.289 1 94.44 197 GLY B CA 1
ATOM 5560 C C . GLY B 1 197 ? 28.406 6.465 15.828 1 94.44 197 GLY B C 1
ATOM 5561 O O . GLY B 1 197 ? 28.875 6.816 16.906 1 94.44 197 GLY B O 1
ATOM 5562 N N . VAL B 1 198 ? 27.625 7.227 15.141 1 94.62 198 VAL B N 1
ATOM 5563 C CA . VAL B 1 198 ? 27.281 8.586 15.539 1 94.62 198 VAL B CA 1
ATOM 5564 C C . VAL B 1 198 ? 26.266 8.555 16.672 1 94.62 198 VAL B C 1
ATOM 5566 O O . VAL B 1 198 ? 26.266 9.438 17.547 1 94.62 198 VAL B O 1
ATOM 5569 N N . MET B 1 199 ? 25.469 7.488 16.641 1 97 199 MET B N 1
ATOM 5570 C CA . MET B 1 199 ? 24.359 7.461 17.578 1 97 199 MET B CA 1
ATOM 5571 C C . MET B 1 199 ? 24.109 6.047 18.094 1 97 199 MET B C 1
ATOM 5573 O O . MET B 1 199 ? 24.406 5.07 17.406 1 97 199 MET B O 1
ATOM 5577 N N . GLN B 1 200 ? 23.672 6.031 19.297 1 98.38 200 GLN B N 1
ATOM 5578 C CA . GLN B 1 200 ? 23.047 4.852 19.875 1 98.38 200 GLN B CA 1
ATOM 5579 C C . GLN B 1 200 ? 21.562 5.109 20.188 1 98.38 200 GLN B C 1
ATOM 5581 O O . GLN B 1 200 ? 21.219 6.133 20.781 1 98.38 200 GLN B O 1
ATOM 5586 N N . LEU B 1 201 ? 20.703 4.285 19.734 1 98.75 201 LEU B N 1
ATOM 5587 C CA . LEU B 1 201 ? 19.266 4.395 19.953 1 98.75 201 LEU B CA 1
ATOM 5588 C C . LEU B 1 201 ? 18.766 3.24 20.828 1 98.75 201 LEU B C 1
ATOM 5590 O O . LEU B 1 201 ? 18.969 2.072 20.484 1 98.75 201 LEU B O 1
ATOM 5594 N N . ILE B 1 202 ? 18.25 3.549 21.953 1 98.69 202 ILE B N 1
ATOM 5595 C CA . ILE B 1 202 ? 17.781 2.561 22.922 1 98.69 202 ILE B CA 1
ATOM 5596 C C . ILE B 1 202 ? 16.281 2.709 23.125 1 98.69 202 ILE B C 1
ATOM 5598 O O . ILE B 1 202 ? 15.789 3.787 23.469 1 98.69 202 ILE B O 1
ATOM 5602 N N . VAL B 1 203 ? 15.547 1.674 22.875 1 98.31 203 VAL B N 1
ATOM 5603 C CA . VAL B 1 203 ? 14.102 1.673 23.094 1 98.31 203 VAL B CA 1
ATOM 5604 C C . VAL B 1 203 ? 13.727 0.62 24.125 1 98.31 203 VAL B C 1
ATOM 5606 O O . VAL B 1 203 ? 14 -0.568 23.938 1 98.31 203 VAL B O 1
ATOM 5609 N N . ASN B 1 204 ? 13.133 1.054 25.219 1 96.75 204 ASN B N 1
ATOM 5610 C CA . ASN B 1 204 ? 12.758 0.17 26.312 1 96.75 204 ASN B CA 1
ATOM 5611 C C . ASN B 1 204 ? 13.922 -0.708 26.75 1 96.75 204 ASN B C 1
ATOM 5613 O O . ASN B 1 204 ? 13.773 -1.924 26.891 1 96.75 204 ASN B O 1
ATOM 5617 N N . GLY B 1 205 ? 15.086 -0.048 26.859 1 96.62 205 GLY B N 1
ATOM 5618 C CA . GLY B 1 205 ? 16.25 -0.723 27.406 1 96.62 205 GLY B CA 1
ATOM 5619 C C . GLY B 1 205 ? 17.016 -1.521 26.359 1 96.62 205 GLY B C 1
ATOM 5620 O O . GLY B 1 205 ? 18.125 -1.997 26.625 1 96.62 205 GLY B O 1
ATOM 5621 N N . GLU B 1 206 ? 16.484 -1.644 25.172 1 97.44 206 GLU B N 1
ATOM 5622 C CA . GLU B 1 206 ? 17.125 -2.414 24.109 1 97.44 206 GLU B CA 1
ATOM 5623 C C . GLU B 1 206 ? 17.859 -1.502 23.141 1 97.44 206 GLU B C 1
ATOM 5625 O O . GLU B 1 206 ? 17.281 -0.568 22.594 1 97.44 206 GLU B O 1
ATOM 5630 N N . SER B 1 207 ? 19.141 -1.77 22.953 1 97.94 207 SER B N 1
ATOM 5631 C CA . SER B 1 207 ? 19.906 -1.048 21.953 1 97.94 207 SER B CA 1
ATOM 5632 C C . SER B 1 207 ? 19.609 -1.555 20.547 1 97.94 207 SER B C 1
ATOM 5634 O O . SER B 1 207 ? 19.688 -2.756 20.281 1 97.94 207 SER B O 1
ATOM 5636 N N . LEU B 1 208 ? 19.266 -0.647 19.688 1 97.94 208 LEU B N 1
ATOM 5637 C CA . LEU B 1 208 ? 18.875 -1.027 18.328 1 97.94 208 LEU B CA 1
ATOM 5638 C C . LEU B 1 208 ? 20.109 -1.123 17.422 1 97.94 208 LEU B C 1
ATOM 5640 O O . LEU B 1 208 ? 21.047 -0.339 17.562 1 97.94 208 LEU B O 1
ATOM 5644 N N . ALA B 1 209 ? 20.141 -2.088 16.562 1 96.62 209 ALA B N 1
ATOM 5645 C CA . ALA B 1 209 ? 21.219 -2.297 15.602 1 96.62 209 ALA B CA 1
ATOM 5646 C C . ALA B 1 209 ? 20.688 -2.83 14.273 1 96.62 209 ALA B C 1
ATOM 5648 O O . ALA B 1 209 ? 19.828 -3.721 14.25 1 96.62 209 ALA B O 1
ATOM 5649 N N . TYR B 1 210 ? 21.172 -2.217 13.25 1 94.75 210 TYR B N 1
ATOM 5650 C CA . TYR B 1 210 ? 20.766 -2.689 11.93 1 94.75 210 TYR B CA 1
ATOM 5651 C C . TYR B 1 210 ? 21.688 -3.809 11.453 1 94.75 210 TYR B C 1
ATOM 5653 O O . TYR B 1 210 ? 22.906 -3.676 11.484 1 94.75 210 TYR B O 1
ATOM 5661 N N . VAL B 1 211 ? 21.078 -4.879 11.008 1 92.94 211 VAL B N 1
ATOM 5662 C CA . VAL B 1 211 ? 21.828 -6.004 10.453 1 92.94 211 VAL B CA 1
ATOM 5663 C C . VAL B 1 211 ? 21.719 -5.996 8.93 1 92.94 211 VAL B C 1
ATOM 5665 O O . VAL B 1 211 ? 20.625 -6.121 8.383 1 92.94 211 VAL B O 1
ATOM 5668 N N . GLU B 1 212 ? 22.797 -5.914 8.336 1 93.12 212 GLU B N 1
ATOM 5669 C CA . GLU B 1 212 ? 22.812 -5.895 6.875 1 93.12 212 GLU B CA 1
ATOM 5670 C C . GLU B 1 212 ? 22.375 -7.242 6.301 1 93.12 212 GLU B C 1
ATOM 5672 O O . GLU B 1 212 ? 22.812 -8.297 6.781 1 93.12 212 GLU B O 1
ATOM 5677 N N . PRO B 1 213 ? 21.547 -7.152 5.285 1 93.38 213 PRO B N 1
ATOM 5678 C CA . PRO B 1 213 ? 21.203 -8.414 4.625 1 93.38 213 PRO B CA 1
ATOM 5679 C C . PRO B 1 213 ? 22.391 -9.031 3.887 1 93.38 213 PRO B C 1
ATOM 5681 O O . PRO B 1 213 ? 23.203 -8.312 3.301 1 93.38 213 PRO B O 1
ATOM 5684 N N . ARG B 1 214 ? 22.438 -10.406 3.871 1 95.25 214 ARG B N 1
ATOM 5685 C CA . ARG B 1 214 ? 23.469 -11.094 3.098 1 95.25 214 ARG B CA 1
ATOM 5686 C C . ARG B 1 214 ? 23.156 -11.039 1.605 1 95.25 214 ARG B C 1
ATOM 5688 O O . ARG B 1 214 ? 22.016 -11.25 1.196 1 95.25 214 ARG B O 1
ATOM 5695 N N . VAL B 1 215 ? 24.141 -10.766 0.884 1 96.94 215 VAL B N 1
ATOM 5696 C CA . VAL B 1 215 ? 24 -10.633 -0.562 1 96.94 215 VAL B CA 1
ATOM 5697 C C . VAL B 1 215 ? 24.203 -12 -1.223 1 96.94 215 VAL B C 1
ATOM 5699 O O . VAL B 1 215 ? 25.078 -12.773 -0.806 1 96.94 215 VAL B O 1
ATOM 5702 N N . LEU B 1 216 ? 23.453 -12.258 -2.242 1 94.69 216 LEU B N 1
ATOM 5703 C CA . LEU B 1 216 ? 23.531 -13.5 -3 1 94.69 216 LEU B CA 1
ATOM 5704 C C . LEU B 1 216 ? 24.875 -13.609 -3.729 1 94.69 216 LEU B C 1
ATOM 5706 O O . LEU B 1 216 ? 25.297 -12.664 -4.395 1 94.69 216 LEU B O 1
ATOM 5710 N N . VAL B 1 217 ? 25.594 -14.68 -3.508 1 95.44 217 VAL B N 1
ATOM 5711 C CA . VAL B 1 217 ? 26.766 -15.062 -4.285 1 95.44 217 VAL B CA 1
ATOM 5712 C C . VAL B 1 217 ? 26.453 -16.344 -5.07 1 95.44 217 VAL B C 1
ATOM 5714 O O . VAL B 1 217 ? 26.328 -17.422 -4.492 1 95.44 217 VAL B O 1
ATOM 5717 N N . ALA B 1 218 ? 26.297 -16.219 -6.375 1 90.88 218 ALA B N 1
ATOM 5718 C CA . ALA B 1 218 ? 25.906 -17.312 -7.25 1 90.88 218 ALA B CA 1
ATOM 5719 C C . ALA B 1 218 ? 26.281 -17.031 -8.703 1 90.88 218 ALA B C 1
ATOM 5721 O O . ALA B 1 218 ? 26.5 -15.875 -9.078 1 90.88 218 ALA B O 1
ATOM 5722 N N . PRO B 1 219 ? 26.438 -18.109 -9.438 1 89.88 219 PRO B N 1
ATOM 5723 C CA . PRO B 1 219 ? 26.656 -17.875 -10.867 1 89.88 219 PRO B CA 1
ATOM 5724 C C . PRO B 1 219 ? 25.438 -17.281 -11.555 1 89.88 219 PRO B C 1
ATOM 5726 O O . PRO B 1 219 ? 24.344 -17.234 -10.969 1 89.88 219 PRO B O 1
ATOM 5729 N N . HIS B 1 220 ? 25.719 -16.766 -12.711 1 87.94 220 HIS B N 1
ATOM 5730 C CA . HIS B 1 220 ? 24.609 -16.312 -13.539 1 87.94 220 HIS B CA 1
ATOM 5731 C C . HIS B 1 220 ? 23.594 -17.438 -13.773 1 87.94 220 HIS B C 1
ATOM 5733 O O . HIS B 1 220 ? 23.984 -18.594 -14 1 87.94 220 HIS B O 1
ATOM 5739 N N . PHE B 1 221 ? 22.312 -17.109 -13.703 1 79.44 221 PHE B N 1
ATOM 5740 C CA . PHE B 1 221 ? 21.281 -18.125 -13.703 1 79.44 221 PHE B CA 1
ATOM 5741 C C . PHE B 1 221 ? 21.281 -18.906 -15.023 1 79.44 221 PHE B C 1
ATOM 5743 O O . PHE B 1 221 ? 20.859 -20.062 -15.07 1 79.44 221 PHE B O 1
ATOM 5750 N N . ARG B 1 222 ? 21.812 -18.312 -16.109 1 74.5 222 ARG B N 1
ATOM 5751 C CA . ARG B 1 222 ? 21.875 -18.953 -17.422 1 74.5 222 ARG B CA 1
ATOM 5752 C C . ARG B 1 222 ? 23.141 -19.797 -17.562 1 74.5 222 ARG B C 1
ATOM 5754 O O . ARG B 1 222 ? 23.234 -20.625 -18.469 1 74.5 222 ARG B O 1
ATOM 5761 N N . THR B 1 223 ? 24.125 -19.469 -16.75 1 77.75 223 THR B N 1
ATOM 5762 C CA . THR B 1 223 ? 25.406 -20.188 -16.781 1 77.75 223 THR B CA 1
ATOM 5763 C C . THR B 1 223 ? 25.75 -20.719 -15.391 1 77.75 223 THR B C 1
ATOM 5765 O O . THR B 1 223 ? 26.703 -20.25 -14.773 1 77.75 223 THR B O 1
ATOM 5768 N N . PRO B 1 224 ? 25.062 -21.734 -14.969 1 73.5 224 PRO B N 1
ATOM 5769 C CA . PRO B 1 224 ? 25.203 -22.234 -13.594 1 73.5 224 PRO B CA 1
ATOM 5770 C C . PRO B 1 224 ? 26.594 -22.766 -13.305 1 73.5 224 PRO B C 1
ATOM 5772 O O . PRO B 1 224 ? 27 -22.875 -12.148 1 73.5 224 PRO B O 1
ATOM 5775 N N . ASP B 1 225 ? 27.328 -23.078 -14.297 1 75.38 225 ASP B N 1
ATOM 5776 C CA . ASP B 1 225 ? 28.656 -23.656 -14.102 1 75.38 225 ASP B CA 1
ATOM 5777 C C . ASP B 1 225 ? 29.734 -22.594 -14.094 1 75.38 225 ASP B C 1
ATOM 5779 O O . ASP B 1 225 ? 30.906 -22.875 -13.836 1 75.38 225 ASP B O 1
ATOM 5783 N N . ALA B 1 226 ? 29.344 -21.422 -14.297 1 85.44 226 ALA B N 1
ATOM 5784 C CA . ALA B 1 226 ? 30.312 -20.328 -14.32 1 85.44 226 ALA B CA 1
ATOM 5785 C C . ALA B 1 226 ? 30.734 -19.938 -12.906 1 85.44 226 ALA B C 1
ATOM 5787 O O . ALA B 1 226 ? 30.203 -20.484 -11.922 1 85.44 226 ALA B O 1
ATOM 5788 N N . GLN B 1 227 ? 31.688 -19.047 -12.812 1 92.69 227 GLN B N 1
ATOM 5789 C CA . GLN B 1 227 ? 32.156 -18.547 -11.523 1 92.69 227 GLN B CA 1
ATOM 5790 C C . GLN B 1 227 ? 31.078 -17.719 -10.836 1 92.69 227 GLN B C 1
ATOM 5792 O O . GLN B 1 227 ? 30.406 -16.906 -11.477 1 92.69 227 GLN B O 1
ATOM 5797 N N . PRO B 1 228 ? 30.891 -17.969 -9.586 1 93.75 228 PRO B N 1
ATOM 5798 C CA . PRO B 1 228 ? 29.891 -17.188 -8.852 1 93.75 228 PRO B CA 1
ATOM 5799 C C . PRO B 1 228 ? 30.234 -15.703 -8.797 1 93.75 228 PRO B C 1
ATOM 5801 O O . PRO B 1 228 ? 31.406 -15.336 -8.742 1 93.75 228 PRO B O 1
ATOM 5804 N N . LEU B 1 229 ? 29.281 -14.914 -8.789 1 94.69 229 LEU B N 1
ATOM 5805 C CA . LEU B 1 229 ? 29.391 -13.461 -8.648 1 94.69 229 LEU B CA 1
ATOM 5806 C C . LEU B 1 229 ? 28.609 -12.984 -7.426 1 94.69 229 LEU B C 1
ATOM 5808 O O . LEU B 1 229 ? 27.625 -13.594 -7.031 1 94.69 229 LEU B O 1
ATOM 5812 N N . ARG B 1 230 ? 29.203 -11.891 -6.801 1 96.81 230 ARG B N 1
ATOM 5813 C CA . ARG B 1 230 ? 28.422 -11.18 -5.789 1 96.81 230 ARG B CA 1
ATOM 5814 C C . ARG B 1 230 ? 27.422 -10.219 -6.438 1 96.81 230 ARG B C 1
ATOM 5816 O O . ARG B 1 230 ? 27.828 -9.242 -7.074 1 96.81 230 ARG B O 1
ATOM 5823 N N . TRP B 1 231 ? 26.203 -10.445 -6.191 1 96.62 231 TRP B N 1
ATOM 5824 C CA . TRP B 1 231 ? 25.172 -9.734 -6.93 1 96.62 231 TRP B CA 1
ATOM 5825 C C . TRP B 1 231 ? 24.781 -8.438 -6.223 1 96.62 231 TRP B C 1
ATOM 5827 O O . TRP B 1 231 ? 23.656 -8.289 -5.758 1 96.62 231 TRP B O 1
ATOM 5837 N N . ARG B 1 232 ? 25.672 -7.547 -6.184 1 97.69 232 ARG B N 1
ATOM 5838 C CA . ARG B 1 232 ? 25.531 -6.18 -5.688 1 97.69 232 ARG B CA 1
ATOM 5839 C C . ARG B 1 232 ? 26.109 -5.176 -6.684 1 97.69 232 ARG B C 1
ATOM 5841 O O . ARG B 1 232 ? 27.172 -5.395 -7.254 1 97.69 232 ARG B O 1
ATOM 5848 N N . LYS B 1 233 ? 25.344 -4.168 -6.895 1 96.56 233 LYS B N 1
ATOM 5849 C CA . LYS B 1 233 ? 25.719 -3.17 -7.891 1 96.56 233 LYS B CA 1
ATOM 5850 C C . LYS B 1 233 ? 25.594 -1.757 -7.332 1 96.56 233 LYS B C 1
ATOM 5852 O O . LYS B 1 233 ? 24.641 -1.449 -6.617 1 96.56 233 LYS B O 1
ATOM 5857 N N . ASP B 1 234 ? 26.609 -0.941 -7.645 1 97.25 234 ASP B N 1
ATOM 5858 C CA . ASP B 1 234 ? 26.516 0.474 -7.305 1 97.25 234 ASP B CA 1
ATOM 5859 C C . ASP B 1 234 ? 25.578 1.203 -8.266 1 97.25 234 ASP B C 1
ATOM 5861 O O . ASP B 1 234 ? 25.578 0.931 -9.469 1 97.25 234 ASP B O 1
ATOM 5865 N N . ILE B 1 235 ? 24.766 2.02 -7.668 1 97.75 235 ILE B N 1
ATOM 5866 C CA . ILE B 1 235 ? 23.812 2.799 -8.438 1 97.75 235 ILE B CA 1
ATOM 5867 C C . ILE B 1 235 ? 24.156 4.285 -8.344 1 97.75 235 ILE B C 1
ATOM 5869 O O . ILE B 1 235 ? 24.359 4.809 -7.246 1 97.75 235 ILE B O 1
ATOM 5873 N N . LYS B 1 236 ? 24.328 4.957 -9.445 1 97.56 236 LYS B N 1
ATOM 5874 C CA . LYS B 1 236 ? 24.547 6.398 -9.484 1 97.56 236 LYS B CA 1
ATOM 5875 C C . LYS B 1 236 ? 24.031 7 -10.789 1 97.56 236 LYS B C 1
ATOM 5877 O O . LYS B 1 236 ? 24.422 6.578 -11.875 1 97.56 236 LYS B O 1
ATOM 5882 N N . PHE B 1 237 ? 23.094 7.938 -10.664 1 97.12 237 PHE B N 1
ATOM 5883 C CA . PHE B 1 237 ? 22.625 8.633 -11.859 1 97.12 237 PHE B CA 1
ATOM 5884 C C . PHE B 1 237 ? 22.062 10 -11.5 1 97.12 237 PHE B C 1
ATOM 5886 O O . PHE B 1 237 ? 21.812 10.289 -10.328 1 97.12 237 PHE B O 1
ATOM 5893 N N . ASP B 1 238 ? 21.922 10.867 -12.555 1 96.38 238 ASP B N 1
ATOM 5894 C CA . ASP B 1 238 ? 21.438 12.234 -12.445 1 96.38 238 ASP B CA 1
ATOM 5895 C C . ASP B 1 238 ? 20.141 12.414 -13.234 1 96.38 238 ASP B C 1
ATOM 5897 O O . ASP B 1 238 ? 20.016 11.945 -14.367 1 96.3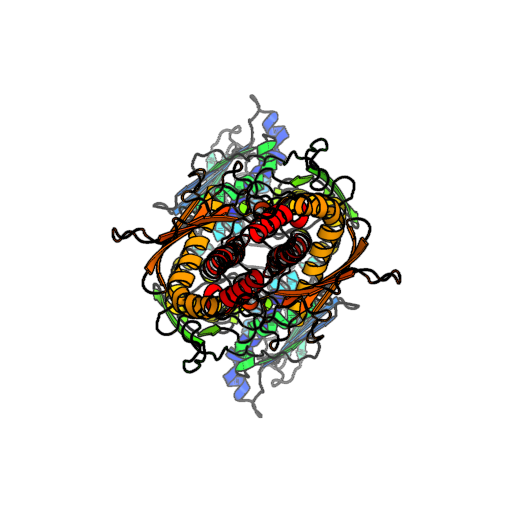8 238 ASP B O 1
ATOM 5901 N N . LEU B 1 239 ? 19.125 13.008 -12.57 1 94.25 239 LEU B N 1
ATOM 5902 C CA . LEU B 1 239 ? 17.828 13.242 -13.211 1 94.25 239 LEU B CA 1
ATOM 5903 C C . LEU B 1 239 ? 17.75 14.656 -13.781 1 94.25 239 LEU B C 1
ATOM 5905 O O . LEU B 1 239 ? 16.766 15.016 -14.422 1 94.25 239 LEU B O 1
ATOM 5909 N N . GLY B 1 240 ? 18.797 15.453 -13.523 1 91.94 240 GLY B N 1
ATOM 5910 C CA . GLY B 1 240 ? 18.766 16.844 -13.93 1 91.94 240 GLY B CA 1
ATOM 5911 C C . GLY B 1 240 ? 18.141 17.75 -12.898 1 91.94 240 GLY B C 1
ATOM 5912 O O . GLY B 1 240 ? 17.531 17.281 -11.93 1 91.94 240 GLY B O 1
ATOM 5913 N N . GLN B 1 241 ? 18.281 19.109 -13 1 90.38 241 GLN B N 1
ATOM 5914 C CA . GLN B 1 241 ? 17.672 20.125 -12.172 1 90.38 241 GLN B CA 1
ATOM 5915 C C . GLN B 1 241 ? 18.062 19.969 -10.711 1 90.38 241 GLN B C 1
ATOM 5917 O O . GLN B 1 241 ? 17.234 20.156 -9.812 1 90.38 241 GLN B O 1
ATOM 5922 N N . GLY B 1 242 ? 19.25 19.391 -10.477 1 93.62 242 GLY B N 1
ATOM 5923 C CA . GLY B 1 242 ? 19.781 19.281 -9.125 1 93.62 242 GLY B CA 1
ATOM 5924 C C . GLY B 1 242 ? 19.359 18 -8.422 1 93.62 242 GLY B C 1
ATOM 5925 O O . GLY B 1 242 ? 19.656 17.812 -7.246 1 93.62 242 GLY B O 1
ATOM 5926 N N . LEU B 1 243 ? 18.625 17.125 -9.156 1 95.94 243 LEU B N 1
ATOM 5927 C CA . LEU B 1 243 ? 18.172 15.859 -8.594 1 95.94 243 LEU B CA 1
ATOM 5928 C C . LEU B 1 243 ? 19.141 14.734 -8.945 1 95.94 243 LEU B C 1
ATOM 5930 O O . LEU B 1 243 ? 19.547 14.594 -10.102 1 95.94 243 LEU B O 1
ATOM 5934 N N . SER B 1 244 ? 19.594 14 -7.957 1 97.56 244 SER B N 1
ATOM 5935 C CA . SER B 1 244 ? 20.5 12.883 -8.211 1 97.56 244 SER B CA 1
ATOM 5936 C C . SER B 1 244 ? 20.281 11.75 -7.207 1 97.56 244 SER B C 1
ATOM 5938 O O . SER B 1 244 ? 19.656 11.953 -6.164 1 97.56 244 SER B O 1
ATOM 5940 N N . VAL B 1 245 ? 20.734 10.586 -7.562 1 97.94 245 VAL B N 1
ATOM 5941 C CA . VAL B 1 245 ? 20.594 9.391 -6.738 1 97.94 245 VAL B CA 1
ATOM 5942 C C . VAL B 1 245 ? 21.906 8.625 -6.695 1 97.94 245 VAL B C 1
ATOM 5944 O O . VAL B 1 245 ? 22.609 8.516 -7.711 1 97.94 245 VAL B O 1
ATOM 5947 N N . GLU B 1 246 ? 22.281 8.18 -5.535 1 98.25 246 GLU B N 1
ATOM 5948 C CA . GLU B 1 246 ? 23.438 7.328 -5.348 1 98.25 246 GLU B CA 1
ATOM 5949 C C . GLU B 1 246 ? 23.172 6.238 -4.312 1 98.25 246 GLU B C 1
ATOM 5951 O O . GLU B 1 246 ? 22.328 6.418 -3.426 1 98.25 246 GLU B O 1
ATOM 5956 N N . GLY B 1 247 ? 23.828 5.066 -4.422 1 98.25 247 GLY B N 1
ATOM 5957 C CA . GLY B 1 247 ? 23.672 3.969 -3.484 1 98.25 247 GLY B CA 1
ATOM 5958 C C . GLY B 1 247 ? 24 2.617 -4.086 1 98.25 247 GLY B C 1
ATOM 5959 O O . GLY B 1 247 ? 25.016 2.473 -4.785 1 98.25 247 GLY B O 1
ATOM 5960 N N . PHE B 1 248 ? 23.188 1.644 -3.727 1 98.25 248 PHE B N 1
ATOM 5961 C CA . PHE B 1 248 ? 23.438 0.313 -4.273 1 98.25 248 PHE B CA 1
ATOM 5962 C C . PHE B 1 248 ? 22.141 -0.481 -4.371 1 98.25 248 PHE B C 1
ATOM 5964 O O . PHE B 1 248 ? 21.125 -0.109 -3.77 1 98.25 248 PHE B O 1
ATOM 5971 N N . ALA B 1 249 ? 22.109 -1.451 -5.164 1 98.19 249 ALA B N 1
ATOM 5972 C CA . ALA B 1 249 ? 21.094 -2.494 -5.262 1 98.19 249 ALA B CA 1
ATOM 5973 C C . ALA B 1 249 ? 21.734 -3.883 -5.242 1 98.19 249 ALA B C 1
ATOM 5975 O O . ALA B 1 249 ? 22.859 -4.062 -5.699 1 98.19 249 ALA B O 1
ATOM 5976 N N . ALA B 1 250 ? 21 -4.844 -4.711 1 98.06 250 ALA B N 1
ATOM 5977 C CA . ALA B 1 250 ? 21.547 -6.191 -4.578 1 98.06 250 ALA B CA 1
ATOM 5978 C C . ALA B 1 250 ? 20.422 -7.23 -4.488 1 98.06 250 ALA B C 1
ATOM 5980 O O . ALA B 1 250 ? 19.25 -6.879 -4.434 1 98.06 250 ALA B O 1
ATOM 5981 N N . ILE B 1 251 ? 20.844 -8.453 -4.598 1 96.31 251 ILE B N 1
ATOM 5982 C CA . ILE B 1 251 ? 19.938 -9.578 -4.422 1 96.31 251 ILE B CA 1
ATOM 5983 C C . ILE B 1 251 ? 20.219 -10.266 -3.088 1 96.31 251 ILE B C 1
ATOM 5985 O O . ILE B 1 251 ? 21.375 -10.578 -2.775 1 96.31 251 ILE B O 1
ATOM 5989 N N . ARG B 1 252 ? 19.188 -10.43 -2.357 1 94.94 252 ARG B N 1
ATOM 5990 C CA . ARG B 1 252 ? 19.328 -11.117 -1.078 1 94.94 252 ARG B CA 1
ATOM 5991 C C . ARG B 1 252 ? 19.672 -12.586 -1.284 1 94.94 252 ARG B C 1
ATOM 5993 O O . ARG B 1 252 ? 19.141 -13.234 -2.189 1 94.94 252 ARG B O 1
ATOM 6000 N N . GLU B 1 253 ? 20.453 -13.078 -0.391 1 91.62 253 GLU B N 1
ATOM 6001 C CA . GLU B 1 253 ? 20.781 -14.5 -0.402 1 91.62 253 GLU B CA 1
ATOM 6002 C C . GLU B 1 253 ? 19.547 -15.344 -0.102 1 91.62 253 GLU B C 1
ATOM 6004 O O . GLU B 1 253 ? 19.266 -16.328 -0.803 1 91.62 253 GLU B O 1
ATOM 6009 N N . THR B 1 254 ? 18.859 -14.914 0.962 1 87.44 254 THR B N 1
ATOM 6010 C CA . THR B 1 254 ? 17.609 -15.562 1.354 1 87.44 254 THR B CA 1
ATOM 6011 C C . THR B 1 254 ? 16.422 -14.664 1.041 1 87.44 254 THR B C 1
ATOM 6013 O O . THR B 1 254 ? 16.406 -13.484 1.413 1 87.44 254 THR B O 1
ATOM 6016 N N . ALA B 1 255 ? 15.484 -15.25 0.335 1 83.38 255 ALA B N 1
ATOM 6017 C CA . ALA B 1 255 ? 14.289 -14.492 -0.027 1 83.38 255 ALA B CA 1
ATOM 6018 C C . ALA B 1 255 ? 13.531 -14.039 1.217 1 83.38 255 ALA B C 1
ATOM 6020 O O . ALA B 1 255 ? 13.461 -14.766 2.209 1 83.38 255 ALA B O 1
ATOM 6021 N N . SER B 1 256 ? 13.07 -12.859 1.203 1 84.19 256 SER B N 1
ATOM 6022 C CA . SER B 1 256 ? 12.242 -12.297 2.266 1 84.19 256 SER B CA 1
ATOM 6023 C C . SER B 1 256 ? 11.414 -11.125 1.756 1 84.19 256 SER B C 1
ATOM 6025 O O . SER B 1 256 ? 11.961 -10.094 1.372 1 84.19 256 SER B O 1
ATOM 6027 N N . VAL B 1 257 ? 10.195 -11.281 1.8 1 80 257 VAL B N 1
ATOM 6028 C CA . VAL B 1 257 ? 9.32 -10.203 1.341 1 80 257 VAL B CA 1
ATOM 6029 C C . VAL B 1 257 ? 9.453 -9 2.273 1 80 257 VAL B C 1
ATOM 6031 O O . VAL B 1 257 ? 9.523 -7.859 1.817 1 80 257 VAL B O 1
ATOM 6034 N N . SER B 1 258 ? 9.555 -9.211 3.553 1 83.81 258 SER B N 1
ATOM 6035 C CA . SER B 1 258 ? 9.562 -8.133 4.539 1 83.81 258 SER B CA 1
ATOM 6036 C C . SER B 1 258 ? 10.859 -7.336 4.477 1 83.81 258 SER B C 1
ATOM 6038 O O . SER B 1 258 ? 10.883 -6.152 4.82 1 83.81 258 SER B O 1
ATOM 6040 N N . SER B 1 259 ? 11.891 -7.969 4 1 88.25 259 SER B N 1
ATOM 6041 C CA . SER B 1 259 ? 13.18 -7.293 4.062 1 88.25 259 SER B CA 1
ATOM 6042 C C . SER B 1 259 ? 13.664 -6.902 2.67 1 88.25 259 SER B C 1
ATOM 6044 O O . SER B 1 259 ? 14.758 -6.359 2.52 1 88.25 259 SER B O 1
ATOM 6046 N N . ALA B 1 260 ? 12.867 -7.195 1.697 1 92.38 260 ALA B N 1
ATOM 6047 C CA . ALA B 1 260 ? 13.211 -6.797 0.333 1 92.38 260 ALA B CA 1
ATOM 6048 C C . ALA B 1 260 ? 12.641 -5.418 0.008 1 92.38 260 ALA B C 1
ATOM 6050 O O . ALA B 1 260 ? 11.93 -4.824 0.823 1 92.38 260 ALA B O 1
ATOM 6051 N N . GLY B 1 261 ? 13.078 -4.836 -1.11 1 95.94 261 GLY B N 1
ATOM 6052 C CA . GLY B 1 261 ? 12.656 -3.502 -1.515 1 95.94 261 GLY B CA 1
ATOM 6053 C C . GLY B 1 261 ? 13.727 -2.451 -1.304 1 95.94 261 GLY B C 1
ATOM 6054 O O . GLY B 1 261 ? 14.719 -2.695 -0.611 1 95.94 261 GLY B O 1
ATOM 6055 N N . PHE B 1 262 ? 13.531 -1.365 -1.85 1 97.94 262 PHE B N 1
ATOM 6056 C CA . PHE B 1 262 ? 14.508 -0.291 -1.743 1 97.94 262 PHE B CA 1
ATOM 6057 C C . PHE B 1 262 ? 14.227 0.584 -0.528 1 97.94 262 PHE B C 1
ATOM 6059 O O . PHE B 1 262 ? 13.062 0.768 -0.148 1 97.94 262 PHE B O 1
ATOM 6066 N N . ALA B 1 263 ? 15.227 1.032 0.038 1 98.06 263 ALA B N 1
ATOM 6067 C CA . ALA B 1 263 ? 15.18 2.072 1.062 1 98.06 263 ALA B CA 1
ATOM 6068 C C . ALA B 1 263 ? 15.656 3.41 0.506 1 98.06 263 ALA B C 1
ATOM 6070 O O . ALA B 1 263 ? 16.781 3.518 0.011 1 98.06 263 ALA B O 1
ATOM 6071 N N . LEU B 1 264 ? 14.875 4.422 0.538 1 98.5 264 LEU B N 1
ATOM 6072 C CA . LEU B 1 264 ? 15.188 5.734 -0.008 1 98.5 264 LEU B CA 1
ATOM 6073 C C . LEU B 1 264 ? 15.594 6.699 1.101 1 98.5 264 LEU B C 1
ATOM 6075 O O . LEU B 1 264 ? 14.812 6.969 2.012 1 98.5 264 LEU B O 1
ATOM 6079 N N . PHE B 1 265 ? 16.797 7.211 0.953 1 98.31 265 PHE B N 1
ATOM 6080 C CA . PHE B 1 265 ? 17.359 8.086 1.975 1 98.31 265 PHE B CA 1
ATOM 6081 C C . PHE B 1 265 ? 17.469 9.516 1.466 1 98.31 265 PHE B C 1
ATOM 6083 O O . PHE B 1 265 ? 17.594 9.742 0.261 1 98.31 265 PHE B O 1
ATOM 6090 N N . ARG B 1 266 ? 17.375 10.438 2.34 1 97.12 266 ARG B N 1
ATOM 6091 C CA . ARG B 1 266 ? 17.719 11.844 2.16 1 97.12 266 ARG B CA 1
ATOM 6092 C C . ARG B 1 266 ? 18.422 12.398 3.395 1 97.12 266 ARG B C 1
ATOM 6094 O O . ARG B 1 266 ? 17.891 12.305 4.508 1 97.12 266 ARG B O 1
ATOM 6101 N N . ARG B 1 267 ? 19.594 12.922 3.236 1 95.25 267 ARG B N 1
ATOM 6102 C CA . ARG B 1 267 ? 20.391 13.477 4.332 1 95.25 267 ARG B CA 1
ATOM 6103 C C . ARG B 1 267 ? 20.656 12.422 5.402 1 95.25 267 ARG B C 1
ATOM 6105 O O . ARG B 1 267 ? 20.484 12.688 6.594 1 95.25 267 ARG B O 1
ATOM 6112 N N . ALA B 1 268 ? 20.875 11.18 4.953 1 96.12 268 ALA B N 1
ATOM 6113 C CA . ALA B 1 268 ? 21.281 10.039 5.77 1 96.12 268 ALA B CA 1
ATOM 6114 C C . ALA B 1 268 ? 20.125 9.531 6.617 1 96.12 268 ALA B C 1
ATOM 6116 O O . ALA B 1 268 ? 20.312 8.703 7.508 1 96.12 268 ALA B O 1
ATOM 6117 N N . ARG B 1 269 ? 18.953 10.055 6.332 1 97.31 269 ARG B N 1
ATOM 6118 C CA . ARG B 1 269 ? 17.719 9.648 7.008 1 97.31 269 ARG B CA 1
ATOM 6119 C C . ARG B 1 269 ? 16.797 8.906 6.051 1 97.31 269 ARG B C 1
ATOM 6121 O O . ARG B 1 269 ? 16.5 9.406 4.961 1 97.31 269 ARG B O 1
ATOM 6128 N N . LEU B 1 270 ? 16.391 7.727 6.484 1 98.31 270 LEU B N 1
ATOM 6129 C CA . LEU B 1 270 ? 15.461 6.98 5.633 1 98.31 270 LEU B CA 1
ATOM 6130 C C . LEU B 1 270 ? 14.102 7.672 5.566 1 98.31 270 LEU B C 1
ATOM 6132 O O . LEU B 1 270 ? 13.531 8.016 6.602 1 98.31 270 LEU B O 1
ATOM 6136 N N . ILE B 1 271 ? 13.641 7.91 4.41 1 97.62 271 ILE B N 1
ATOM 6137 C CA . ILE B 1 271 ? 12.367 8.594 4.207 1 97.62 271 ILE B CA 1
ATOM 6138 C C . ILE B 1 271 ? 11.281 7.574 3.852 1 97.62 271 ILE B C 1
ATOM 6140 O O . ILE B 1 271 ? 10.156 7.648 4.355 1 97.62 271 ILE B O 1
ATOM 6144 N N . GLN B 1 272 ? 11.648 6.641 3 1 96.62 272 GLN B N 1
ATOM 6145 C CA . GLN B 1 272 ? 10.695 5.656 2.504 1 96.62 272 GLN B CA 1
ATOM 6146 C C . GLN B 1 272 ? 11.344 4.277 2.369 1 96.62 272 GLN B C 1
ATOM 6148 O O . GLN B 1 272 ? 12.484 4.164 1.926 1 96.62 272 GLN B O 1
ATOM 6153 N N . GLY B 1 273 ? 10.602 3.254 2.793 1 96.38 273 GLY B N 1
ATOM 6154 C CA . GLY B 1 273 ? 11.086 1.893 2.615 1 96.38 273 GLY B CA 1
ATOM 6155 C C . GLY B 1 273 ? 11.641 1.285 3.889 1 96.38 273 GLY B C 1
ATOM 6156 O O . GLY B 1 273 ? 12.609 0.518 3.844 1 96.38 273 GLY B O 1
ATOM 6157 N N . SER B 1 274 ? 11.125 1.669 4.984 1 95.12 274 SER B N 1
ATOM 6158 C CA . SER B 1 274 ? 11.633 1.132 6.242 1 95.12 274 SER B CA 1
ATOM 6159 C C . SER B 1 274 ? 10.93 -0.173 6.609 1 95.12 274 SER B C 1
ATOM 6161 O O . SER B 1 274 ? 9.742 -0.349 6.32 1 95.12 274 SER B O 1
ATOM 6163 N N . ALA B 1 275 ? 11.688 -1.062 7.191 1 94 275 ALA B N 1
ATOM 6164 C CA . ALA B 1 275 ? 11.195 -2.314 7.758 1 94 275 ALA B CA 1
ATOM 6165 C C . ALA B 1 275 ? 10.43 -3.125 6.715 1 94 275 ALA B C 1
ATOM 6167 O O . ALA B 1 275 ? 10.953 -3.402 5.633 1 94 275 ALA B O 1
ATOM 6168 N N . ASP B 1 276 ? 9.156 -3.475 6.984 1 90.19 276 ASP B N 1
ATOM 6169 C CA . ASP B 1 276 ? 8.391 -4.367 6.113 1 90.19 276 ASP B CA 1
ATOM 6170 C C . ASP B 1 276 ? 7.68 -3.582 5.012 1 90.19 276 ASP B C 1
ATOM 6172 O O . ASP B 1 276 ? 6.824 -4.125 4.312 1 90.19 276 ASP B O 1
ATOM 6176 N N . GLU B 1 277 ? 8.094 -2.332 4.844 1 92.25 277 GLU B N 1
ATOM 6177 C CA . GLU B 1 277 ? 7.445 -1.47 3.857 1 92.25 277 GLU B CA 1
ATOM 6178 C C . GLU B 1 277 ? 8.438 -1.022 2.785 1 92.25 277 GLU B C 1
ATOM 6180 O O . GLU B 1 277 ? 8.461 0.151 2.408 1 92.25 277 GLU B O 1
ATOM 6185 N N . GLY B 1 278 ? 9.172 -1.93 2.336 1 93.88 278 GLY B N 1
ATOM 6186 C CA . GLY B 1 278 ? 10.125 -1.608 1.289 1 93.88 278 GLY B CA 1
ATOM 6187 C C . GLY B 1 278 ? 9.492 -0.95 0.08 1 93.88 278 GLY B C 1
ATOM 6188 O O . GLY B 1 278 ? 8.352 -1.262 -0.277 1 93.88 278 GLY B O 1
ATOM 6189 N N . TYR B 1 279 ? 10.203 0.041 -0.503 1 96.19 279 TYR B N 1
ATOM 6190 C CA . TYR B 1 279 ? 9.758 0.688 -1.733 1 96.19 279 TYR B CA 1
ATOM 6191 C C . TYR B 1 279 ? 9.875 -0.259 -2.922 1 96.19 279 TYR B C 1
ATOM 6193 O O . TYR B 1 279 ? 10.984 -0.509 -3.414 1 96.19 279 TYR B O 1
ATOM 6201 N N . ARG B 1 280 ? 8.742 -0.778 -3.451 1 94.5 280 ARG B N 1
ATOM 6202 C CA . ARG B 1 280 ? 8.727 -1.809 -4.484 1 94.5 280 ARG B CA 1
ATOM 6203 C C . ARG B 1 280 ? 7.766 -1.438 -5.613 1 94.5 280 ARG B C 1
ATOM 6205 O O . ARG B 1 280 ? 6.758 -2.115 -5.824 1 94.5 280 ARG B O 1
ATOM 6212 N N . PRO B 1 281 ? 8.133 -0.435 -6.379 1 91.69 281 PRO B N 1
ATOM 6213 C CA . PRO B 1 281 ? 7.277 -0.103 -7.52 1 91.69 281 PRO B CA 1
ATOM 6214 C C . PRO B 1 281 ? 7.117 -1.266 -8.5 1 91.69 281 PRO B C 1
ATOM 6216 O O . PRO B 1 281 ? 8.086 -1.965 -8.797 1 91.69 281 PRO B O 1
ATOM 6219 N N . GLU B 1 282 ? 5.938 -1.473 -8.945 1 85 282 GLU B N 1
ATOM 6220 C CA . GLU B 1 282 ? 5.617 -2.586 -9.836 1 85 282 GLU B CA 1
ATOM 6221 C C . GLU B 1 282 ? 6.488 -2.559 -11.086 1 85 282 GLU B C 1
ATOM 6223 O O . GLU B 1 282 ? 6.859 -3.609 -11.617 1 85 282 GLU B O 1
ATOM 6228 N N . HIS B 1 283 ? 6.793 -1.348 -11.523 1 87.75 283 HIS B N 1
ATOM 6229 C CA . HIS B 1 283 ? 7.609 -1.164 -12.711 1 87.75 283 HIS B CA 1
ATOM 6230 C C . HIS B 1 283 ? 8.945 -1.89 -12.586 1 87.75 283 HIS B C 1
ATOM 6232 O O . HIS B 1 283 ? 9.523 -2.318 -13.586 1 87.75 283 HIS B O 1
ATOM 6238 N N . ILE B 1 284 ? 9.391 -2.084 -11.398 1 93 284 ILE B N 1
ATOM 6239 C CA . ILE B 1 284 ? 10.695 -2.689 -11.164 1 93 284 ILE B CA 1
ATOM 6240 C C . ILE B 1 284 ? 10.516 -4.098 -10.609 1 93 284 ILE B C 1
ATOM 6242 O O . ILE B 1 284 ? 11.172 -5.039 -11.062 1 93 284 ILE B O 1
ATOM 6246 N N . PHE B 1 285 ? 9.609 -4.262 -9.711 1 91.56 285 PHE B N 1
ATOM 6247 C CA . PHE B 1 285 ? 9.531 -5.488 -8.922 1 91.56 285 PHE B CA 1
ATOM 6248 C C . PHE B 1 285 ? 8.516 -6.453 -9.516 1 91.56 285 PHE B C 1
ATOM 6250 O O . PHE B 1 285 ? 8.5 -7.637 -9.172 1 91.56 285 PHE B O 1
ATOM 6257 N N . GLY B 1 286 ? 7.719 -5.969 -10.352 1 79.06 286 GLY B N 1
ATOM 6258 C CA . GLY B 1 286 ? 6.652 -6.82 -10.859 1 79.06 286 GLY B CA 1
ATOM 6259 C C . GLY B 1 286 ? 5.609 -7.156 -9.812 1 79.06 286 GLY B C 1
ATOM 6260 O O . GLY B 1 286 ? 5.234 -6.305 -9.008 1 79.06 286 GLY B O 1
ATOM 6261 N N . LYS B 1 287 ? 5.051 -8.383 -9.891 1 69.06 287 LYS B N 1
ATOM 6262 C CA . LYS B 1 287 ? 4 -8.812 -8.977 1 69.06 287 LYS B CA 1
ATOM 6263 C C . LYS B 1 287 ? 4.59 -9.359 -7.68 1 69.06 287 LYS B C 1
ATOM 6265 O O . LYS B 1 287 ? 5.742 -9.805 -7.652 1 69.06 287 LYS B O 1
ATOM 6270 N N . PRO B 1 288 ? 3.811 -9.312 -6.629 1 71.06 288 PRO B N 1
ATOM 6271 C CA . PRO B 1 288 ? 4.32 -9.719 -5.316 1 71.06 288 PRO B CA 1
ATOM 6272 C C . PRO B 1 288 ? 4.824 -11.156 -5.301 1 71.06 288 PRO B C 1
ATOM 6274 O O . PRO B 1 288 ? 5.668 -11.508 -4.473 1 71.06 288 PRO B O 1
ATOM 6277 N N . ASN B 1 289 ? 4.387 -11.93 -6.137 1 62.25 289 ASN B N 1
ATOM 6278 C CA . ASN B 1 289 ? 4.789 -13.336 -6.125 1 62.25 289 ASN B CA 1
ATOM 6279 C C . ASN B 1 289 ? 6.047 -13.562 -6.961 1 62.25 289 ASN B C 1
ATOM 6281 O O . ASN B 1 289 ? 6.586 -14.672 -6.992 1 62.25 289 ASN B O 1
ATOM 6285 N N . SER B 1 290 ? 6.602 -12.547 -7.488 1 71 290 SER B N 1
ATOM 6286 C CA . SER B 1 290 ? 7.82 -12.68 -8.281 1 71 290 SER B CA 1
ATOM 6287 C C . SER B 1 290 ? 9.047 -12.828 -7.387 1 71 290 SER B C 1
ATOM 6289 O O . SER B 1 290 ? 9.047 -12.367 -6.242 1 71 290 SER B O 1
ATOM 6291 N N . TYR B 1 291 ? 10.031 -13.5 -7.824 1 76.75 291 TYR B N 1
ATOM 6292 C CA . TYR B 1 291 ? 11.258 -13.695 -7.062 1 76.75 291 TYR B CA 1
ATOM 6293 C C . TYR B 1 291 ? 12 -12.383 -6.863 1 76.75 291 TYR B C 1
ATOM 6295 O O . TYR B 1 291 ? 12.602 -12.156 -5.812 1 76.75 291 TYR B O 1
ATOM 6303 N N . GLY B 1 292 ? 11.992 -11.586 -7.828 1 85.56 292 GLY B N 1
ATOM 6304 C CA . GLY B 1 292 ? 12.57 -10.258 -7.676 1 85.56 292 GLY B CA 1
ATOM 6305 C C . GLY B 1 292 ? 11.938 -9.461 -6.547 1 85.56 292 GLY B C 1
ATOM 6306 O O . GLY B 1 292 ? 12.633 -8.742 -5.824 1 85.56 292 GLY B O 1
ATOM 6307 N N . TYR B 1 293 ? 10.688 -9.68 -6.402 1 88.94 293 TYR B N 1
ATOM 6308 C CA . TYR B 1 293 ? 9.945 -8.992 -5.348 1 88.94 293 TYR B CA 1
ATOM 6309 C C . TYR B 1 293 ? 10.461 -9.391 -3.971 1 88.94 293 TYR B C 1
ATOM 6311 O O . TYR B 1 293 ? 10.492 -8.57 -3.051 1 88.94 293 TYR B O 1
ATOM 6319 N N . GLN B 1 294 ? 10.984 -10.547 -3.852 1 88.31 294 GLN B N 1
ATOM 6320 C CA . GLN B 1 294 ? 11.352 -11.109 -2.555 1 88.31 294 GLN B CA 1
ATOM 6321 C C . GLN B 1 294 ? 12.852 -10.969 -2.297 1 88.31 294 GLN B C 1
ATOM 6323 O O . GLN B 1 294 ? 13.305 -11.125 -1.162 1 88.31 294 GLN B O 1
ATOM 6328 N N . ARG B 1 295 ? 13.609 -10.625 -3.346 1 92.19 295 ARG B N 1
ATOM 6329 C CA . ARG B 1 295 ? 15.047 -10.719 -3.148 1 92.19 295 ARG B CA 1
ATOM 6330 C C . ARG B 1 295 ? 15.727 -9.391 -3.434 1 92.19 295 ARG B C 1
ATOM 6332 O O . ARG B 1 295 ? 16.797 -9.094 -2.879 1 92.19 295 ARG B O 1
ATOM 6339 N N . LEU B 1 296 ? 15.203 -8.609 -4.305 1 95.56 296 LEU B N 1
ATOM 6340 C CA . LEU B 1 296 ? 15.852 -7.363 -4.695 1 95.56 296 LEU B CA 1
ATOM 6341 C C . LEU B 1 296 ? 15.773 -6.336 -3.57 1 95.56 296 LEU B C 1
ATOM 6343 O O . LEU B 1 296 ? 14.711 -6.113 -2.994 1 95.56 296 LEU B O 1
ATOM 6347 N N . PHE B 1 297 ? 16.906 -5.785 -3.193 1 97.38 297 PHE B N 1
ATOM 6348 C CA . PHE B 1 297 ? 16.938 -4.754 -2.162 1 97.38 297 PHE B CA 1
ATOM 6349 C C . PHE B 1 297 ? 18.062 -3.76 -2.428 1 97.38 297 PHE B C 1
ATOM 6351 O O . PHE B 1 297 ? 18.891 -3.979 -3.309 1 97.38 297 PHE B O 1
ATOM 6358 N N . GLY B 1 298 ? 18.016 -2.646 -1.724 1 97.88 298 GLY B N 1
ATOM 6359 C CA . GLY B 1 298 ? 19.078 -1.661 -1.875 1 97.88 298 GLY B CA 1
ATOM 6360 C C . GLY B 1 298 ? 18.828 -0.394 -1.077 1 97.88 298 GLY B C 1
ATOM 6361 O O . GLY B 1 298 ? 17.766 -0.23 -0.473 1 97.88 298 GLY B O 1
ATOM 6362 N N . GLU B 1 299 ? 19.844 0.412 -1.022 1 98.31 299 GLU B N 1
ATOM 6363 C CA . GLU B 1 299 ? 19.797 1.739 -0.415 1 98.31 299 GLU B CA 1
ATOM 6364 C C . GLU B 1 299 ? 20.078 2.826 -1.448 1 98.31 299 GLU B C 1
ATOM 6366 O O . GLU B 1 299 ? 21.141 2.826 -2.09 1 98.31 299 GLU B O 1
ATOM 6371 N N . LEU B 1 300 ? 19.141 3.658 -1.614 1 98.56 300 LEU B N 1
ATOM 6372 C CA . LEU B 1 300 ? 19.297 4.766 -2.555 1 98.56 300 LEU B CA 1
ATOM 6373 C C . LEU B 1 300 ? 19.234 6.105 -1.829 1 98.56 300 LEU B C 1
ATOM 6375 O O . LEU B 1 300 ? 18.266 6.391 -1.119 1 98.56 300 LEU B O 1
ATOM 6379 N N . HIS B 1 301 ? 20.266 6.922 -1.945 1 98.44 301 HIS B N 1
ATOM 6380 C CA . HIS B 1 301 ? 20.359 8.25 -1.346 1 98.44 301 HIS B CA 1
ATOM 6381 C C . HIS B 1 301 ? 20 9.336 -2.352 1 98.44 301 HIS B C 1
ATOM 6383 O O . HIS B 1 301 ? 20.719 9.547 -3.33 1 98.44 301 HIS B O 1
ATOM 6389 N N . LEU B 1 302 ? 18.906 10 -2.059 1 97.94 302 LEU B N 1
ATOM 6390 C CA . LEU B 1 302 ? 18.359 11 -2.963 1 97.94 302 LEU B CA 1
ATOM 6391 C C . LEU B 1 302 ? 18.828 12.398 -2.576 1 97.94 302 LEU B C 1
ATOM 6393 O O . LEU B 1 302 ? 18.875 12.734 -1.39 1 97.94 302 LEU B O 1
ATOM 6397 N N . ARG B 1 303 ? 19.219 13.195 -3.564 1 96.19 303 ARG B N 1
ATOM 6398 C CA . ARG B 1 303 ? 19.609 14.586 -3.381 1 96.19 303 ARG B CA 1
ATOM 6399 C C . ARG B 1 303 ? 18.719 15.516 -4.195 1 96.19 303 ARG B C 1
ATOM 6401 O O . ARG B 1 303 ? 18.359 15.211 -5.336 1 96.19 303 ARG B O 1
ATOM 6408 N N . GLY B 1 304 ? 18.312 16.562 -3.551 1 94.31 304 GLY B N 1
ATOM 6409 C CA . GLY B 1 304 ? 17.562 17.594 -4.262 1 94.31 304 GLY B CA 1
ATOM 6410 C C . GLY B 1 304 ? 16.062 17.391 -4.168 1 94.31 304 GLY B C 1
ATOM 6411 O O . GLY B 1 304 ? 15.289 18.297 -4.508 1 94.31 304 GLY B O 1
ATOM 6412 N N . PHE B 1 305 ? 15.57 16.281 -3.676 1 93.69 305 PHE B N 1
ATOM 6413 C CA . PHE B 1 305 ? 14.148 15.977 -3.592 1 93.69 305 PHE B CA 1
ATOM 6414 C C . PHE B 1 305 ? 13.539 16.578 -2.332 1 93.69 305 PHE B C 1
ATOM 6416 O O . PHE B 1 305 ? 14.195 16.656 -1.292 1 93.69 305 PHE B O 1
ATOM 6423 N N . GLU B 1 306 ? 12.305 16.922 -2.436 1 90.31 306 GLU B N 1
ATOM 6424 C CA . GLU B 1 306 ? 11.547 17.344 -1.263 1 90.31 306 GLU B CA 1
ATOM 6425 C C . GLU B 1 306 ? 10.812 16.156 -0.627 1 90.31 306 GLU B C 1
ATOM 6427 O O . GLU B 1 306 ? 10.68 15.102 -1.244 1 90.31 306 GLU B O 1
ATOM 6432 N N . VAL B 1 307 ? 10.508 16.359 0.639 1 92.56 307 VAL B N 1
ATOM 6433 C CA . VAL B 1 307 ? 9.82 15.289 1.354 1 92.56 307 VAL B CA 1
ATOM 6434 C C . VAL B 1 307 ? 8.562 15.852 2.021 1 92.56 307 VAL B C 1
ATOM 6436 O O . VAL B 1 307 ? 8.398 17.062 2.137 1 92.56 307 VAL B O 1
ATOM 6439 N N . ALA B 1 308 ? 7.727 15.031 2.43 1 90.56 308 ALA B N 1
ATOM 6440 C CA . ALA B 1 308 ? 6.543 15.406 3.199 1 90.56 308 ALA B CA 1
ATOM 6441 C C . ALA B 1 308 ? 6.926 15.93 4.578 1 90.56 308 ALA B C 1
ATOM 6443 O O . ALA B 1 308 ? 8.008 15.625 5.09 1 90.56 308 ALA B O 1
ATOM 6444 N N . GLN B 1 309 ? 6.043 16.688 5.133 1 89.38 309 GLN B N 1
ATOM 6445 C CA . GLN B 1 309 ? 6.301 17.266 6.441 1 89.38 309 GLN B CA 1
ATOM 6446 C C . GLN B 1 309 ? 6.52 16.188 7.5 1 89.38 309 GLN B C 1
ATOM 6448 O O . GLN B 1 309 ? 7.328 16.375 8.414 1 89.38 309 GLN B O 1
ATOM 6453 N N . THR B 1 310 ? 5.805 15.039 7.355 1 90.44 310 THR B N 1
ATOM 6454 C CA . THR B 1 310 ? 5.914 13.945 8.312 1 90.44 310 THR B CA 1
ATOM 6455 C C . THR B 1 310 ? 7.086 13.031 7.965 1 90.44 310 THR B C 1
ATOM 6457 O O . THR B 1 310 ? 7.336 12.039 8.656 1 90.44 310 THR B O 1
ATOM 6460 N N . LYS B 1 311 ? 7.793 13.312 6.84 1 92.5 311 LYS B N 1
ATOM 6461 C CA . LYS B 1 311 ? 8.977 12.602 6.367 1 92.5 311 LYS B CA 1
ATOM 6462 C C . LYS B 1 311 ? 8.68 11.117 6.156 1 92.5 311 LYS B C 1
ATOM 6464 O O . LYS B 1 311 ? 9.469 10.258 6.555 1 92.5 311 LYS B O 1
ATOM 6469 N N . ASP B 1 312 ? 7.543 10.836 5.652 1 92.62 312 ASP B N 1
ATOM 6470 C CA . ASP B 1 312 ? 7.152 9.453 5.379 1 92.62 312 ASP B CA 1
ATOM 6471 C C . ASP B 1 312 ? 6.965 9.219 3.883 1 92.62 312 ASP B C 1
ATOM 6473 O O . ASP B 1 312 ? 6.391 8.211 3.475 1 92.62 312 ASP B O 1
ATOM 6477 N N . GLY B 1 313 ? 7.488 10.219 3.125 1 92.62 313 GLY B N 1
ATOM 6478 C CA . GLY B 1 313 ? 7.367 10.062 1.686 1 92.62 313 GLY B CA 1
ATOM 6479 C C . GLY B 1 313 ? 8.188 11.07 0.901 1 92.62 313 GLY B C 1
ATOM 6480 O O . GLY B 1 313 ? 8.336 12.219 1.322 1 92.62 313 GLY B O 1
ATOM 6481 N N . ILE B 1 314 ? 8.609 10.617 -0.28 1 94.25 314 ILE B N 1
ATOM 6482 C CA . ILE B 1 314 ? 9.297 11.5 -1.22 1 94.25 314 ILE B CA 1
ATOM 6483 C C . ILE B 1 314 ? 8.273 12.211 -2.096 1 94.25 314 ILE B C 1
ATOM 6485 O O . ILE B 1 314 ? 7.293 11.609 -2.541 1 94.25 314 ILE B O 1
ATOM 6489 N N . ARG B 1 315 ? 8.461 13.453 -2.271 1 89.31 315 ARG B N 1
ATOM 6490 C CA . ARG B 1 315 ? 7.637 14.188 -3.219 1 89.31 315 ARG B CA 1
ATOM 6491 C C . ARG B 1 315 ? 8.188 14.07 -4.637 1 89.31 315 ARG B C 1
ATOM 6493 O O . ARG B 1 315 ? 9.047 14.859 -5.043 1 89.31 315 ARG B O 1
ATOM 6500 N N . TRP B 1 316 ? 7.586 13.203 -5.402 1 87.56 316 TRP B N 1
ATOM 6501 C CA . TRP B 1 316 ? 8.133 12.836 -6.703 1 87.56 316 TRP B CA 1
ATOM 6502 C C . TRP B 1 316 ? 7.695 13.82 -7.781 1 87.56 316 TRP B C 1
ATOM 6504 O O . TRP B 1 316 ? 8.422 14.062 -8.75 1 87.56 316 TRP B O 1
ATOM 6514 N N . ASP B 1 317 ? 6.512 14.336 -7.566 1 78.75 317 ASP B N 1
ATOM 6515 C CA . ASP B 1 317 ? 5.934 15.141 -8.633 1 78.75 317 ASP B CA 1
ATOM 6516 C C . ASP B 1 317 ? 5.992 14.406 -9.977 1 78.75 317 ASP B C 1
ATOM 6518 O O . ASP B 1 317 ? 5.531 13.266 -10.078 1 78.75 317 ASP B O 1
ATOM 6522 N N . GLU B 1 318 ? 6.629 14.922 -11.031 1 78.12 318 GLU B N 1
ATOM 6523 C CA . GLU B 1 318 ? 6.707 14.273 -12.336 1 78.12 318 GLU B CA 1
ATOM 6524 C C . GLU B 1 318 ? 8.008 13.484 -12.484 1 78.12 318 GLU B C 1
ATOM 6526 O O . GLU B 1 318 ? 8.273 12.906 -13.539 1 78.12 318 GLU B O 1
ATOM 6531 N N . ASN B 1 319 ? 8.719 13.344 -11.414 1 88.19 319 ASN B N 1
ATOM 6532 C CA . ASN B 1 319 ? 10.062 12.789 -11.516 1 88.19 319 ASN B CA 1
ATOM 6533 C C . ASN B 1 319 ? 10.094 11.305 -11.156 1 88.19 319 ASN B C 1
ATOM 6535 O O . ASN B 1 319 ? 11.117 10.641 -11.312 1 88.19 319 ASN B O 1
ATOM 6539 N N . GLU B 1 320 ? 8.977 10.719 -10.695 1 89.62 320 GLU B N 1
ATOM 6540 C CA . GLU B 1 320 ? 9.023 9.328 -10.258 1 89.62 320 GLU B CA 1
ATOM 6541 C C . GLU B 1 320 ? 9.258 8.383 -11.43 1 89.62 320 GLU B C 1
ATOM 6543 O O . GLU B 1 320 ? 10.086 7.477 -11.352 1 89.62 320 GLU B O 1
ATOM 6548 N N . GLN B 1 321 ? 8.516 8.641 -12.539 1 89 321 GLN B N 1
ATOM 6549 C CA . GLN B 1 321 ? 8.648 7.746 -13.688 1 89 321 GLN B CA 1
ATOM 6550 C C . GLN B 1 321 ? 10.047 7.82 -14.281 1 89 321 GLN B C 1
ATOM 6552 O O . GLN B 1 321 ? 10.688 6.789 -14.516 1 89 321 GLN B O 1
ATOM 6557 N N . PRO B 1 322 ? 10.523 9.039 -14.508 1 92.81 322 PRO B N 1
ATOM 6558 C CA . PRO B 1 322 ? 11.914 9.125 -14.969 1 92.81 322 PRO B CA 1
ATOM 6559 C C . PRO B 1 322 ? 12.891 8.438 -14.023 1 92.81 322 PRO B C 1
ATOM 6561 O O . PRO B 1 322 ? 13.844 7.789 -14.469 1 92.81 322 PRO B O 1
ATOM 6564 N N . PHE B 1 323 ? 12.695 8.555 -12.789 1 95.69 323 PHE B N 1
ATOM 6565 C CA . PHE B 1 323 ? 13.516 7.902 -11.781 1 95.69 323 PHE B CA 1
ATOM 6566 C C . PHE B 1 323 ? 13.477 6.391 -11.945 1 95.69 323 PHE B C 1
ATOM 6568 O O . PHE B 1 323 ? 14.516 5.73 -11.953 1 95.69 323 PHE B O 1
ATOM 6575 N N . LEU B 1 324 ? 12.273 5.867 -12.086 1 96.06 324 LEU B N 1
ATOM 6576 C CA . LEU B 1 324 ? 12.102 4.422 -12.195 1 96.06 324 LEU B CA 1
ATOM 6577 C C . LEU B 1 324 ? 12.734 3.898 -13.484 1 96.06 324 LEU B C 1
ATOM 6579 O O . LEU B 1 324 ? 13.328 2.818 -13.492 1 96.06 324 LEU B O 1
ATOM 6583 N N . GLU B 1 325 ? 12.578 4.609 -14.547 1 94.5 325 GLU B N 1
ATOM 6584 C CA . GLU B 1 325 ? 13.148 4.199 -15.828 1 94.5 325 GLU B CA 1
ATOM 6585 C C . GLU B 1 325 ? 14.672 4.16 -15.766 1 94.5 325 GLU B C 1
ATOM 6587 O O . GLU B 1 325 ? 15.289 3.189 -16.219 1 94.5 325 GLU B O 1
ATOM 6592 N N . LEU B 1 326 ? 15.195 5.207 -15.211 1 95.88 326 LEU B N 1
ATOM 6593 C CA . LEU B 1 326 ? 16.641 5.254 -15.078 1 95.88 326 LEU B CA 1
ATOM 6594 C C . LEU B 1 326 ? 17.141 4.16 -14.133 1 95.88 326 LEU B C 1
ATOM 6596 O O . LEU B 1 326 ? 18.172 3.523 -14.398 1 95.88 326 LEU B O 1
ATOM 6600 N N . LEU B 1 327 ? 16.469 3.99 -13.039 1 97 327 LEU B N 1
ATOM 6601 C CA . LEU B 1 327 ? 16.844 2.961 -12.078 1 97 327 LEU B CA 1
ATOM 6602 C C . LEU B 1 327 ? 16.797 1.576 -12.719 1 97 327 LEU B C 1
ATOM 6604 O O . LEU B 1 327 ? 17.703 0.763 -12.516 1 97 327 LEU B O 1
ATOM 6608 N N . LEU B 1 328 ? 15.734 1.309 -13.477 1 95.25 328 LEU B N 1
ATOM 6609 C CA . LEU B 1 328 ? 15.586 0.025 -14.156 1 95.25 328 LEU B CA 1
ATOM 6610 C C . LEU B 1 328 ? 16.75 -0.213 -15.117 1 95.25 328 LEU B C 1
ATOM 6612 O O . LEU B 1 328 ? 17.281 -1.327 -15.195 1 95.25 328 LEU B O 1
ATOM 6616 N N . GLU B 1 329 ? 17.078 0.795 -15.844 1 94.5 329 GLU B N 1
ATOM 6617 C CA . GLU B 1 329 ? 18.203 0.703 -16.766 1 94.5 329 GLU B CA 1
ATOM 6618 C C . GLU B 1 329 ? 19.484 0.307 -16.047 1 94.5 329 GLU B C 1
ATOM 6620 O O . GLU B 1 329 ? 20.266 -0.517 -16.547 1 94.5 329 GLU B O 1
ATOM 6625 N N . HIS B 1 330 ? 19.688 0.879 -14.938 1 96.19 330 HIS B N 1
ATOM 6626 C CA . HIS B 1 330 ? 20.891 0.574 -14.172 1 96.19 330 HIS B CA 1
ATOM 6627 C C . HIS B 1 330 ? 20.797 -0.806 -13.523 1 96.19 330 HIS B C 1
ATOM 6629 O O . HIS B 1 330 ? 21.781 -1.556 -13.508 1 96.19 330 HIS B O 1
ATOM 6635 N N . LEU B 1 331 ? 19.672 -1.184 -13.008 1 96.31 331 LEU B N 1
ATOM 6636 C CA . LEU B 1 331 ? 19.469 -2.436 -12.289 1 96.31 331 LEU B CA 1
ATOM 6637 C C . LEU B 1 331 ? 19.656 -3.633 -13.219 1 96.31 331 LEU B C 1
ATOM 6639 O O . LEU B 1 331 ? 20.156 -4.68 -12.789 1 96.31 331 LEU B O 1
ATOM 6643 N N . ASP B 1 332 ? 19.219 -3.432 -14.43 1 92.56 332 ASP B N 1
ATOM 6644 C CA . ASP B 1 332 ? 19.172 -4.609 -15.289 1 92.56 332 ASP B CA 1
ATOM 6645 C C . ASP B 1 332 ? 20.125 -4.465 -16.469 1 92.56 332 ASP B C 1
ATOM 6647 O O . ASP B 1 332 ? 19.906 -5.078 -17.531 1 92.56 332 ASP B O 1
ATOM 6651 N N . SER B 1 333 ? 21.141 -3.65 -16.281 1 92.5 333 SER B N 1
ATOM 6652 C CA . SER B 1 333 ? 22.188 -3.543 -17.312 1 92.5 333 SER B CA 1
ATOM 6653 C C . SER B 1 333 ? 22.844 -4.891 -17.562 1 92.5 333 SER B C 1
ATOM 6655 O O . SER B 1 333 ? 22.875 -5.754 -16.688 1 92.5 333 SER B O 1
ATOM 6657 N N . ASP B 1 334 ? 23.422 -5.117 -18.672 1 87.44 334 ASP B N 1
ATOM 6658 C CA . ASP B 1 334 ? 23.906 -6.414 -19.141 1 87.44 334 ASP B CA 1
ATOM 6659 C C . ASP B 1 334 ? 25.125 -6.867 -18.344 1 87.44 334 ASP B C 1
ATOM 6661 O O . ASP B 1 334 ? 25.344 -8.07 -18.188 1 87.44 334 ASP B O 1
ATOM 6665 N N . ASP B 1 335 ? 25.875 -5.945 -17.875 1 89.25 335 ASP B N 1
ATOM 6666 C CA . ASP B 1 335 ? 27.078 -6.312 -17.141 1 89.25 335 ASP B CA 1
ATOM 6667 C C . ASP B 1 335 ? 26.719 -7.082 -15.867 1 89.25 335 ASP B C 1
ATOM 6669 O O . ASP B 1 335 ? 27.422 -8.023 -15.484 1 89.25 335 ASP B O 1
ATOM 6673 N N . MET B 1 336 ? 25.578 -6.68 -15.242 1 93.38 336 MET B N 1
ATOM 6674 C CA . MET B 1 336 ? 25.062 -7.363 -14.055 1 93.38 336 MET B CA 1
ATOM 6675 C C . MET B 1 336 ? 23.547 -7.199 -13.938 1 93.38 336 MET B C 1
ATOM 6677 O O . MET B 1 336 ? 23.078 -6.336 -13.203 1 93.38 336 MET B O 1
ATOM 6681 N N . PRO B 1 337 ? 22.875 -8.047 -14.594 1 93.69 337 PRO B N 1
ATOM 6682 C CA . PRO B 1 337 ? 21.422 -7.906 -14.641 1 93.69 337 PRO B CA 1
ATOM 6683 C C . PRO B 1 337 ? 20.734 -8.43 -13.375 1 93.69 337 PRO B C 1
ATOM 6685 O O . PRO B 1 337 ? 20.281 -9.57 -13.344 1 93.69 337 PRO B O 1
ATOM 6688 N N . LEU B 1 338 ? 20.547 -7.594 -12.414 1 95.81 338 LEU B N 1
ATOM 6689 C CA . LEU B 1 338 ? 20.031 -7.973 -11.102 1 95.81 338 LEU B CA 1
ATOM 6690 C C . LEU B 1 338 ? 18.609 -8.516 -11.211 1 95.81 338 LEU B C 1
ATOM 6692 O O . LEU B 1 338 ? 18.266 -9.508 -10.57 1 95.81 338 LEU B O 1
ATOM 6696 N N . ILE B 1 339 ? 17.844 -7.84 -12.039 1 92.31 339 ILE B N 1
ATOM 6697 C CA . ILE B 1 339 ? 16.438 -8.211 -12.102 1 92.31 339 ILE B CA 1
ATOM 6698 C C . ILE B 1 339 ? 16.297 -9.586 -12.758 1 92.31 339 ILE B C 1
ATOM 6700 O O . ILE B 1 339 ? 15.633 -10.477 -12.219 1 92.31 339 ILE B O 1
ATOM 6704 N N . ARG B 1 340 ? 17 -9.797 -13.875 1 88.31 340 ARG B N 1
ATOM 6705 C CA . ARG B 1 340 ? 16.953 -11.086 -14.562 1 88.31 340 ARG B CA 1
ATOM 6706 C C . ARG B 1 340 ? 17.531 -12.195 -13.68 1 88.31 340 ARG B C 1
ATOM 6708 O O . ARG B 1 340 ? 16.984 -13.297 -13.625 1 88.31 340 ARG B O 1
ATOM 6715 N N . GLN B 1 341 ? 18.594 -11.883 -13 1 90.75 341 GLN B N 1
ATOM 6716 C CA . GLN B 1 341 ? 19.203 -12.852 -12.102 1 90.75 341 GLN B CA 1
ATOM 6717 C C . GLN B 1 341 ? 18.25 -13.211 -10.953 1 90.75 341 GLN B C 1
ATOM 6719 O O . GLN B 1 341 ? 18.109 -14.383 -10.602 1 90.75 341 GLN B O 1
ATOM 6724 N N . ALA B 1 342 ? 17.594 -12.234 -10.336 1 90.5 342 ALA B N 1
ATOM 6725 C CA . ALA B 1 342 ? 16.688 -12.469 -9.211 1 90.5 342 ALA B CA 1
ATOM 6726 C C . ALA B 1 342 ? 15.523 -13.352 -9.625 1 90.5 342 ALA B C 1
ATOM 6728 O O . ALA B 1 342 ? 15.109 -14.234 -8.875 1 90.5 342 ALA B O 1
ATOM 6729 N N . ASN B 1 343 ? 15.031 -13.086 -10.805 1 81.38 343 ASN B N 1
ATOM 6730 C CA . ASN B 1 343 ? 13.875 -13.836 -11.281 1 81.38 343 ASN B CA 1
ATOM 6731 C C . ASN B 1 343 ? 14.266 -15.219 -11.781 1 81.38 343 ASN B C 1
ATOM 6733 O O . ASN B 1 343 ? 13.461 -16.156 -11.75 1 81.38 343 ASN B O 1
ATOM 6737 N N . GLY B 1 344 ? 15.453 -15.312 -12.242 1 74.88 344 GLY B N 1
ATOM 6738 C CA . GLY B 1 344 ? 15.922 -16.562 -12.812 1 74.88 344 GLY B CA 1
ATOM 6739 C C . GLY B 1 344 ? 16.562 -17.484 -11.789 1 74.88 344 GLY B C 1
ATOM 6740 O O . GLY B 1 344 ? 16.609 -18.703 -11.984 1 74.88 344 GLY B O 1
ATOM 6741 N N . TYR B 1 345 ? 17.094 -16.859 -10.766 1 74.81 345 TYR B N 1
ATOM 6742 C CA . TYR B 1 345 ? 17.766 -17.625 -9.719 1 74.81 345 TYR B CA 1
ATOM 6743 C C . TYR B 1 345 ? 16.781 -18.391 -8.859 1 74.81 345 TYR B C 1
ATOM 6745 O O . TYR B 1 345 ? 15.82 -17.797 -8.336 1 74.81 345 TYR B O 1
ATOM 6753 N N . ARG B 1 346 ? 16.672 -19.672 -8.914 1 59.16 346 ARG B N 1
ATOM 6754 C CA . ARG B 1 346 ? 15.781 -20.516 -8.133 1 59.16 346 ARG B CA 1
ATOM 6755 C C . ARG B 1 346 ? 16.5 -21.094 -6.918 1 59.16 346 ARG B C 1
ATOM 6757 O O . ARG B 1 346 ? 17.5 -21.812 -7.059 1 59.16 346 ARG B O 1
ATOM 6764 N N . ALA B 1 347 ? 16.328 -20.281 -5.734 1 54.19 347 ALA B N 1
ATOM 6765 C CA . ALA B 1 347 ? 16.875 -20.875 -4.512 1 54.19 347 ALA B CA 1
ATOM 6766 C C . ALA B 1 347 ? 15.945 -21.953 -3.969 1 54.19 347 ALA B C 1
ATOM 6768 O O . ALA B 1 347 ? 14.75 -21.969 -4.258 1 54.19 347 ALA B O 1
ATOM 6769 N N . ARG B 1 348 ? 16.453 -22.938 -3.391 1 49.41 348 ARG B N 1
ATOM 6770 C CA . ARG B 1 348 ? 15.719 -23.969 -2.66 1 49.41 348 ARG B CA 1
ATOM 6771 C C . ARG B 1 348 ? 14.797 -23.344 -1.618 1 49.41 348 ARG B C 1
ATOM 6773 O O . ARG B 1 348 ? 15.203 -22.453 -0.874 1 49.41 348 ARG B O 1
ATOM 6780 N N . VAL B 1 349 ? 13.438 -23.234 -1.813 1 52.91 349 VAL B N 1
ATOM 6781 C CA . VAL B 1 349 ? 12.422 -22.797 -0.866 1 52.91 349 VAL B CA 1
ATOM 6782 C C . VAL B 1 349 ? 12.672 -23.422 0.499 1 52.91 349 VAL B C 1
ATOM 6784 O O . VAL B 1 349 ? 13.281 -24.5 0.589 1 52.91 349 VAL B O 1
ATOM 6787 N N . SER B 1 350 ? 12.375 -22.688 1.62 1 55.41 350 SER B N 1
ATOM 6788 C CA . SER B 1 350 ? 12.508 -23.266 2.953 1 55.41 350 SER B CA 1
ATOM 6789 C C . SER B 1 350 ? 11.75 -24.578 3.064 1 55.41 350 SER B C 1
ATOM 6791 O O . SER B 1 350 ? 10.672 -24.734 2.48 1 55.41 350 SER B O 1
ATOM 6793 N N . ARG B 1 351 ? 12.297 -25.578 3.756 1 57.56 351 ARG B N 1
ATOM 6794 C CA . ARG B 1 351 ? 11.727 -26.906 3.922 1 57.56 351 ARG B CA 1
ATOM 6795 C C . ARG B 1 351 ? 10.352 -26.828 4.586 1 57.56 351 ARG B C 1
ATOM 6797 O O . ARG B 1 351 ? 9.438 -27.578 4.219 1 57.56 351 ARG B O 1
ATOM 6804 N N . VAL B 1 352 ? 10.242 -25.812 5.504 1 60.66 352 VAL B N 1
ATOM 6805 C CA . VAL B 1 352 ? 8.992 -25.719 6.242 1 60.66 352 VAL B CA 1
ATOM 6806 C C . VAL B 1 352 ? 7.875 -25.25 5.312 1 60.66 352 VAL B C 1
ATOM 6808 O O . VAL B 1 352 ? 6.766 -25.797 5.336 1 60.66 352 VAL B O 1
ATOM 6811 N N . ALA B 1 353 ? 8.195 -24.297 4.59 1 59.69 353 ALA B N 1
ATOM 6812 C CA . ALA B 1 353 ? 7.188 -23.781 3.662 1 59.69 353 ALA B CA 1
ATOM 6813 C C . ALA B 1 353 ? 6.789 -24.859 2.643 1 59.69 353 ALA B C 1
ATOM 6815 O O . ALA B 1 353 ? 5.605 -25.031 2.35 1 59.69 353 ALA B O 1
ATOM 6816 N N . ILE B 1 354 ? 7.672 -25.562 2.178 1 63.66 354 ILE B N 1
ATOM 6817 C CA . ILE B 1 354 ? 7.426 -26.609 1.192 1 63.66 354 ILE B CA 1
ATOM 6818 C C . ILE B 1 354 ? 6.598 -27.734 1.823 1 63.66 354 ILE B C 1
ATOM 6820 O O . ILE B 1 354 ? 5.707 -28.281 1.181 1 63.66 354 ILE B O 1
ATOM 6824 N N . GLN B 1 355 ? 6.879 -27.953 3.047 1 68.69 355 GLN B N 1
ATOM 6825 C CA . GLN B 1 355 ? 6.156 -29.016 3.734 1 68.69 355 GLN B CA 1
ATOM 6826 C C . GLN B 1 355 ? 4.68 -28.672 3.895 1 68.69 355 GLN B C 1
ATOM 6828 O O . GLN B 1 355 ? 3.809 -29.516 3.688 1 68.69 355 GLN B O 1
ATOM 6833 N N . ASN B 1 356 ? 4.441 -27.422 4.312 1 69.19 356 ASN B N 1
ATOM 6834 C CA . ASN B 1 356 ? 3.049 -27 4.457 1 69.19 356 ASN B CA 1
ATOM 6835 C C . ASN B 1 356 ? 2.314 -27.031 3.117 1 69.19 356 ASN B C 1
ATOM 6837 O O . ASN B 1 356 ? 1.176 -27.484 3.039 1 69.19 356 ASN B O 1
ATOM 6841 N N . ALA B 1 357 ? 3.002 -26.547 2.168 1 70.25 357 ALA B N 1
ATOM 6842 C CA . ALA B 1 357 ? 2.418 -26.547 0.828 1 70.25 357 ALA B CA 1
ATOM 6843 C C . ALA B 1 357 ? 2.164 -27.969 0.342 1 70.25 357 ALA B C 1
ATOM 6845 O O . ALA B 1 357 ? 1.127 -28.25 -0.262 1 70.25 357 ALA B O 1
ATOM 6846 N N . ALA B 1 358 ? 3.039 -28.844 0.626 1 70.06 358 ALA B N 1
ATOM 6847 C CA . ALA B 1 358 ? 2.928 -30.234 0.239 1 70.06 358 ALA B CA 1
ATOM 6848 C C . ALA B 1 358 ? 1.742 -30.906 0.931 1 70.06 358 ALA B C 1
ATOM 6850 O O . ALA B 1 358 ? 0.97 -31.625 0.295 1 70.06 358 ALA B O 1
ATOM 6851 N N . ARG B 1 359 ? 1.601 -30.594 2.182 1 76.38 359 ARG B N 1
ATOM 6852 C CA . ARG B 1 359 ? 0.493 -31.172 2.936 1 76.38 359 ARG B CA 1
ATOM 6853 C C . ARG B 1 359 ? -0.85 -30.734 2.359 1 76.38 359 ARG B C 1
ATOM 6855 O O . ARG B 1 359 ? -1.756 -31.562 2.191 1 76.38 359 ARG B O 1
ATOM 6862 N N . GLN B 1 360 ? -0.929 -29.5 2.152 1 72.81 360 GLN B N 1
ATOM 6863 C CA . GLN B 1 360 ? -2.174 -28.984 1.597 1 72.81 360 GLN B CA 1
ATOM 6864 C C . GLN B 1 360 ? -2.471 -29.594 0.234 1 72.81 360 GLN B C 1
ATOM 6866 O O . GLN B 1 360 ? -3.609 -29.984 -0.045 1 72.81 360 GLN B O 1
ATOM 6871 N N . ALA B 1 361 ? -1.479 -29.672 -0.576 1 72.38 361 ALA B N 1
ATOM 6872 C CA . ALA B 1 361 ? -1.641 -30.234 -1.917 1 72.38 361 ALA B CA 1
ATOM 6873 C C . ALA B 1 361 ? -2.068 -31.688 -1.857 1 72.38 361 ALA B C 1
ATOM 6875 O O . ALA B 1 361 ? -2.98 -32.125 -2.576 1 72.38 361 ALA B O 1
ATOM 6876 N N . VAL B 1 362 ? -1.476 -32.438 -1.001 1 76.56 362 VAL B N 1
ATOM 6877 C CA . VAL B 1 362 ? -1.784 -33.875 -0.871 1 76.56 362 VAL B CA 1
ATOM 6878 C C . VAL B 1 362 ? -3.195 -34.031 -0.313 1 76.56 362 VAL B C 1
ATOM 6880 O O . VAL B 1 362 ? -3.953 -34.906 -0.78 1 76.56 362 VAL B O 1
ATOM 6883 N N . ASP B 1 363 ? -3.49 -33.25 0.649 1 75.19 363 ASP B N 1
ATOM 6884 C CA . ASP B 1 363 ? -4.816 -33.312 1.252 1 75.19 363 ASP B CA 1
ATOM 6885 C C . ASP B 1 363 ? -5.91 -33.031 0.223 1 75.19 363 ASP B C 1
ATOM 6887 O O . ASP B 1 363 ? -6.879 -33.781 0.112 1 75.19 363 ASP B O 1
ATOM 6891 N N . GLN B 1 364 ? -5.773 -32 -0.479 1 71.88 364 GLN B N 1
ATOM 6892 C CA . GLN B 1 364 ? -6.773 -31.609 -1.472 1 71.88 364 GLN B CA 1
ATOM 6893 C C . GLN B 1 364 ? -6.895 -32.656 -2.568 1 71.88 364 GLN B C 1
ATOM 6895 O O . GLN B 1 364 ? -8 -33 -2.992 1 71.88 364 GLN B O 1
ATOM 6900 N N . THR B 1 365 ? -5.773 -33.156 -3.008 1 72 365 THR B N 1
ATOM 6901 C CA . THR B 1 365 ? -5.777 -34.188 -4.051 1 72 365 THR B CA 1
ATOM 6902 C C . THR B 1 365 ? -6.445 -35.469 -3.551 1 72 365 THR B C 1
ATOM 6904 O O . THR B 1 365 ? -7.285 -36.062 -4.242 1 72 365 THR B O 1
ATOM 6907 N N . ALA B 1 366 ? -6.047 -35.844 -2.342 1 71.69 366 ALA B N 1
ATOM 6908 C CA . ALA B 1 366 ? -6.617 -37.062 -1.767 1 71.69 366 ALA B CA 1
ATOM 6909 C C . ALA B 1 366 ? -8.125 -36.906 -1.574 1 71.69 366 ALA B C 1
ATOM 6911 O O . ALA B 1 366 ? -8.883 -37.875 -1.837 1 71.69 366 ALA B O 1
ATOM 6912 N N . GLN B 1 367 ? -8.523 -35.812 -1.118 1 73.88 367 GLN B N 1
ATOM 6913 C CA . GLN B 1 367 ? -9.953 -35.562 -0.929 1 73.88 367 GLN B CA 1
ATOM 6914 C C . GLN B 1 367 ? -10.703 -35.656 -2.254 1 73.88 367 GLN B C 1
ATOM 6916 O O . GLN B 1 367 ? -11.789 -36.25 -2.32 1 73.88 367 GLN B O 1
ATOM 6921 N N . THR B 1 368 ? -10.148 -35.094 -3.24 1 74.25 368 THR B N 1
ATOM 6922 C CA . THR B 1 368 ? -10.766 -35.156 -4.562 1 74.25 368 THR B CA 1
ATOM 6923 C C . THR B 1 368 ? -10.859 -36.594 -5.059 1 74.25 368 THR B C 1
ATOM 6925 O O . THR B 1 368 ? -11.906 -37 -5.531 1 74.25 368 THR B O 1
ATOM 6928 N N . LEU B 1 369 ? -9.789 -37.344 -4.949 1 73.62 369 LEU B N 1
ATOM 6929 C CA . LEU B 1 369 ? -9.758 -38.719 -5.398 1 73.62 369 LEU B CA 1
ATOM 6930 C C . LEU B 1 369 ? -10.766 -39.562 -4.625 1 73.62 369 LEU B C 1
ATOM 6932 O O . LEU B 1 369 ? -11.477 -40.375 -5.207 1 73.62 369 LEU B O 1
ATOM 6936 N N . GLU B 1 370 ? -10.797 -39.344 -3.383 1 77.06 370 GLU B N 1
ATOM 6937 C CA . GLU B 1 370 ? -11.703 -40.125 -2.531 1 77.06 370 GLU B CA 1
ATOM 6938 C C . GLU B 1 370 ? -13.156 -39.938 -2.969 1 77.06 370 GLU B C 1
ATOM 6940 O O . GLU B 1 370 ? -13.938 -40.906 -2.943 1 77.06 370 GLU B O 1
ATOM 6945 N N . ARG B 1 371 ? -13.508 -38.812 -3.381 1 72.69 371 ARG B N 1
ATOM 6946 C CA . ARG B 1 371 ? -14.883 -38.5 -3.715 1 72.69 371 ARG B CA 1
ATOM 6947 C C . ARG B 1 371 ? -15.227 -38.938 -5.133 1 72.69 371 ARG B C 1
ATOM 6949 O O . ARG B 1 371 ? -16.375 -39.25 -5.43 1 72.69 371 ARG B O 1
ATOM 6956 N N . THR B 1 372 ? -14.234 -39 -6.016 1 75.62 372 THR B N 1
ATOM 6957 C CA . THR B 1 372 ? -14.602 -39.031 -7.426 1 75.62 372 THR B CA 1
ATOM 6958 C C . THR B 1 372 ? -14.016 -40.25 -8.109 1 75.62 372 THR B C 1
ATOM 6960 O O . THR B 1 372 ? -14.461 -40.625 -9.195 1 75.62 372 THR B O 1
ATOM 6963 N N . LEU B 1 373 ? -13.078 -40.938 -7.566 1 75.06 373 LEU B N 1
ATOM 6964 C CA . LEU B 1 373 ? -12.211 -41.844 -8.32 1 75.06 373 LEU B CA 1
ATOM 6965 C C . LEU B 1 373 ? -12.938 -43.156 -8.664 1 75.06 373 LEU B C 1
ATOM 6967 O O . LEU B 1 373 ? -12.812 -43.656 -9.781 1 75.06 373 LEU B O 1
ATOM 6971 N N . GLU B 1 374 ? -13.742 -43.656 -7.801 1 75.56 374 GLU B N 1
ATOM 6972 C CA . GLU B 1 374 ? -14.312 -45 -7.938 1 75.56 374 GLU B CA 1
ATOM 6973 C C . GLU B 1 374 ? -15.133 -45.125 -9.219 1 75.56 374 GLU B C 1
ATOM 6975 O O . GLU B 1 374 ? -14.852 -46 -10.062 1 75.56 374 GLU B O 1
ATOM 6980 N N . PRO B 1 375 ? -16.078 -44.219 -9.398 1 75.56 375 PRO B N 1
ATOM 6981 C CA . PRO B 1 375 ? -16.859 -44.344 -10.633 1 75.56 375 PRO B CA 1
ATOM 6982 C C . PRO B 1 375 ? -16.016 -44.125 -11.883 1 75.56 375 PRO B C 1
ATOM 6984 O O . PRO B 1 375 ? -16.281 -44.75 -12.922 1 75.56 375 PRO B O 1
ATOM 6987 N N . VAL B 1 376 ? -15.078 -43.375 -11.766 1 78.44 376 VAL B N 1
ATOM 6988 C CA . VAL B 1 376 ? -14.258 -43.031 -12.922 1 78.44 376 VAL B CA 1
ATOM 6989 C C . VAL B 1 376 ? -13.336 -44.188 -13.266 1 78.44 376 VAL B C 1
ATOM 6991 O O . VAL B 1 376 ? -13.094 -44.5 -14.438 1 78.44 376 VAL B O 1
ATOM 6994 N N . LEU B 1 377 ? -12.82 -44.844 -12.242 1 79.19 377 LEU B N 1
ATOM 6995 C CA . LEU B 1 377 ? -11.953 -46 -12.469 1 79.19 377 LEU B CA 1
ATOM 6996 C C . LEU B 1 377 ? -12.664 -47.062 -13.289 1 79.19 377 LEU B C 1
ATOM 6998 O O . LEU B 1 377 ? -12.094 -47.625 -14.219 1 79.19 377 LEU B O 1
ATOM 7002 N N . GLU B 1 378 ? -13.852 -47.312 -12.953 1 77 378 GLU B N 1
ATOM 7003 C CA . GLU B 1 378 ? -14.633 -48.312 -13.664 1 77 378 GLU B CA 1
ATOM 7004 C C . GLU B 1 378 ? -14.844 -47.938 -15.125 1 77 378 GLU B C 1
ATOM 7006 O O . GLU B 1 378 ? -14.664 -48.75 -16.016 1 77 378 GLU B O 1
ATOM 7011 N N . ALA B 1 379 ? -15.195 -46.781 -15.289 1 79.12 379 ALA B N 1
ATOM 7012 C CA . ALA B 1 379 ? -15.445 -46.281 -16.641 1 79.12 379 ALA B CA 1
ATOM 7013 C C . ALA B 1 379 ? -14.188 -46.375 -17.5 1 79.12 379 ALA B C 1
ATOM 7015 O O . ALA B 1 379 ? -14.258 -46.719 -18.672 1 79.12 379 ALA B O 1
ATOM 7016 N N . VAL B 1 380 ? -13.094 -46.094 -16.922 1 80.25 380 VAL B N 1
ATOM 7017 C CA . VAL B 1 380 ? -11.828 -46.094 -17.656 1 80.25 380 VAL B CA 1
ATOM 7018 C C . VAL B 1 380 ? -11.367 -47.531 -17.906 1 80.25 380 VAL B C 1
ATOM 7020 O O . VAL B 1 380 ? -10.914 -47.844 -19.016 1 80.25 380 VAL B O 1
ATOM 7023 N N . ALA B 1 381 ? -11.492 -48.312 -16.906 1 79.31 381 ALA B N 1
ATOM 7024 C CA . ALA B 1 381 ? -11.016 -49.688 -17 1 79.31 381 ALA B CA 1
ATOM 7025 C C . ALA B 1 381 ? -11.844 -50.5 -18 1 79.31 381 ALA B C 1
ATOM 7027 O O . ALA B 1 381 ? -11.352 -51.438 -18.609 1 79.31 381 ALA B O 1
ATOM 7028 N N . ASP B 1 382 ? -13.047 -50.125 -18.25 1 81.5 382 ASP B N 1
ATOM 7029 C CA . ASP B 1 382 ? -13.953 -50.844 -19.125 1 81.5 382 ASP B CA 1
ATOM 7030 C C . ASP B 1 382 ? -13.648 -50.562 -20.594 1 81.5 382 ASP B C 1
ATOM 7032 O O . ASP B 1 382 ? -14.102 -51.281 -21.484 1 81.5 382 ASP B O 1
ATOM 7036 N N . LYS B 1 383 ? -12.844 -49.594 -20.781 1 86 383 LYS B N 1
ATOM 7037 C CA . LYS B 1 383 ? -12.477 -49.25 -22.156 1 86 383 LYS B CA 1
ATOM 7038 C C . LYS B 1 383 ? -11.383 -50.188 -22.672 1 86 383 LYS B C 1
ATOM 7040 O O . LYS B 1 383 ? -10.438 -50.5 -21.938 1 86 383 LYS B O 1
ATOM 7045 N N . ALA B 1 384 ? -11.539 -50.531 -23.844 1 84.69 384 ALA B N 1
ATOM 7046 C CA . ALA B 1 384 ? -10.539 -51.406 -24.469 1 84.69 384 ALA B CA 1
ATOM 7047 C C . ALA B 1 384 ? -9.227 -50.656 -24.688 1 84.69 384 ALA B C 1
ATOM 7049 O O . ALA B 1 384 ? -9.234 -49.438 -24.922 1 84.69 384 ALA B O 1
ATOM 7050 N N . PRO B 1 385 ? -8.133 -51.406 -24.516 1 86.62 385 PRO B N 1
ATOM 7051 C CA . PRO B 1 385 ? -6.855 -50.75 -24.812 1 86.62 385 PRO B CA 1
ATOM 7052 C C . PRO B 1 385 ? -6.836 -50.062 -26.188 1 86.62 385 PRO B C 1
ATOM 7054 O O . PRO B 1 385 ? -7.418 -50.594 -27.141 1 86.62 385 PRO B O 1
ATOM 7057 N N . GLU B 1 386 ? -6.297 -48.969 -26.234 1 85.44 386 GLU B N 1
ATOM 7058 C CA . GLU B 1 386 ? -6.234 -48.188 -27.469 1 85.44 386 GLU B CA 1
ATOM 7059 C C . GLU B 1 386 ? -5.137 -48.719 -28.391 1 85.44 386 GLU B C 1
ATOM 7061 O O . GLU B 1 386 ? -3.949 -48.594 -28.078 1 85.44 386 GLU B O 1
ATOM 7066 N N . SER B 1 387 ? -5.484 -49.219 -29.469 1 82.56 387 SER B N 1
ATOM 7067 C CA . SER B 1 387 ? -4.512 -49.75 -30.406 1 82.56 387 SER B CA 1
ATOM 7068 C C . SER B 1 387 ? -4.445 -48.906 -31.672 1 82.56 387 SER B C 1
ATOM 7070 O O . SER B 1 387 ? -3.557 -49.094 -32.5 1 82.56 387 SER B O 1
ATOM 7072 N N . GLU B 1 388 ? -5.281 -48 -31.766 1 81.88 388 GLU B N 1
ATOM 7073 C CA . GLU B 1 388 ? -5.32 -47.156 -32.969 1 81.88 388 GLU B CA 1
ATOM 7074 C C . GLU B 1 388 ? -4.094 -46.25 -33.062 1 81.88 388 GLU B C 1
ATOM 7076 O O . GLU B 1 388 ? -3.621 -45.75 -32.031 1 81.88 388 GLU B O 1
ATOM 7081 N N . PRO B 1 389 ? -3.611 -46.156 -34.281 1 83.94 389 PRO B N 1
ATOM 7082 C CA . PRO B 1 389 ? -2.514 -45.188 -34.469 1 83.94 389 PRO B CA 1
ATOM 7083 C C . PRO B 1 389 ? -2.928 -43.75 -34.188 1 83.94 389 PRO B C 1
ATOM 7085 O O . PRO B 1 389 ? -4.121 -43.438 -34.156 1 83.94 389 PRO B O 1
ATOM 7088 N N . LEU B 1 390 ? -1.953 -43.031 -33.844 1 87.19 390 LEU B N 1
ATOM 7089 C CA . LEU B 1 390 ? -2.189 -41.594 -33.656 1 87.19 390 LEU B CA 1
ATOM 7090 C C . LEU B 1 390 ? -2.703 -40.938 -34.938 1 87.19 390 LEU B C 1
ATOM 7092 O O . LEU B 1 390 ? -2.26 -41.281 -36.031 1 87.19 390 LEU B O 1
ATOM 7096 N N . PRO B 1 391 ? -3.717 -40.031 -34.781 1 88.12 391 PRO B N 1
ATOM 7097 C CA . PRO B 1 391 ? -4.199 -39.344 -35.969 1 88.12 391 PRO B CA 1
ATOM 7098 C C . PRO B 1 391 ? -3.127 -38.469 -36.625 1 88.12 391 PRO B C 1
ATOM 7100 O O . PRO B 1 391 ? -2.32 -37.844 -35.906 1 88.12 391 PRO B O 1
ATOM 7103 N N . GLU B 1 392 ? -3.137 -38.438 -37.906 1 85.94 392 GLU B N 1
ATOM 7104 C CA . GLU B 1 392 ? -2.18 -37.625 -38.625 1 85.94 392 GLU B CA 1
ATOM 7105 C C . GLU B 1 392 ? -2.492 -36.125 -38.438 1 85.94 392 GLU B C 1
ATOM 7107 O O . GLU B 1 392 ? -1.582 -35.312 -38.406 1 85.94 392 GLU B O 1
ATOM 7112 N N . GLN B 1 393 ? -3.812 -35.875 -38.312 1 85.69 393 GLN B N 1
ATOM 7113 C CA . GLN B 1 393 ? -4.242 -34.5 -38.156 1 85.69 393 GLN B CA 1
ATOM 7114 C C . GLN B 1 393 ? -5.199 -34.344 -37 1 85.69 393 GLN B C 1
ATOM 7116 O O . GLN B 1 393 ? -6.027 -35.219 -36.75 1 85.69 393 GLN B O 1
ATOM 7121 N N . LEU B 1 394 ? -4.898 -33.281 -36.281 1 88.31 394 LEU B N 1
ATOM 7122 C CA . LEU B 1 394 ? -5.828 -32.938 -35.219 1 88.31 394 LEU B CA 1
ATOM 7123 C C . LEU B 1 394 ? -6.832 -31.875 -35.688 1 88.31 394 LEU B C 1
ATOM 7125 O O . LEU B 1 394 ? -6.488 -31 -36.5 1 88.31 394 LEU B O 1
ATOM 7129 N N . PRO B 1 395 ? -8.078 -31.984 -35.281 1 77.44 395 PRO B N 1
ATOM 7130 C CA . PRO B 1 395 ? -9.07 -30.984 -35.688 1 77.44 395 PRO B CA 1
ATOM 7131 C C . PRO B 1 395 ? -8.664 -29.562 -35.312 1 77.44 395 PRO B C 1
ATOM 7133 O O . PRO B 1 395 ? -8.148 -29.344 -34.219 1 77.44 395 PRO B O 1
ATOM 7136 N N . GLU B 1 396 ? -8.672 -28.609 -36.344 1 72.75 396 GLU B N 1
ATOM 7137 C CA . GLU B 1 396 ? -8.242 -27.219 -36.156 1 72.75 396 GLU B CA 1
ATOM 7138 C C . GLU B 1 396 ? -9.367 -26.359 -35.594 1 72.75 396 GLU B C 1
ATOM 7140 O O . GLU B 1 396 ? -10.234 -25.891 -36.312 1 72.75 396 GLU B O 1
ATOM 7145 N N . GLN B 1 397 ? -9.719 -26.422 -34.312 1 68.25 397 GLN B N 1
ATOM 7146 C CA . GLN B 1 397 ? -10.695 -25.516 -33.719 1 68.25 397 GLN B CA 1
ATOM 7147 C C . GLN B 1 397 ? -10.164 -24.906 -32.438 1 68.25 397 GLN B C 1
ATOM 7149 O O . GLN B 1 397 ? -9.57 -25.594 -31.594 1 68.25 397 GLN B O 1
ATOM 7154 N N . GLY B 1 398 ? -10.203 -23.531 -32.375 1 76.69 398 GLY B N 1
ATOM 7155 C CA . GLY B 1 398 ? -9.992 -22.781 -31.141 1 76.69 398 GLY B CA 1
ATOM 7156 C C . GLY B 1 398 ? -8.531 -22.625 -30.781 1 76.69 398 GLY B C 1
ATOM 7157 O O . GLY B 1 398 ? -8.172 -22.688 -29.609 1 76.69 398 GLY B O 1
ATOM 7158 N N . LYS B 1 399 ? -7.645 -22.5 -31.812 1 81.25 399 LYS B N 1
ATOM 7159 C CA . LYS B 1 399 ? -6.215 -22.359 -31.547 1 81.25 399 LYS B CA 1
ATOM 7160 C C . LYS B 1 399 ? -5.902 -21.031 -30.859 1 81.25 399 LYS B C 1
ATOM 7162 O O . LYS B 1 399 ? -6.316 -19.969 -31.344 1 81.25 399 LYS B O 1
ATOM 7167 N N . LEU B 1 400 ? -5.285 -21.125 -29.719 1 82.94 400 LEU B N 1
ATOM 7168 C CA . LEU B 1 400 ? -4.875 -19.938 -28.984 1 82.94 400 LEU B CA 1
ATOM 7169 C C . LEU B 1 400 ? -3.43 -19.562 -29.297 1 82.94 400 LEU B C 1
ATOM 7171 O O . LEU B 1 400 ? -3.1 -18.391 -29.422 1 82.94 400 LEU B O 1
ATOM 7175 N N . ALA B 1 401 ? -2.502 -20.484 -29.328 1 86.81 401 ALA B N 1
ATOM 7176 C CA . ALA B 1 401 ? -1.074 -20.297 -29.578 1 86.81 401 ALA B CA 1
ATOM 7177 C C . ALA B 1 401 ? -0.437 -21.578 -30.094 1 86.81 401 ALA B C 1
ATOM 7179 O O . ALA B 1 401 ? -0.884 -22.688 -29.766 1 86.81 401 ALA B O 1
ATOM 7180 N N . GLU B 1 402 ? 0.507 -21.453 -31 1 88.69 402 GLU B N 1
ATOM 7181 C CA . GLU B 1 402 ? 1.256 -22.609 -31.5 1 88.69 402 GLU B CA 1
ATOM 7182 C C . GLU B 1 402 ? 2.697 -22.234 -31.828 1 88.69 402 GLU B C 1
ATOM 7184 O O . GLU B 1 402 ? 2.975 -21.094 -32.219 1 88.69 402 GLU B O 1
ATOM 7189 N N . ARG B 1 403 ? 3.594 -23.047 -31.531 1 88.06 403 ARG B N 1
ATOM 7190 C CA . ARG B 1 403 ? 4.996 -22.922 -31.922 1 88.06 403 ARG B CA 1
ATOM 7191 C C . ARG B 1 403 ? 5.539 -24.234 -32.469 1 88.06 403 ARG B C 1
ATOM 7193 O O . ARG B 1 403 ? 5.195 -25.312 -31.953 1 88.06 403 ARG B O 1
ATOM 7200 N N . ALA B 1 404 ? 6.25 -24.094 -33.5 1 89.12 404 ALA B N 1
ATOM 7201 C CA . ALA B 1 404 ? 6.867 -25.281 -34.094 1 89.12 404 ALA B CA 1
ATOM 7202 C C . ALA B 1 404 ? 8.375 -25.297 -33.844 1 89.12 404 ALA B C 1
ATOM 7204 O O . ALA B 1 404 ? 9.016 -24.234 -33.812 1 89.12 404 ALA B O 1
ATOM 7205 N N . LEU B 1 405 ? 8.883 -26.453 -33.625 1 86.75 405 LEU B N 1
ATOM 7206 C CA . LEU B 1 405 ? 10.328 -26.656 -33.531 1 86.75 405 LEU B CA 1
ATOM 7207 C C . LEU B 1 405 ? 10.773 -27.844 -34.375 1 86.75 405 LEU B C 1
ATOM 7209 O O . LEU B 1 405 ? 10.031 -28.812 -34.562 1 86.75 405 LEU B O 1
ATOM 7213 N N . ASP B 1 406 ? 11.969 -27.719 -34.969 1 87.25 406 ASP B N 1
ATOM 7214 C CA . ASP B 1 406 ? 12.539 -28.766 -35.812 1 87.25 406 ASP B CA 1
ATOM 7215 C C . ASP B 1 406 ? 13.703 -29.469 -35.125 1 87.25 406 ASP B C 1
ATOM 7217 O O . ASP B 1 406 ? 14.586 -28.812 -34.562 1 87.25 406 ASP B O 1
ATOM 7221 N N . ILE B 1 407 ? 13.539 -30.812 -35.062 1 84.44 407 ILE B N 1
ATOM 7222 C CA . ILE B 1 407 ? 14.625 -31.594 -34.5 1 84.44 407 ILE B CA 1
ATOM 7223 C C . ILE B 1 407 ? 14.977 -32.75 -35.406 1 84.44 407 ILE B C 1
ATOM 7225 O O . ILE B 1 407 ? 14.227 -33.062 -36.344 1 84.44 407 ILE B O 1
ATOM 7229 N N . ARG B 1 408 ? 16.172 -33.312 -35.219 1 84.56 408 ARG B N 1
ATOM 7230 C CA . ARG B 1 408 ? 16.609 -34.531 -35.938 1 84.56 408 ARG B CA 1
ATOM 7231 C C . ARG B 1 408 ? 16.766 -35.719 -35 1 84.56 408 ARG B C 1
ATOM 7233 O O . ARG B 1 408 ? 17.484 -35.625 -34 1 84.56 408 ARG B O 1
ATOM 7240 N N . PHE B 1 409 ? 15.977 -36.75 -35.281 1 85 409 PHE B N 1
ATOM 7241 C CA . PHE B 1 409 ? 15.992 -37.969 -34.438 1 85 409 PHE B CA 1
ATOM 7242 C C . PHE B 1 409 ? 16.172 -39.219 -35.281 1 85 409 PHE B C 1
ATOM 7244 O O . PHE B 1 409 ? 15.391 -39.469 -36.188 1 85 409 PHE B O 1
ATOM 7251 N N . ARG B 1 410 ? 17.219 -39.969 -34.938 1 82.38 410 ARG B N 1
ATOM 7252 C CA . ARG B 1 410 ? 17.547 -41.219 -35.656 1 82.38 410 ARG B CA 1
ATOM 7253 C C . ARG B 1 410 ? 17.484 -41.031 -37.156 1 82.38 410 ARG B C 1
ATOM 7255 O O . ARG B 1 410 ? 16.812 -41.781 -37.844 1 82.38 410 ARG B O 1
ATOM 7262 N N . ASP B 1 411 ? 18.031 -39.938 -37.656 1 80.88 411 ASP B N 1
ATOM 7263 C CA . ASP B 1 411 ? 18.25 -39.594 -39.062 1 80.88 411 ASP B CA 1
ATOM 7264 C C . ASP B 1 411 ? 16.938 -39.219 -39.75 1 80.88 411 ASP B C 1
ATOM 7266 O O . ASP B 1 411 ? 16.812 -39.312 -40.969 1 80.88 411 ASP B O 1
ATOM 7270 N N . VAL B 1 412 ? 15.938 -38.938 -38.938 1 87.31 412 VAL B N 1
ATOM 7271 C CA . VAL B 1 412 ? 14.664 -38.469 -39.469 1 87.31 412 VAL B CA 1
ATOM 7272 C C . VAL B 1 412 ? 14.383 -37.062 -38.938 1 87.31 412 VAL B C 1
ATOM 7274 O O . VAL B 1 412 ? 14.57 -36.781 -37.781 1 87.31 412 VAL B O 1
ATOM 7277 N N . ASN B 1 413 ? 13.977 -36.281 -39.938 1 88.75 413 ASN B N 1
ATOM 7278 C CA . ASN B 1 413 ? 13.594 -34.906 -39.531 1 88.75 413 ASN B CA 1
ATOM 7279 C C . ASN B 1 413 ? 12.188 -34.875 -38.938 1 88.75 413 ASN B C 1
ATOM 7281 O O . ASN B 1 413 ? 11.242 -35.438 -39.5 1 88.75 413 ASN B O 1
ATOM 7285 N N . TRP B 1 414 ? 12.148 -34.344 -37.625 1 90.25 414 TRP B N 1
ATOM 7286 C CA . TRP B 1 414 ? 10.867 -34.188 -36.938 1 90.25 414 TRP B CA 1
ATOM 7287 C C . TRP B 1 414 ? 10.5 -32.688 -36.875 1 90.25 414 TRP B C 1
ATOM 7289 O O . TRP B 1 414 ? 11.352 -31.844 -36.594 1 90.25 414 TRP B O 1
ATOM 7299 N N . ARG B 1 415 ? 9.258 -32.375 -37.219 1 91.94 415 ARG B N 1
ATOM 7300 C CA . ARG B 1 415 ? 8.641 -31.125 -36.875 1 91.94 415 ARG B CA 1
ATOM 7301 C C . ARG B 1 415 ? 7.617 -31.312 -35.75 1 91.94 415 ARG B C 1
ATOM 7303 O O . ARG B 1 415 ? 6.609 -32 -35.938 1 91.94 415 ARG B O 1
ATOM 7310 N N . ILE B 1 416 ? 7.977 -30.75 -34.562 1 90.25 416 ILE B N 1
ATOM 7311 C CA . ILE B 1 416 ? 7.09 -30.859 -33.406 1 90.25 416 ILE B CA 1
ATOM 7312 C C . ILE B 1 416 ? 6.336 -29.547 -33.219 1 90.25 416 ILE B C 1
ATOM 7314 O O . ILE B 1 416 ? 6.949 -28.484 -33.094 1 90.25 416 ILE B O 1
ATOM 7318 N N . VAL B 1 417 ? 5.004 -29.641 -33.25 1 91.06 417 VAL B N 1
ATOM 7319 C CA . VAL B 1 417 ? 4.164 -28.469 -33.031 1 91.06 417 VAL B CA 1
ATOM 7320 C C . VAL B 1 417 ? 3.506 -28.531 -31.656 1 91.06 417 VAL B C 1
ATOM 7322 O O . VAL B 1 417 ? 2.77 -29.484 -31.359 1 91.06 417 VAL B O 1
ATOM 7325 N N . VAL B 1 418 ? 3.877 -27.609 -30.797 1 90.5 418 VAL B N 1
ATOM 7326 C CA . VAL B 1 418 ? 3.227 -27.453 -29.5 1 90.5 418 VAL B CA 1
ATOM 7327 C C . VAL B 1 418 ? 2.137 -26.391 -29.594 1 90.5 418 VAL B C 1
ATOM 7329 O O . VAL B 1 418 ? 2.395 -25.266 -30.016 1 90.5 418 VAL B O 1
ATOM 7332 N N . GLU B 1 419 ? 0.965 -26.812 -29.188 1 90.19 419 GLU B N 1
ATOM 7333 C CA . GLU B 1 419 ? -0.128 -25.859 -29.375 1 90.19 419 GLU B CA 1
ATOM 7334 C C . GLU B 1 419 ? -1.088 -25.875 -28.188 1 90.19 419 GLU B C 1
ATOM 7336 O O . GLU B 1 419 ? -1.209 -26.891 -27.5 1 90.19 419 GLU B O 1
ATOM 7341 N N . LEU B 1 420 ? -1.703 -24.719 -27.875 1 88.38 420 LEU B N 1
ATOM 7342 C CA . LEU B 1 420 ? -2.764 -24.547 -26.891 1 88.38 420 LEU B CA 1
ATOM 7343 C C . LEU B 1 420 ? -4.066 -24.125 -27.578 1 88.38 420 LEU B C 1
ATOM 7345 O O . LEU B 1 420 ? -4.055 -23.328 -28.516 1 88.38 420 LEU B O 1
ATOM 7349 N N . ASN B 1 421 ? -5.066 -24.828 -27.203 1 85.75 421 ASN B N 1
ATOM 7350 C CA . ASN B 1 421 ? -6.379 -24.484 -27.75 1 85.75 421 ASN B CA 1
ATOM 7351 C C . ASN B 1 421 ? -7.375 -24.172 -26.625 1 85.75 421 ASN B C 1
ATOM 7353 O O . ASN B 1 421 ? -7.117 -24.453 -25.453 1 85.75 421 ASN B O 1
ATOM 7357 N N . ASP B 1 422 ? -8.516 -23.438 -26.953 1 81.12 422 ASP B N 1
ATOM 7358 C CA . ASP B 1 422 ? -9.547 -23.094 -25.984 1 81.12 422 ASP B CA 1
ATOM 7359 C C . ASP B 1 422 ? -10.93 -23.484 -26.5 1 81.12 422 ASP B C 1
ATOM 7361 O O . ASP B 1 422 ? -11.922 -22.812 -26.188 1 81.12 422 ASP B O 1
ATOM 7365 N N . ASP B 1 423 ? -10.969 -24.5 -27.297 1 78.25 423 ASP B N 1
ATOM 7366 C CA . ASP B 1 423 ? -12.242 -25 -27.812 1 78.25 423 ASP B CA 1
ATOM 7367 C C . ASP B 1 423 ? -12.93 -25.906 -26.812 1 78.25 423 ASP B C 1
ATOM 7369 O O . ASP B 1 423 ? -12.445 -27 -26.531 1 78.25 423 ASP B O 1
ATOM 7373 N N . PRO B 1 424 ? -14.141 -25.516 -26.328 1 76.25 424 PRO B N 1
ATOM 7374 C CA . PRO B 1 424 ? -14.844 -26.359 -25.359 1 76.25 424 PRO B CA 1
ATOM 7375 C C . PRO B 1 424 ? -15.328 -27.672 -25.969 1 76.25 424 PRO B C 1
ATOM 7377 O O . PRO B 1 424 ? -15.641 -28.625 -25.234 1 76.25 424 PRO B O 1
ATOM 7380 N N . GLY B 1 425 ? -15.359 -27.75 -27.25 1 74.31 425 GLY B N 1
ATOM 7381 C CA . GLY B 1 425 ? -15.75 -28.969 -27.938 1 74.31 425 GLY B CA 1
ATOM 7382 C C . GLY B 1 425 ? -14.695 -30.062 -27.859 1 74.31 425 GLY B C 1
ATOM 7383 O O . GLY B 1 425 ? -14.992 -31.234 -28.078 1 74.31 425 GLY B O 1
ATOM 7384 N N . VAL B 1 426 ? -13.469 -29.578 -27.531 1 74.75 426 VAL B N 1
ATOM 7385 C CA . VAL B 1 426 ? -12.383 -30.547 -27.391 1 74.75 426 VAL B CA 1
ATOM 7386 C C . VAL B 1 426 ? -12.383 -31.109 -25.969 1 74.75 426 VAL B C 1
ATOM 7388 O O . VAL B 1 426 ? -12.172 -30.375 -25 1 74.75 426 VAL B O 1
ATOM 7391 N N . GLY B 1 427 ? -12.75 -32.312 -25.828 1 79.12 427 GLY B N 1
ATOM 7392 C CA . GLY B 1 427 ? -12.914 -32.938 -24.516 1 79.12 427 GLY B CA 1
ATOM 7393 C C . GLY B 1 427 ? -11.609 -33.406 -23.906 1 79.12 427 GLY B C 1
ATOM 7394 O O . GLY B 1 427 ? -11.508 -33.594 -22.688 1 79.12 427 GLY B O 1
ATOM 7395 N N . GLU B 1 428 ? -10.547 -33.625 -24.781 1 90.75 428 GLU B N 1
ATOM 7396 C CA . GLU B 1 428 ? -9.297 -34.188 -24.281 1 90.75 428 GLU B CA 1
ATOM 7397 C C . GLU B 1 428 ? -8.391 -33.094 -23.719 1 90.75 428 GLU B C 1
ATOM 7399 O O . GLU B 1 428 ? -8.32 -31.984 -24.266 1 90.75 428 GLU B O 1
ATOM 7404 N N . TRP B 1 429 ? -7.773 -33.438 -22.641 1 92.88 429 TRP B N 1
ATOM 7405 C CA . TRP B 1 429 ? -6.773 -32.562 -22.062 1 92.88 429 TRP B CA 1
ATOM 7406 C C . TRP B 1 429 ? -5.539 -32.469 -22.953 1 92.88 429 TRP B C 1
ATOM 7408 O O . TRP B 1 429 ? -5.094 -31.375 -23.281 1 92.88 429 TRP B O 1
ATOM 7418 N N . LEU B 1 430 ? -5.043 -33.562 -23.375 1 94.06 430 LEU B N 1
ATOM 7419 C CA . LEU B 1 430 ? -3.9 -33.688 -24.281 1 94.06 430 LEU B CA 1
ATOM 7420 C C . LEU B 1 430 ? -4.273 -34.5 -25.516 1 94.06 430 LEU B C 1
ATOM 7422 O O . LEU B 1 430 ? -4.785 -35.594 -25.406 1 94.06 430 LEU B O 1
ATOM 7426 N N . ALA B 1 431 ? -4.121 -33.906 -26.656 1 92.94 431 ALA B N 1
ATOM 7427 C CA . ALA B 1 431 ? -4.246 -34.594 -27.938 1 92.94 431 ALA B CA 1
ATOM 7428 C C . ALA B 1 431 ? -2.902 -34.688 -28.656 1 92.94 431 ALA B C 1
ATOM 7430 O O . ALA B 1 431 ? -2.125 -33.719 -28.641 1 92.94 431 ALA B O 1
ATOM 7431 N N . VAL B 1 432 ? -2.621 -35.812 -29.203 1 93.44 432 VAL B N 1
ATOM 7432 C CA . VAL B 1 432 ? -1.358 -36.031 -29.906 1 93.44 432 VAL B CA 1
ATOM 7433 C C . VAL B 1 432 ? -1.631 -36.469 -31.344 1 93.44 432 VAL B C 1
ATOM 7435 O O . VAL B 1 432 ? -2.461 -37.344 -31.578 1 93.44 432 VAL B O 1
ATOM 7438 N N . GLY B 1 433 ? -1.068 -35.812 -32.281 1 93.06 433 GLY B N 1
ATOM 7439 C CA . GLY B 1 433 ? -1.062 -36.188 -33.688 1 93.06 433 GLY B CA 1
ATOM 7440 C C . GLY B 1 433 ? 0.318 -36.562 -34.188 1 93.06 433 GLY B C 1
ATOM 7441 O O . GLY B 1 433 ? 1.312 -35.938 -33.812 1 93.06 433 GLY B O 1
ATOM 7442 N N . ASP B 1 434 ? 0.396 -37.531 -35.062 1 92.81 434 ASP B N 1
ATOM 7443 C CA . ASP B 1 434 ? 1.671 -38 -35.594 1 92.81 434 ASP B CA 1
ATOM 7444 C C . ASP B 1 434 ? 1.514 -38.531 -37 1 92.81 434 ASP B C 1
ATOM 7446 O O . ASP B 1 434 ? 0.751 -39.469 -37.25 1 92.81 434 ASP B O 1
ATOM 7450 N N . THR B 1 435 ? 2.27 -38 -37.906 1 90.19 435 THR B N 1
ATOM 7451 C CA . THR B 1 435 ? 2.174 -38.406 -39.281 1 90.19 435 THR B CA 1
ATOM 7452 C C . THR B 1 435 ? 2.953 -39.719 -39.5 1 90.19 435 THR B C 1
ATOM 7454 O O . THR B 1 435 ? 2.777 -40.375 -40.531 1 90.19 435 THR B O 1
ATOM 7457 N N . GLY B 1 436 ? 3.77 -40.062 -38.531 1 86.06 436 GLY B N 1
ATOM 7458 C CA . GLY B 1 436 ? 4.574 -41.25 -38.656 1 86.06 436 GLY B CA 1
ATOM 7459 C C . GLY B 1 436 ? 5.801 -41.062 -39.531 1 86.06 436 GLY B C 1
ATOM 7460 O O . GLY B 1 436 ? 6.098 -39.938 -39.938 1 86.06 436 GLY B O 1
ATOM 7461 N N . ARG B 1 437 ? 6.598 -42.062 -39.688 1 78 437 ARG B N 1
ATOM 7462 C CA . ARG B 1 437 ? 7.852 -42.031 -40.438 1 78 437 ARG B CA 1
ATOM 7463 C C . ARG B 1 437 ? 7.609 -41.625 -41.875 1 78 437 ARG B C 1
ATOM 7465 O O . ARG B 1 437 ? 6.684 -42.125 -42.531 1 78 437 ARG B O 1
ATOM 7472 N N . PRO B 1 438 ? 8.367 -40.625 -42.25 1 76.88 438 PRO B N 1
ATOM 7473 C CA . PRO B 1 438 ? 8.18 -40.125 -43.625 1 76.88 438 PRO B CA 1
ATOM 7474 C C . PRO B 1 438 ? 8.375 -41.188 -44.688 1 76.88 438 PRO B C 1
ATOM 7476 O O . PRO B 1 438 ? 9.164 -42.125 -44.5 1 76.88 438 PRO B O 1
ATOM 7479 N N . THR B 1 439 ? 7.473 -41.281 -45.719 1 67.81 439 THR B N 1
ATOM 7480 C CA . THR B 1 439 ? 7.496 -42.25 -46.812 1 67.81 439 THR B CA 1
ATOM 7481 C C . THR B 1 439 ? 8.469 -41.812 -47.906 1 67.81 439 THR B C 1
ATOM 7483 O O . THR B 1 439 ? 8.359 -42.25 -49.062 1 67.81 439 THR B O 1
ATOM 7486 N N . GLY B 1 440 ? 9.609 -41 -47.719 1 67.5 440 GLY B N 1
ATOM 7487 C CA . GLY B 1 440 ? 10.656 -40.844 -48.719 1 67.5 440 GLY B CA 1
ATOM 7488 C C . GLY B 1 440 ? 10.695 -39.438 -49.312 1 67.5 440 GLY B C 1
ATOM 7489 O O . GLY B 1 440 ? 11.656 -39.094 -50.031 1 67.5 440 GLY B O 1
ATOM 7490 N N . ASP B 1 441 ? 9.773 -38.594 -49.406 1 65.69 441 ASP B N 1
ATOM 7491 C CA . ASP B 1 441 ? 9.742 -37.344 -50.188 1 65.69 441 ASP B CA 1
ATOM 7492 C C . ASP B 1 441 ? 10.398 -36.188 -49.406 1 65.69 441 ASP B C 1
ATOM 7494 O O . ASP B 1 441 ? 10.281 -35.031 -49.812 1 65.69 441 ASP B O 1
ATOM 7498 N N . GLY B 1 442 ? 11.164 -36.469 -48.375 1 74.69 442 GLY B N 1
ATOM 7499 C CA . GLY B 1 442 ? 11.859 -35.406 -47.656 1 74.69 442 GLY B CA 1
ATOM 7500 C C . GLY B 1 442 ? 10.969 -34.656 -46.688 1 74.69 442 GLY B C 1
ATOM 7501 O O . GLY B 1 442 ? 11.438 -33.75 -46 1 74.69 442 GLY B O 1
ATOM 7502 N N . THR B 1 443 ? 9.734 -34.969 -46.594 1 83.81 443 THR B N 1
ATOM 7503 C CA . THR B 1 443 ? 8.836 -34.312 -45.656 1 83.81 443 THR B CA 1
ATOM 7504 C C . THR B 1 443 ? 9.094 -34.75 -44.219 1 83.81 443 THR B C 1
ATOM 7506 O O . THR B 1 443 ? 9.18 -35.938 -43.938 1 83.81 443 THR B O 1
ATOM 7509 N N . PRO B 1 444 ? 9.297 -33.75 -43.406 1 89.75 444 PRO B N 1
ATOM 7510 C CA . PRO B 1 444 ? 9.57 -34.125 -42.031 1 89.75 444 PRO B CA 1
ATOM 7511 C C . PRO B 1 444 ? 8.367 -34.75 -41.344 1 89.75 444 PRO B C 1
ATOM 7513 O O . PRO B 1 444 ? 7.223 -34.5 -41.719 1 89.75 444 PRO B O 1
ATOM 7516 N N . ARG B 1 445 ? 8.648 -35.688 -40.438 1 91.56 445 ARG B N 1
ATOM 7517 C CA . ARG B 1 445 ? 7.625 -36.219 -39.562 1 91.56 445 ARG B CA 1
ATOM 7518 C C . ARG B 1 445 ? 7.02 -35.094 -38.688 1 91.56 445 ARG B C 1
ATOM 7520 O O . ARG B 1 445 ? 7.742 -34.344 -38.031 1 91.56 445 ARG B O 1
ATOM 7527 N N . LEU B 1 446 ? 5.695 -35.031 -38.844 1 92.25 446 LEU B N 1
ATOM 7528 C CA . LEU B 1 446 ? 5.02 -33.969 -38.094 1 92.25 446 LEU B CA 1
ATOM 7529 C C . LEU B 1 446 ? 4.363 -34.531 -36.844 1 92.25 446 LEU B C 1
ATOM 7531 O O . LEU B 1 446 ? 3.494 -35.406 -36.938 1 92.25 446 LEU B O 1
ATOM 7535 N N . LEU B 1 447 ? 4.859 -34.062 -35.656 1 92.38 447 LEU B N 1
ATOM 7536 C CA . LEU B 1 447 ? 4.27 -34.406 -34.375 1 92.38 447 LEU B CA 1
ATOM 7537 C C . LEU B 1 447 ? 3.555 -33.219 -33.781 1 92.38 447 LEU B C 1
ATOM 7539 O O . LEU B 1 447 ? 4.145 -32.125 -33.625 1 92.38 447 LEU B O 1
ATOM 7543 N N . ARG B 1 448 ? 2.279 -33.344 -33.438 1 92.69 448 ARG B N 1
ATOM 7544 C CA . ARG B 1 448 ? 1.502 -32.281 -32.844 1 92.69 448 ARG B CA 1
ATOM 7545 C C . ARG B 1 448 ? 1.11 -32.625 -31.406 1 92.69 448 ARG B C 1
ATOM 7547 O O . ARG B 1 448 ? 0.571 -33.688 -31.141 1 92.69 448 ARG B O 1
ATOM 7554 N N . LEU B 1 449 ? 1.462 -31.766 -30.516 1 92.5 449 LEU B N 1
ATOM 7555 C CA . LEU B 1 449 ? 1.067 -31.844 -29.109 1 92.5 449 LEU B CA 1
ATOM 7556 C C . LEU B 1 449 ? 0.136 -30.703 -28.75 1 92.5 449 LEU B C 1
ATOM 7558 O O . LEU B 1 449 ? 0.568 -29.547 -28.672 1 92.5 449 LEU B O 1
ATOM 7562 N N . ARG B 1 450 ? -1.15 -31.016 -28.469 1 91.56 450 ARG B N 1
ATOM 7563 C CA . ARG B 1 450 ? -2.141 -29.969 -28.219 1 91.56 450 ARG B CA 1
ATOM 7564 C C . ARG B 1 450 ? -2.73 -30.094 -26.812 1 91.56 450 ARG B C 1
ATOM 7566 O O . ARG B 1 450 ? -3.256 -31.156 -26.453 1 91.56 450 ARG B O 1
ATOM 7573 N N . LEU B 1 451 ? -2.568 -29.094 -26.031 1 91.81 451 LEU B N 1
ATOM 7574 C CA . LEU B 1 451 ? -3.191 -29.016 -24.719 1 91.81 451 LEU B CA 1
ATOM 7575 C C . LEU B 1 451 ? -4.41 -28.094 -24.75 1 91.81 451 LEU B C 1
ATOM 7577 O O . LEU B 1 451 ? -4.363 -27.016 -25.328 1 91.81 451 LEU B O 1
ATOM 7581 N N . SER B 1 452 ? -5.531 -28.516 -24.156 1 87.5 452 SER B N 1
ATOM 7582 C CA . SER B 1 452 ? -6.777 -27.75 -24.172 1 87.5 452 SER B CA 1
ATOM 7583 C C . SER B 1 452 ? -6.934 -26.906 -22.922 1 87.5 452 SER B C 1
ATOM 7585 O O . SER B 1 452 ? -7.078 -27.453 -21.812 1 87.5 452 SER B O 1
ATOM 7587 N N . LEU B 1 453 ? -7.004 -25.625 -23.078 1 85.88 453 LEU B N 1
ATOM 7588 C CA . LEU B 1 453 ? -7.199 -24.734 -21.938 1 85.88 453 LEU B CA 1
ATOM 7589 C C . LEU B 1 453 ? -8.664 -24.703 -21.531 1 85.88 453 LEU B C 1
ATOM 7591 O O . LEU B 1 453 ? -8.992 -24.234 -20.438 1 85.88 453 LEU B O 1
ATOM 7595 N N . ALA B 1 454 ? -9.547 -25.219 -22.406 1 80.5 454 ALA B N 1
ATOM 7596 C CA . ALA B 1 454 ? -10.969 -25.281 -22.094 1 80.5 454 ALA B CA 1
ATOM 7597 C C . ALA B 1 454 ? -11.281 -26.5 -21.219 1 80.5 454 ALA B C 1
ATOM 7599 O O . ALA B 1 454 ? -12.367 -26.609 -20.641 1 80.5 454 ALA B O 1
ATOM 7600 N N . HIS B 1 455 ? -10.359 -27.438 -21.203 1 87.06 455 HIS B N 1
ATOM 7601 C CA . HIS B 1 455 ? -10.547 -28.625 -20.359 1 87.06 455 HIS B CA 1
ATOM 7602 C C . HIS B 1 455 ? -10.781 -28.234 -18.906 1 87.06 455 HIS B C 1
ATOM 7604 O O . HIS B 1 455 ? -10.125 -27.328 -18.391 1 87.06 455 HIS B O 1
ATOM 7610 N N . PRO B 1 456 ? -11.727 -28.859 -18.219 1 81.06 456 PRO B N 1
ATOM 7611 C CA . PRO B 1 456 ? -12.07 -28.5 -16.844 1 81.06 456 PRO B CA 1
ATOM 7612 C C . PRO B 1 456 ? -10.852 -28.438 -15.93 1 81.06 456 PRO B C 1
ATOM 7614 O O . PRO B 1 456 ? -10.805 -27.609 -15.016 1 81.06 456 PRO B O 1
ATOM 7617 N N . PHE B 1 457 ? -9.898 -29.297 -16.156 1 86.5 457 PHE B N 1
ATOM 7618 C CA . PHE B 1 457 ? -8.688 -29.328 -15.336 1 86.5 457 PHE B CA 1
ATOM 7619 C C . PHE B 1 457 ? -7.91 -28.031 -15.477 1 86.5 457 PHE B C 1
ATOM 7621 O O . PHE B 1 457 ? -7.426 -27.484 -14.484 1 86.5 457 PHE B O 1
ATOM 7628 N N . MET B 1 458 ? -7.805 -27.547 -16.672 1 84.38 458 MET B N 1
ATOM 7629 C CA . MET B 1 458 ? -7.074 -26.312 -16.938 1 84.38 458 MET B CA 1
ATOM 7630 C C . MET B 1 458 ? -7.871 -25.094 -16.453 1 84.38 458 MET B C 1
ATOM 7632 O O . MET B 1 458 ? -7.297 -24.141 -15.922 1 84.38 458 MET B O 1
ATOM 7636 N N . VAL B 1 459 ? -9.117 -25.172 -16.641 1 74.5 459 VAL B N 1
ATOM 7637 C CA . VAL B 1 459 ? -9.977 -24.094 -16.156 1 74.5 459 VAL B CA 1
ATOM 7638 C C . VAL B 1 459 ? -9.789 -23.922 -14.648 1 74.5 459 VAL B C 1
ATOM 7640 O O . VAL B 1 459 ? -9.781 -22.797 -14.141 1 74.5 459 VAL B O 1
ATOM 7643 N N . ARG B 1 460 ? -9.617 -24.953 -14.031 1 75.19 460 ARG B N 1
ATOM 7644 C CA . ARG B 1 460 ? -9.508 -24.938 -12.57 1 75.19 460 ARG B CA 1
ATOM 7645 C C . ARG B 1 460 ? -8.133 -24.453 -12.133 1 75.19 460 ARG B C 1
ATOM 7647 O O . ARG B 1 460 ? -8.023 -23.703 -11.156 1 75.19 460 ARG B O 1
ATOM 7654 N N . PHE B 1 461 ? -7.031 -24.797 -12.812 1 77.31 461 PHE B N 1
ATOM 7655 C CA . PHE B 1 461 ? -5.727 -24.672 -12.172 1 77.31 461 PHE B CA 1
ATOM 7656 C C . PHE B 1 461 ? -4.836 -23.703 -12.945 1 77.31 461 PHE B C 1
ATOM 7658 O O . PHE B 1 461 ? -3.826 -23.219 -12.414 1 77.31 461 PHE B O 1
ATOM 7665 N N . SER B 1 462 ? -5.023 -23.562 -14.289 1 75.19 462 SER B N 1
ATOM 7666 C CA . SER B 1 462 ? -4.07 -22.781 -15.078 1 75.19 462 SER B CA 1
ATOM 7667 C C . SER B 1 462 ? -4.176 -21.297 -14.758 1 75.19 462 SER B C 1
ATOM 7669 O O . SER B 1 462 ? -3.166 -20.594 -14.734 1 75.19 462 SER B O 1
ATOM 7671 N N . GLY B 1 463 ? -5.371 -20.844 -14.43 1 64.31 463 GLY B N 1
ATOM 7672 C CA . GLY B 1 463 ? -5.543 -19.406 -14.219 1 64.31 463 GLY B CA 1
ATOM 7673 C C . GLY B 1 463 ? -5.293 -18.594 -15.469 1 64.31 463 GLY B C 1
ATOM 7674 O O . GLY B 1 463 ? -5.391 -19.109 -16.594 1 64.31 463 GLY B O 1
ATOM 7675 N N . ALA B 1 464 ? -4.996 -17.281 -15.312 1 60.19 464 ALA B N 1
ATOM 7676 C CA . ALA B 1 464 ? -4.848 -16.359 -16.438 1 60.19 464 ALA B CA 1
ATOM 7677 C C . ALA B 1 464 ? -3.379 -16.031 -16.688 1 60.19 464 ALA B C 1
ATOM 7679 O O . ALA B 1 464 ? -3.061 -15.164 -17.5 1 60.19 464 ALA B O 1
ATOM 7680 N N . ASP B 1 465 ? -2.551 -16.781 -15.992 1 66.81 465 ASP B N 1
ATOM 7681 C CA . ASP B 1 465 ? -1.124 -16.484 -16.094 1 66.81 465 ASP B CA 1
ATOM 7682 C C . ASP B 1 465 ? -0.363 -17.656 -16.703 1 66.81 465 ASP B C 1
ATOM 7684 O O . ASP B 1 465 ? -0.699 -18.812 -16.453 1 66.81 465 ASP B O 1
ATOM 7688 N N . SER B 1 466 ? 0.688 -17.266 -17.469 1 72.69 466 SER B N 1
ATOM 7689 C CA . SER B 1 466 ? 1.51 -18.281 -18.109 1 72.69 466 SER B CA 1
ATOM 7690 C C . SER B 1 466 ? 2.143 -19.203 -17.078 1 72.69 466 SER B C 1
ATOM 7692 O O . SER B 1 466 ? 2.414 -20.375 -17.359 1 72.69 466 SER B O 1
ATOM 7694 N N . SER B 1 467 ? 2.305 -18.672 -15.852 1 73.81 467 SER B N 1
ATOM 7695 C CA . SER B 1 467 ? 2.953 -19.453 -14.812 1 73.81 467 SER B CA 1
ATOM 7696 C C . SER B 1 467 ? 2.102 -20.656 -14.422 1 73.81 467 SER B C 1
ATOM 7698 O O . SER B 1 467 ? 2.625 -21.672 -13.953 1 73.81 467 SER B O 1
ATOM 7700 N N . GLY B 1 468 ? 0.815 -20.547 -14.586 1 76.69 468 GLY B N 1
ATOM 7701 C CA . GLY B 1 468 ? -0.069 -21.672 -14.328 1 76.69 468 GLY B CA 1
ATOM 7702 C C . GLY B 1 468 ? -0.184 -22.625 -15.5 1 76.69 468 GLY B C 1
ATOM 7703 O O . GLY B 1 468 ? -0.4 -23.828 -15.32 1 76.69 468 GLY B O 1
ATOM 7704 N N . ILE B 1 469 ? 0.065 -22.125 -16.688 1 80.19 469 ILE B N 1
ATOM 7705 C CA . ILE B 1 469 ? -0.142 -22.891 -17.906 1 80.19 469 ILE B CA 1
ATOM 7706 C C . ILE B 1 469 ? 1.125 -23.688 -18.234 1 80.19 469 ILE B C 1
ATOM 7708 O O . ILE B 1 469 ? 1.058 -24.875 -18.578 1 80.19 469 ILE B O 1
ATOM 7712 N N . GLU B 1 470 ? 2.26 -23.078 -18.062 1 84.44 470 GLU B N 1
ATOM 7713 C CA . GLU B 1 470 ? 3.514 -23.609 -18.594 1 84.44 470 GLU B CA 1
ATOM 7714 C C . GLU B 1 470 ? 3.865 -24.953 -17.969 1 84.44 470 GLU B C 1
ATOM 7716 O O . GLU B 1 470 ? 4.188 -25.906 -18.656 1 84.44 470 GLU B O 1
ATOM 7721 N N . PRO B 1 471 ? 3.814 -25.062 -16.625 1 88.12 471 PRO B N 1
ATOM 7722 C CA . PRO B 1 471 ? 4.176 -26.359 -16.047 1 88.12 471 PRO B CA 1
ATOM 7723 C C . PRO B 1 471 ? 3.268 -27.484 -16.531 1 88.12 471 PRO B C 1
ATOM 7725 O O . PRO B 1 471 ? 3.74 -28.594 -16.797 1 88.12 471 PRO B O 1
ATOM 7728 N N . LEU B 1 472 ? 2.014 -27.25 -16.703 1 91.12 472 LEU B N 1
ATOM 7729 C CA . LEU B 1 472 ? 1.075 -28.266 -17.156 1 91.12 472 LEU B CA 1
ATOM 7730 C C . LEU B 1 472 ? 1.274 -28.562 -18.641 1 91.12 472 LEU B C 1
ATOM 7732 O O . LEU B 1 472 ? 1.132 -29.719 -19.062 1 91.12 472 LEU B O 1
ATOM 7736 N N . LEU B 1 473 ? 1.631 -27.547 -19.391 1 89.19 473 LEU B N 1
ATOM 7737 C CA . LEU B 1 473 ? 1.946 -27.75 -20.797 1 89.19 473 LEU B CA 1
ATOM 7738 C C . LEU B 1 473 ? 3.184 -28.625 -20.953 1 89.19 473 LEU B C 1
ATOM 7740 O O . LEU B 1 473 ? 3.199 -29.531 -21.781 1 89.19 473 LEU B O 1
ATOM 7744 N N . ARG B 1 474 ? 4.195 -28.375 -20.219 1 89.69 474 ARG B N 1
ATOM 7745 C CA . ARG B 1 474 ? 5.426 -29.156 -20.297 1 89.69 474 ARG B CA 1
ATOM 7746 C C . ARG B 1 474 ? 5.195 -30.594 -19.859 1 89.69 474 ARG B C 1
ATOM 7748 O O . ARG B 1 474 ? 5.734 -31.531 -20.453 1 89.69 474 ARG B O 1
ATOM 7755 N N . ALA B 1 475 ? 4.371 -30.734 -18.75 1 92.62 475 ALA B N 1
ATOM 7756 C CA . ALA B 1 475 ? 4.012 -32.094 -18.328 1 92.62 475 ALA B CA 1
ATOM 7757 C C . ALA B 1 475 ? 3.244 -32.812 -19.422 1 92.62 475 ALA B C 1
ATOM 7759 O O . ALA B 1 475 ? 3.523 -33.969 -19.703 1 92.62 475 ALA B O 1
ATOM 7760 N N . ALA B 1 476 ? 2.303 -32.125 -20.047 1 93 476 ALA B N 1
ATOM 7761 C CA . ALA B 1 476 ? 1.528 -32.719 -21.141 1 93 476 ALA B CA 1
ATOM 7762 C C . ALA B 1 476 ? 2.43 -33.094 -22.312 1 93 476 ALA B C 1
ATOM 7764 O O . ALA B 1 476 ? 2.277 -34.156 -22.906 1 93 476 ALA B O 1
ATOM 7765 N N . ALA B 1 477 ? 3.312 -32.219 -22.609 1 89.88 477 ALA B N 1
ATOM 7766 C CA . ALA B 1 477 ? 4.254 -32.469 -23.703 1 89.88 477 ALA B CA 1
ATOM 7767 C C . ALA B 1 477 ? 5.086 -33.719 -23.406 1 89.88 477 ALA B C 1
ATOM 7769 O O . ALA B 1 477 ? 5.34 -34.531 -24.297 1 89.88 477 ALA B O 1
ATOM 7770 N N . ALA B 1 478 ? 5.559 -33.875 -22.156 1 92.12 478 ALA B N 1
ATOM 7771 C CA . ALA B 1 478 ? 6.312 -35.062 -21.766 1 92.12 478 ALA B CA 1
ATOM 7772 C C . ALA B 1 478 ? 5.504 -36.312 -21.984 1 92.12 478 ALA B C 1
ATOM 7774 O O . ALA B 1 478 ? 6.031 -37.312 -22.469 1 92.12 478 ALA B O 1
ATOM 7775 N N . ILE B 1 479 ? 4.211 -36.281 -21.656 1 93.94 479 ILE B N 1
ATOM 7776 C CA . ILE B 1 479 ? 3.334 -37.438 -21.828 1 93.94 479 ILE B CA 1
ATOM 7777 C C . ILE B 1 479 ? 3.195 -37.781 -23.312 1 93.94 479 ILE B C 1
ATOM 7779 O O . ILE B 1 479 ? 3.305 -38.938 -23.719 1 93.94 479 ILE B O 1
ATOM 7783 N N . GLY B 1 480 ? 2.934 -36.781 -24.156 1 93.06 480 GLY B N 1
ATOM 7784 C CA . GLY B 1 480 ? 2.814 -36.969 -25.578 1 93.06 480 GLY B CA 1
ATOM 7785 C C . GLY B 1 480 ? 4.07 -37.562 -26.203 1 93.06 480 GLY B C 1
ATOM 7786 O O . GLY B 1 480 ? 4.004 -38.531 -26.969 1 93.06 480 GLY B O 1
ATOM 7787 N N . LEU B 1 481 ? 5.176 -36.969 -25.875 1 90.31 481 LEU B N 1
ATOM 7788 C CA . LEU B 1 481 ? 6.449 -37.469 -26.406 1 90.31 481 LEU B CA 1
ATOM 7789 C C . LEU B 1 481 ? 6.73 -38.875 -25.906 1 90.31 481 LEU B C 1
ATOM 7791 O O . LEU B 1 481 ? 7.246 -39.719 -26.672 1 90.31 481 LEU B O 1
ATOM 7795 N N . ALA B 1 482 ? 6.453 -39.094 -24.625 1 92.75 482 ALA B N 1
ATOM 7796 C CA . ALA B 1 482 ? 6.637 -40.438 -24.062 1 92.75 482 ALA B CA 1
ATOM 7797 C C . ALA B 1 482 ? 5.836 -41.469 -24.828 1 92.75 482 ALA B C 1
ATOM 7799 O O . ALA B 1 482 ? 6.324 -42.594 -25.094 1 92.75 482 ALA B O 1
ATOM 7800 N N . GLU B 1 483 ? 4.609 -41.188 -25.172 1 93.12 483 GLU B N 1
ATOM 7801 C CA . GLU B 1 483 ? 3.783 -42.094 -25.953 1 93.12 483 GLU B CA 1
ATOM 7802 C C . GLU B 1 483 ? 4.414 -42.375 -27.312 1 93.12 483 GLU B C 1
ATOM 7804 O O . GLU B 1 483 ? 4.473 -43.531 -27.75 1 93.12 483 GLU B O 1
ATOM 7809 N N . VAL B 1 484 ? 4.82 -41.375 -27.984 1 91.06 484 VAL B N 1
ATOM 7810 C CA . VAL B 1 484 ? 5.402 -41.5 -29.312 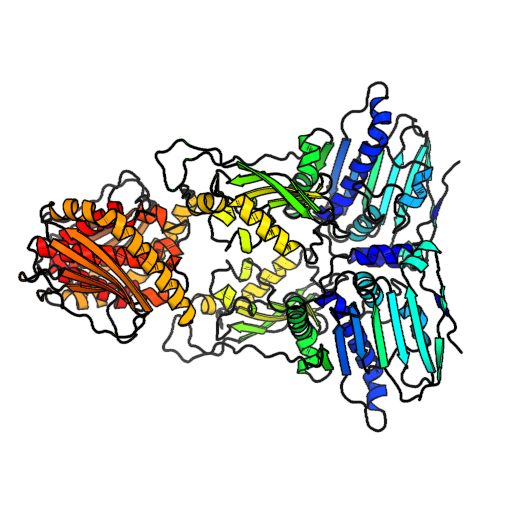1 91.06 484 VAL B CA 1
ATOM 7811 C C . VAL B 1 484 ? 6.645 -42.406 -29.25 1 91.06 484 VAL B C 1
ATOM 7813 O O . VAL B 1 484 ? 6.824 -43.281 -30.094 1 91.06 484 VAL B O 1
ATOM 7816 N N . LEU B 1 485 ? 7.473 -42.219 -28.281 1 89.81 485 LEU B N 1
ATOM 7817 C CA . LEU B 1 485 ? 8.688 -43 -28.125 1 89.81 485 LEU B CA 1
ATOM 7818 C C . LEU B 1 485 ? 8.352 -44.469 -27.797 1 89.81 485 LEU B C 1
ATOM 7820 O O . LEU B 1 485 ? 9.039 -45.375 -28.234 1 89.81 485 LEU B O 1
ATOM 7824 N N . ALA B 1 486 ? 7.375 -44.625 -26.984 1 91.12 486 ALA B N 1
ATOM 7825 C CA . ALA B 1 486 ? 6.941 -45.969 -26.656 1 91.12 486 ALA B CA 1
ATOM 7826 C C . ALA B 1 486 ? 6.449 -46.719 -27.906 1 91.12 486 ALA B C 1
ATOM 7828 O O . ALA B 1 486 ? 6.75 -47.875 -28.109 1 91.12 486 ALA B O 1
ATOM 7829 N N . ARG B 1 487 ? 5.715 -46.062 -28.719 1 88.94 487 ARG B N 1
ATOM 7830 C CA . ARG B 1 487 ? 5.238 -46.656 -29.969 1 88.94 487 ARG B CA 1
ATOM 7831 C C . ARG B 1 487 ? 6.402 -47 -30.891 1 88.94 487 ARG B C 1
ATOM 7833 O O . ARG B 1 487 ? 6.383 -48.031 -31.562 1 88.94 487 ARG B O 1
ATOM 7840 N N . GLU B 1 488 ? 7.332 -46.125 -30.906 1 85.88 488 GLU B N 1
ATOM 7841 C CA . GLU B 1 488 ? 8.531 -46.375 -31.688 1 85.88 488 GLU B CA 1
ATOM 7842 C C . GLU B 1 488 ? 9.266 -47.625 -31.188 1 85.88 488 GLU B C 1
ATOM 7844 O O . GLU B 1 488 ? 9.938 -48.312 -31.969 1 85.88 488 GLU B O 1
ATOM 7849 N N . ALA B 1 489 ? 9.094 -47.906 -29.953 1 86.88 489 ALA B N 1
ATOM 7850 C CA . ALA B 1 489 ? 9.75 -49.062 -29.344 1 86.88 489 ALA B CA 1
ATOM 7851 C C . ALA B 1 489 ? 8.906 -50.312 -29.516 1 86.88 489 ALA B C 1
ATOM 7853 O O . ALA B 1 489 ? 9.273 -51.406 -29.031 1 86.88 489 ALA B O 1
ATOM 7854 N N . GLY B 1 490 ? 7.676 -50.188 -30.062 1 86.56 490 GLY B N 1
ATOM 7855 C CA . GLY B 1 490 ? 6.883 -51.375 -30.422 1 86.56 490 GLY B CA 1
ATOM 7856 C C . GLY B 1 490 ? 5.688 -51.562 -29.5 1 86.56 490 GLY B C 1
ATOM 7857 O O . GLY B 1 490 ? 5 -52.594 -29.594 1 86.56 490 GLY B O 1
ATOM 7858 N N . ILE B 1 491 ? 5.461 -50.656 -28.719 1 89.62 491 ILE B N 1
ATOM 7859 C CA . ILE B 1 491 ? 4.305 -50.781 -27.828 1 89.62 491 ILE B CA 1
ATOM 7860 C C . ILE B 1 491 ? 3.07 -50.188 -28.516 1 89.62 491 ILE B C 1
ATOM 7862 O O . ILE B 1 491 ? 2.809 -49 -28.438 1 89.62 491 ILE B O 1
ATOM 7866 N N . GLY B 1 492 ? 2.266 -51 -29.078 1 86.38 492 GLY B N 1
ATOM 7867 C CA . GLY B 1 492 ? 1.138 -50.594 -29.891 1 86.38 492 GLY B CA 1
ATOM 7868 C C . GLY B 1 492 ? 0.028 -49.938 -29.094 1 86.38 492 GLY B C 1
ATOM 7869 O O . GLY B 1 492 ? -0.658 -49.031 -29.578 1 86.38 492 GLY B O 1
ATOM 7870 N N . GLN B 1 493 ? -0.137 -50.344 -27.844 1 90.69 493 GLN B N 1
ATOM 7871 C CA . GLN B 1 493 ? -1.258 -49.875 -27.047 1 90.69 493 GLN B CA 1
ATOM 7872 C C . GLN B 1 493 ? -0.823 -48.719 -26.125 1 90.69 493 GLN B C 1
ATOM 7874 O O . GLN B 1 493 ? -1.447 -48.5 -25.094 1 90.69 493 GLN B O 1
ATOM 7879 N N . ALA B 1 494 ? 0.219 -48.094 -26.531 1 89.38 494 ALA B N 1
ATOM 7880 C CA . ALA B 1 494 ? 0.789 -47.031 -25.703 1 89.38 494 ALA B CA 1
ATOM 7881 C C . ALA B 1 494 ? -0.204 -45.906 -25.516 1 89.38 494 ALA B C 1
ATOM 7883 O O . ALA B 1 494 ? -0.168 -45.188 -24.5 1 89.38 494 ALA B O 1
ATOM 7884 N N . GLY B 1 495 ? -1.147 -45.719 -26.422 1 91.81 495 GLY B N 1
ATOM 7885 C CA . GLY B 1 495 ? -2.127 -44.656 -26.359 1 91.81 495 GLY B CA 1
ATOM 7886 C C . GLY B 1 495 ? -3.121 -44.812 -25.234 1 91.81 495 GLY B C 1
ATOM 7887 O O . GLY B 1 495 ? -3.799 -43.844 -24.844 1 91.81 495 GLY B O 1
ATOM 7888 N N . THR B 1 496 ? -3.18 -45.969 -24.703 1 91.44 496 THR B N 1
ATOM 7889 C CA . THR B 1 496 ? -4.102 -46.281 -23.609 1 91.44 496 THR B CA 1
ATOM 7890 C C . THR B 1 496 ? -3.812 -45.375 -22.406 1 91.44 496 THR B C 1
ATOM 7892 O O . THR B 1 496 ? -4.734 -44.938 -21.734 1 91.44 496 THR B O 1
ATOM 7895 N N . ILE B 1 497 ? -2.574 -45.062 -22.203 1 91.38 497 ILE B N 1
ATOM 7896 C CA . ILE B 1 497 ? -2.195 -44.281 -21.031 1 91.38 497 ILE B CA 1
ATOM 7897 C C . ILE B 1 497 ? -2.662 -42.844 -21.203 1 91.38 497 ILE B C 1
ATOM 7899 O O . ILE B 1 497 ? -3.277 -42.281 -20.297 1 91.38 497 ILE B O 1
ATOM 7903 N N . ARG B 1 498 ? -2.453 -42.281 -22.297 1 92.75 498 ARG B N 1
ATOM 7904 C CA . ARG B 1 498 ? -2.908 -40.938 -22.547 1 92.75 498 ARG B CA 1
ATOM 7905 C C . ARG B 1 498 ? -4.426 -40.844 -22.422 1 92.75 498 ARG B C 1
ATOM 7907 O O . ARG B 1 498 ? -4.938 -39.875 -21.812 1 92.75 498 ARG B O 1
ATOM 7914 N N . ARG B 1 499 ? -5.098 -41.719 -23.047 1 91.38 499 ARG B N 1
ATOM 7915 C CA . ARG B 1 499 ? -6.555 -41.75 -22.953 1 91.38 499 ARG B CA 1
ATOM 7916 C C . ARG B 1 499 ? -7.016 -41.812 -21.5 1 91.38 499 ARG B C 1
ATOM 7918 O O . ARG B 1 499 ? -7.918 -41.094 -21.094 1 91.38 499 ARG B O 1
ATOM 7925 N N . ASN B 1 500 ? -6.465 -42.75 -20.719 1 91.31 500 ASN B N 1
ATOM 7926 C CA . ASN B 1 500 ? -6.809 -42.906 -19.312 1 91.31 500 ASN B CA 1
ATOM 7927 C C . ASN B 1 500 ? -6.551 -41.594 -18.547 1 91.31 500 ASN B C 1
ATOM 7929 O O . ASN B 1 500 ? -7.359 -41.188 -17.719 1 91.31 500 ASN B O 1
ATOM 7933 N N . VAL B 1 501 ? -5.391 -40.969 -18.844 1 93.38 501 VAL B N 1
ATOM 7934 C CA . VAL B 1 501 ? -5.047 -39.688 -18.188 1 93.38 501 VAL B CA 1
ATOM 7935 C C . VAL B 1 501 ? -6.098 -38.656 -18.516 1 93.38 501 VAL B C 1
ATOM 7937 O O . VAL B 1 501 ? -6.586 -37.938 -17.625 1 93.38 501 VAL B O 1
ATOM 7940 N N . ASN B 1 502 ? -6.504 -38.531 -19.766 1 91.44 502 ASN B N 1
ATOM 7941 C CA . ASN B 1 502 ? -7.535 -37.594 -20.188 1 91.44 502 ASN B CA 1
ATOM 7942 C C . ASN B 1 502 ? -8.828 -37.781 -19.406 1 91.44 502 ASN B C 1
ATOM 7944 O O . ASN B 1 502 ? -9.414 -36.812 -18.906 1 91.44 502 ASN B O 1
ATOM 7948 N N . ASP B 1 503 ? -9.211 -38.969 -19.281 1 90 503 ASP B N 1
ATOM 7949 C CA . ASP B 1 503 ? -10.461 -39.312 -18.609 1 90 503 ASP B CA 1
ATOM 7950 C C . ASP B 1 503 ? -10.367 -39.031 -17.109 1 90 503 ASP B C 1
ATOM 7952 O O . ASP B 1 503 ? -11.289 -38.469 -16.516 1 90 503 ASP B O 1
ATOM 7956 N N . LEU B 1 504 ? -9.289 -39.438 -16.516 1 89.38 504 LEU B N 1
ATOM 7957 C CA . LEU B 1 504 ? -9.102 -39.281 -15.078 1 89.38 504 LEU B CA 1
ATOM 7958 C C . LEU B 1 504 ? -9.07 -37.781 -14.711 1 89.38 504 LEU B C 1
ATOM 7960 O O . LEU B 1 504 ? -9.664 -37.375 -13.719 1 89.38 504 LEU B O 1
ATOM 7964 N N . LEU B 1 505 ? -8.359 -37.031 -15.516 1 90.38 505 LEU B N 1
ATOM 7965 C CA . LEU B 1 505 ? -8.281 -35.594 -15.258 1 90.38 505 LEU B CA 1
ATOM 7966 C C . LEU B 1 505 ? -9.641 -34.906 -15.422 1 90.38 505 LEU B C 1
ATOM 7968 O O . LEU B 1 505 ? -10.016 -34.062 -14.633 1 90.38 505 LEU B O 1
ATOM 7972 N N . ARG B 1 506 ? -10.375 -35.312 -16.391 1 87.69 506 ARG B N 1
ATOM 7973 C CA . ARG B 1 506 ? -11.656 -34.688 -16.672 1 87.69 506 ARG B CA 1
ATOM 7974 C C . ARG B 1 506 ? -12.688 -35.031 -15.602 1 87.69 506 ARG B C 1
ATOM 7976 O O . ARG B 1 506 ? -13.352 -34.156 -15.062 1 87.69 506 ARG B O 1
ATOM 7983 N N . ASP B 1 507 ? -12.719 -36.25 -15.305 1 86.06 507 ASP B N 1
ATOM 7984 C CA . ASP B 1 507 ? -13.883 -36.75 -14.562 1 86.06 507 ASP B CA 1
ATOM 7985 C C . ASP B 1 507 ? -13.578 -36.844 -13.07 1 86.06 507 ASP B C 1
ATOM 7987 O O . ASP B 1 507 ? -14.492 -36.938 -12.25 1 86.06 507 ASP B O 1
ATOM 7991 N N . SER B 1 508 ? -12.375 -36.812 -12.68 1 83.75 508 SER B N 1
ATOM 7992 C CA . SER B 1 508 ? -12.055 -36.969 -11.258 1 83.75 508 SER B CA 1
ATOM 7993 C C . SER B 1 508 ? -11.172 -35.812 -10.773 1 83.75 508 SER B C 1
ATOM 7995 O O . SER B 1 508 ? -11.609 -35 -9.953 1 83.75 508 SER B O 1
ATOM 7997 N N . LEU B 1 509 ? -10.109 -35.594 -11.352 1 86.88 509 LEU B N 1
ATOM 7998 C CA . LEU B 1 509 ? -9.047 -34.781 -10.758 1 86.88 509 LEU B CA 1
ATOM 7999 C C . LEU B 1 509 ? -9.227 -33.312 -11.109 1 86.88 509 LEU B C 1
ATOM 8001 O O . LEU B 1 509 ? -8.438 -32.438 -10.68 1 86.88 509 LEU B O 1
ATOM 8005 N N . SER B 1 510 ? -10.281 -33 -11.883 1 82.69 510 SER B N 1
ATOM 8006 C CA . SER B 1 510 ? -10.625 -31.609 -12.148 1 82.69 510 SER B CA 1
ATOM 8007 C C . SER B 1 510 ? -11.648 -31.094 -11.141 1 82.69 510 SER B C 1
ATOM 8009 O O . SER B 1 510 ? -11.961 -29.891 -11.125 1 82.69 510 SER B O 1
ATOM 8011 N N . GLN B 1 511 ? -12.133 -31.906 -10.344 1 76.44 511 GLN B N 1
ATOM 8012 C CA . GLN B 1 511 ? -13.172 -31.547 -9.391 1 76.44 511 GLN B CA 1
ATOM 8013 C C . GLN B 1 511 ? -12.57 -30.844 -8.172 1 76.44 511 GLN B C 1
ATOM 8015 O O . GLN B 1 511 ? -11.398 -31.047 -7.844 1 76.44 511 GLN B O 1
ATOM 8020 N N . PRO B 1 512 ? -13.406 -29.906 -7.504 1 68.75 512 PRO B N 1
ATOM 8021 C CA . PRO B 1 512 ? -12.922 -29.188 -6.324 1 68.75 512 PRO B CA 1
ATOM 8022 C C . PRO B 1 512 ? -12.641 -30.109 -5.141 1 68.75 512 PRO B C 1
ATOM 8024 O O . PRO B 1 512 ? -13.305 -31.125 -4.98 1 68.75 512 PRO B O 1
#